Protein AF-0000000078758918 (afdb_homodimer)

Sequence (908 aa):
MKIVIIGASHAGITAALNLRKLQPKAEVLLIDEDHKDGLGYVSNGINLYLKGKIRSLAEVAHNMRTLQESGAKLITEWRVTELDPDKHQLILASKEGKNETITYDKLIVATGSSPVTLYKQIEAENVYTYKNLVQSKQVLAALKEAKEVVIFGAGYIGLELADALRNKGYIIHLVDYMPNVLSRYFDKDMINSFQNQLQTKQINFYPNEFLIDWKKSEEKVVSVQLLSQAIKADMVIFSAQTRPNTTLLKEKVALYEDETVIVNEYLQTSDPDIYAIGDIVPVSFDKNKRHLFLPLVTRAVHMARAVALTLSGQPTAYDLRQKITAAVIIDYFLGTVGLTEDEAPFLEQNTGSCSGEFDLFPQYDEENKTVNAKLIYHPDTLEIIGGQLISQEFLLSDLNLLADIVKHKTTIPQLAVEDFGFLSEHTSRFHYLNELAFKVLAKRANSNRVDKRLMKIVIIGASHAGITAALNLRKLQPKAEVLLIDEDHKDGLGYVSNGINLYLKGKIRSLAEVAHNMRTLQESGAKLITEWRVTELDPDKHQLILASKEGKNETITYDKLIVATGSSPVTLYKQIEAENVYTYKNLVQSKQVLAALKEAKEVVIFGAGYIGLELADALRNKGYIIHLVDYMPNVLSRYFDKDMINSFQNQLQTKQINFYPNEFLIDWKKSEEKVVSVQLLSQAIKADMVIFSAQTRPNTTLLKEKVALYEDETVIVNEYLQTSDPDIYAIGDIVPVSFDKNKRHLFLPLVTRAVHMARAVALTLSGQPTAYDLRQKITAAVIIDYFLGTVGLTEDEAPFLEQNTGSCSGEFDLFPQYDEENKTVNAKLIYHPDTLEIIGGQLISQEFLLSDLNLLADIVKHKTTIPQLAVEDFGFLSEHTSRFHYLNELAFKVLAKRANSNRVDKRL

pLDDT: mean 91.42, std 9.91, range [30.91, 98.88]

Solvent-accessible surface area (backbone atoms only — not comparable to full-atom values): 46836 Å² total; per-residue (Å²): 98,40,37,36,29,40,21,45,32,60,21,26,46,41,23,50,54,44,29,33,71,49,33,70,82,45,46,42,38,34,31,21,51,61,57,76,41,32,38,33,40,46,48,64,33,54,36,37,40,61,64,63,74,41,95,49,69,71,73,43,26,56,56,66,63,61,45,52,72,56,64,43,42,78,43,62,45,30,34,79,76,43,65,39,77,91,75,33,36,37,36,31,35,34,84,88,69,49,74,48,78,48,75,43,68,33,38,38,43,20,56,25,58,42,74,53,56,84,54,73,71,59,83,34,77,40,54,42,55,46,68,39,46,54,34,33,51,52,49,56,59,51,50,74,79,41,49,33,41,33,34,40,28,38,39,69,66,26,44,45,45,50,51,36,39,38,88,71,78,42,47,39,37,39,29,21,61,47,79,49,67,35,56,92,61,43,46,69,87,68,42,48,68,59,59,64,47,34,56,82,53,49,35,45,73,39,56,62,24,49,85,72,47,72,42,64,61,88,58,27,50,46,28,39,27,36,74,88,49,73,43,74,24,53,28,39,35,44,44,62,57,63,40,45,52,41,75,77,42,61,94,69,41,52,57,46,93,84,48,27,45,48,55,51,51,60,30,34,33,73,38,91,51,36,29,51,29,25,39,26,36,44,32,38,76,50,94,85,66,43,63,41,89,64,74,43,71,45,57,8,37,28,42,15,43,23,39,28,36,32,76,58,75,45,78,26,65,45,74,50,54,71,44,69,48,50,48,75,49,88,70,26,27,40,34,30,20,53,45,39,78,83,51,30,54,75,69,76,38,73,70,38,73,51,70,50,77,40,71,67,47,41,83,87,45,87,78,71,46,48,35,42,38,35,43,28,22,33,69,86,78,30,30,27,48,16,34,38,41,38,22,68,53,89,50,61,46,51,46,40,31,51,39,51,41,34,74,70,50,40,29,36,64,49,43,37,35,54,83,51,66,48,39,84,90,53,31,51,86,61,52,65,66,22,50,52,28,40,51,55,52,45,51,49,44,54,50,54,51,56,57,68,75,96,101,38,37,36,28,39,21,45,31,60,22,26,45,40,24,48,52,43,29,34,72,50,33,71,80,44,45,42,38,35,34,22,49,60,56,75,40,32,37,32,40,45,47,63,34,55,36,36,40,62,63,63,74,41,95,48,68,71,74,42,27,55,57,68,62,59,46,51,72,54,66,42,43,77,44,62,46,30,34,79,76,44,64,39,76,92,75,32,35,37,36,31,36,34,85,88,69,48,74,50,79,47,74,45,68,34,37,37,44,20,56,24,58,43,73,54,53,84,54,72,72,59,83,36,77,41,54,44,53,47,67,38,46,53,34,34,52,51,49,58,59,52,51,75,76,39,49,31,38,33,32,40,28,38,41,70,66,25,44,43,46,50,48,36,40,39,87,71,78,43,48,38,36,38,29,21,61,45,78,49,67,36,57,93,62,44,46,69,86,68,42,48,68,59,58,64,47,34,56,81,54,51,36,45,74,39,54,61,24,50,85,72,47,71,42,66,61,87,59,26,50,47,29,39,28,35,75,88,49,73,42,74,23,54,28,38,35,44,44,60,57,63,42,46,52,40,75,72,42,61,92,67,41,51,57,46,95,84,48,28,45,45,55,52,51,58,30,34,31,74,38,90,51,36,29,51,30,25,40,25,35,43,33,38,76,51,94,84,66,40,62,40,89,63,73,44,72,43,56,8,38,28,42,15,44,23,39,28,36,32,77,58,74,44,81,26,66,46,73,49,53,69,42,68,48,49,48,76,49,88,69,26,26,40,35,30,21,54,45,40,78,84,49,29,56,71,68,75,38,73,70,39,72,51,71,51,76,40,70,66,46,39,83,85,47,88,76,71,47,48,34,42,37,35,43,26,23,33,70,85,78,30,28,27,48,17,34,38,41,40,21,70,51,88,52,60,45,50,46,39,32,51,38,50,40,33,74,69,49,42,28,38,65,48,43,37,35,53,81,51,66,48,39,85,90,52,31,50,86,62,54,66,66,23,51,52,28,39,52,54,53,46,51,49,44,54,50,56,51,54,58,68,75,97

Secondary structure (DSSP, 8-state):
-EEEEE--SHHHHHHHHHHHHH-TTSEEEEEES-STTTTT--TTHHHHHHTTS-S-GGGGSPPHHHHHHHT-EEEESEEEEEEETTTTEEEEEETTS-EEEEE-SEEEE---EEE--GGGG---TTEE--SSHHHHHHHHHHHTT-SEEEEE--SHHHHHHHHHHTTTT-EEEEE-SSSSTTTTTS-HHHHHHHHTHHHHTTEEEETT----EEEEETTEEEEEE-SS-EEE-SEEEE-PPEEE--GGGTTTS-B-TTSPBP--TT-B-SSTTEEE-GGGS-EE-STT--EE----HHHHHHHHHHHHHHHTT------TT--EEEEEETTEEEEEEE--TTTGGGGT---EEEEEEEESS-TT-SS--EEEEEEEE-TTT-BEEEEEEEESS--HHHHHHHHHHHHTT-BHHHHHT------TTT--SS-HHHHHHHHHHHHHHHHHHHHHT-/-EEEEE--SHHHHHHHHHHHHH-TTSEEEEEES-STTTTT--TTHHHHHHTTS-S-GGGGS--HHHHHHHT-EEEESEEEEEEETTTTEEEEEETTS-EEEEE-SEEEE---EEE--GGGG---TTEE--SSHHHHHHHHHHHTT-SEEEEE--SHHHHHHHHHHTTTT-EEEEE-SSSSTTTTTS-HHHHHHHHTHHHHTTEEEETT----EEEEETTEEEEEE-SS-EEE-SEEEE-PPEEE--GGGTTTS-B-TTSPBP--TT-B-SSTTEEE-GGGS-EE-STT--EE----HHHHHHHHHHHHHHHTT------TT--EEEEEETTEEEEEEE--TTTGGGGT---EEEEEEEESS-TT-SS--EEEEEEEE-TTT-BEEEEEEEESS--HHHHHHHHHHHHTT-BHHHHHT------TTT--SS-HHHHHHHHHHHHHHHHHHHHH--

Nearest PDB structures (foldseek):
  5vn0-assembly2_C  TM=9.265E-01  e=3.285E-48  Levilactobacillus brevis ATCC 367
  2cdu-assembly1_B  TM=9.389E-01  e=5.838E-47  Fructilactobacillus sanfranciscensis
  5voh-assembly1_C  TM=9.162E-01  e=2.522E-47  Levilactobacillus brevis KB290
  6pfz-assembly1_C  TM=9.390E-01  e=1.558E-42  Archaeoglobus fulgidus DSM 4304
  8a56-assembly1_A  TM=9.200E-01  e=5.296E-43  Enterococcus faecalis

InterPro domains:
  IPR016156 FAD/NAD-linked reductase, dimerisation domain superfamily [G3DSA:3.30.390.30] (324-453)
  IPR016156 FAD/NAD-linked reductase, dimerisation domain superfamily [SSF55424] (322-442)
  IPR023753 FAD/NAD(P)-binding domain [PF07992] (1-287)
  IPR036188 FAD/NAD(P)-binding domain superfamily [G3DSA:3.50.50.60] (2-309)
  IPR036188 FAD/NAD(P)-binding domain superfamily [G3DSA:3.50.50.60] (34-242)
  IPR036188 FAD/NAD(P)-binding domain superfamily [SSF51905] (1-343)
  IPR050260 FAD-dependent oxidoreductase [PTHR43429] (2-419)

Radius of gyration: 31.29 Å; Cα contacts (8 Å, |Δi|>4): 2059; chains: 2; bounding box: 72×99×76 Å

Structure (mmCIF, N/CA/C/O backbone):
data_AF-0000000078758918-model_v1
#
loop_
_entity.id
_entity.type
_entity.pdbx_description
1 polymer 'Pyridine nucleotide-disulfide oxidoreductase'
#
loop_
_atom_site.group_PDB
_atom_site.id
_atom_site.type_symbol
_atom_site.label_atom_id
_atom_site.label_alt_id
_atom_site.label_comp_id
_atom_site.label_asym_id
_atom_site.label_entity_id
_atom_site.label_seq_id
_atom_site.pdbx_PDB_ins_code
_atom_site.Cartn_x
_atom_site.Cartn_y
_atom_site.Cartn_z
_atom_site.occupancy
_atom_site.B_iso_or_equiv
_atom_site.auth_seq_id
_atom_site.auth_comp_id
_atom_site.auth_asym_id
_atom_site.auth_atom_id
_atom_site.pdbx_PDB_model_num
ATOM 1 N N . MET A 1 1 ? -20.266 13.125 31.094 1 92.94 1 MET A N 1
ATOM 2 C CA . MET A 1 1 ? -18.875 13.562 31.016 1 92.94 1 MET A CA 1
ATOM 3 C C . MET A 1 1 ? -18.75 14.844 30.203 1 92.94 1 MET A C 1
ATOM 5 O O . MET A 1 1 ? -19.344 14.953 29.125 1 92.94 1 MET A O 1
ATOM 9 N N . LYS A 1 2 ? -18.188 15.891 30.766 1 97.69 2 LYS A N 1
ATOM 10 C CA . LYS A 1 2 ? -17.953 17.156 30.062 1 97.69 2 LYS A CA 1
ATOM 11 C C . LYS A 1 2 ? -16.547 17.203 29.484 1 97.69 2 LYS A C 1
ATOM 13 O O . LYS A 1 2 ? -15.562 17.219 30.234 1 97.69 2 LYS A O 1
ATOM 18 N N . ILE A 1 3 ? -16.484 17.25 28.172 1 98.44 3 ILE A N 1
ATOM 19 C CA . ILE A 1 3 ? -15.211 17.312 27.469 1 98.44 3 ILE A CA 1
ATOM 20 C C . ILE A 1 3 ? -15.055 18.688 26.812 1 98.44 3 ILE A C 1
ATOM 22 O O . ILE A 1 3 ? -15.883 19.078 25.969 1 98.44 3 ILE A O 1
ATOM 26 N N . VAL A 1 4 ? -14.031 19.406 27.203 1 98.62 4 VAL A N 1
ATOM 27 C CA . VAL A 1 4 ? -13.758 20.719 26.625 1 98.62 4 VAL A CA 1
ATOM 28 C C . VAL A 1 4 ? -12.562 20.625 25.688 1 98.62 4 VAL A C 1
ATOM 30 O O . VAL A 1 4 ? -11.562 19.969 26 1 98.62 4 VAL A O 1
ATOM 33 N N . ILE A 1 5 ? -12.68 21.219 24.484 1 98.38 5 ILE A N 1
ATOM 34 C CA . ILE A 1 5 ? -11.633 21.234 23.453 1 98.38 5 ILE A CA 1
ATOM 35 C C . ILE A 1 5 ? -11.219 22.688 23.188 1 98.38 5 ILE A C 1
ATOM 37 O O . ILE A 1 5 ? -12.055 23.516 22.859 1 98.38 5 ILE A O 1
ATOM 41 N N . ILE A 1 6 ? -9.93 22.953 23.359 1 97.94 6 ILE A N 1
ATOM 42 C CA . ILE A 1 6 ? -9.414 24.281 23.047 1 97.94 6 ILE A CA 1
ATOM 43 C C . ILE A 1 6 ? -8.805 24.281 21.641 1 97.94 6 ILE A C 1
ATOM 45 O O . ILE A 1 6 ? -7.801 23.594 21.406 1 97.94 6 ILE A O 1
ATOM 49 N N . GLY A 1 7 ? -9.305 25.094 20.75 1 95.38 7 GLY A N 1
ATOM 50 C CA . GLY A 1 7 ? -8.891 25.141 19.359 1 95.38 7 GLY A CA 1
ATOM 51 C C . GLY A 1 7 ? -9.883 24.469 18.422 1 95.38 7 GLY A C 1
ATOM 52 O O . GLY A 1 7 ? -10.164 23.281 18.562 1 95.38 7 GLY A O 1
ATOM 53 N N . ALA A 1 8 ? -10.422 25.203 17.516 1 93.19 8 ALA A N 1
ATOM 54 C CA . ALA A 1 8 ? -11.422 24.688 16.594 1 93.19 8 ALA A CA 1
ATOM 55 C C . ALA A 1 8 ? -10.922 24.719 15.156 1 93.19 8 ALA A C 1
ATOM 57 O O . ALA A 1 8 ? -11.609 25.234 14.266 1 93.19 8 ALA A O 1
ATOM 58 N N . SER A 1 9 ? -9.758 24.188 14.961 1 92.25 9 SER A N 1
ATOM 59 C CA . SER A 1 9 ? -9.258 23.906 13.625 1 92.25 9 SER A CA 1
ATOM 60 C C . SER A 1 9 ? -9.344 22.422 13.297 1 92.25 9 SER A C 1
ATOM 62 O O . SER A 1 9 ? -10.25 21.734 13.766 1 92.25 9 SER A O 1
ATOM 64 N N . HIS A 1 10 ? -8.414 21.844 12.547 1 92.69 10 HIS A N 1
ATOM 65 C CA . HIS A 1 10 ? -8.539 20.5 12.016 1 92.69 10 HIS A CA 1
ATOM 66 C C . HIS A 1 10 ? -8.633 19.469 13.141 1 92.69 10 HIS A C 1
ATOM 68 O O . HIS A 1 10 ? -9.547 18.641 13.156 1 92.69 10 HIS A O 1
ATOM 74 N N . ALA A 1 11 ? -7.703 19.516 14.07 1 96.56 11 ALA A N 1
ATOM 75 C CA . ALA A 1 11 ? -7.656 18.531 15.148 1 96.56 11 ALA A CA 1
ATOM 76 C C . ALA A 1 11 ? -8.867 18.672 16.078 1 96.56 11 ALA A C 1
ATOM 78 O O . ALA A 1 11 ? -9.555 17.688 16.344 1 96.56 11 ALA A O 1
ATOM 79 N N . GLY A 1 12 ? -9.148 19.891 16.5 1 96.75 12 GLY A N 1
ATOM 80 C CA . GLY A 1 12 ? -10.234 20.109 17.438 1 96.75 12 GLY A CA 1
ATOM 81 C C . GLY A 1 12 ? -11.594 19.766 16.875 1 96.75 12 GLY A C 1
ATOM 82 O O . GLY A 1 12 ? -12.391 19.094 17.547 1 96.75 12 GLY A O 1
ATOM 83 N N . ILE A 1 13 ? -11.867 20.203 15.688 1 95.44 13 ILE A N 1
ATOM 84 C CA . ILE A 1 13 ? -13.156 19.938 15.055 1 95.44 13 ILE A CA 1
ATOM 85 C C . ILE A 1 13 ? -13.336 18.438 14.852 1 95.44 13 ILE A C 1
ATOM 87 O O . ILE A 1 13 ? -14.398 17.891 15.148 1 95.44 13 ILE A O 1
ATOM 91 N N . THR A 1 14 ? -12.305 17.781 14.398 1 96.25 14 THR A N 1
ATOM 92 C CA . THR A 1 14 ? -12.367 16.328 14.188 1 96.25 14 THR A CA 1
ATOM 93 C C . THR A 1 14 ? -12.617 15.609 15.508 1 96.25 14 THR A C 1
ATOM 95 O O . THR A 1 14 ? -13.398 14.656 15.562 1 96.25 14 THR A O 1
ATOM 98 N N . ALA A 1 15 ? -11.953 16.031 16.547 1 97.88 15 ALA A N 1
ATOM 99 C CA . ALA A 1 15 ? -12.172 15.43 17.859 1 97.88 15 ALA A CA 1
ATOM 100 C C . ALA A 1 15 ? -13.625 15.578 18.297 1 97.88 15 ALA A C 1
ATOM 102 O O . ALA A 1 15 ? -14.25 14.617 18.75 1 97.88 15 ALA A O 1
ATOM 103 N N . ALA A 1 16 ? -14.148 16.766 18.141 1 96.88 16 ALA A N 1
ATOM 104 C CA . ALA A 1 16 ? -15.523 17.031 18.547 1 96.88 16 ALA A CA 1
ATOM 105 C C . ALA A 1 16 ? -16.5 16.141 17.797 1 96.88 16 ALA A C 1
ATOM 107 O O . ALA A 1 16 ? -17.391 15.523 18.391 1 96.88 16 ALA A O 1
ATOM 108 N N . LEU A 1 17 ? -16.359 16.094 16.5 1 95.81 17 LEU A N 1
ATOM 109 C CA . LEU A 1 17 ? -17.266 15.32 15.656 1 95.81 17 LEU A CA 1
ATOM 110 C C . LEU A 1 17 ? -17.188 13.836 15.992 1 95.81 17 LEU A C 1
ATOM 112 O O . LEU A 1 17 ? -18.219 13.156 16.062 1 95.81 17 LEU A O 1
ATOM 116 N N . ASN A 1 18 ? -16 13.312 16.172 1 97.12 18 ASN A N 1
ATOM 117 C CA . ASN A 1 18 ? -15.852 11.898 16.5 1 97.12 18 ASN A CA 1
ATOM 118 C C . ASN A 1 18 ? -16.406 11.594 17.891 1 97.12 18 ASN A C 1
ATOM 120 O O . ASN A 1 18 ? -17.031 10.547 18.109 1 97.12 18 ASN A O 1
ATOM 124 N N . LEU A 1 19 ? -16.156 12.453 18.859 1 97.19 19 LEU A N 1
ATOM 125 C CA . LEU A 1 19 ? -16.688 12.266 20.203 1 97.19 19 LEU A CA 1
ATOM 126 C C . LEU A 1 19 ? -18.219 12.227 20.188 1 97.19 19 LEU A C 1
ATOM 128 O O . LEU A 1 19 ? -18.828 11.383 20.859 1 97.19 19 LEU A O 1
ATOM 132 N N . ARG A 1 20 ? -18.781 13.133 19.422 1 95.62 20 ARG A N 1
ATOM 133 C CA . ARG A 1 20 ? -20.234 13.188 19.344 1 95.62 20 ARG A CA 1
ATOM 134 C C . ARG A 1 20 ? -20.797 11.906 18.719 1 95.62 20 ARG A C 1
ATOM 136 O O . ARG A 1 20 ? -21.859 11.438 19.109 1 95.62 20 ARG A O 1
ATOM 143 N N . LYS A 1 21 ? -20.109 11.398 17.812 1 94.25 21 LYS A N 1
ATOM 144 C CA . LYS A 1 21 ? -20.516 10.172 17.141 1 94.25 21 LYS A CA 1
ATOM 145 C C . LYS A 1 21 ? -20.375 8.969 18.062 1 94.25 21 LYS A C 1
ATOM 147 O O . LYS A 1 21 ? -21.25 8.086 18.078 1 94.25 21 LYS A O 1
ATOM 152 N N . LEU A 1 22 ? -19.344 8.922 18.859 1 95.75 22 LEU A N 1
ATOM 153 C CA . LEU A 1 22 ? -19 7.762 19.672 1 95.75 22 LEU A CA 1
ATOM 154 C C . LEU A 1 22 ? -19.703 7.812 21.031 1 95.75 22 LEU A C 1
ATOM 156 O O . LEU A 1 22 ? -19.984 6.773 21.625 1 95.75 22 LEU A O 1
ATOM 160 N N . GLN A 1 23 ? -19.922 9.078 21.5 1 92.5 23 GLN A N 1
ATOM 161 C CA . GLN A 1 23 ? -20.547 9.305 22.812 1 92.5 23 GLN A CA 1
ATOM 162 C C . GLN A 1 23 ? -21.578 10.422 22.734 1 92.5 23 GLN A C 1
ATOM 164 O O . GLN A 1 23 ? -21.359 11.516 23.234 1 92.5 23 GLN A O 1
ATOM 169 N N . PRO A 1 24 ? -22.734 10.102 22.328 1 89.69 24 PRO A N 1
ATOM 170 C CA . PRO A 1 24 ? -23.75 11.141 22.125 1 89.69 24 PRO A CA 1
ATOM 171 C C . PRO A 1 24 ? -24.203 11.789 23.422 1 89.69 24 PRO A C 1
ATOM 173 O O . PRO A 1 24 ? -24.719 12.906 23.422 1 89.69 24 PRO A O 1
ATOM 176 N N . LYS A 1 25 ? -23.938 11.141 24.5 1 91.69 25 LYS A N 1
ATOM 177 C CA . LYS A 1 25 ? -24.406 11.664 25.781 1 91.69 25 LYS A CA 1
ATOM 178 C C . LYS A 1 25 ? -23.391 12.617 26.391 1 91.69 25 LYS A C 1
ATOM 180 O O . LYS A 1 25 ? -23.719 13.359 27.328 1 91.69 25 LYS A O 1
ATOM 185 N N . ALA A 1 26 ? -22.203 12.602 25.859 1 93.31 26 ALA A N 1
ATOM 186 C CA . ALA A 1 26 ? -21.172 13.477 26.422 1 93.31 26 ALA A CA 1
ATOM 187 C C . ALA A 1 26 ? -21.422 14.93 26.031 1 93.31 26 ALA A C 1
ATOM 189 O O . ALA A 1 26 ? -21.922 15.219 24.938 1 93.31 26 ALA A O 1
ATOM 190 N N . GLU A 1 27 ? -21.156 15.805 26.984 1 96.56 27 GLU A N 1
ATOM 191 C CA . GLU A 1 27 ? -21.109 17.219 26.656 1 96.56 27 GLU A CA 1
ATOM 192 C C . GLU A 1 27 ? -19.781 17.625 26.031 1 96.56 27 GLU A C 1
ATOM 194 O O . GLU A 1 27 ? -18.734 17.5 26.672 1 96.56 27 GLU A O 1
ATOM 199 N N . VAL A 1 28 ? -19.828 18.047 24.766 1 97.69 28 VAL A N 1
ATOM 200 C CA . VAL A 1 28 ? -18.625 18.422 24.047 1 97.69 28 VAL A CA 1
ATOM 201 C C . VAL A 1 28 ? -18.656 19.922 23.734 1 97.69 28 VAL A C 1
ATOM 203 O O . VAL A 1 28 ? -19.531 20.391 23.016 1 97.69 28 VAL A O 1
ATOM 206 N N . LEU A 1 29 ? -17.703 20.641 24.297 1 96.88 29 LEU A N 1
ATOM 207 C CA . LEU A 1 29 ? -17.594 22.078 24.094 1 96.88 29 LEU A CA 1
ATOM 208 C C . LEU A 1 29 ? -16.297 22.438 23.406 1 96.88 29 LEU A C 1
ATOM 210 O O . LEU A 1 29 ? -15.211 22.094 23.891 1 96.88 29 LEU A O 1
ATOM 214 N N . LEU A 1 30 ? -16.375 23.109 22.281 1 95.88 30 LEU A N 1
ATOM 215 C CA . LEU A 1 30 ? -15.234 23.625 21.547 1 95.88 30 LEU A CA 1
ATOM 216 C C . LEU A 1 30 ? -15.102 25.141 21.719 1 95.88 30 LEU A C 1
ATOM 218 O O . LEU A 1 30 ? -16.094 25.859 21.656 1 95.88 30 LEU A O 1
ATOM 222 N N . ILE A 1 31 ? -13.867 25.547 21.969 1 95.19 31 ILE A N 1
ATOM 223 C CA . ILE A 1 31 ? -13.617 26.969 22.156 1 95.19 31 ILE A CA 1
ATOM 224 C C . ILE A 1 31 ? -12.547 27.438 21.172 1 95.19 31 ILE A C 1
ATOM 226 O O . ILE A 1 31 ? -11.516 26.781 21 1 95.19 31 ILE A O 1
ATOM 230 N N . ASP A 1 32 ? -12.781 28.531 20.516 1 92.69 32 ASP A N 1
ATOM 231 C CA . ASP A 1 32 ? -11.789 29.125 19.625 1 92.69 32 ASP A CA 1
ATOM 232 C C . ASP A 1 32 ? -11.836 30.656 19.703 1 92.69 32 ASP A C 1
ATOM 234 O O . ASP A 1 32 ? -12.914 31.25 19.781 1 92.69 32 ASP A O 1
ATOM 238 N N . GLU A 1 33 ? -10.711 31.266 19.609 1 87.69 33 GLU A N 1
ATOM 239 C CA . GLU A 1 33 ? -10.656 32.719 19.75 1 87.69 33 GLU A CA 1
ATOM 240 C C . GLU A 1 33 ? -11.086 33.438 18.469 1 87.69 33 GLU A C 1
ATOM 242 O O . GLU A 1 33 ? -11.508 34.594 18.5 1 87.69 33 GLU A O 1
ATOM 247 N N . ASP A 1 34 ? -10.836 32.781 17.312 1 77.88 34 ASP A N 1
ATOM 248 C CA . ASP A 1 34 ? -11.07 33.531 16.078 1 77.88 34 ASP A CA 1
ATOM 249 C C . ASP A 1 34 ? -11.945 32.719 15.117 1 77.88 34 ASP A C 1
ATOM 251 O O . ASP A 1 34 ? -11.594 31.609 14.719 1 77.88 34 ASP A O 1
ATOM 255 N N . HIS A 1 35 ? -13.023 33.281 14.703 1 71.38 35 HIS A N 1
ATOM 256 C CA . HIS A 1 35 ? -13.914 32.688 13.719 1 71.38 35 HIS A CA 1
ATOM 257 C C . HIS A 1 35 ? -13.594 33.188 12.312 1 71.38 35 HIS A C 1
ATOM 259 O O . HIS A 1 35 ? -13.836 32.469 11.328 1 71.38 35 HIS A O 1
ATOM 265 N N . LYS A 1 36 ? -13.078 34.312 12.297 1 70.69 36 LYS A N 1
ATOM 266 C CA . LYS A 1 36 ? -12.844 34.938 11 1 70.69 36 LYS A CA 1
ATOM 267 C C . LYS A 1 36 ? -11.719 34.25 10.242 1 70.69 36 LYS A C 1
ATOM 269 O O . LYS A 1 36 ? -11.617 34.375 9.023 1 70.69 36 LYS A O 1
ATOM 274 N N . ASP A 1 37 ? -10.922 33.562 10.922 1 73.88 37 ASP A N 1
ATOM 275 C CA . ASP A 1 37 ? -9.781 32.875 10.344 1 73.88 37 ASP A CA 1
ATOM 276 C C . ASP A 1 37 ? -10.219 31.594 9.633 1 73.88 37 ASP A C 1
ATOM 278 O O . ASP A 1 37 ? -9.414 30.953 8.945 1 73.88 37 ASP A O 1
ATOM 282 N N . GLY A 1 38 ? -11.625 31.375 9.609 1 75.94 38 GLY A N 1
ATOM 283 C CA . GLY A 1 38 ? -12.156 30.188 8.945 1 75.94 38 GLY A CA 1
ATOM 284 C C . GLY A 1 38 ? -11.969 28.922 9.75 1 75.94 38 GLY A C 1
ATOM 285 O O . GLY A 1 38 ? -10.922 28.266 9.664 1 75.94 38 GLY A O 1
ATOM 286 N N . LEU A 1 39 ? -12.945 28.625 10.523 1 81.69 39 LEU A N 1
ATOM 287 C CA . LEU A 1 39 ? -12.906 27.391 11.305 1 81.69 39 LEU A CA 1
ATOM 288 C C . LEU A 1 39 ? -12.492 26.219 10.438 1 81.69 39 LEU A C 1
ATOM 290 O O . LEU A 1 39 ? -13.141 25.922 9.438 1 81.69 39 LEU A O 1
ATOM 294 N N . GLY A 1 40 ? -11.266 25.672 10.75 1 83.44 40 GLY A N 1
ATOM 295 C CA . GLY A 1 40 ? -10.805 24.484 10.031 1 83.44 40 GLY A CA 1
ATOM 296 C C . GLY A 1 40 ? -10.344 24.797 8.617 1 83.44 40 GLY A C 1
ATOM 297 O O . GLY A 1 40 ? -10.359 23.922 7.754 1 83.44 40 GLY A O 1
ATOM 298 N N . TYR A 1 41 ? -10.016 25.984 8.328 1 86.19 41 TYR A N 1
ATOM 299 C CA . TYR A 1 41 ? -9.523 26.359 7.012 1 86.19 41 TYR A CA 1
ATOM 300 C C . TYR A 1 41 ? -8.227 25.641 6.688 1 86.19 41 TYR A C 1
ATOM 302 O O . TYR A 1 41 ? -7.328 25.547 7.531 1 86.19 41 TYR A O 1
ATOM 310 N N . VAL A 1 42 ? -8.203 25.031 5.496 1 83.25 42 VAL A N 1
ATOM 311 C CA . VAL A 1 42 ? -6.973 24.406 5.023 1 83.25 42 VAL A CA 1
ATOM 312 C C . VAL A 1 42 ? -6.086 25.438 4.344 1 83.25 42 VAL A C 1
ATOM 314 O O . VAL A 1 42 ? -6.453 26 3.309 1 83.25 42 VAL A O 1
ATOM 317 N N . SER A 1 43 ? -4.961 25.625 4.867 1 82.44 43 SER A N 1
ATOM 318 C CA . SER A 1 43 ? -4.09 26.703 4.418 1 82.44 43 SER A CA 1
ATOM 319 C C . SER A 1 43 ? -3.76 26.578 2.936 1 82.44 43 SER A C 1
ATOM 321 O O . SER A 1 43 ? -3.535 27.578 2.252 1 82.44 43 SER A O 1
ATOM 323 N N . ASN A 1 44 ? -3.754 25.359 2.461 1 86.69 44 ASN A N 1
ATOM 324 C CA . ASN A 1 44 ? -3.449 25.156 1.048 1 86.69 44 ASN A CA 1
ATOM 325 C C . ASN A 1 44 ? -4.66 25.453 0.169 1 86.69 44 ASN A C 1
ATOM 327 O O . ASN A 1 44 ? -4.609 25.281 -1.049 1 86.69 44 ASN A O 1
ATOM 331 N N . GLY A 1 45 ? -5.699 25.922 0.786 1 88.31 45 GLY A N 1
ATOM 332 C CA . GLY A 1 45 ? -6.871 26.328 0.03 1 88.31 45 GLY A CA 1
ATOM 333 C C . GLY A 1 45 ? -6.57 27.359 -1.031 1 88.31 45 GLY A C 1
ATOM 334 O O . GLY A 1 45 ? -7.176 27.359 -2.104 1 88.31 45 GLY A O 1
ATOM 335 N N . ILE A 1 46 ? -5.707 28.219 -0.768 1 92.56 46 ILE A N 1
ATOM 336 C CA . ILE A 1 46 ? -5.324 29.266 -1.712 1 92.56 46 ILE A CA 1
ATOM 337 C C . ILE A 1 46 ? -4.762 28.641 -2.982 1 92.56 46 ILE A C 1
ATOM 339 O O . ILE A 1 46 ? -5.008 29.125 -4.09 1 92.56 46 ILE A O 1
ATOM 343 N N . ASN A 1 47 ? -3.979 27.625 -2.822 1 93.88 47 ASN A N 1
ATOM 344 C CA . ASN A 1 47 ? -3.428 26.938 -3.984 1 93.88 47 ASN A CA 1
ATOM 345 C C . ASN A 1 47 ? -4.527 26.297 -4.828 1 93.88 47 ASN A C 1
ATOM 347 O O . ASN A 1 47 ? -4.469 26.328 -6.059 1 93.88 47 ASN A O 1
ATOM 351 N N . LEU A 1 48 ? -5.477 25.703 -4.133 1 91.25 48 LEU A N 1
ATOM 352 C CA . LEU A 1 48 ? -6.617 25.109 -4.82 1 91.25 48 LEU A CA 1
ATOM 353 C C . LEU A 1 48 ? -7.371 26.172 -5.621 1 91.25 48 LEU A C 1
ATOM 355 O O . LEU A 1 48 ? -7.793 25.922 -6.754 1 91.25 48 LEU A O 1
ATOM 359 N N . TYR A 1 49 ? -7.52 27.25 -5.031 1 93.12 49 TYR A N 1
ATOM 360 C CA . TYR A 1 49 ? -8.203 28.375 -5.684 1 93.12 49 TYR A CA 1
ATOM 361 C C . TYR A 1 49 ? -7.422 28.844 -6.906 1 93.12 49 TYR A C 1
ATOM 363 O O . TYR A 1 49 ? -7.992 29 -7.988 1 93.12 49 TYR A O 1
ATOM 371 N N . LEU A 1 50 ? -6.203 29.031 -6.75 1 94.56 50 LEU A N 1
ATOM 372 C CA . LEU A 1 50 ? -5.34 29.531 -7.816 1 94.56 50 LEU A CA 1
ATOM 373 C C . LEU A 1 50 ? -5.281 28.531 -8.969 1 94.56 50 LEU A C 1
ATOM 375 O O . LEU A 1 50 ? -5.152 28.922 -10.133 1 94.56 50 LEU A O 1
ATOM 379 N N . LYS A 1 51 ? -5.438 27.281 -8.68 1 92.12 51 LYS A N 1
ATOM 380 C CA . LYS A 1 51 ? -5.406 26.25 -9.695 1 92.12 51 LYS A CA 1
ATOM 381 C C . LYS A 1 51 ? -6.793 26.016 -10.297 1 92.12 51 LYS A C 1
ATOM 383 O O . LYS A 1 51 ? -6.957 25.203 -11.203 1 92.12 51 LYS A O 1
ATOM 388 N N . GLY A 1 52 ? -7.797 26.625 -9.766 1 90.19 52 GLY A N 1
ATOM 389 C CA . GLY A 1 52 ? -9.141 26.547 -10.305 1 90.19 52 GLY A CA 1
ATOM 390 C C . GLY A 1 52 ? -9.906 25.328 -9.844 1 90.19 52 GLY A C 1
ATOM 391 O O . GLY A 1 52 ? -10.883 24.922 -10.477 1 90.19 52 GLY A O 1
ATOM 392 N N . LYS A 1 53 ? -9.438 24.766 -8.797 1 87.56 53 LYS A N 1
ATOM 393 C CA . LYS A 1 53 ? -10.086 23.562 -8.281 1 87.56 53 LYS A CA 1
ATOM 394 C C . LYS A 1 53 ? -11.289 23.906 -7.418 1 87.56 53 LYS A C 1
ATOM 396 O O . LYS A 1 53 ? -12.203 23.094 -7.254 1 87.56 53 LYS A O 1
ATOM 401 N N . ILE A 1 54 ? -11.211 25.094 -6.754 1 88.56 54 ILE A N 1
ATOM 402 C CA . ILE A 1 54 ? -12.336 25.594 -5.977 1 88.56 54 ILE A CA 1
ATOM 403 C C . ILE A 1 54 ? -12.695 27 -6.449 1 88.56 54 ILE A C 1
ATOM 405 O O . ILE A 1 54 ? -11.883 27.672 -7.082 1 88.56 54 ILE A O 1
ATOM 409 N N . ARG A 1 55 ? -13.961 27.422 -6.203 1 89 55 ARG A N 1
ATOM 410 C CA . ARG A 1 55 ? -14.461 28.703 -6.691 1 89 55 ARG A CA 1
ATOM 411 C C . ARG A 1 55 ? -14.352 29.781 -5.617 1 89 55 ARG A C 1
ATOM 413 O O . ARG A 1 55 ? -14.336 30.969 -5.926 1 89 55 ARG A O 1
ATOM 420 N N . SER A 1 56 ? -14.258 29.234 -4.344 1 90.62 56 SER A N 1
ATOM 421 C CA . SER A 1 56 ? -14.148 30.125 -3.201 1 90.62 56 SER A CA 1
ATOM 422 C C . SER A 1 56 ? -13.312 29.5 -2.088 1 90.62 56 SER A C 1
ATOM 424 O O . SER A 1 56 ? -13.398 28.297 -1.842 1 90.62 56 SER A O 1
ATOM 426 N N . LEU A 1 57 ? -12.562 30.391 -1.381 1 90.38 57 LEU A N 1
ATOM 427 C CA . LEU A 1 57 ? -11.742 29.906 -0.276 1 90.38 57 LEU A CA 1
ATOM 428 C C . LEU A 1 57 ? -12.617 29.359 0.85 1 90.38 57 LEU A C 1
ATOM 430 O O . LEU A 1 57 ? -12.172 28.516 1.631 1 90.38 57 LEU A O 1
ATOM 434 N N . ALA A 1 58 ? -13.797 29.797 0.951 1 83.81 58 ALA A N 1
ATOM 435 C CA . ALA A 1 58 ? -14.719 29.359 1.997 1 83.81 58 ALA A CA 1
ATOM 436 C C . ALA A 1 58 ? -15.07 27.891 1.855 1 83.81 58 ALA A C 1
ATOM 438 O O . ALA A 1 58 ? -15.484 27.25 2.822 1 83.81 58 ALA A O 1
ATOM 439 N N . GLU A 1 59 ? -14.797 27.344 0.642 1 84.62 59 GLU A N 1
ATOM 440 C CA . GLU A 1 59 ? -15.141 25.953 0.359 1 84.62 59 GLU A CA 1
ATOM 441 C C . GLU A 1 59 ? -14.25 24.984 1.139 1 84.62 59 GLU A C 1
ATOM 443 O O . GLU A 1 59 ? -14.578 23.812 1.297 1 84.62 59 GLU A O 1
ATOM 448 N N . VAL A 1 60 ? -13.148 25.516 1.578 1 84.62 60 VAL A N 1
ATOM 449 C CA . VAL A 1 60 ? -12.211 24.609 2.244 1 84.62 60 VAL A CA 1
ATOM 450 C C . VAL A 1 60 ? -12.133 24.953 3.729 1 84.62 60 VAL A C 1
ATOM 452 O O . VAL A 1 60 ? -11.156 24.594 4.402 1 84.62 60 VAL A O 1
ATOM 455 N N . ALA A 1 61 ? -13.086 25.641 4.188 1 82.81 61 ALA A N 1
ATOM 456 C CA . ALA A 1 61 ? -13.297 25.859 5.617 1 82.81 61 ALA A CA 1
ATOM 457 C C . ALA A 1 61 ? -14.438 25 6.145 1 82.81 61 ALA A C 1
ATOM 459 O O . ALA A 1 61 ? -15.281 24.531 5.371 1 82.81 61 ALA A O 1
ATOM 460 N N . HIS A 1 62 ? -14.336 24.656 7.398 1 79.81 62 HIS A N 1
ATOM 461 C CA . HIS A 1 62 ? -15.406 23.859 7.984 1 79.81 62 HIS A CA 1
ATOM 462 C C . HIS A 1 62 ? -16.688 24.656 8.117 1 79.81 62 HIS A C 1
ATOM 464 O O . HIS A 1 62 ? -16.656 25.828 8.492 1 79.81 62 HIS A O 1
ATOM 470 N N . ASN A 1 63 ? -17.672 23.875 7.957 1 72.94 63 ASN A N 1
ATOM 471 C CA . ASN A 1 63 ? -19.016 24.453 8.047 1 72.94 63 ASN A CA 1
ATOM 472 C C . ASN A 1 63 ? -19.547 24.422 9.477 1 72.94 63 ASN A C 1
ATOM 474 O O . ASN A 1 63 ? -19.625 23.359 10.094 1 72.94 63 ASN A O 1
ATOM 478 N N . MET A 1 64 ? -19.906 25.516 9.914 1 77.88 64 MET A N 1
ATOM 479 C CA . MET A 1 64 ? -20.469 25.641 11.258 1 77.88 64 MET A CA 1
ATOM 480 C C . MET A 1 64 ? -21.703 24.766 11.406 1 77.88 64 MET A C 1
ATOM 482 O O . MET A 1 64 ? -21.953 24.219 12.484 1 77.88 64 MET A O 1
ATOM 486 N N . ARG A 1 65 ? -22.328 24.594 10.344 1 79.25 65 ARG A N 1
ATOM 487 C CA . ARG A 1 65 ? -23.562 23.812 10.359 1 79.25 65 ARG A CA 1
ATOM 488 C C . ARG A 1 65 ? -23.281 22.359 10.734 1 79.25 65 ARG A C 1
ATOM 490 O O . ARG A 1 65 ? -24.047 21.766 11.5 1 79.25 65 ARG A O 1
ATOM 497 N N . THR A 1 66 ? -22.234 21.844 10.242 1 83.44 66 THR A N 1
ATOM 498 C CA . THR A 1 66 ? -21.875 20.453 10.531 1 83.44 66 THR A CA 1
ATOM 499 C C . THR A 1 66 ? -21.625 20.266 12.023 1 83.44 66 THR A C 1
ATOM 501 O O . THR A 1 66 ? -22.031 19.266 12.602 1 83.44 66 THR A O 1
ATOM 504 N N . LEU A 1 67 ? -20.969 21.172 12.609 1 86.62 67 LEU A N 1
ATOM 505 C CA . LEU A 1 67 ? -20.672 21.109 14.039 1 86.62 67 LEU A CA 1
ATOM 506 C C . LEU A 1 67 ? -21.969 21.219 14.859 1 86.62 67 LEU A C 1
ATOM 508 O O . LEU A 1 67 ? -22.156 20.484 15.828 1 86.62 67 LEU A O 1
ATOM 512 N N . GLN A 1 68 ? -22.812 22.125 14.406 1 85.56 68 GLN A N 1
ATOM 513 C CA . GLN A 1 68 ? -24.078 22.312 15.109 1 85.56 68 GLN A CA 1
ATOM 514 C C . GLN A 1 68 ? -24.953 21.062 15.023 1 85.56 68 GLN A C 1
ATOM 516 O O . GLN A 1 68 ? -25.547 20.656 16.016 1 85.56 68 GLN A O 1
ATOM 521 N N . GLU A 1 69 ? -24.938 20.516 13.938 1 90.5 69 GLU A N 1
ATOM 522 C CA . GLU A 1 69 ? -25.75 19.328 13.703 1 90.5 69 GLU A CA 1
ATOM 523 C C . GLU A 1 69 ? -25.234 18.141 14.508 1 90.5 69 GLU A C 1
ATOM 525 O O . GLU A 1 69 ? -26 17.25 14.859 1 90.5 69 GLU A O 1
ATOM 530 N N . SER A 1 70 ? -24.016 18.109 14.82 1 90.75 70 SER A N 1
ATOM 531 C CA . SER A 1 70 ? -23.422 17.016 15.586 1 90.75 70 SER A CA 1
ATOM 532 C C . SER A 1 70 ? -23.828 17.078 17.062 1 90.75 70 SER A C 1
ATOM 534 O O . SER A 1 70 ? -23.672 16.109 17.797 1 90.75 70 SER A O 1
ATOM 536 N N . GLY A 1 71 ? -24.234 18.266 17.5 1 92.06 71 GLY A N 1
ATOM 537 C CA . GLY A 1 71 ? -24.562 18.469 18.906 1 92.06 71 GLY A CA 1
ATOM 538 C C . GLY A 1 71 ? -23.422 19.047 19.719 1 92.06 71 GLY A C 1
ATOM 539 O O . GLY A 1 71 ? -23.562 19.328 20.906 1 92.06 71 GLY A O 1
ATOM 540 N N . ALA A 1 72 ? -22.297 19.25 19.141 1 92.25 72 ALA A N 1
ATOM 541 C CA . ALA A 1 72 ? -21.188 19.922 19.828 1 92.25 72 ALA A CA 1
ATOM 542 C C . ALA A 1 72 ? -21.453 21.406 19.984 1 92.25 72 ALA A C 1
ATOM 544 O O . ALA A 1 72 ? -22.062 22.031 19.109 1 92.25 72 ALA A O 1
ATOM 545 N N . LYS A 1 73 ? -21.078 21.938 21.062 1 93.38 73 LYS A N 1
ATOM 546 C CA . LYS A 1 73 ? -21.188 23.375 21.281 1 93.38 73 LYS A CA 1
ATOM 547 C C . LYS A 1 73 ? -19.906 24.094 20.891 1 93.38 73 LYS A C 1
ATOM 549 O O . LYS A 1 73 ? -18.797 23.625 21.172 1 93.38 73 LYS A O 1
ATOM 554 N N . LEU A 1 74 ? -20.125 25.203 20.219 1 92.75 74 LEU A N 1
ATOM 555 C CA . LEU A 1 74 ? -18.969 26 19.766 1 92.75 74 LEU A CA 1
ATOM 556 C C . LEU A 1 74 ? -19.047 27.40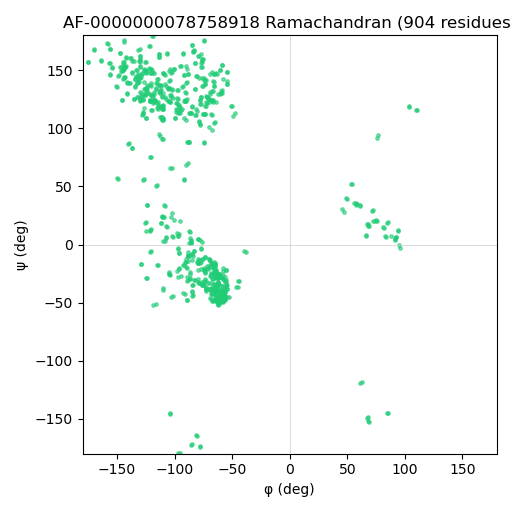6 20.344 1 92.75 74 LEU A C 1
ATOM 558 O O . LEU A 1 74 ? -20.047 28.094 20.188 1 92.75 74 LEU A O 1
ATOM 562 N N . ILE A 1 75 ? -18 27.766 21.031 1 91.06 75 ILE A N 1
ATOM 563 C CA . ILE A 1 75 ? -17.828 29.141 21.5 1 91.06 75 ILE A CA 1
ATOM 564 C C . ILE A 1 75 ? -16.672 29.797 20.734 1 91.06 75 ILE A C 1
ATOM 566 O O . ILE A 1 75 ? -15.531 29.344 20.812 1 91.06 75 ILE A O 1
ATOM 570 N N . THR A 1 76 ? -17 30.828 20.016 1 89.94 76 THR A N 1
ATOM 571 C CA . THR A 1 76 ? -15.977 31.547 19.281 1 89.94 76 THR A CA 1
ATOM 572 C C . THR A 1 76 ? -15.805 32.969 19.844 1 89.94 76 THR A C 1
ATOM 574 O O . THR A 1 76 ? -16.578 33.406 20.703 1 89.94 76 THR A O 1
ATOM 577 N N . GLU A 1 77 ? -14.734 33.594 19.5 1 89.38 77 GLU A N 1
ATOM 578 C CA . GLU A 1 77 ? -14.422 34.969 19.906 1 89.38 77 GLU A CA 1
ATOM 579 C C . GLU A 1 77 ? -14.133 35.031 21.406 1 89.38 77 GLU A C 1
ATOM 581 O O . GLU A 1 77 ? -14.359 36.062 22.031 1 89.38 77 GLU A O 1
ATOM 586 N N . TRP A 1 78 ? -13.898 33.938 21.969 1 92.12 78 TRP A N 1
ATOM 587 C CA . TRP A 1 78 ? -13.422 33.812 23.344 1 92.12 78 TRP A CA 1
ATOM 588 C C . TRP A 1 78 ? -12.055 33.156 23.391 1 92.12 78 TRP A C 1
ATOM 590 O O . TRP A 1 78 ? -11.828 32.156 22.719 1 92.12 78 TRP A O 1
ATOM 600 N N . ARG A 1 79 ? -11.195 33.75 24.094 1 93.94 79 ARG A N 1
ATOM 601 C CA . ARG A 1 79 ? -9.859 33.219 24.266 1 93.94 79 ARG A CA 1
ATOM 602 C C . ARG A 1 79 ? -9.688 32.594 25.641 1 93.94 79 ARG A C 1
ATOM 604 O O . ARG A 1 79 ? -10.086 33.188 26.656 1 93.94 79 ARG A O 1
ATOM 611 N N . VAL A 1 80 ? -9.195 31.344 25.672 1 96.69 80 VAL A N 1
ATOM 612 C CA . VAL A 1 80 ? -8.805 30.766 26.953 1 96.69 80 VAL A CA 1
ATOM 613 C C . VAL A 1 80 ? -7.504 31.406 27.438 1 96.69 80 VAL A C 1
ATOM 615 O O . VAL A 1 80 ? -6.453 31.219 26.812 1 96.69 80 VAL A O 1
ATOM 618 N N . THR A 1 81 ? -7.547 32.062 28.594 1 96.06 81 THR A N 1
ATOM 619 C CA . THR A 1 81 ? -6.395 32.844 29.047 1 96.06 81 THR A CA 1
ATOM 620 C C . THR A 1 81 ? -5.652 32.094 30.156 1 96.06 81 THR A C 1
ATOM 622 O O . THR A 1 81 ? -4.465 32.344 30.391 1 96.06 81 THR A O 1
ATOM 625 N N . GLU A 1 82 ? -6.359 31.281 30.844 1 96.75 82 GLU A N 1
ATOM 626 C CA . GLU A 1 82 ? -5.742 30.562 31.953 1 96.75 82 GLU A CA 1
ATOM 627 C C . GLU A 1 82 ? -6.309 29.141 32.062 1 96.75 82 GLU A C 1
ATOM 629 O O . GLU A 1 82 ? -7.492 28.922 31.812 1 96.75 82 GLU A O 1
ATOM 634 N N . LEU A 1 83 ? -5.449 28.219 32.406 1 98.12 83 LEU A N 1
ATOM 635 C CA . LEU A 1 83 ? -5.789 26.828 32.719 1 98.12 83 LEU A CA 1
ATOM 636 C C . LEU A 1 83 ? -5.34 26.484 34.156 1 98.12 83 LEU A C 1
ATOM 638 O O . LEU A 1 83 ? -4.184 26.703 34.5 1 98.12 83 LEU A O 1
ATOM 642 N N . ASP A 1 84 ? -6.215 26.031 35 1 97.81 84 ASP A N 1
ATOM 643 C CA . ASP A 1 84 ? -5.922 25.484 36.344 1 97.81 84 ASP A CA 1
ATOM 644 C C . ASP A 1 84 ? -6.219 24 36.406 1 97.81 84 ASP A C 1
ATOM 646 O O . ASP A 1 84 ? -7.332 23.594 36.75 1 97.81 84 ASP A O 1
ATOM 650 N N . PRO A 1 85 ? -5.223 23.203 36.156 1 98 85 PRO A N 1
ATOM 651 C CA . PRO A 1 85 ? -5.457 21.766 36.094 1 98 85 PRO A CA 1
ATOM 652 C C . PRO A 1 85 ? -5.961 21.188 37.438 1 98 85 PRO A C 1
ATOM 654 O O . PRO A 1 85 ? -6.762 20.25 37.438 1 98 85 PRO A O 1
ATOM 657 N N . ASP A 1 86 ? -5.516 21.719 38.562 1 97.25 86 ASP A N 1
ATOM 658 C CA . ASP A 1 86 ? -5.895 21.219 39.875 1 97.25 86 ASP A CA 1
ATOM 659 C C . ASP A 1 86 ? -7.398 21.359 40.094 1 97.25 86 ASP A C 1
ATOM 661 O O . ASP A 1 86 ? -8.031 20.484 40.688 1 97.25 86 ASP A O 1
ATOM 665 N N . LYS A 1 87 ? -7.957 22.422 39.625 1 97.75 87 LYS A N 1
ATOM 666 C CA . LYS A 1 87 ? -9.383 22.688 39.812 1 97.75 87 LYS A CA 1
ATOM 667 C C . LYS A 1 87 ? -10.195 22.25 38.594 1 97.75 87 LYS A C 1
ATOM 669 O O . LYS A 1 87 ? -11.422 22.375 38.594 1 97.75 87 LYS A O 1
ATOM 674 N N . HIS A 1 88 ? -9.531 21.797 37.562 1 98.44 88 HIS A N 1
ATOM 675 C CA . HIS A 1 88 ? -10.188 21.469 36.281 1 98.44 88 HIS A CA 1
ATOM 676 C C . HIS A 1 88 ? -10.992 22.656 35.781 1 98.44 88 HIS A C 1
ATOM 678 O O . HIS A 1 88 ? -12.164 22.516 35.438 1 98.44 88 HIS A O 1
ATOM 684 N N . GLN A 1 89 ? -10.281 23.828 35.719 1 98.12 89 GLN A N 1
ATOM 685 C CA . GLN A 1 89 ? -10.969 25.062 35.344 1 98.12 89 GLN A CA 1
ATOM 686 C C . GLN A 1 89 ? -10.195 25.812 34.25 1 98.12 89 GLN A C 1
ATOM 688 O O . GLN A 1 89 ? -8.961 25.781 34.219 1 98.12 89 GLN A O 1
ATOM 693 N N . LEU A 1 90 ? -10.969 26.469 33.375 1 98.06 90 LEU A N 1
ATOM 694 C CA . LEU A 1 90 ? -10.461 27.391 32.344 1 98.06 90 LEU A CA 1
ATOM 695 C C . LEU A 1 90 ? -11.047 28.781 32.531 1 98.06 90 LEU A C 1
ATOM 697 O O . LEU A 1 90 ? -12.227 28.938 32.875 1 98.06 90 LEU A O 1
ATOM 701 N N . ILE A 1 91 ? -10.242 29.766 32.406 1 97.38 91 ILE A N 1
ATOM 702 C CA . ILE A 1 91 ? -10.719 31.156 32.344 1 97.38 91 ILE A CA 1
ATOM 703 C C . ILE A 1 91 ? -10.727 31.641 30.906 1 97.38 91 ILE A C 1
ATOM 705 O O . ILE A 1 91 ? -9.719 31.531 30.203 1 97.38 91 ILE A O 1
ATOM 709 N N . LEU A 1 92 ? -11.852 32.125 30.469 1 96.88 92 LEU A N 1
ATOM 710 C CA . LEU A 1 92 ? -12.023 32.656 29.109 1 96.88 92 LEU A CA 1
ATOM 711 C C . LEU A 1 92 ? -12.164 34.188 29.156 1 96.88 92 LEU A C 1
ATOM 713 O O . LEU A 1 92 ? -12.742 34.75 30.094 1 96.88 92 LEU A O 1
ATOM 717 N N . ALA A 1 93 ? -11.641 34.812 28.141 1 95.44 93 ALA A N 1
ATOM 718 C CA . ALA A 1 93 ? -11.812 36.25 27.953 1 95.44 93 ALA A CA 1
ATOM 719 C C . ALA A 1 93 ? -12.406 36.562 26.578 1 95.44 93 ALA A C 1
ATOM 721 O O . ALA A 1 93 ? -11.977 36 25.578 1 95.44 93 ALA A O 1
ATOM 722 N N . SER A 1 94 ? -13.445 37.375 26.562 1 90.81 94 SER A N 1
ATOM 723 C CA . SER A 1 94 ? -14.023 37.812 25.297 1 90.81 94 SER A CA 1
ATOM 724 C C . SER A 1 94 ? -13.273 39 24.719 1 90.81 94 SER A C 1
ATOM 726 O O . SER A 1 94 ? -12.469 39.625 25.406 1 90.81 94 SER A O 1
ATOM 728 N N . LYS A 1 95 ? -13.586 39.25 23.516 1 84.12 95 LYS A N 1
ATOM 729 C CA . LYS A 1 95 ? -12.984 40.438 22.875 1 84.12 95 LYS A CA 1
ATOM 730 C C . LYS A 1 95 ? -13.406 41.719 23.578 1 84.12 95 LYS A C 1
ATOM 732 O O . LYS A 1 95 ? -12.664 42.688 23.578 1 84.12 95 LYS A O 1
ATOM 737 N N . GLU A 1 96 ? -14.625 41.688 24.203 1 87.62 96 GLU A N 1
ATOM 738 C CA . GLU A 1 96 ? -15.18 42.875 24.875 1 87.62 96 GLU A CA 1
ATOM 739 C C . GLU A 1 96 ? -14.672 42.969 26.312 1 87.62 96 GLU A C 1
ATOM 741 O O . GLU A 1 96 ? -15.039 43.906 27.031 1 87.62 96 GLU A O 1
ATOM 746 N N . GLY A 1 97 ? -13.836 42.094 26.703 1 86.56 97 GLY A N 1
ATOM 747 C CA . GLY A 1 97 ? -13.203 42.188 28 1 86.56 97 GLY A CA 1
ATOM 748 C C . GLY A 1 97 ? -13.961 41.438 29.094 1 86.56 97 GLY A C 1
ATOM 749 O O . GLY A 1 97 ? -13.633 41.562 30.266 1 86.56 97 GLY A O 1
ATOM 750 N N . LYS A 1 98 ? -14.977 40.719 28.766 1 92.75 98 LYS A N 1
ATOM 751 C CA . LYS A 1 98 ? -15.695 39.875 29.719 1 92.75 98 LYS A CA 1
ATOM 752 C C . LYS A 1 98 ? -14.93 38.594 30.031 1 92.75 98 LYS A C 1
ATOM 754 O O . LYS A 1 98 ? -14.289 38.031 29.141 1 92.75 98 LYS A O 1
ATOM 759 N N . ASN A 1 99 ? -15.031 38.188 31.281 1 95.12 99 ASN A N 1
ATOM 760 C CA . ASN A 1 99 ? -14.406 36.938 31.688 1 95.12 99 ASN A CA 1
ATOM 761 C C . ASN A 1 99 ? -15.445 35.875 32.125 1 95.12 99 ASN A C 1
ATOM 763 O O . ASN A 1 99 ? -16.484 36.219 32.656 1 95.12 99 ASN A O 1
ATOM 767 N N . GLU A 1 100 ? -15.203 34.656 31.797 1 95.38 100 GLU A N 1
ATOM 768 C CA . GLU A 1 100 ? -16.031 33.531 32.219 1 95.38 100 GLU A CA 1
ATOM 769 C C . GLU A 1 100 ? -15.156 32.344 32.656 1 95.38 100 GLU A C 1
ATOM 771 O O . GLU A 1 100 ? -14.023 32.219 32.219 1 95.38 100 GLU A O 1
ATOM 776 N N . THR A 1 101 ? -15.672 31.609 33.625 1 97.19 101 THR A N 1
ATOM 777 C CA . THR A 1 101 ? -15.008 30.391 34.094 1 97.19 101 THR A CA 1
ATOM 778 C C . THR A 1 101 ? -15.805 29.156 33.688 1 97.19 101 THR A C 1
ATOM 780 O O . THR A 1 101 ? -17.016 29.094 33.906 1 97.19 101 THR A O 1
ATOM 783 N N . ILE A 1 102 ? -15.086 28.188 33.094 1 96.81 102 ILE A N 1
ATOM 784 C CA . ILE A 1 102 ? -15.742 26.922 32.781 1 96.81 102 ILE A CA 1
ATOM 785 C C . ILE A 1 102 ? -14.953 25.766 33.375 1 96.81 102 ILE A C 1
ATOM 787 O O . ILE A 1 102 ? -13.734 25.875 33.594 1 96.81 102 ILE A O 1
ATOM 791 N N . THR A 1 103 ? -15.688 24.641 33.719 1 98.19 103 THR A N 1
ATOM 792 C CA . THR A 1 103 ? -15.055 23.438 34.25 1 98.19 103 THR A CA 1
ATOM 793 C C . THR A 1 103 ? -15.055 22.328 33.188 1 98.19 103 THR A C 1
ATOM 795 O O . THR A 1 103 ? -15.719 22.438 32.156 1 98.19 103 THR A O 1
ATOM 798 N N . TYR A 1 104 ? -14.258 21.312 33.406 1 98.31 104 TYR A N 1
ATOM 799 C CA . TYR A 1 104 ? -14.203 20.156 32.5 1 98.31 104 TYR A CA 1
ATOM 800 C C . TYR A 1 104 ? -13.953 18.875 33.281 1 98.31 104 TYR A C 1
ATOM 802 O O . TYR A 1 104 ? -13.391 18.906 34.375 1 98.31 104 TYR A O 1
ATOM 810 N N . ASP A 1 105 ? -14.438 17.734 32.781 1 98.44 105 ASP A N 1
ATOM 811 C CA . ASP A 1 105 ? -14 16.422 33.25 1 98.44 105 ASP A CA 1
ATOM 812 C C . ASP A 1 105 ? -12.727 15.977 32.531 1 98.44 105 ASP A C 1
ATOM 814 O O . ASP A 1 105 ? -11.805 15.453 33.188 1 98.44 105 ASP A O 1
ATOM 818 N N . LYS A 1 106 ? -12.656 16.156 31.203 1 98.62 106 LYS A N 1
ATOM 819 C CA . LYS A 1 106 ? -11.492 15.938 30.344 1 98.62 106 LYS A CA 1
ATOM 820 C C . LYS A 1 106 ? -11.234 17.156 29.469 1 98.62 106 LYS A C 1
ATOM 822 O O . LYS A 1 106 ? -12.18 17.828 29.031 1 98.62 106 LYS A O 1
ATOM 827 N N . LEU A 1 107 ? -9.984 17.453 29.234 1 98.88 107 LEU A N 1
ATOM 828 C CA . LEU A 1 107 ? -9.578 18.578 28.406 1 98.88 107 LEU A CA 1
ATOM 829 C C . LEU A 1 107 ? -8.734 18.109 27.234 1 98.88 107 LEU A C 1
ATOM 831 O O . LEU A 1 107 ? -7.824 17.297 27.391 1 98.88 107 LEU A O 1
ATOM 835 N N . ILE A 1 108 ? -9.07 18.516 26 1 98.88 108 ILE A N 1
ATOM 836 C CA . ILE A 1 108 ? -8.242 18.312 24.812 1 98.88 108 ILE A CA 1
ATOM 837 C C . ILE A 1 108 ? -7.684 19.656 24.344 1 98.88 108 ILE A C 1
ATOM 839 O O . ILE A 1 108 ? -8.438 20.594 24.047 1 98.88 108 ILE A O 1
ATOM 843 N N . VAL A 1 109 ? -6.395 19.734 24.328 1 98.88 109 VAL A N 1
ATOM 844 C CA . VAL A 1 109 ? -5.754 20.953 23.844 1 98.88 109 VAL A CA 1
ATOM 845 C C . VAL A 1 109 ? -5.324 20.75 22.391 1 98.88 109 VAL A C 1
ATOM 847 O O . VAL A 1 109 ? -4.441 19.938 22.094 1 98.88 109 VAL A O 1
ATOM 850 N N . ALA A 1 110 ? -5.922 21.469 21.469 1 98.06 110 ALA A N 1
ATOM 851 C CA . ALA A 1 110 ? -5.699 21.438 20.031 1 98.06 110 ALA A CA 1
ATOM 852 C C . ALA A 1 110 ? -5.418 22.844 19.484 1 98.06 110 ALA A C 1
ATOM 854 O O . ALA A 1 110 ? -6.043 23.266 18.516 1 98.06 110 ALA A O 1
ATOM 855 N N . THR A 1 111 ? -4.43 23.5 20.031 1 96.5 111 THR A N 1
ATOM 856 C CA . THR A 1 111 ? -4.219 24.922 19.812 1 96.5 111 THR A CA 1
ATOM 857 C C . THR A 1 111 ? -3.355 25.156 18.562 1 96.5 111 THR A C 1
ATOM 859 O O . THR A 1 111 ? -3.211 26.281 18.109 1 96.5 111 THR A O 1
ATOM 862 N N . GLY A 1 112 ? -2.809 24.125 18.031 1 94.69 112 GLY A N 1
ATOM 863 C CA . GLY A 1 112 ? -2.121 24.172 16.75 1 94.69 112 GLY A CA 1
ATOM 864 C C . GLY A 1 112 ? -0.833 24.969 16.797 1 94.69 112 GLY A C 1
ATOM 865 O O . GLY A 1 112 ? -0.089 24.906 17.781 1 94.69 112 GLY A O 1
ATOM 866 N N . SER A 1 113 ? -0.438 25.562 15.656 1 92.44 113 SER A N 1
ATOM 867 C CA . SER A 1 113 ? 0.81 26.297 15.523 1 92.44 113 SER A CA 1
ATOM 868 C C . SER A 1 113 ? 0.58 27.656 14.867 1 92.44 113 SER A C 1
ATOM 870 O O . SER A 1 113 ? -0.462 27.891 14.25 1 92.44 113 SER A O 1
ATOM 872 N N . SER A 1 114 ? 1.488 28.547 15.102 1 87.5 114 SER A N 1
ATOM 873 C CA . SER A 1 114 ? 1.437 29.891 14.508 1 87.5 114 SER A CA 1
ATOM 874 C C . SER A 1 114 ? 2.754 30.234 13.828 1 87.5 114 SER A C 1
ATOM 876 O O . SER A 1 114 ? 3.816 29.781 14.242 1 87.5 114 SER A O 1
ATOM 878 N N . PRO A 1 115 ? 2.66 31.031 12.719 1 82 115 PRO A N 1
ATOM 879 C CA . PRO A 1 115 ? 3.885 31.438 12.023 1 82 115 PRO A CA 1
ATOM 880 C C . PRO A 1 115 ? 4.84 32.219 12.93 1 82 115 PRO A C 1
ATOM 882 O O . PRO A 1 115 ? 4.395 33.031 13.758 1 82 115 PRO A O 1
ATOM 885 N N . VAL A 1 116 ? 6.191 31.75 12.828 1 74.88 116 VAL A N 1
ATOM 886 C CA . VAL A 1 116 ? 7.23 32.531 13.508 1 74.88 116 VAL A CA 1
ATOM 887 C C . VAL A 1 116 ? 7.812 33.562 12.562 1 74.88 116 VAL A C 1
ATOM 889 O O . VAL A 1 116 ? 8.312 33.219 11.492 1 74.88 116 VAL A O 1
ATOM 892 N N . THR A 1 117 ? 7.191 34.375 12 1 62.97 117 THR A N 1
ATOM 893 C CA . THR A 1 117 ? 7.77 35.156 10.914 1 62.97 117 THR A CA 1
ATOM 894 C C . THR A 1 117 ? 8.859 36.094 11.438 1 62.97 117 THR A C 1
ATOM 896 O O . THR A 1 117 ? 8.586 36.969 12.266 1 62.97 117 THR A O 1
ATOM 899 N N . LEU A 1 118 ? 10.148 35.531 11.227 1 57.75 118 LEU A N 1
ATOM 900 C CA . LEU A 1 118 ? 11.336 36.344 11.492 1 57.75 118 LEU A CA 1
ATOM 901 C C . LEU A 1 118 ? 11.172 37.75 10.93 1 57.75 118 LEU A C 1
ATOM 903 O O . LEU A 1 118 ? 11.75 38.719 11.453 1 57.75 118 LEU A O 1
ATOM 907 N N . TYR A 1 119 ? 10.375 37.75 9.789 1 61.47 119 TYR A N 1
ATOM 908 C CA . TYR A 1 119 ? 10.492 39.031 9.109 1 61.47 119 TYR A CA 1
ATOM 909 C C . TYR A 1 119 ? 9.477 40.031 9.656 1 61.47 119 TYR A C 1
ATOM 911 O O . TYR A 1 119 ? 9.273 41.094 9.078 1 61.47 119 TYR A O 1
ATOM 919 N N . LYS A 1 120 ? 8.766 39.438 10.664 1 62.5 120 LYS A N 1
ATOM 920 C CA . LYS A 1 120 ? 7.859 40.375 11.312 1 62.5 120 LYS A CA 1
ATOM 921 C C . LYS A 1 120 ? 8.492 41.781 11.438 1 62.5 120 LYS A C 1
ATOM 923 O O . LYS A 1 120 ? 7.793 42.75 11.633 1 62.5 120 LYS A O 1
ATOM 928 N N . GLN A 1 121 ? 9.742 41.656 11.023 1 63.28 121 GLN A N 1
ATOM 929 C CA . GLN A 1 121 ? 10.438 42.938 11.148 1 63.28 121 GLN A CA 1
ATOM 930 C C . GLN A 1 121 ? 10.266 43.781 9.883 1 63.28 121 GLN A C 1
ATOM 932 O O . GLN A 1 121 ? 10.516 45 9.898 1 63.28 121 GLN A O 1
ATOM 937 N N . ILE A 1 122 ? 9.703 43.062 8.859 1 76.06 122 ILE A N 1
ATOM 938 C CA . ILE A 1 122 ? 9.523 43.844 7.641 1 76.06 122 ILE A CA 1
ATOM 939 C C . ILE A 1 122 ? 8.164 44.531 7.66 1 76.06 122 ILE A C 1
ATOM 941 O O . ILE A 1 122 ? 7.137 43.875 7.406 1 76.06 122 ILE A O 1
ATOM 945 N N . GLU A 1 123 ? 8.125 45.625 8.18 1 80.75 123 GLU A N 1
ATOM 946 C CA . GLU A 1 123 ? 6.902 46.406 8.141 1 80.75 123 GLU A CA 1
ATOM 947 C C . GLU A 1 123 ? 6.68 47 6.75 1 80.75 123 GLU A C 1
ATOM 949 O O . GLU A 1 123 ? 7.234 48.062 6.43 1 80.75 123 GLU A O 1
ATOM 954 N N . ALA A 1 124 ? 6.07 46.344 5.898 1 89.62 124 ALA A N 1
ATOM 955 C CA . ALA A 1 124 ? 5.746 46.812 4.547 1 89.62 124 ALA A CA 1
ATOM 956 C C . ALA A 1 124 ? 4.379 46.281 4.105 1 89.62 124 ALA A C 1
ATOM 958 O O . ALA A 1 124 ? 3.924 45.25 4.574 1 89.62 124 ALA A O 1
ATOM 959 N N . GLU A 1 125 ? 3.744 47 3.252 1 90.56 125 GLU A N 1
ATOM 960 C CA . GLU A 1 125 ? 2.369 46.719 2.846 1 90.56 125 GLU A CA 1
ATOM 961 C C . GLU A 1 125 ? 2.297 45.5 1.935 1 90.56 125 GLU A C 1
ATOM 963 O O . GLU A 1 125 ? 1.239 44.875 1.798 1 90.56 125 GLU A O 1
ATOM 968 N N . ASN A 1 126 ? 3.389 45.188 1.283 1 94.69 126 ASN A N 1
ATOM 969 C CA . ASN A 1 126 ? 3.352 44.125 0.289 1 94.69 126 ASN A CA 1
ATOM 970 C C . ASN A 1 126 ? 4.141 42.906 0.748 1 94.69 126 ASN A C 1
ATOM 972 O O . ASN A 1 126 ? 4.746 42.219 -0.07 1 94.69 126 ASN A O 1
ATOM 976 N N . VAL A 1 127 ? 4.309 42.75 2.084 1 92.81 127 VAL A N 1
ATOM 977 C CA . VAL A 1 127 ? 4.914 41.562 2.691 1 92.81 127 VAL A CA 1
ATOM 978 C C . VAL A 1 127 ? 3.844 40.75 3.395 1 92.81 127 VAL A C 1
ATOM 980 O O . VAL A 1 127 ? 3.121 41.25 4.254 1 92.81 127 VAL A O 1
ATOM 983 N N . TYR A 1 128 ? 3.811 39.406 3.012 1 91.06 128 TYR A N 1
ATOM 984 C CA . TYR A 1 128 ? 2.664 38.625 3.455 1 91.06 128 TYR A CA 1
ATOM 985 C C . TYR A 1 128 ? 3.104 37.25 3.957 1 91.06 128 TYR A C 1
ATOM 987 O O . TYR A 1 128 ? 4.207 36.812 3.654 1 91.06 128 TYR A O 1
ATOM 995 N N . THR A 1 129 ? 2.209 36.688 4.789 1 89.56 129 THR A N 1
ATOM 996 C CA . THR A 1 129 ? 2.084 35.25 5.039 1 89.56 129 THR A CA 1
ATOM 997 C C . THR A 1 129 ? 0.677 34.75 4.703 1 89.56 129 THR A C 1
ATOM 999 O O . THR A 1 129 ? -0.185 35.562 4.316 1 89.56 129 THR A O 1
ATOM 1002 N N . TYR A 1 130 ? 0.395 33.469 4.688 1 87.94 130 TYR A N 1
ATOM 1003 C CA . TYR A 1 130 ? -0.933 33.031 4.266 1 87.94 130 TYR A CA 1
ATOM 1004 C C . TYR A 1 130 ? -1.332 31.75 4.957 1 87.94 130 TYR A C 1
ATOM 1006 O O . TYR A 1 130 ? -1.759 30.797 4.305 1 87.94 130 TYR A O 1
ATOM 1014 N N . LYS A 1 131 ? -1.363 31.672 6.164 1 85.19 131 LYS A N 1
ATOM 1015 C CA . LYS A 1 131 ? -1.674 30.469 6.941 1 85.19 131 LYS A CA 1
ATOM 1016 C C . LYS A 1 131 ? -3.182 30.297 7.105 1 85.19 131 LYS A C 1
ATOM 1018 O O . LYS A 1 131 ? -3.68 29.172 7.172 1 85.19 131 LYS A O 1
ATOM 1023 N N . ASN A 1 132 ? -3.939 31.391 7.227 1 87.12 132 ASN A N 1
ATOM 1024 C CA . ASN A 1 132 ? -5.375 31.312 7.473 1 87.12 132 ASN A CA 1
ATOM 1025 C C . ASN A 1 132 ? -6.176 31.969 6.355 1 87.12 132 ASN A C 1
ATOM 1027 O O . ASN A 1 132 ? -5.602 32.469 5.383 1 87.12 132 ASN A O 1
ATOM 1031 N N . LEU A 1 133 ? -7.496 31.938 6.496 1 90.75 133 LEU A N 1
ATOM 1032 C CA . LEU A 1 133 ? -8.414 32.406 5.465 1 90.75 133 LEU A CA 1
ATOM 1033 C C . LEU A 1 133 ? -8.195 33.906 5.199 1 90.75 133 LEU A C 1
ATOM 1035 O O . LEU A 1 133 ? -8.148 34.344 4.043 1 90.75 133 LEU A O 1
ATOM 1039 N N . VAL A 1 134 ? -8.031 34.625 6.211 1 90.75 134 VAL A N 1
ATOM 1040 C CA . VAL A 1 134 ? -7.875 36.094 6.094 1 90.75 134 VAL A CA 1
ATOM 1041 C C . VAL A 1 134 ? -6.578 36.406 5.352 1 90.75 134 VAL A C 1
ATOM 1043 O O . VAL A 1 134 ? -6.578 37.188 4.406 1 90.75 134 VAL A O 1
ATOM 1046 N N . GLN A 1 135 ? -5.566 35.781 5.75 1 89.38 135 GLN A N 1
ATOM 1047 C CA . GLN A 1 135 ? -4.266 36 5.121 1 89.38 135 GLN A CA 1
ATOM 1048 C C . GLN A 1 135 ? -4.289 35.562 3.658 1 89.38 135 GLN A C 1
ATOM 1050 O O . GLN A 1 135 ? -3.711 36.219 2.797 1 89.38 135 GLN A O 1
ATOM 1055 N N . SER A 1 136 ? -4.898 34.469 3.418 1 93.81 136 SER A N 1
ATOM 1056 C CA . SER A 1 136 ? -5 33.938 2.053 1 93.81 136 SER A CA 1
ATOM 1057 C C . SER A 1 136 ? -5.738 34.938 1.153 1 93.81 136 SER A C 1
ATOM 1059 O O . SER A 1 136 ? -5.348 35.156 0.003 1 93.81 136 SER A O 1
ATOM 1061 N N . LYS A 1 137 ? -6.793 35.531 1.672 1 94.25 137 LYS A N 1
ATOM 1062 C CA . LYS A 1 137 ? -7.539 36.562 0.921 1 94.25 137 LYS A CA 1
ATOM 1063 C C . LYS A 1 137 ? -6.668 37.781 0.624 1 94.25 137 LYS A C 1
ATOM 1065 O O . LYS A 1 137 ? -6.73 38.344 -0.474 1 94.25 137 LYS A O 1
ATOM 1070 N N . GLN A 1 138 ? -5.922 38.125 1.567 1 93.94 138 GLN A N 1
ATOM 1071 C CA . GLN A 1 138 ? -5.02 39.281 1.388 1 93.94 138 GLN A CA 1
ATOM 1072 C C . GLN A 1 138 ? -3.994 39 0.295 1 93.94 138 GLN A C 1
ATOM 1074 O O . GLN A 1 138 ? -3.717 39.844 -0.539 1 93.94 138 GLN A O 1
ATOM 1079 N N . VAL A 1 139 ? -3.484 37.844 0.341 1 95 139 VAL A N 1
ATOM 1080 C CA . VAL A 1 139 ? -2.482 37.438 -0.644 1 95 139 VAL A CA 1
ATOM 1081 C C . VAL A 1 139 ? -3.105 37.438 -2.037 1 95 139 VAL A C 1
ATOM 1083 O O . VAL A 1 139 ? -2.518 37.938 -2.992 1 95 139 VAL A O 1
ATOM 1086 N N . LEU A 1 140 ? -4.258 36.938 -2.164 1 95.81 140 LEU A N 1
ATOM 1087 C CA . LEU A 1 140 ? -4.938 36.875 -3.453 1 95.81 140 LEU A CA 1
ATOM 1088 C C . LEU A 1 140 ? -5.184 38.25 -4.008 1 95.81 140 LEU A C 1
ATOM 1090 O O . LEU A 1 140 ? -5.012 38.5 -5.203 1 95.81 140 LEU A O 1
ATOM 1094 N N . ALA A 1 141 ? -5.594 39.094 -3.156 1 95.88 141 ALA A N 1
ATOM 1095 C CA . ALA A 1 141 ? -5.844 40.469 -3.564 1 95.88 141 ALA A CA 1
ATOM 1096 C C . ALA A 1 141 ? -4.555 41.156 -4.023 1 95.88 141 ALA A C 1
ATOM 1098 O O . ALA A 1 141 ? -4.547 41.875 -5.027 1 95.88 141 ALA A O 1
ATOM 1099 N N . ALA A 1 142 ? -3.541 40.906 -3.365 1 96 142 ALA A N 1
ATOM 1100 C CA . ALA A 1 142 ? -2.256 41.562 -3.662 1 96 142 ALA A CA 1
ATOM 1101 C C . ALA A 1 142 ? -1.667 41 -4.961 1 96 142 ALA A C 1
ATOM 1103 O O . ALA A 1 142 ? -0.975 41.719 -5.684 1 96 142 ALA A O 1
ATOM 1104 N N . LEU A 1 143 ? -1.93 39.781 -5.238 1 96.75 143 LEU A N 1
ATOM 1105 C CA . LEU A 1 143 ? -1.395 39.125 -6.418 1 96.75 143 LEU A CA 1
ATOM 1106 C C . LEU A 1 143 ? -1.906 39.781 -7.695 1 96.75 143 LEU A C 1
ATOM 1108 O O . LEU A 1 143 ? -1.238 39.719 -8.734 1 96.75 143 LEU A O 1
ATOM 1112 N N . LYS A 1 144 ? -3.002 40.406 -7.605 1 95.25 144 LYS A N 1
ATOM 1113 C CA . LYS A 1 144 ? -3.607 41.031 -8.781 1 95.25 144 LYS A CA 1
ATOM 1114 C C . LYS A 1 144 ? -2.738 42.156 -9.305 1 95.25 144 LYS A C 1
ATOM 1116 O O . LYS A 1 144 ? -2.756 42.469 -10.5 1 95.25 144 LYS A O 1
ATOM 1121 N N . GLU A 1 145 ? -1.979 42.719 -8.461 1 94.25 145 GLU A N 1
ATOM 1122 C CA . GLU A 1 145 ? -1.194 43.875 -8.828 1 94.25 145 GLU A CA 1
ATOM 1123 C C . GLU A 1 145 ? 0.291 43.531 -8.93 1 94.25 145 GLU A C 1
ATOM 1125 O O . GLU A 1 145 ? 1.116 44.438 -9.188 1 94.25 145 GLU A O 1
ATOM 1130 N N . ALA A 1 146 ? 0.587 42.344 -8.742 1 96.31 146 ALA A N 1
ATOM 1131 C CA . ALA A 1 146 ? 1.992 41.938 -8.695 1 96.31 146 ALA A CA 1
ATOM 1132 C C . ALA A 1 146 ? 2.416 41.281 -10 1 96.31 146 ALA A C 1
ATOM 1134 O O . ALA A 1 146 ? 1.59 40.688 -10.695 1 96.31 146 ALA A O 1
ATOM 1135 N N . LYS A 1 147 ? 3.65 41.438 -10.352 1 96.56 147 LYS A N 1
ATOM 1136 C CA . LYS A 1 147 ? 4.273 40.75 -11.469 1 96.56 147 LYS A CA 1
ATOM 1137 C C . LYS A 1 147 ? 5.434 39.875 -10.984 1 96.56 147 LYS A C 1
ATOM 1139 O O . LYS A 1 147 ? 5.512 38.688 -11.32 1 96.56 147 LYS A O 1
ATOM 1144 N N . GLU A 1 148 ? 6.352 40.469 -10.227 1 97.44 148 GLU A N 1
ATOM 1145 C CA . GLU A 1 148 ? 7.477 39.781 -9.617 1 97.44 148 GLU A CA 1
ATOM 1146 C C . GLU A 1 148 ? 7.164 39.375 -8.18 1 97.44 148 GLU A C 1
ATOM 1148 O O . GLU A 1 148 ? 7.039 40.219 -7.301 1 97.44 148 GLU A O 1
ATOM 1153 N N . VAL A 1 149 ? 7.082 38.094 -7.922 1 97.88 149 VAL A N 1
ATOM 1154 C CA . VAL A 1 149 ? 6.727 37.562 -6.605 1 97.88 149 VAL A CA 1
ATOM 1155 C C . VAL A 1 149 ? 7.918 36.812 -6.004 1 97.88 149 VAL A C 1
ATOM 1157 O O . VAL A 1 149 ? 8.406 35.844 -6.586 1 97.88 149 VAL A O 1
ATOM 1160 N N . VAL A 1 150 ? 8.414 37.281 -4.832 1 96.75 150 VAL A N 1
ATOM 1161 C CA . VAL A 1 150 ? 9.477 36.594 -4.105 1 96.75 150 VAL A CA 1
ATOM 1162 C C . VAL A 1 150 ? 8.875 35.75 -2.984 1 96.75 150 VAL A C 1
ATOM 1164 O O . VAL A 1 150 ? 8.148 36.25 -2.133 1 96.75 150 VAL A O 1
ATOM 1167 N N . ILE A 1 151 ? 9.117 34.5 -2.99 1 96.06 151 ILE A N 1
ATOM 1168 C CA . ILE A 1 151 ? 8.672 33.562 -1.967 1 96.06 151 ILE A CA 1
ATOM 1169 C C . ILE A 1 151 ? 9.867 33.062 -1.163 1 96.06 151 ILE A C 1
ATOM 1171 O O . ILE A 1 151 ? 10.789 32.469 -1.72 1 96.06 151 ILE A O 1
ATOM 1175 N N . PHE A 1 152 ? 9.859 33.375 0.129 1 94 152 PHE A N 1
ATOM 1176 C CA . PHE A 1 152 ? 10.906 32.844 1.005 1 94 152 PHE A CA 1
ATOM 1177 C C . PHE A 1 152 ? 10.484 31.516 1.62 1 94 152 PHE A C 1
ATOM 1179 O O . PHE A 1 152 ? 9.469 31.438 2.314 1 94 152 PHE A O 1
ATOM 1186 N N . GLY A 1 153 ? 11.305 30.453 1.415 1 93.81 153 GLY A N 1
ATOM 1187 C CA . GLY A 1 153 ? 11.023 29.109 1.869 1 93.81 153 GLY A CA 1
ATOM 1188 C C . GLY A 1 153 ? 10.695 28.156 0.735 1 93.81 153 GLY A C 1
ATOM 1189 O O . GLY A 1 153 ? 9.672 28.297 0.067 1 93.81 153 GLY A O 1
ATOM 1190 N N . ALA A 1 154 ? 11.578 27.172 0.587 1 95.62 154 ALA A N 1
ATOM 1191 C CA . ALA A 1 154 ? 11.391 26.219 -0.495 1 95.62 154 ALA A CA 1
ATOM 1192 C C . ALA A 1 154 ? 10.977 24.844 0.05 1 95.62 154 ALA A C 1
ATOM 1194 O O . ALA A 1 154 ? 11.398 23.812 -0.469 1 95.62 154 ALA A O 1
ATOM 1195 N N . GLY A 1 155 ? 10.195 24.859 1.168 1 94.06 155 GLY A N 1
ATOM 1196 C CA . GLY A 1 155 ? 9.477 23.688 1.623 1 94.06 155 GLY A CA 1
ATOM 1197 C C . GLY A 1 155 ? 8.18 23.453 0.876 1 94.06 155 GLY A C 1
ATOM 1198 O O . GLY A 1 155 ? 7.969 24 -0.207 1 94.06 155 GLY A O 1
ATOM 1199 N N . TYR A 1 156 ? 7.352 22.625 1.419 1 92.75 156 TYR A N 1
ATOM 1200 C CA . TYR A 1 156 ? 6.098 22.266 0.758 1 92.75 156 TYR A CA 1
ATOM 1201 C C . TYR A 1 156 ? 5.234 23.516 0.535 1 92.75 156 TYR A C 1
ATOM 1203 O O . TYR A 1 156 ? 4.688 23.703 -0.553 1 92.75 156 TYR A O 1
ATOM 1211 N N . ILE A 1 157 ? 5.133 24.344 1.55 1 92 157 ILE A N 1
ATOM 1212 C CA . ILE A 1 157 ? 4.238 25.5 1.493 1 92 157 ILE A CA 1
ATOM 1213 C C . ILE A 1 157 ? 4.668 26.438 0.358 1 92 157 ILE A C 1
ATOM 1215 O O . ILE A 1 157 ? 3.857 26.797 -0.499 1 92 157 ILE A O 1
ATOM 1219 N N . GLY A 1 158 ? 5.918 26.781 0.348 1 94.88 158 GLY A N 1
ATOM 1220 C CA . GLY A 1 158 ? 6.418 27.688 -0.675 1 94.88 158 GLY A CA 1
ATOM 1221 C C . GLY A 1 158 ? 6.367 27.094 -2.07 1 94.88 158 GLY A C 1
ATOM 1222 O O . GLY A 1 158 ? 5.988 27.781 -3.025 1 94.88 158 GLY A O 1
ATOM 1223 N N . LEU A 1 159 ? 6.734 25.859 -2.191 1 96.06 159 LEU A N 1
ATOM 1224 C CA . LEU A 1 159 ? 6.77 25.203 -3.49 1 96.06 159 LEU A CA 1
ATOM 1225 C C . LEU A 1 159 ? 5.363 25.031 -4.055 1 96.06 159 LEU A C 1
ATOM 1227 O O . LEU A 1 159 ? 5.152 25.156 -5.262 1 96.06 159 LEU A O 1
ATOM 1231 N N . GLU A 1 160 ? 4.438 24.672 -3.248 1 95.19 160 GLU A N 1
ATOM 1232 C CA . GLU A 1 160 ? 3.061 24.516 -3.705 1 95.19 160 GLU A CA 1
ATOM 1233 C C . GLU A 1 160 ? 2.486 25.844 -4.191 1 95.19 160 GLU A C 1
ATOM 1235 O O . GLU A 1 160 ? 1.744 25.891 -5.176 1 95.19 160 GLU A O 1
ATOM 1240 N N . LEU A 1 161 ? 2.805 26.875 -3.475 1 95.88 161 LEU A N 1
ATOM 1241 C CA . LEU A 1 161 ? 2.363 28.188 -3.922 1 95.88 161 LEU A CA 1
ATOM 1242 C C . LEU A 1 161 ? 2.998 28.562 -5.262 1 95.88 161 LEU A C 1
ATOM 1244 O O . LEU A 1 161 ? 2.316 29.047 -6.164 1 95.88 161 LEU A O 1
ATOM 1248 N N . ALA A 1 162 ? 4.312 28.344 -5.32 1 97.31 162 ALA A N 1
ATOM 1249 C CA . ALA A 1 162 ? 5.008 28.594 -6.582 1 97.31 162 ALA A CA 1
ATOM 1250 C C . ALA A 1 162 ? 4.355 27.828 -7.73 1 97.31 162 ALA A C 1
ATOM 1252 O O . ALA A 1 162 ? 4.156 28.391 -8.82 1 97.31 162 ALA A O 1
ATOM 1253 N N . ASP A 1 163 ? 4.051 26.609 -7.496 1 96.69 163 ASP A N 1
ATOM 1254 C CA . ASP A 1 163 ? 3.395 25.766 -8.492 1 96.69 163 ASP A CA 1
ATOM 1255 C C . ASP A 1 163 ? 2.035 26.344 -8.883 1 96.69 163 ASP A C 1
ATOM 1257 O O . ASP A 1 163 ? 1.669 26.344 -10.062 1 96.69 163 ASP A O 1
ATOM 1261 N N . ALA A 1 164 ? 1.298 26.797 -7.945 1 96.12 164 ALA A N 1
ATOM 1262 C CA . ALA A 1 164 ? -0.034 27.344 -8.203 1 96.12 164 ALA A CA 1
ATOM 1263 C C . ALA A 1 164 ? 0.044 28.609 -9.039 1 96.12 164 ALA A C 1
ATOM 1265 O O . ALA A 1 164 ? -0.874 28.922 -9.797 1 96.12 164 ALA A O 1
ATOM 1266 N N . LEU A 1 165 ? 1.127 29.266 -9.016 1 96.88 165 LEU A N 1
ATOM 1267 C CA . LEU A 1 165 ? 1.267 30.578 -9.656 1 96.88 165 LEU A CA 1
ATOM 1268 C C . LEU A 1 165 ? 1.896 30.438 -11.039 1 96.88 165 LEU A C 1
ATOM 1270 O O . LEU A 1 165 ? 1.791 31.344 -11.867 1 96.88 165 LEU A O 1
ATOM 1274 N N . ARG A 1 166 ? 2.719 29.453 -11.375 1 94.75 166 ARG A N 1
ATOM 1275 C CA . ARG A 1 166 ? 3.664 29.344 -12.484 1 94.75 166 ARG A CA 1
ATOM 1276 C C . ARG A 1 166 ? 2.965 29.531 -13.82 1 94.75 166 ARG A C 1
ATOM 1278 O O . ARG A 1 166 ? 3.582 29.984 -14.797 1 94.75 166 ARG A O 1
ATOM 1285 N N . ASN A 1 167 ? 1.764 29.203 -14.023 1 89.44 167 ASN A N 1
ATOM 1286 C CA . ASN A 1 167 ? 1.072 29.312 -15.305 1 89.44 167 ASN A CA 1
ATOM 1287 C C . ASN A 1 167 ? 0.148 30.531 -15.344 1 89.44 167 ASN A C 1
ATOM 1289 O O . ASN A 1 167 ? -0.749 30.594 -16.188 1 89.44 167 ASN A O 1
ATOM 1293 N N . LYS A 1 168 ? 0.469 31.594 -14.555 1 94.19 168 LYS A N 1
ATOM 1294 C CA . LYS A 1 168 ? -0.448 32.719 -14.461 1 94.19 168 LYS A CA 1
ATOM 1295 C C . LYS A 1 168 ? 0.254 34.031 -14.82 1 94.19 168 LYS A C 1
ATOM 1297 O O . LYS A 1 168 ? -0.288 35.125 -14.594 1 94.19 168 LYS A O 1
ATOM 1302 N N . GLY A 1 169 ? 1.454 33.906 -15.367 1 93.12 169 GLY A N 1
ATOM 1303 C CA . GLY A 1 169 ? 2.145 35.062 -15.898 1 93.12 169 GLY A CA 1
ATOM 1304 C C . GLY A 1 169 ? 3.051 35.75 -14.891 1 93.12 169 GLY A C 1
ATOM 1305 O O . GLY A 1 169 ? 3.633 36.781 -15.172 1 93.12 169 GLY A O 1
ATOM 1306 N N . TYR A 1 170 ? 3.186 35.188 -13.727 1 97.06 170 TYR A N 1
ATOM 1307 C CA . TYR A 1 170 ? 4.062 35.75 -12.703 1 97.06 170 TYR A CA 1
ATOM 1308 C C . TYR A 1 170 ? 5.512 35.344 -12.945 1 97.06 170 TYR A C 1
ATOM 1310 O O . TYR A 1 170 ? 5.781 34.281 -13.484 1 97.06 170 TYR A O 1
ATOM 1318 N N . ILE A 1 171 ? 6.43 36.25 -12.633 1 97.5 171 ILE A N 1
ATOM 1319 C CA . ILE A 1 171 ? 7.832 35.906 -12.469 1 97.5 171 ILE A CA 1
ATOM 1320 C C . ILE A 1 171 ? 8.086 35.438 -11.031 1 97.5 171 ILE A C 1
ATOM 1322 O O . ILE A 1 171 ? 8 36.25 -10.102 1 97.5 171 ILE A O 1
ATOM 1326 N N . ILE A 1 172 ? 8.406 34.219 -10.82 1 98.19 172 ILE A N 1
ATOM 1327 C CA . ILE A 1 172 ? 8.461 33.625 -9.484 1 98.19 172 ILE A CA 1
ATOM 1328 C C . ILE A 1 172 ? 9.914 33.469 -9.062 1 98.19 172 ILE A C 1
ATOM 1330 O O . ILE A 1 172 ? 10.695 32.812 -9.758 1 98.19 172 ILE A O 1
ATOM 1334 N N . HIS A 1 173 ? 10.258 34.062 -7.926 1 97.94 173 HIS A N 1
ATOM 1335 C CA . HIS A 1 173 ? 11.555 33.906 -7.277 1 97.94 173 HIS A CA 1
ATOM 1336 C C . HIS A 1 173 ? 11.414 33.125 -5.977 1 97.94 173 HIS A C 1
ATOM 1338 O O . HIS A 1 173 ? 10.883 33.625 -4.992 1 97.94 173 HIS A O 1
ATOM 1344 N N . LEU A 1 174 ? 11.852 31.875 -5.945 1 97.56 174 LEU A N 1
ATOM 1345 C CA . LEU A 1 174 ? 11.82 31 -4.773 1 97.56 174 LEU A CA 1
ATOM 1346 C C . LEU A 1 174 ? 13.172 30.984 -4.074 1 97.56 174 LEU A C 1
ATOM 1348 O O . LEU A 1 174 ? 14.164 30.547 -4.652 1 97.56 174 LEU A O 1
ATOM 1352 N N . VAL A 1 175 ? 13.18 31.484 -2.83 1 96.06 175 VAL A N 1
ATOM 1353 C CA . VAL A 1 175 ? 14.445 31.688 -2.125 1 96.06 175 VAL A CA 1
ATOM 1354 C C . VAL A 1 175 ? 14.492 30.781 -0.896 1 96.06 175 VAL A C 1
ATOM 1356 O O . VAL A 1 175 ? 13.508 30.672 -0.16 1 96.06 175 VAL A O 1
ATOM 1359 N N . ASP A 1 176 ? 15.578 30.109 -0.692 1 95.69 176 ASP A N 1
ATOM 1360 C CA . ASP A 1 176 ? 15.781 29.312 0.521 1 95.69 176 ASP A CA 1
ATOM 1361 C C . ASP A 1 176 ? 17.25 29.328 0.937 1 95.69 176 ASP A C 1
ATOM 1363 O O . ASP A 1 176 ? 18.141 29.406 0.088 1 95.69 176 ASP A O 1
ATOM 1367 N N . TYR A 1 177 ? 17.484 29.234 2.264 1 94 177 TYR A N 1
ATOM 1368 C CA . TYR A 1 177 ? 18.859 29.172 2.758 1 94 177 TYR A CA 1
ATOM 1369 C C . TYR A 1 177 ? 19.453 27.781 2.586 1 94 177 TYR A C 1
ATOM 1371 O O . TYR A 1 177 ? 20.672 27.594 2.672 1 94 177 TYR A O 1
ATOM 1379 N N . MET A 1 178 ? 18.641 26.797 2.348 1 94.31 178 MET A N 1
ATOM 1380 C CA . MET A 1 178 ? 19.094 25.422 2.121 1 94.31 178 MET A CA 1
ATOM 1381 C C . MET A 1 178 ? 19.531 25.234 0.673 1 94.31 178 MET A C 1
ATOM 1383 O O . MET A 1 178 ? 19.047 25.922 -0.224 1 94.31 178 MET A O 1
ATOM 1387 N N . PRO A 1 179 ? 20.391 24.25 0.46 1 95.38 179 PRO A N 1
ATOM 1388 C CA . PRO A 1 179 ? 20.938 24.062 -0.885 1 95.38 179 PRO A CA 1
ATOM 1389 C C . PRO A 1 179 ? 19.922 23.438 -1.846 1 95.38 179 PRO A C 1
ATOM 1391 O O . PRO A 1 179 ? 20.078 23.547 -3.064 1 95.38 179 PRO A O 1
ATOM 1394 N N . ASN A 1 180 ? 18.922 22.75 -1.321 1 96.62 180 ASN A N 1
ATOM 1395 C CA . ASN A 1 180 ? 17.922 22.094 -2.15 1 96.62 180 ASN A CA 1
ATOM 1396 C C . ASN A 1 180 ? 16.5 22.438 -1.707 1 96.62 180 ASN A C 1
ATOM 1398 O O . ASN A 1 180 ? 16.297 22.828 -0.558 1 96.62 180 ASN A O 1
ATOM 1402 N N . VAL A 1 181 ? 15.539 22.375 -2.67 1 96.94 181 VAL A N 1
ATOM 1403 C CA . VAL A 1 181 ? 14.141 22.422 -2.27 1 96.94 181 VAL A CA 1
ATOM 1404 C C . VAL A 1 181 ? 13.805 21.188 -1.428 1 96.94 181 VAL A C 1
ATOM 1406 O O . VAL A 1 181 ? 14.414 20.141 -1.588 1 96.94 181 VAL A O 1
ATOM 1409 N N . LEU A 1 182 ? 12.914 21.328 -0.504 1 96.5 182 LEU A N 1
ATOM 1410 C CA . LEU A 1 182 ? 12.398 20.234 0.322 1 96.5 182 LEU A CA 1
ATOM 1411 C C . LEU A 1 182 ? 13.531 19.5 1.031 1 96.5 182 LEU A C 1
ATOM 1413 O O . LEU A 1 182 ? 13.477 18.281 1.206 1 96.5 182 LEU A O 1
ATOM 1417 N N . SER A 1 183 ? 14.555 20.25 1.438 1 93.5 183 SER A N 1
ATOM 1418 C CA . SER A 1 183 ? 15.75 19.688 2.053 1 93.5 183 SER A CA 1
ATOM 1419 C C . SER A 1 183 ? 15.414 18.953 3.344 1 93.5 183 SER A C 1
ATOM 1421 O O . SER A 1 183 ? 16.109 18 3.715 1 93.5 183 SER A O 1
ATOM 1423 N N . ARG A 1 184 ? 14.328 19.312 3.988 1 89.5 184 ARG A N 1
ATOM 1424 C CA . ARG A 1 184 ? 13.969 18.703 5.262 1 89.5 184 ARG A CA 1
ATOM 1425 C C . ARG A 1 184 ? 13.234 17.375 5.051 1 89.5 184 ARG A C 1
ATOM 1427 O O . ARG A 1 184 ? 13.062 16.594 5.988 1 89.5 184 ARG A O 1
ATOM 1434 N N . TYR A 1 185 ? 12.977 17.109 3.818 1 94.5 185 TYR A N 1
ATOM 1435 C CA . TYR A 1 185 ? 12.094 15.977 3.561 1 94.5 18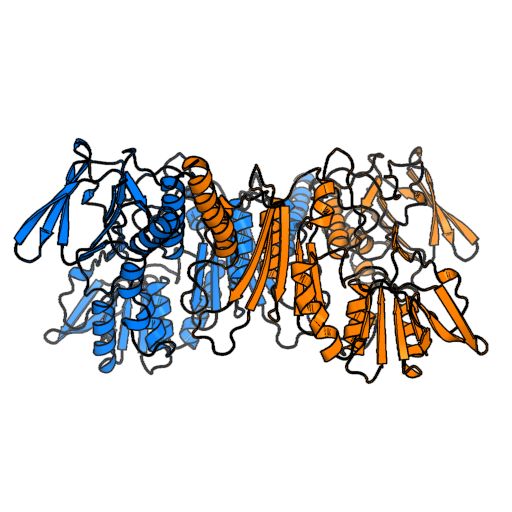5 TYR A CA 1
ATOM 1436 C C . TYR A 1 185 ? 12.758 14.969 2.637 1 94.5 185 TYR A C 1
ATOM 1438 O O . TYR A 1 185 ? 12.43 13.773 2.676 1 94.5 185 TYR A O 1
ATOM 1446 N N . PHE A 1 186 ? 13.625 15.422 1.788 1 97.25 186 PHE A N 1
ATOM 1447 C CA . PHE A 1 186 ? 14.227 14.547 0.787 1 97.25 186 PHE A CA 1
ATOM 1448 C C . PHE A 1 186 ? 15.75 14.586 0.883 1 97.25 186 PHE A C 1
ATOM 1450 O O . PHE A 1 186 ? 16.328 15.617 1.217 1 97.25 186 PHE A O 1
ATOM 1457 N N . ASP A 1 187 ? 16.312 13.445 0.521 1 97.06 187 ASP A N 1
ATOM 1458 C CA . ASP A 1 187 ? 17.766 13.398 0.344 1 97.06 187 ASP A CA 1
ATOM 1459 C C . ASP A 1 187 ? 18.188 14.047 -0.975 1 97.06 187 ASP A C 1
ATOM 1461 O O . ASP A 1 187 ? 17.422 14.031 -1.946 1 97.06 187 ASP A O 1
ATOM 1465 N N . LYS A 1 188 ? 19.391 14.547 -0.991 1 95.88 188 LYS A N 1
ATOM 1466 C CA . LYS A 1 188 ? 19.891 15.336 -2.111 1 95.88 188 LYS A CA 1
ATOM 1467 C C . LYS A 1 188 ? 19.844 14.539 -3.41 1 95.88 188 LYS A C 1
ATOM 1469 O O . LYS A 1 188 ? 19.469 15.07 -4.457 1 95.88 188 LYS A O 1
ATOM 1474 N N . ASP A 1 189 ? 20.188 13.297 -3.391 1 96.12 189 ASP A N 1
ATOM 1475 C CA . ASP A 1 189 ? 20.266 12.484 -4.598 1 96.12 189 ASP A CA 1
ATOM 1476 C C . ASP A 1 189 ? 18.875 12.242 -5.188 1 96.12 189 ASP A C 1
ATOM 1478 O O . ASP A 1 189 ? 18.734 12.023 -6.395 1 96.12 189 ASP A O 1
ATOM 1482 N N . MET A 1 190 ? 17.875 12.305 -4.402 1 97.69 190 MET A N 1
ATOM 1483 C CA . MET A 1 190 ? 16.5 12.062 -4.859 1 97.69 190 MET A CA 1
ATOM 1484 C C . MET A 1 190 ? 15.891 13.336 -5.434 1 97.69 190 MET A C 1
ATOM 1486 O O . MET A 1 190 ? 15.234 13.297 -6.477 1 97.69 190 MET A O 1
ATOM 1490 N N . ILE A 1 191 ? 16.141 14.492 -4.809 1 97.38 191 ILE A N 1
ATOM 1491 C CA . ILE A 1 191 ? 15.344 15.68 -5.094 1 97.38 191 ILE A CA 1
ATOM 1492 C C . ILE A 1 191 ? 16 16.484 -6.219 1 97.38 191 ILE A C 1
ATOM 1494 O O . ILE A 1 191 ? 15.359 17.328 -6.84 1 97.38 191 ILE A O 1
ATOM 1498 N N . ASN A 1 192 ? 17.266 16.203 -6.539 1 95.12 192 ASN A N 1
ATOM 1499 C CA . ASN A 1 192 ? 18.031 16.984 -7.5 1 95.12 192 ASN A CA 1
ATOM 1500 C C . ASN A 1 192 ? 17.375 16.984 -8.875 1 95.12 192 ASN A C 1
ATOM 1502 O O . ASN A 1 192 ? 17.25 18.031 -9.516 1 95.12 192 ASN A O 1
ATOM 1506 N N . SER A 1 193 ? 17.016 15.836 -9.266 1 92.81 193 SER A N 1
ATOM 1507 C CA . SER A 1 193 ? 16.438 15.734 -10.594 1 92.81 193 SER A CA 1
ATOM 1508 C C . SER A 1 193 ? 15.133 16.531 -10.688 1 92.81 193 SER A C 1
ATOM 1510 O O . SER A 1 193 ? 14.852 17.172 -11.70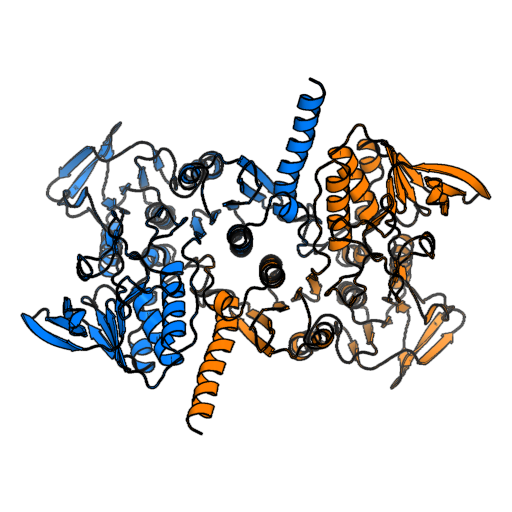3 1 92.81 193 SER A O 1
ATOM 1512 N N . PHE A 1 194 ? 14.359 16.438 -9.719 1 96.38 194 PHE A N 1
ATOM 1513 C CA . PHE A 1 194 ? 13.125 17.203 -9.664 1 96.38 194 PHE A CA 1
ATOM 1514 C C . PHE A 1 194 ? 13.414 18.703 -9.672 1 96.38 194 PHE A C 1
ATOM 1516 O O . PHE A 1 194 ? 12.789 19.469 -10.422 1 96.38 194 PHE A O 1
ATOM 1523 N N . GLN A 1 195 ? 14.352 19.156 -8.805 1 97.06 195 GLN A N 1
ATOM 1524 C CA . GLN A 1 195 ? 14.734 20.547 -8.664 1 97.06 195 GLN A CA 1
ATOM 1525 C C . GLN A 1 195 ? 15.141 21.141 -10.008 1 97.06 195 GLN A C 1
ATOM 1527 O O . GLN A 1 195 ? 14.859 22.312 -10.289 1 97.06 195 GLN A O 1
ATOM 1532 N N . ASN A 1 196 ? 15.742 20.359 -10.812 1 95.12 196 ASN A N 1
ATOM 1533 C CA . ASN A 1 196 ? 16.188 20.812 -12.125 1 95.12 196 ASN A CA 1
ATOM 1534 C C . ASN A 1 196 ? 15.016 21.125 -13.039 1 95.12 196 ASN A C 1
ATOM 1536 O O . ASN A 1 196 ? 15.172 21.875 -14.016 1 95.12 196 ASN A O 1
ATOM 1540 N N . GLN A 1 197 ? 13.844 20.609 -12.719 1 95.12 197 GLN A N 1
ATOM 1541 C CA . GLN A 1 197 ? 12.664 20.844 -13.547 1 95.12 197 GLN A CA 1
ATOM 1542 C C . GLN A 1 197 ? 12.055 22.219 -13.25 1 95.12 197 GLN A C 1
ATOM 1544 O O . GLN A 1 197 ? 11.258 22.719 -14.031 1 95.12 197 GLN A O 1
ATOM 1549 N N . LEU A 1 198 ? 12.391 22.875 -12.195 1 96.69 198 LEU A N 1
ATOM 1550 C CA . LEU A 1 198 ? 11.75 24.094 -11.742 1 96.69 198 LEU A CA 1
ATOM 1551 C C . LEU A 1 198 ? 11.938 25.219 -12.766 1 96.69 198 LEU A C 1
ATOM 1553 O O . LEU A 1 198 ? 10.984 25.938 -13.086 1 96.69 198 LEU A O 1
ATOM 1557 N N . GLN A 1 199 ? 13.133 25.281 -13.25 1 92.44 199 GLN A N 1
ATOM 1558 C CA . GLN A 1 199 ? 13.422 26.359 -14.188 1 92.44 199 GLN A CA 1
ATOM 1559 C C . GLN A 1 199 ? 12.617 26.203 -15.477 1 92.44 199 GLN A C 1
ATOM 1561 O O . GLN A 1 199 ? 12.117 27.188 -16.031 1 92.44 199 GLN A O 1
ATOM 1566 N N . THR A 1 200 ? 12.484 24.984 -15.914 1 93.44 200 THR A N 1
ATOM 1567 C CA . THR A 1 200 ? 11.711 24.703 -17.125 1 93.44 200 THR A CA 1
ATOM 1568 C C . THR A 1 200 ? 10.234 25.016 -16.906 1 93.44 200 THR A C 1
ATOM 1570 O O . THR A 1 200 ? 9.484 25.219 -17.859 1 93.44 200 THR A O 1
ATOM 1573 N N . LYS A 1 201 ? 9.906 25.109 -15.648 1 93.88 201 LYS A N 1
ATOM 1574 C CA . LYS A 1 201 ? 8.516 25.391 -15.297 1 93.88 201 LYS A CA 1
ATOM 1575 C C . LYS A 1 201 ? 8.352 26.812 -14.789 1 93.88 201 LYS A C 1
ATOM 1577 O O . LYS A 1 201 ? 7.406 27.125 -14.07 1 93.88 201 LYS A O 1
ATOM 1582 N N . GLN A 1 202 ? 9.352 27.625 -15.047 1 93.94 202 GLN A N 1
ATOM 1583 C CA . GLN A 1 202 ? 9.305 29.062 -14.836 1 93.94 202 GLN A CA 1
ATOM 1584 C C . GLN A 1 202 ? 9.328 29.391 -13.344 1 93.94 202 GLN A C 1
ATOM 1586 O O . GLN A 1 202 ? 8.641 30.312 -12.898 1 93.94 202 GLN A O 1
ATOM 1591 N N . ILE A 1 203 ? 9.891 28.641 -12.539 1 97.88 203 ILE A N 1
ATOM 1592 C CA . ILE A 1 203 ? 10.172 28.922 -11.133 1 97.88 203 ILE A CA 1
ATOM 1593 C C . ILE A 1 203 ? 11.672 29.094 -10.93 1 97.88 203 ILE A C 1
ATOM 1595 O O . ILE A 1 203 ? 12.445 28.141 -11.078 1 97.88 203 ILE A O 1
ATOM 1599 N N . ASN A 1 204 ? 12.062 30.344 -10.672 1 97.5 204 ASN A N 1
ATOM 1600 C CA . ASN A 1 204 ? 13.469 30.625 -10.422 1 97.5 204 ASN A CA 1
ATOM 1601 C C . ASN A 1 204 ? 13.859 30.328 -8.977 1 97.5 204 ASN A C 1
ATOM 1603 O O . ASN A 1 204 ? 13.508 31.078 -8.07 1 97.5 204 ASN A O 1
ATOM 1607 N N . PHE A 1 205 ? 14.68 29.281 -8.789 1 97.31 205 PHE A N 1
ATOM 1608 C CA . PHE A 1 205 ? 15.078 28.859 -7.449 1 97.31 205 PHE A CA 1
ATOM 1609 C C . PHE A 1 205 ? 16.453 29.422 -7.086 1 97.31 205 PHE A C 1
ATOM 1611 O O . PHE A 1 205 ? 17.391 29.328 -7.867 1 97.31 205 PHE A O 1
ATOM 1618 N N . TYR A 1 206 ? 16.531 30.094 -5.957 1 97.31 206 TYR A N 1
ATOM 1619 C CA . TYR A 1 206 ? 17.75 30.656 -5.406 1 97.31 206 TYR A CA 1
ATOM 1620 C C . TYR A 1 206 ? 18.172 29.906 -4.148 1 97.31 206 TYR A C 1
ATOM 1622 O O . TYR A 1 206 ? 17.812 30.297 -3.035 1 97.31 206 TYR A O 1
ATOM 1630 N N . PRO A 1 207 ? 19.016 28.828 -4.277 1 96.38 207 PRO A N 1
ATOM 1631 C CA . PRO A 1 207 ? 19.5 28.078 -3.123 1 96.38 207 PRO A CA 1
ATOM 1632 C C . PRO A 1 207 ? 20.609 28.797 -2.359 1 96.38 207 PRO A C 1
ATOM 1634 O O . PRO A 1 207 ? 21.266 29.672 -2.914 1 96.38 207 PRO A O 1
ATOM 1637 N N . ASN A 1 208 ? 20.797 28.469 -1.061 1 96.5 208 ASN A N 1
ATOM 1638 C CA . ASN A 1 208 ? 21.844 29.016 -0.203 1 96.5 208 ASN A CA 1
ATOM 1639 C C . ASN A 1 208 ? 21.75 30.547 -0.118 1 96.5 208 ASN A C 1
ATOM 1641 O O . ASN A 1 208 ? 22.766 31.234 -0.169 1 96.5 208 ASN A O 1
ATOM 1645 N N . GLU A 1 209 ? 20.547 31.016 -0.152 1 95.12 209 GLU A N 1
ATOM 1646 C CA . GLU A 1 209 ? 20.266 32.469 -0.07 1 95.12 209 GLU A CA 1
ATOM 1647 C C . GLU A 1 209 ? 19.297 32.75 1.066 1 95.12 209 GLU A C 1
ATOM 1649 O O . GLU A 1 209 ? 18.516 31.906 1.475 1 95.12 209 GLU A O 1
ATOM 1654 N N . PHE A 1 210 ? 19.453 33.875 1.642 1 90 210 PHE A N 1
ATOM 1655 C CA . PHE A 1 210 ? 18.516 34.375 2.656 1 90 210 PHE A CA 1
ATOM 1656 C C . PHE A 1 210 ? 18.406 35.875 2.611 1 90 210 PHE A C 1
ATOM 1658 O O . PHE A 1 210 ? 19.203 36.562 1.944 1 90 210 PHE A O 1
ATOM 1665 N N . LEU A 1 211 ? 17.422 36.375 3.232 1 91 211 LEU A N 1
ATOM 1666 C CA . LEU A 1 211 ? 17.172 37.812 3.23 1 91 211 LEU A CA 1
ATOM 1667 C C . LEU A 1 211 ? 18.203 38.531 4.086 1 91 211 LEU A C 1
ATOM 1669 O O . LEU A 1 211 ? 18.375 38.219 5.266 1 91 211 LEU A O 1
ATOM 1673 N N . ILE A 1 212 ? 18.906 39.438 3.484 1 91.5 212 ILE A N 1
ATOM 1674 C CA . ILE A 1 212 ? 19.891 40.25 4.203 1 91.5 212 ILE A CA 1
ATOM 1675 C C . ILE A 1 212 ? 19.312 41.625 4.5 1 91.5 212 ILE A C 1
ATOM 1677 O O . ILE A 1 212 ? 19.547 42.188 5.57 1 91.5 212 ILE A O 1
ATOM 1681 N N . ASP A 1 213 ? 18.672 42.156 3.447 1 91.69 213 ASP A N 1
ATOM 1682 C CA . ASP A 1 213 ? 18.109 43.5 3.52 1 91.69 213 ASP A CA 1
ATOM 1683 C C . ASP A 1 213 ? 17.016 43.688 2.475 1 91.69 213 ASP A C 1
ATOM 1685 O O . ASP A 1 213 ? 16.703 42.781 1.717 1 91.69 213 ASP A O 1
ATOM 1689 N N . TRP A 1 214 ? 16.375 44.844 2.596 1 92.62 214 TRP A N 1
ATOM 1690 C CA . TRP A 1 214 ? 15.352 45.188 1.608 1 92.62 214 TRP A CA 1
ATOM 1691 C C . TRP A 1 214 ? 15.312 46.688 1.376 1 92.62 214 TRP A C 1
ATOM 1693 O O . TRP A 1 214 ? 15.742 47.469 2.23 1 92.62 214 TRP A O 1
ATOM 1703 N N . LYS A 1 215 ? 14.883 47 0.188 1 94.25 215 LYS A N 1
ATOM 1704 C CA . LYS A 1 215 ? 14.648 48.406 -0.163 1 94.25 215 LYS A CA 1
ATOM 1705 C C . LYS A 1 215 ? 13.156 48.719 -0.281 1 94.25 215 LYS A C 1
ATOM 1707 O O . LYS A 1 215 ? 12.398 47.906 -0.827 1 94.25 215 LYS A O 1
ATOM 1712 N N . LYS A 1 216 ? 12.812 49.875 0.266 1 94.44 216 LYS A N 1
ATOM 1713 C CA . LYS A 1 216 ? 11.406 50.281 0.216 1 94.44 216 LYS A CA 1
ATOM 1714 C C . LYS A 1 216 ? 11.234 51.531 -0.612 1 94.44 216 LYS A C 1
ATOM 1716 O O . LYS A 1 216 ? 12.156 52.375 -0.698 1 94.44 216 LYS A O 1
ATOM 1721 N N . SER A 1 217 ? 10.266 51.594 -1.362 1 93.94 217 SER A N 1
ATOM 1722 C CA . SER A 1 217 ? 9.703 52.812 -1.909 1 93.94 217 SER A CA 1
ATOM 1723 C C . SER A 1 217 ? 8.32 53.094 -1.328 1 93.94 217 SER A C 1
ATOM 1725 O O . SER A 1 217 ? 7.371 52.375 -1.581 1 93.94 217 SER A O 1
ATOM 1727 N N . GLU A 1 218 ? 8.25 54.219 -0.422 1 91.12 218 GLU A N 1
ATOM 1728 C CA . GLU A 1 218 ? 7.062 54.469 0.385 1 91.12 218 GLU A CA 1
ATOM 1729 C C . GLU A 1 218 ? 6.77 53.312 1.334 1 91.12 218 GLU A C 1
ATOM 1731 O O . GLU A 1 218 ? 7.648 52.875 2.088 1 91.12 218 GLU A O 1
ATOM 1736 N N . GLU A 1 219 ? 5.711 52.688 1.256 1 91.62 219 GLU A N 1
ATOM 1737 C CA . GLU A 1 219 ? 5.352 51.656 2.227 1 91.62 219 GLU A CA 1
ATOM 1738 C C . GLU A 1 219 ? 5.414 50.25 1.602 1 91.62 219 GLU A C 1
ATOM 1740 O O . GLU A 1 219 ? 4.922 49.281 2.182 1 91.62 219 GLU A O 1
ATOM 1745 N N . LYS A 1 220 ? 6.258 50.25 0.509 1 94.88 220 LYS A N 1
ATOM 1746 C CA . LYS A 1 220 ? 6.316 48.938 -0.168 1 94.88 220 LYS A CA 1
ATOM 1747 C C . LYS A 1 220 ? 7.762 48.531 -0.417 1 94.88 220 LYS A C 1
ATOM 1749 O O . LYS A 1 220 ? 8.609 49.344 -0.744 1 94.88 220 LYS A O 1
ATOM 1754 N N . VAL A 1 221 ? 7.988 47.281 -0.224 1 94.5 221 VAL A N 1
ATOM 1755 C CA . VAL A 1 221 ? 9.266 46.688 -0.618 1 94.5 221 VAL A CA 1
ATOM 1756 C C . VAL A 1 221 ? 9.367 46.656 -2.141 1 94.5 221 VAL A C 1
ATOM 1758 O O . VAL A 1 221 ? 8.445 46.219 -2.82 1 94.5 221 VAL A O 1
ATOM 1761 N N . VAL A 1 222 ? 10.484 47.156 -2.672 1 96.44 222 VAL A N 1
ATOM 1762 C CA . VAL A 1 222 ? 10.641 47.156 -4.125 1 96.44 222 VAL A CA 1
ATOM 1763 C C . VAL A 1 222 ? 11.781 46.25 -4.539 1 96.44 222 VAL A C 1
ATOM 1765 O O . VAL A 1 222 ? 11.875 45.844 -5.703 1 96.44 222 VAL A O 1
ATOM 1768 N N . SER A 1 223 ? 12.609 45.938 -3.613 1 96.25 223 SER A N 1
ATOM 1769 C CA . SER A 1 223 ? 13.695 44.969 -3.865 1 96.25 223 SER A CA 1
ATOM 1770 C C . SER A 1 223 ? 14.156 44.312 -2.578 1 96.25 223 SER A C 1
ATOM 1772 O O . SER A 1 223 ? 14.078 44.906 -1.499 1 96.25 223 SER A O 1
ATOM 1774 N N . VAL A 1 224 ? 14.57 43 -2.705 1 95.19 224 VAL A N 1
ATOM 1775 C CA . VAL A 1 224 ? 15.164 42.281 -1.583 1 95.19 224 VAL A CA 1
ATOM 1776 C C . VAL A 1 224 ? 16.641 42 -1.859 1 95.19 224 VAL A C 1
ATOM 1778 O O . VAL A 1 224 ? 17.016 41.719 -2.996 1 95.19 224 VAL A O 1
ATOM 1781 N N . GLN A 1 225 ? 17.391 42.219 -0.833 1 95.44 225 GLN A N 1
ATOM 1782 C CA . GLN A 1 225 ? 18.812 41.906 -0.913 1 95.44 225 GLN A CA 1
ATOM 1783 C C . GLN A 1 225 ? 19.094 40.531 -0.324 1 95.44 225 GLN A C 1
ATOM 1785 O O . GLN A 1 225 ? 18.875 40.312 0.868 1 95.44 225 GLN A O 1
ATOM 1790 N N . LEU A 1 226 ? 19.594 39.656 -1.204 1 96.31 226 LEU A N 1
ATOM 1791 C CA . LEU A 1 226 ? 20.047 38.344 -0.767 1 96.31 226 LEU A CA 1
ATOM 1792 C C . LEU A 1 226 ? 21.547 38.344 -0.509 1 96.31 226 LEU A C 1
ATOM 1794 O O . LEU A 1 226 ? 22.172 39.375 -0.48 1 96.31 226 LEU A O 1
ATOM 1798 N N . LEU A 1 227 ? 22.047 37.281 -0.136 1 95.38 227 LEU A N 1
ATOM 1799 C CA . LEU A 1 227 ? 23.469 37.188 0.136 1 95.38 227 LEU A CA 1
ATOM 1800 C C . LEU A 1 227 ? 24.297 37.562 -1.096 1 95.38 227 LEU A C 1
ATOM 1802 O O . LEU A 1 227 ? 25.25 38.312 -0.998 1 95.38 227 LEU A O 1
ATOM 1806 N N . SER A 1 228 ? 23.844 37.062 -2.246 1 96.06 228 SER A N 1
ATOM 1807 C CA . SER A 1 228 ? 24.688 37.156 -3.428 1 96.06 228 SER A CA 1
ATOM 1808 C C . SER A 1 228 ? 24.188 38.25 -4.379 1 96.06 228 SER A C 1
ATOM 1810 O O . SER A 1 228 ? 24.938 38.719 -5.23 1 96.06 228 SER A O 1
ATOM 1812 N N . GLN A 1 229 ? 22.922 38.531 -4.293 1 97 229 GLN A N 1
ATOM 1813 C CA . GLN A 1 229 ? 22.359 39.438 -5.297 1 97 229 GLN A CA 1
ATOM 1814 C C . GLN A 1 229 ? 21.109 40.125 -4.762 1 97 229 GLN A C 1
ATOM 1816 O O . GLN A 1 229 ? 20.578 39.75 -3.715 1 97 229 GLN A O 1
ATOM 1821 N N . ALA A 1 230 ? 20.719 41.125 -5.527 1 97.31 230 ALA A N 1
ATOM 1822 C CA . ALA A 1 230 ? 19.438 41.812 -5.277 1 97.31 230 ALA A CA 1
ATOM 1823 C C . ALA A 1 230 ? 18.391 41.375 -6.301 1 97.31 230 ALA A C 1
ATOM 1825 O O . ALA A 1 230 ? 18.688 41.219 -7.484 1 97.31 230 ALA A O 1
ATOM 1826 N N . ILE A 1 231 ? 17.156 41.219 -5.809 1 97.31 231 ILE A N 1
ATOM 1827 C CA . ILE A 1 231 ? 16.062 40.812 -6.684 1 97.31 231 ILE A CA 1
ATOM 1828 C C . ILE A 1 231 ? 14.914 41.812 -6.551 1 97.31 231 ILE A C 1
ATOM 1830 O O . ILE A 1 231 ? 14.531 42.156 -5.438 1 97.31 231 ILE A O 1
ATOM 1834 N N . LYS A 1 232 ? 14.43 42.188 -7.711 1 97.12 232 LYS A N 1
ATOM 1835 C CA . LYS A 1 232 ? 13.227 43.031 -7.695 1 97.12 232 LYS A CA 1
ATOM 1836 C C . LYS A 1 232 ? 12.031 42.25 -7.145 1 97.12 232 LYS A C 1
ATOM 1838 O O . LYS A 1 232 ? 11.906 41.031 -7.375 1 97.12 232 LYS A O 1
ATOM 1843 N N . ALA A 1 233 ? 11.125 43.031 -6.414 1 96.25 233 ALA A N 1
ATOM 1844 C CA . ALA A 1 233 ? 9.961 42.375 -5.824 1 96.25 233 ALA A CA 1
ATOM 1845 C C . ALA A 1 233 ? 8.75 43.281 -5.828 1 96.25 233 ALA A C 1
ATOM 1847 O O . ALA A 1 233 ? 8.812 44.406 -5.316 1 96.25 233 ALA A O 1
ATOM 1848 N N . ASP A 1 234 ? 7.656 42.844 -6.414 1 97.19 234 ASP A N 1
ATOM 1849 C CA . ASP A 1 234 ? 6.371 43.5 -6.254 1 97.19 234 ASP A CA 1
ATOM 1850 C C . ASP A 1 234 ? 5.633 43 -5.02 1 97.19 234 ASP A C 1
ATOM 1852 O O . ASP A 1 234 ? 4.785 43.688 -4.461 1 97.19 234 ASP A O 1
ATOM 1856 N N . MET A 1 235 ? 5.945 41.844 -4.66 1 96.19 235 MET A N 1
ATOM 1857 C CA . MET A 1 235 ? 5.328 41.156 -3.525 1 96.19 235 MET A CA 1
ATOM 1858 C C . MET A 1 235 ? 6.305 40.188 -2.875 1 96.19 235 MET A C 1
ATOM 1860 O O . MET A 1 235 ? 7.062 39.531 -3.568 1 96.19 235 MET A O 1
ATOM 1864 N N . VAL A 1 236 ? 6.32 40.219 -1.559 1 94.81 236 VAL A N 1
ATOM 1865 C CA . VAL A 1 236 ? 7.148 39.281 -0.792 1 94.81 236 VAL A CA 1
ATOM 1866 C C . VAL A 1 236 ? 6.266 38.406 0.078 1 94.81 236 VAL A C 1
ATOM 1868 O O . VAL A 1 236 ? 5.422 38.906 0.828 1 94.81 236 VAL A O 1
ATOM 1871 N N . ILE A 1 237 ? 6.395 37.094 -0.078 1 93.62 237 ILE A N 1
ATOM 1872 C CA . ILE A 1 237 ? 5.625 36.156 0.708 1 93.62 237 ILE A CA 1
ATOM 1873 C C . ILE A 1 237 ? 6.57 35.25 1.52 1 93.62 237 ILE A C 1
ATOM 1875 O O . ILE A 1 237 ? 7.52 34.688 0.975 1 93.62 237 ILE A O 1
ATOM 1879 N N . PHE A 1 238 ? 6.316 35.188 2.758 1 91.69 238 PHE A N 1
ATOM 1880 C CA . PHE A 1 238 ? 7.051 34.281 3.619 1 91.69 238 PHE A CA 1
ATOM 1881 C C . PHE A 1 238 ? 6.238 33 3.883 1 91.69 238 PHE A C 1
ATOM 1883 O O . PHE A 1 238 ? 5.129 33.062 4.414 1 91.69 238 PHE A O 1
ATOM 1890 N N . SER A 1 239 ? 6.695 31.875 3.289 1 87 239 SER A N 1
ATOM 1891 C CA . SER A 1 239 ? 6.047 30.594 3.529 1 87 239 SER A CA 1
ATOM 1892 C C . SER A 1 239 ? 6.668 29.875 4.723 1 87 239 SER A C 1
ATOM 1894 O O . SER A 1 239 ? 7.73 29.25 4.598 1 87 239 SER A O 1
ATOM 1896 N N . ALA A 1 240 ? 6.469 30.438 5.969 1 66.88 240 ALA A N 1
ATOM 1897 C CA . ALA A 1 240 ? 7.25 30.453 7.203 1 66.88 240 ALA A CA 1
ATOM 1898 C C . ALA A 1 240 ? 7.125 29.125 7.945 1 66.88 240 ALA A C 1
ATOM 1900 O O . ALA A 1 240 ? 6.223 28.328 7.668 1 66.88 240 ALA A O 1
ATOM 1901 N N . GLN A 1 241 ? 8.094 29.047 8.844 1 70.81 241 GLN A N 1
ATOM 1902 C CA . GLN A 1 241 ? 8.25 28.125 9.969 1 70.81 241 GLN A CA 1
ATOM 1903 C C . GLN A 1 241 ? 7.219 28.422 11.062 1 70.81 241 GLN A C 1
ATOM 1905 O O . GLN A 1 241 ? 6.836 29.578 11.266 1 70.81 241 GLN A O 1
ATOM 1910 N N . THR A 1 242 ? 6.457 27.531 11.422 1 84.31 242 THR A N 1
ATOM 1911 C CA . THR A 1 242 ? 5.48 27.672 12.5 1 84.31 242 THR A CA 1
ATOM 1912 C C . THR A 1 242 ? 6.051 27.172 13.82 1 84.31 242 THR A C 1
ATOM 1914 O O . THR A 1 242 ? 7.102 26.516 13.844 1 84.31 242 THR A O 1
ATOM 1917 N N . ARG A 1 243 ? 5.527 27.719 14.859 1 91.19 243 ARG A N 1
ATOM 1918 C CA . ARG A 1 243 ? 5.824 27.234 16.203 1 91.19 243 ARG A CA 1
ATOM 1919 C C . ARG A 1 243 ? 4.559 26.75 16.891 1 91.19 243 ARG A C 1
ATOM 1921 O O . ARG A 1 243 ? 3.475 27.281 16.672 1 91.19 243 ARG A O 1
ATOM 1928 N N . PRO A 1 244 ? 4.688 25.719 17.766 1 95.75 244 PRO A N 1
ATOM 1929 C CA . PRO A 1 244 ? 3.5 25.219 18.469 1 95.75 244 PRO A CA 1
ATOM 1930 C C . PRO A 1 244 ? 2.918 26.234 19.438 1 95.75 244 PRO A C 1
ATOM 1932 O O . PRO A 1 244 ? 3.666 26.953 20.109 1 95.75 244 PRO A O 1
ATOM 1935 N N . ASN A 1 245 ? 1.585 26.328 19.531 1 95.69 245 ASN A N 1
ATOM 1936 C CA . ASN A 1 245 ? 0.888 27.172 20.484 1 95.69 245 ASN A CA 1
ATOM 1937 C C . ASN A 1 245 ? 0.658 26.453 21.812 1 95.69 245 ASN A C 1
ATOM 1939 O O . ASN A 1 245 ? -0.417 25.906 22.047 1 95.69 245 ASN A O 1
ATOM 1943 N N . THR A 1 246 ? 1.67 26.562 22.719 1 97.75 246 THR A N 1
ATOM 1944 C CA . THR A 1 246 ? 1.565 25.75 23.922 1 97.75 246 THR A CA 1
ATOM 1945 C C . THR A 1 246 ? 1.674 26.609 25.172 1 97.75 246 THR A C 1
ATOM 1947 O O . THR A 1 246 ? 1.918 26.094 26.266 1 97.75 246 THR A O 1
ATOM 1950 N N . THR A 1 247 ? 1.464 27.906 25.062 1 96.19 247 THR A N 1
ATOM 1951 C CA . THR A 1 247 ? 1.618 28.828 26.172 1 96.19 247 THR A CA 1
ATOM 1952 C C . THR A 1 247 ? 0.714 28.438 27.344 1 96.19 247 THR A C 1
ATOM 1954 O O . THR A 1 247 ? 1.125 28.5 28.5 1 96.19 247 THR A O 1
ATOM 1957 N N . LEU A 1 248 ? -0.478 28.031 27.047 1 97.06 248 LEU A N 1
ATOM 1958 C CA . LEU A 1 248 ? -1.466 27.672 28.062 1 97.06 248 LEU A CA 1
ATOM 1959 C C . LEU A 1 248 ? -0.981 26.5 28.906 1 97.06 248 LEU A C 1
ATOM 1961 O O . LEU A 1 248 ? -1.418 26.312 30.047 1 97.06 248 LEU A O 1
ATOM 1965 N N . LEU A 1 249 ? -0.135 25.656 28.344 1 98.25 249 LEU A N 1
ATOM 1966 C CA . LEU A 1 249 ? 0.258 24.391 28.953 1 98.25 249 LEU A CA 1
ATOM 1967 C C . LEU A 1 249 ? 1.579 24.531 29.703 1 98.25 249 LEU A C 1
ATOM 1969 O O . LEU A 1 249 ? 1.974 23.641 30.453 1 98.25 249 LEU A O 1
ATOM 1973 N N . LYS A 1 250 ? 2.246 25.672 29.578 1 97.38 250 LYS A N 1
ATOM 1974 C CA . LYS A 1 250 ? 3.551 25.891 30.188 1 97.38 250 LYS A CA 1
ATOM 1975 C C . LYS A 1 250 ? 3.475 25.719 31.703 1 97.38 250 LYS A C 1
ATOM 1977 O O . LYS A 1 250 ? 2.578 26.266 32.344 1 97.38 250 LYS A O 1
ATOM 1982 N N . GLU A 1 251 ? 4.402 24.922 32.219 1 96.44 251 GLU A N 1
ATOM 1983 C CA . GLU A 1 251 ? 4.543 24.641 33.656 1 96.44 251 GLU A CA 1
ATOM 1984 C C . GLU A 1 251 ? 3.348 23.859 34.188 1 96.44 251 GLU A C 1
ATOM 1986 O O . GLU A 1 251 ? 3.188 23.719 35.406 1 96.44 251 GLU A O 1
ATOM 1991 N N . LYS A 1 252 ? 2.516 23.438 33.375 1 97.81 252 LYS A N 1
ATOM 1992 C CA . LYS A 1 252 ? 1.345 22.672 33.781 1 97.81 252 LYS A CA 1
ATOM 1993 C C . LYS A 1 252 ? 1.459 21.219 33.344 1 97.81 252 LYS A C 1
ATOM 1995 O O . LYS A 1 252 ? 0.995 20.312 34.031 1 97.81 252 LYS A O 1
ATOM 2000 N N . VAL A 1 253 ? 1.994 21 32.156 1 98.12 253 VAL A N 1
ATOM 2001 C CA . VAL A 1 253 ? 2.285 19.656 31.672 1 98.12 253 VAL A CA 1
ATOM 2002 C C . VAL A 1 253 ? 3.717 19.594 31.156 1 98.12 253 VAL A C 1
ATOM 2004 O O . VAL A 1 253 ? 4.367 20.641 30.984 1 98.12 253 VAL A O 1
ATOM 2007 N N . ALA A 1 254 ? 4.227 18.375 30.891 1 97.06 254 ALA A N 1
ATOM 2008 C CA . ALA A 1 254 ? 5.59 18.188 30.406 1 97.06 254 ALA A CA 1
ATOM 2009 C C . ALA A 1 254 ? 5.711 18.625 28.953 1 97.06 254 ALA A C 1
ATOM 2011 O O . ALA A 1 254 ? 4.91 18.203 28.109 1 97.06 254 ALA A O 1
ATOM 2012 N N . LEU A 1 255 ? 6.648 19.453 28.688 1 96.62 255 LEU A N 1
ATOM 2013 C CA . LEU A 1 255 ? 6.969 19.922 27.344 1 96.62 255 LEU A CA 1
ATOM 2014 C C . LEU A 1 255 ? 8.406 19.562 26.969 1 96.62 255 LEU A C 1
ATOM 2016 O O . LEU A 1 255 ? 9.258 19.406 27.859 1 96.62 255 LEU A O 1
ATOM 2020 N N . TYR A 1 256 ? 8.648 19.359 25.688 1 94.38 256 TYR A N 1
ATOM 2021 C CA . TYR A 1 256 ? 10.016 19.297 25.172 1 94.38 256 TYR A CA 1
ATOM 2022 C C . TYR A 1 256 ? 10.633 20.688 25.125 1 94.38 256 TYR A C 1
ATOM 2024 O O . TYR A 1 256 ? 9.953 21.688 25.359 1 94.38 256 TYR A O 1
ATOM 2032 N N . GLU A 1 257 ? 11.906 20.797 24.75 1 91.69 257 GLU A N 1
ATOM 2033 C CA . GLU A 1 257 ? 12.625 22.062 24.688 1 91.69 257 GLU A CA 1
ATOM 2034 C C . GLU A 1 257 ? 12.078 22.969 23.594 1 91.69 257 GLU A C 1
ATOM 2036 O O . GLU A 1 257 ? 12.086 24.188 23.719 1 91.69 257 GLU A O 1
ATOM 2041 N N . ASP A 1 258 ? 11.562 22.312 22.562 1 91.44 258 ASP A N 1
ATOM 2042 C CA . ASP A 1 258 ? 11.031 23.109 21.453 1 91.44 258 ASP A CA 1
ATOM 2043 C C . ASP A 1 258 ? 9.578 23.5 21.703 1 91.44 258 ASP A C 1
ATOM 2045 O O . ASP A 1 258 ? 8.875 23.938 20.797 1 91.44 258 ASP A O 1
ATOM 2049 N N . GLU A 1 259 ? 9.078 23.188 22.859 1 95.12 259 GLU A N 1
ATOM 2050 C CA . GLU A 1 259 ? 7.789 23.609 23.375 1 95.12 259 GLU A CA 1
ATOM 2051 C C . GLU A 1 259 ? 6.66 22.719 22.859 1 95.12 259 GLU A C 1
ATOM 2053 O O . GLU A 1 259 ? 5.484 23.016 23.078 1 95.12 259 GLU A O 1
ATOM 2058 N N . THR A 1 260 ? 6.992 21.656 22.188 1 96.62 260 THR A N 1
ATOM 2059 C CA . THR A 1 260 ? 5.949 20.688 21.875 1 96.62 260 THR A CA 1
ATOM 2060 C C . THR A 1 260 ? 5.602 19.859 23.094 1 96.62 260 THR A C 1
ATOM 2062 O O . THR A 1 260 ? 6.395 19.766 24.031 1 96.62 260 THR A O 1
ATOM 2065 N N . VAL A 1 261 ? 4.5 19.297 23.062 1 97.38 261 VAL A N 1
ATOM 2066 C CA . VAL A 1 261 ? 3.961 18.656 24.25 1 97.38 261 VAL A CA 1
ATOM 2067 C C . VAL A 1 261 ? 4.395 17.188 24.297 1 97.38 261 VAL A C 1
ATOM 2069 O O . VAL A 1 261 ? 4.312 16.484 23.281 1 97.38 261 VAL A O 1
ATOM 2072 N N . ILE A 1 262 ? 4.926 16.734 25.438 1 96.5 262 ILE A N 1
ATOM 2073 C CA . ILE A 1 262 ? 5.227 15.32 25.656 1 96.5 262 ILE A CA 1
ATOM 2074 C C . ILE A 1 262 ? 3.941 14.555 25.984 1 96.5 262 ILE A C 1
ATOM 2076 O O . ILE A 1 262 ? 3.227 14.906 26.922 1 96.5 262 ILE A O 1
ATOM 2080 N N . VAL A 1 263 ? 3.607 13.555 25.188 1 96.81 263 VAL A N 1
ATOM 2081 C CA . VAL A 1 263 ? 2.412 12.742 25.406 1 96.81 263 VAL A CA 1
ATOM 2082 C C . VAL A 1 263 ? 2.773 11.266 25.359 1 96.81 263 VAL A C 1
ATOM 2084 O O . VAL A 1 263 ? 3.832 10.891 24.844 1 96.81 263 VAL A O 1
ATOM 2087 N N . ASN A 1 264 ? 1.916 10.398 25.953 1 96.12 264 ASN A N 1
ATOM 2088 C CA . ASN A 1 264 ? 2.051 8.961 25.781 1 96.12 264 ASN A CA 1
ATOM 2089 C C . ASN A 1 264 ? 1.328 8.484 24.516 1 96.12 264 ASN A C 1
ATOM 2091 O O . ASN A 1 264 ? 0.852 9.305 23.719 1 96.12 264 ASN A O 1
ATOM 2095 N N . GLU A 1 265 ? 1.222 7.203 24.281 1 95.81 265 GLU A N 1
ATOM 2096 C CA . GLU A 1 265 ? 0.677 6.645 23.047 1 95.81 265 GLU A CA 1
ATOM 2097 C C . GLU A 1 265 ? -0.827 6.879 22.953 1 95.81 265 GLU A C 1
ATOM 2099 O O . GLU A 1 265 ? -1.426 6.684 21.891 1 95.81 265 GLU A O 1
ATOM 2104 N N . TYR A 1 266 ? -1.446 7.281 24 1 98.12 266 TYR A N 1
ATOM 2105 C CA . TYR A 1 266 ? -2.871 7.594 23.984 1 98.12 266 TYR A CA 1
ATOM 2106 C C . TYR A 1 266 ? -3.098 9.102 23.922 1 98.12 266 TYR A C 1
ATOM 2108 O O . TYR A 1 266 ? -4.219 9.57 24.125 1 98.12 266 TYR A O 1
ATOM 2116 N N . LEU A 1 267 ? -2.023 9.867 23.766 1 98.31 267 LEU A N 1
ATOM 2117 C CA . LEU A 1 267 ? -2.006 11.312 23.562 1 98.31 267 LEU A CA 1
ATOM 2118 C C . LEU A 1 267 ? -2.34 12.039 24.875 1 98.31 267 LEU A C 1
ATOM 2120 O O . LEU A 1 267 ? -2.83 13.172 24.844 1 98.31 267 LEU A O 1
ATOM 2124 N N . GLN A 1 268 ? -2.154 11.312 25.938 1 98.62 268 GLN A N 1
ATOM 2125 C CA . GLN A 1 268 ? -2.309 11.867 27.281 1 98.62 268 GLN A CA 1
ATOM 2126 C C . GLN A 1 268 ? -1.044 12.602 27.719 1 98.62 268 GLN A C 1
ATOM 2128 O O . GLN A 1 268 ? 0.067 12.109 27.516 1 98.62 268 GLN A O 1
ATOM 2133 N N . THR A 1 269 ? -1.248 13.828 28.281 1 98.31 269 THR A N 1
ATOM 2134 C CA . THR A 1 269 ? -0.113 14.578 28.812 1 98.31 269 THR A CA 1
ATOM 2135 C C . THR A 1 269 ? 0.304 14.047 30.172 1 98.31 269 THR A C 1
ATOM 2137 O O . THR A 1 269 ? -0.155 12.984 30.594 1 98.31 269 THR A O 1
ATOM 2140 N N . SER A 1 270 ? 1.27 14.797 30.781 1 98.25 270 SER A N 1
ATOM 2141 C CA . SER A 1 270 ? 1.688 14.406 32.125 1 98.25 270 SER A CA 1
ATOM 2142 C C . SER A 1 270 ? 0.552 14.57 33.125 1 98.25 270 SER A C 1
ATOM 2144 O O . SER A 1 270 ? 0.628 14.062 34.25 1 98.25 270 SER A O 1
ATOM 2146 N N . ASP A 1 271 ? -0.497 15.336 32.812 1 98.25 271 ASP A N 1
ATOM 2147 C CA . ASP A 1 271 ? -1.744 15.375 33.562 1 98.25 271 ASP A CA 1
ATOM 2148 C C . ASP A 1 271 ? -2.754 14.375 33.031 1 98.25 271 ASP A C 1
ATOM 2150 O O . ASP A 1 271 ? -3.109 14.43 31.844 1 98.25 271 ASP A O 1
ATOM 2154 N N . PRO A 1 272 ? -3.244 13.508 33.812 1 98 272 PRO A N 1
ATOM 2155 C CA . PRO A 1 272 ? -4.078 12.406 33.312 1 98 272 PRO A CA 1
ATOM 2156 C C . PRO A 1 272 ? -5.402 12.883 32.719 1 98 272 PRO A C 1
ATOM 2158 O O . PRO A 1 272 ? -6.078 12.125 32.031 1 98 272 PRO A O 1
ATOM 2161 N N . ASP A 1 273 ? -5.82 14.125 32.969 1 98.5 273 ASP A N 1
ATOM 2162 C CA . ASP A 1 273 ? -7.113 14.602 32.5 1 98.5 273 ASP A CA 1
ATOM 2163 C C . ASP A 1 273 ? -6.941 15.586 31.344 1 98.5 273 ASP A C 1
ATOM 2165 O O . ASP A 1 273 ? -7.918 16.172 30.875 1 98.5 273 ASP A O 1
ATOM 2169 N N . ILE A 1 274 ? -5.691 15.766 30.859 1 98.88 274 ILE A N 1
ATOM 2170 C CA . ILE A 1 274 ? -5.395 16.688 29.766 1 98.88 274 ILE A CA 1
ATOM 2171 C C . ILE A 1 274 ? -4.75 15.93 28.609 1 98.88 274 ILE A C 1
ATOM 2173 O O . ILE A 1 274 ? -3.727 15.266 28.781 1 98.88 274 ILE A O 1
ATOM 2177 N N . TYR A 1 275 ? -5.348 16.016 27.453 1 98.88 275 TYR A N 1
ATOM 2178 C CA . TYR A 1 275 ? -4.84 15.438 26.219 1 98.88 275 TYR A CA 1
ATOM 2179 C C . TYR A 1 275 ? -4.383 16.531 25.25 1 98.88 275 TYR A C 1
ATOM 2181 O O . TYR A 1 275 ? -4.895 17.641 25.281 1 98.88 275 TYR A O 1
ATOM 2189 N N . ALA A 1 276 ? -3.359 16.234 24.453 1 98.81 276 ALA A N 1
ATOM 2190 C CA . ALA A 1 276 ? -2.854 17.141 23.438 1 98.81 276 ALA A CA 1
ATOM 2191 C C . ALA A 1 276 ? -2.848 16.484 22.047 1 98.81 276 ALA A C 1
ATOM 2193 O O . ALA A 1 276 ? -2.434 15.336 21.906 1 98.81 276 ALA A O 1
ATOM 2194 N N . ILE A 1 277 ? -3.314 17.219 21.016 1 98.75 277 ILE A N 1
ATOM 2195 C CA . ILE A 1 277 ? -3.375 16.688 19.672 1 98.75 277 ILE A CA 1
ATOM 2196 C C . ILE A 1 277 ? -3.014 17.766 18.656 1 98.75 277 ILE A C 1
ATOM 2198 O O . ILE A 1 277 ? -3.062 18.969 18.969 1 98.75 277 ILE A O 1
ATOM 2202 N N . GLY A 1 278 ? -2.627 17.312 17.422 1 97.75 278 GLY A N 1
ATOM 2203 C CA . GLY A 1 278 ? -2.316 18.234 16.344 1 97.75 278 GLY A CA 1
ATOM 2204 C C . GLY A 1 278 ? -0.884 18.734 16.375 1 97.75 278 GLY A C 1
ATOM 2205 O O . GLY A 1 278 ? 0.029 18 16.75 1 97.75 278 GLY A O 1
ATOM 2206 N N . ASP A 1 279 ? -0.727 19.969 15.984 1 96.38 279 ASP A N 1
ATOM 2207 C CA . ASP A 1 279 ? 0.6 20.516 15.711 1 96.38 279 ASP A CA 1
ATOM 2208 C C . ASP A 1 279 ? 1.404 20.672 17 1 96.38 279 ASP A C 1
ATOM 2210 O O . ASP A 1 279 ? 2.625 20.844 16.953 1 96.38 279 ASP A O 1
ATOM 2214 N N . ILE A 1 280 ? 0.8 20.594 18.109 1 98.25 280 ILE A N 1
ATOM 2215 C CA . ILE A 1 280 ? 1.535 20.812 19.359 1 98.25 280 ILE A CA 1
ATOM 2216 C C . ILE A 1 280 ? 2.205 19.516 19.797 1 98.25 280 ILE A C 1
ATOM 2218 O O . ILE A 1 280 ? 2.998 19.5 20.734 1 98.25 280 ILE A O 1
ATOM 2222 N N . VAL A 1 281 ? 1.887 18.406 19.109 1 97.25 281 VAL A N 1
ATOM 2223 C CA . VAL A 1 281 ? 2.484 17.094 19.391 1 97.25 281 VAL A CA 1
ATOM 2224 C C . VAL A 1 281 ? 3.523 16.766 18.328 1 97.25 281 VAL A C 1
ATOM 2226 O O . VAL A 1 281 ? 3.205 16.719 17.141 1 97.25 281 VAL A O 1
ATOM 2229 N N . PRO A 1 282 ? 4.789 16.5 18.688 1 95.44 282 PRO A N 1
ATOM 2230 C CA . PRO A 1 282 ? 5.836 16.219 17.703 1 95.44 282 PRO A CA 1
ATOM 2231 C C . PRO A 1 282 ? 5.863 14.75 17.266 1 95.44 282 PRO A C 1
ATOM 2233 O O . PRO A 1 282 ? 5.168 13.914 17.844 1 95.44 282 PRO A O 1
ATOM 2236 N N . VAL A 1 283 ? 6.59 14.469 16.172 1 93.31 283 VAL A N 1
ATOM 2237 C CA . VAL A 1 283 ? 6.992 13.102 15.867 1 93.31 283 VAL A CA 1
ATOM 2238 C C . VAL A 1 283 ? 8.07 12.648 16.844 1 93.31 283 VAL A C 1
ATOM 2240 O O . VAL A 1 283 ? 9.094 13.312 17 1 93.31 283 VAL A O 1
ATOM 2243 N N . SER A 1 284 ? 7.816 11.539 17.453 1 90.88 284 SER A N 1
ATOM 2244 C CA . SER A 1 284 ? 8.766 11.062 18.453 1 90.88 284 SER A CA 1
ATOM 2245 C C . SER A 1 284 ? 9.414 9.75 18.016 1 90.88 284 SER A C 1
ATOM 2247 O O . SER A 1 284 ? 8.719 8.781 17.703 1 90.88 284 SER A O 1
ATOM 2249 N N . PHE A 1 285 ? 10.781 9.617 17.875 1 80.19 285 PHE A N 1
ATOM 2250 C CA . PHE A 1 285 ? 11.484 8.438 17.391 1 80.19 285 PHE A CA 1
ATOM 2251 C C . PHE A 1 285 ? 11.859 7.512 18.531 1 80.19 285 PHE A C 1
ATOM 2253 O O . PHE A 1 285 ? 12.094 6.316 18.328 1 80.19 285 PHE A O 1
ATOM 2260 N N . ASP A 1 286 ? 12.352 7.953 19.688 1 68.06 286 ASP A N 1
ATOM 2261 C CA . ASP A 1 286 ? 12.805 7.023 20.719 1 68.06 286 ASP A CA 1
ATOM 2262 C C . ASP A 1 286 ? 12.484 7.559 22.109 1 68.06 286 ASP A C 1
ATOM 2264 O O . ASP A 1 286 ? 11.906 8.641 22.25 1 68.06 286 ASP A O 1
ATOM 2268 N N . LYS A 1 287 ? 12.836 6.633 22.984 1 57.09 287 LYS A N 1
ATOM 2269 C CA . LYS A 1 287 ? 12.664 6.914 24.406 1 57.09 287 LYS A CA 1
ATOM 2270 C C . LYS A 1 287 ? 13.562 8.062 24.859 1 57.09 287 LYS A C 1
ATOM 2272 O O . LYS A 1 287 ? 13.281 8.711 25.875 1 57.09 287 LYS A O 1
ATOM 2277 N N . ASN A 1 288 ? 14.617 8.281 24.016 1 59.09 288 ASN A N 1
ATOM 2278 C CA . ASN A 1 288 ? 15.609 9.25 24.469 1 59.09 288 ASN A CA 1
ATOM 2279 C C . ASN A 1 288 ? 15.227 10.672 24.062 1 59.09 288 ASN A C 1
ATOM 2281 O O . ASN A 1 288 ? 16.094 11.555 24 1 59.09 288 ASN A O 1
ATOM 2285 N N . LYS A 1 289 ? 14.055 10.852 23.625 1 65 289 LYS A N 1
ATOM 2286 C CA . LYS A 1 289 ? 13.43 12.164 23.484 1 65 289 LYS A CA 1
ATOM 2287 C C . LYS A 1 289 ? 13.734 12.781 22.125 1 65 289 LYS A C 1
ATOM 2289 O O . LYS A 1 289 ? 13.797 14 21.984 1 65 289 LYS A O 1
ATOM 2294 N N . ARG A 1 290 ? 14.352 12.016 21.25 1 83.62 290 ARG A N 1
ATOM 2295 C CA . ARG A 1 290 ? 14.5 12.602 19.922 1 83.62 290 ARG A CA 1
ATOM 2296 C C . ARG A 1 290 ? 13.141 12.773 19.25 1 83.62 290 ARG A C 1
ATOM 2298 O O . ARG A 1 290 ? 12.328 11.844 19.234 1 83.62 290 ARG A O 1
ATOM 2305 N N . HIS A 1 291 ? 12.828 14.016 18.859 1 90.12 291 HIS A N 1
ATOM 2306 C CA . HIS A 1 291 ? 11.531 14.391 18.312 1 90.12 291 HIS A CA 1
ATOM 2307 C C . HIS A 1 291 ? 11.688 15.453 17.219 1 90.12 291 HIS A C 1
ATOM 2309 O O . HIS A 1 291 ? 12.75 16.062 17.094 1 90.12 291 HIS A O 1
ATOM 2315 N N . LEU A 1 292 ? 10.789 15.461 16.391 1 90.12 292 LEU A N 1
ATOM 2316 C CA . LEU A 1 292 ? 10.766 16.422 15.297 1 90.12 292 LEU A CA 1
ATOM 2317 C C . LEU A 1 292 ? 9.43 17.156 15.25 1 90.12 292 LEU A C 1
ATOM 2319 O O . LEU A 1 292 ? 8.367 16.531 15.305 1 90.12 292 LEU A O 1
ATOM 2323 N N . PHE A 1 293 ? 9.508 18.484 15.289 1 91.62 293 PHE A N 1
ATOM 2324 C CA . PHE A 1 293 ? 8.312 19.281 15.055 1 91.62 293 PHE A CA 1
ATOM 2325 C C . PHE A 1 293 ? 7.855 19.156 13.602 1 91.62 293 PHE A C 1
ATOM 2327 O O . PHE A 1 293 ? 8.57 19.562 12.688 1 91.62 293 PHE A O 1
ATOM 2334 N N . LEU A 1 294 ? 6.699 18.531 13.375 1 91.38 294 LEU A N 1
ATOM 2335 C CA . LEU A 1 294 ? 6.176 18.266 12.039 1 91.38 294 LEU A CA 1
ATOM 2336 C C . LEU A 1 294 ? 4.664 18.469 12 1 91.38 294 LEU A C 1
ATOM 2338 O O . LEU A 1 294 ? 3.902 17.516 12.117 1 91.38 294 LEU A O 1
ATOM 2342 N N . PRO A 1 295 ? 4.258 19.703 11.758 1 91.31 295 PRO A N 1
ATOM 2343 C CA . PRO A 1 295 ? 2.822 19.984 11.695 1 91.31 295 PRO A CA 1
ATOM 2344 C C . PRO A 1 295 ? 2.184 19.484 10.398 1 91.31 295 PRO A C 1
ATOM 2346 O O . PRO A 1 295 ? 2.51 19.969 9.312 1 91.31 295 PRO A O 1
ATOM 2349 N N . LEU A 1 296 ? 1.342 18.5 10.461 1 91 296 LEU A N 1
ATOM 2350 C CA . LEU A 1 296 ? 0.639 17.922 9.32 1 91 296 LEU A CA 1
ATOM 2351 C C . LEU A 1 296 ? -0.838 17.719 9.641 1 91 296 LEU A C 1
ATOM 2353 O O . LEU A 1 296 ? -1.181 17.219 10.719 1 91 296 LEU A O 1
ATOM 2357 N N . VAL A 1 297 ? -1.685 18.078 8.695 1 90.81 297 VAL A N 1
ATOM 2358 C CA . VAL A 1 297 ? -3.125 17.922 8.859 1 90.81 297 VAL A CA 1
ATOM 2359 C C . VAL A 1 297 ? -3.457 16.453 9.102 1 90.81 297 VAL A C 1
ATOM 2361 O O . VAL A 1 297 ? -4.309 16.141 9.938 1 90.81 297 VAL A O 1
ATOM 2364 N N . THR A 1 298 ? -2.781 15.562 8.438 1 91.56 298 THR A N 1
ATOM 2365 C CA . THR A 1 298 ? -3.051 14.133 8.547 1 91.56 298 THR A CA 1
ATOM 2366 C C . THR A 1 298 ? -2.812 13.648 9.977 1 91.56 298 THR A C 1
ATOM 2368 O O . THR A 1 298 ? -3.635 12.922 10.539 1 91.56 298 THR A O 1
ATOM 2371 N N . ARG A 1 299 ? -1.76 14.039 10.578 1 95.44 299 ARG A N 1
ATOM 2372 C CA . ARG A 1 299 ? -1.487 13.648 11.961 1 95.44 299 ARG A CA 1
ATOM 2373 C C . ARG A 1 299 ? -2.539 14.219 12.906 1 95.44 299 ARG A C 1
ATOM 2375 O O . ARG A 1 299 ? -3.002 13.523 13.812 1 95.44 299 ARG A O 1
ATOM 2382 N N . ALA A 1 300 ? -2.877 15.477 12.625 1 96.5 300 ALA A N 1
ATOM 2383 C CA . ALA A 1 300 ? -3.83 16.172 13.492 1 96.5 300 ALA A CA 1
ATOM 2384 C C . ALA A 1 300 ? -5.152 15.414 13.57 1 96.5 300 ALA A C 1
ATOM 2386 O O . ALA A 1 300 ? -5.66 15.148 14.656 1 96.5 300 ALA A O 1
ATOM 2387 N N . VAL A 1 301 ? -5.695 15.031 12.461 1 96.5 301 VAL A N 1
ATOM 2388 C CA . VAL A 1 301 ? -7.031 14.445 12.438 1 96.5 301 VAL A CA 1
ATOM 2389 C C . VAL A 1 301 ? -6.977 13.016 12.961 1 96.5 301 VAL A C 1
ATOM 2391 O O . VAL A 1 301 ? -7.914 12.555 13.617 1 96.5 301 VAL A O 1
ATOM 2394 N N . HIS A 1 302 ? -5.914 12.281 12.711 1 98.12 302 HIS A N 1
ATOM 2395 C CA . HIS A 1 302 ? -5.805 10.906 13.195 1 98.12 302 HIS A CA 1
ATOM 2396 C C . HIS A 1 302 ? -5.582 10.875 14.703 1 98.12 302 HIS A C 1
ATOM 2398 O O . HIS A 1 302 ? -6.109 10 15.398 1 98.12 302 HIS A O 1
ATOM 2404 N N . MET A 1 303 ? -4.785 11.82 15.211 1 98.56 303 MET A N 1
ATOM 2405 C CA . MET A 1 303 ? -4.66 11.953 16.656 1 98.56 303 MET A CA 1
ATOM 2406 C C . MET A 1 303 ? -6.012 12.242 17.297 1 98.56 303 MET A C 1
ATOM 2408 O O . MET A 1 303 ? -6.34 11.695 18.344 1 98.56 303 MET A O 1
ATOM 2412 N N . ALA A 1 304 ? -6.746 13.117 16.625 1 98.62 304 ALA A N 1
ATOM 2413 C CA . ALA A 1 304 ? -8.062 13.492 17.125 1 98.62 304 ALA A CA 1
ATOM 2414 C C . ALA A 1 304 ? -8.977 12.273 17.25 1 98.62 304 ALA A C 1
ATOM 2416 O O . ALA A 1 304 ? -9.664 12.102 18.25 1 98.62 304 ALA A O 1
ATOM 2417 N N . ARG A 1 305 ? -8.984 11.469 16.266 1 98.56 305 ARG A N 1
ATOM 2418 C CA . ARG A 1 305 ? -9.805 10.266 16.312 1 98.56 305 ARG A CA 1
ATOM 2419 C C . ARG A 1 305 ? -9.328 9.312 17.406 1 98.56 305 ARG A C 1
ATOM 2421 O O . ARG A 1 305 ? -10.148 8.703 18.094 1 98.56 305 ARG A O 1
ATOM 2428 N N . ALA A 1 306 ? -8.031 9.133 17.547 1 98.62 306 ALA A N 1
ATOM 2429 C CA . ALA A 1 306 ? -7.477 8.266 18.578 1 98.62 306 ALA A CA 1
ATOM 2430 C C . ALA A 1 306 ? -7.93 8.695 19.969 1 98.62 306 ALA A C 1
ATOM 2432 O O . ALA A 1 306 ? -8.367 7.867 20.766 1 98.62 306 ALA A O 1
ATOM 2433 N N . VAL A 1 307 ? -7.891 9.969 20.219 1 98.62 307 VAL A N 1
ATOM 2434 C CA . VAL A 1 307 ? -8.281 10.477 21.531 1 98.62 307 VAL A CA 1
ATOM 2435 C C . VAL A 1 307 ? -9.781 10.273 21.734 1 98.62 307 VAL A C 1
ATOM 2437 O O . VAL A 1 307 ? -10.219 9.93 22.828 1 98.62 307 VAL A O 1
ATOM 2440 N N . ALA A 1 308 ? -10.555 10.555 20.703 1 98.19 308 ALA A N 1
ATOM 2441 C CA . ALA A 1 308 ? -12 10.359 20.797 1 98.19 308 ALA A CA 1
ATOM 2442 C C . ALA A 1 308 ? -12.344 8.914 21.141 1 98.19 308 ALA A C 1
ATOM 2444 O O . ALA A 1 308 ? -13.188 8.664 22 1 98.19 308 ALA A O 1
ATOM 2445 N N . LEU A 1 309 ? -11.703 7.977 20.5 1 98 309 LEU A N 1
ATOM 2446 C CA . LEU A 1 309 ? -11.914 6.562 20.781 1 98 309 LEU A CA 1
ATOM 2447 C C . LEU A 1 309 ? -11.523 6.234 22.219 1 98 309 LEU A C 1
ATOM 2449 O O . LEU A 1 309 ? -12.273 5.574 22.938 1 98 309 LEU A O 1
ATOM 2453 N N . THR A 1 310 ? -10.359 6.727 22.609 1 97.81 310 THR A N 1
ATOM 2454 C CA . THR A 1 310 ? -9.859 6.469 23.953 1 97.81 310 THR A CA 1
ATOM 2455 C C . THR A 1 310 ? -10.828 7 25 1 97.81 310 THR A C 1
ATOM 2457 O O . THR A 1 310 ? -11.188 6.285 25.938 1 97.81 310 THR A O 1
ATOM 2460 N N . LEU A 1 311 ? -11.352 8.188 24.828 1 96.94 311 LEU A N 1
ATOM 2461 C CA . LEU A 1 311 ? -12.242 8.82 25.797 1 96.94 311 LEU A CA 1
ATOM 2462 C C . LEU A 1 311 ? -13.641 8.203 25.734 1 96.94 311 LEU A C 1
ATOM 2464 O O . LEU A 1 311 ? -14.461 8.43 26.625 1 96.94 311 LEU A O 1
ATOM 2468 N N . SER A 1 312 ? -13.898 7.434 24.719 1 94.88 312 SER A N 1
ATOM 2469 C CA . SER A 1 312 ? -15.188 6.754 24.594 1 94.88 312 SER A CA 1
ATOM 2470 C C . SER A 1 312 ? -15.102 5.316 25.094 1 94.88 312 SER A C 1
ATOM 2472 O O . SER A 1 312 ? -15.984 4.504 24.828 1 94.88 312 SER A O 1
ATOM 2474 N N . GLY A 1 313 ? -14.031 4.973 25.719 1 94.06 313 GLY A N 1
ATOM 2475 C CA . GLY A 1 313 ? -13.914 3.668 26.359 1 94.06 313 GLY A CA 1
ATOM 2476 C C . GLY A 1 313 ? -13.266 2.629 25.469 1 94.06 313 GLY A C 1
ATOM 2477 O O . GLY A 1 313 ? -13.336 1.43 25.75 1 94.06 313 GLY A O 1
ATOM 2478 N N . GLN A 1 314 ? -12.703 3.041 24.391 1 95.19 314 GLN A N 1
ATOM 2479 C CA . GLN A 1 314 ? -11.945 2.176 23.484 1 95.19 314 GLN A CA 1
ATOM 2480 C C . GLN A 1 314 ? -10.5 2.654 23.344 1 95.19 314 GLN A C 1
ATOM 2482 O O . GLN A 1 314 ? -10.125 3.195 22.297 1 95.19 314 GLN A O 1
ATOM 2487 N N . PRO A 1 315 ? -9.734 2.393 24.359 1 97.12 315 PRO A N 1
ATOM 2488 C CA . PRO A 1 315 ? -8.359 2.889 24.312 1 97.12 315 PRO A CA 1
ATOM 2489 C C . PRO A 1 315 ? -7.641 2.514 23.016 1 97.12 315 PRO A C 1
ATOM 2491 O O . PRO A 1 315 ? -7.531 1.33 22.688 1 97.12 315 PRO A O 1
ATOM 2494 N N . THR A 1 316 ? -7.223 3.486 22.281 1 97.81 316 THR A N 1
ATOM 2495 C CA . THR A 1 316 ? -6.59 3.326 20.984 1 97.81 316 THR A CA 1
ATOM 2496 C C . THR A 1 316 ? -5.258 4.07 20.922 1 97.81 316 THR A C 1
ATOM 2498 O O . THR A 1 316 ? -5.227 5.301 21.016 1 97.81 316 THR A O 1
ATOM 2501 N N . ALA A 1 317 ? -4.176 3.316 20.812 1 97.38 317 ALA A N 1
ATOM 2502 C CA . ALA A 1 317 ? -2.84 3.904 20.734 1 97.38 317 ALA A CA 1
ATOM 2503 C C . ALA A 1 317 ? -2.598 4.551 19.375 1 97.38 317 ALA A C 1
ATOM 2505 O O . ALA A 1 317 ? -3.006 4.012 18.344 1 97.38 317 ALA A O 1
ATOM 2506 N N . TYR A 1 318 ? -1.985 5.707 19.344 1 96.69 318 TYR A N 1
ATOM 2507 C CA . TYR A 1 318 ? -1.504 6.398 18.156 1 96.69 318 TYR A CA 1
ATOM 2508 C C . TYR A 1 318 ? 0.003 6.23 18 1 96.69 318 TYR A C 1
ATOM 2510 O O . TYR A 1 318 ? 0.747 6.309 18.984 1 96.69 318 TYR A O 1
ATOM 2518 N N . ASP A 1 319 ? 0.449 5.914 16.781 1 95.06 319 ASP A N 1
ATOM 2519 C CA . ASP A 1 319 ? 1.88 5.758 16.531 1 95.06 319 ASP A CA 1
ATOM 2520 C C . ASP A 1 319 ? 2.566 7.117 16.406 1 95.06 319 ASP A C 1
ATOM 2522 O O . ASP A 1 319 ? 2.607 7.695 15.312 1 95.06 319 ASP A O 1
ATOM 2526 N N . LEU A 1 320 ? 3.271 7.574 17.422 1 94.75 320 LEU A N 1
ATOM 2527 C CA . LEU A 1 320 ? 3.887 8.898 17.484 1 94.75 320 LEU A CA 1
ATOM 2528 C C . LEU A 1 320 ? 5.109 8.969 16.578 1 94.75 320 LEU A C 1
ATOM 2530 O O . LEU A 1 320 ? 5.605 10.062 16.281 1 94.75 320 LEU A O 1
ATOM 2534 N N . ARG A 1 321 ? 5.559 7.824 16.062 1 92.19 321 ARG A N 1
ATOM 2535 C CA . ARG A 1 321 ? 6.805 7.789 15.305 1 92.19 321 ARG A CA 1
ATOM 2536 C C . ARG A 1 321 ? 6.543 7.965 13.812 1 92.19 321 ARG A C 1
ATOM 2538 O O . ARG A 1 321 ? 7.469 8.219 13.039 1 92.19 321 ARG A O 1
ATOM 2545 N N . GLN A 1 322 ? 5.344 7.762 13.414 1 92.19 322 GLN A N 1
ATOM 2546 C CA . GLN A 1 322 ? 5.031 7.723 11.992 1 92.19 322 GLN A CA 1
ATOM 2547 C C . GLN A 1 322 ? 5.223 9.094 11.344 1 92.19 322 GLN A C 1
ATOM 2549 O O . GLN A 1 322 ? 4.691 10.094 11.836 1 92.19 322 GLN A O 1
ATOM 2554 N N . LYS A 1 323 ? 6.016 9.156 10.344 1 94.25 323 LYS A N 1
ATOM 2555 C CA . LYS A 1 323 ? 6.297 10.328 9.523 1 94.25 323 LYS A CA 1
ATOM 2556 C C . LYS A 1 323 ? 6.035 10.047 8.047 1 94.25 323 LYS A C 1
ATOM 2558 O O . LYS A 1 323 ? 6.707 9.211 7.441 1 94.25 323 LYS A O 1
ATOM 2563 N N . ILE A 1 324 ? 5.012 10.586 7.457 1 96.44 324 ILE A N 1
ATOM 2564 C CA . ILE A 1 324 ? 4.664 10.422 6.051 1 96.44 324 ILE A CA 1
ATOM 2565 C C . ILE A 1 324 ? 4.289 11.773 5.453 1 96.44 324 ILE A C 1
ATOM 2567 O O . ILE A 1 324 ? 3.471 12.508 6.02 1 96.44 324 ILE A O 1
ATOM 2571 N N . THR A 1 325 ? 4.906 12.195 4.406 1 95.94 325 THR A N 1
ATOM 2572 C CA . THR A 1 325 ? 4.57 13.43 3.703 1 95.94 325 THR A CA 1
ATOM 2573 C C . THR A 1 325 ? 4.434 13.172 2.203 1 95.94 325 THR A C 1
ATOM 2575 O O . THR A 1 325 ? 5.133 12.328 1.644 1 95.94 325 THR A O 1
ATOM 2578 N N . ALA A 1 326 ? 3.508 13.836 1.603 1 95.56 326 ALA A N 1
ATOM 2579 C CA . ALA A 1 326 ? 3.275 13.727 0.165 1 95.56 326 ALA A CA 1
ATOM 2580 C C . ALA A 1 326 ? 2.848 15.07 -0.425 1 95.56 326 ALA A C 1
ATOM 2582 O O . ALA A 1 326 ? 2.217 15.883 0.255 1 95.56 326 ALA A O 1
ATOM 2583 N N . ALA A 1 327 ? 3.184 15.289 -1.664 1 95.44 327 ALA A N 1
ATOM 2584 C CA . ALA A 1 327 ? 2.752 16.453 -2.424 1 95.44 327 ALA A CA 1
ATOM 2585 C C . ALA A 1 327 ? 2.738 16.156 -3.922 1 95.44 327 ALA A C 1
ATOM 2587 O O . ALA A 1 327 ? 3.396 15.227 -4.383 1 95.44 327 ALA A O 1
ATOM 2588 N N . VAL A 1 328 ? 1.924 16.812 -4.641 1 95.19 328 VAL A N 1
ATOM 2589 C CA . VAL A 1 328 ? 1.99 16.859 -6.098 1 95.19 328 VAL A CA 1
ATOM 2590 C C . VAL A 1 328 ? 2.375 18.281 -6.539 1 95.19 328 VAL A C 1
ATOM 2592 O O . VAL A 1 328 ? 1.61 19.219 -6.348 1 95.19 328 VAL A O 1
ATOM 2595 N N . ILE A 1 329 ? 3.561 18.406 -7.031 1 96 329 ILE A N 1
ATOM 2596 C CA . ILE A 1 329 ? 4.098 19.719 -7.418 1 96 329 ILE A CA 1
ATOM 2597 C C . ILE A 1 329 ? 4.652 19.641 -8.836 1 96 329 ILE A C 1
ATOM 2599 O O . ILE A 1 329 ? 5.438 18.75 -9.156 1 96 329 ILE A O 1
ATOM 2603 N N . ILE A 1 330 ? 4.219 20.547 -9.727 1 94.94 330 ILE A N 1
ATOM 2604 C CA . ILE A 1 330 ? 4.613 20.656 -11.125 1 94.94 330 ILE A CA 1
ATOM 2605 C C . ILE A 1 330 ? 4.496 19.297 -11.805 1 94.94 330 ILE A C 1
ATOM 2607 O O . ILE A 1 330 ? 5.422 18.859 -12.492 1 94.94 330 ILE A O 1
ATOM 2611 N N . ASP A 1 331 ? 3.512 18.562 -11.5 1 91.81 331 ASP A N 1
ATOM 2612 C CA . ASP A 1 331 ? 3.084 17.328 -12.156 1 91.81 331 ASP A CA 1
ATOM 2613 C C . ASP A 1 331 ? 3.912 16.125 -11.68 1 91.81 331 ASP A C 1
ATOM 2615 O O . ASP A 1 331 ? 3.961 15.094 -12.344 1 91.81 331 ASP A O 1
ATOM 2619 N N . TYR A 1 332 ? 4.617 16.344 -10.578 1 96.06 332 TYR A N 1
ATOM 2620 C CA . TYR A 1 332 ? 5.34 15.234 -9.961 1 96.06 332 TYR A CA 1
ATOM 2621 C C . TYR A 1 332 ? 4.734 14.867 -8.609 1 96.06 332 TYR A C 1
ATOM 2623 O O . TYR A 1 332 ? 4.375 15.75 -7.828 1 96.06 332 TYR A O 1
ATOM 2631 N N . PHE A 1 333 ? 4.535 13.578 -8.445 1 96.62 333 PHE A N 1
ATOM 2632 C CA . PHE A 1 333 ? 4.258 13.062 -7.109 1 96.62 333 PHE A CA 1
ATOM 2633 C C . PHE A 1 333 ? 5.543 12.953 -6.297 1 96.62 333 PHE A C 1
ATOM 2635 O O . PHE A 1 333 ? 6.516 12.344 -6.742 1 96.62 333 PHE A O 1
ATOM 2642 N N . LEU A 1 334 ? 5.617 13.586 -5.105 1 98 334 LEU A N 1
ATOM 2643 C CA . LEU A 1 334 ? 6.734 13.555 -4.172 1 98 334 LEU A CA 1
ATOM 2644 C C . LEU A 1 334 ? 6.301 12.984 -2.824 1 98 334 LEU A C 1
ATOM 2646 O O . LEU A 1 334 ? 5.422 13.547 -2.164 1 98 334 LEU A O 1
ATOM 2650 N N . GLY A 1 335 ? 6.863 11.828 -2.439 1 98.12 335 GLY A N 1
ATOM 2651 C CA . GLY A 1 335 ? 6.496 11.203 -1.179 1 98.12 335 GLY A CA 1
ATOM 2652 C C . GLY A 1 335 ? 7.699 10.766 -0.36 1 98.12 335 GLY A C 1
ATOM 2653 O O . GLY A 1 335 ? 8.695 10.297 -0.912 1 98.12 335 GLY A O 1
ATOM 2654 N N . THR A 1 336 ? 7.66 10.969 0.956 1 97.62 336 THR A N 1
ATOM 2655 C CA . THR A 1 336 ? 8.703 10.516 1.874 1 97.62 336 THR A CA 1
ATOM 2656 C C . THR A 1 336 ? 8.086 9.859 3.107 1 97.62 336 THR A C 1
ATOM 2658 O O . THR A 1 336 ? 7.008 10.258 3.557 1 97.62 336 THR A O 1
ATOM 2661 N N . VAL A 1 337 ? 8.727 8.82 3.582 1 97.31 337 VAL A N 1
ATOM 2662 C CA . VAL A 1 337 ? 8.312 8.148 4.812 1 97.31 337 VAL A CA 1
ATOM 2663 C C . VAL A 1 337 ? 9.539 7.906 5.695 1 97.31 337 VAL A C 1
ATOM 2665 O O . VAL A 1 337 ? 10.641 7.676 5.191 1 97.31 337 VAL A O 1
ATOM 2668 N N . GLY A 1 338 ? 9.32 8.016 7.012 1 94.62 338 GLY A N 1
ATOM 2669 C CA . GLY A 1 338 ? 10.391 7.719 7.949 1 94.62 338 GLY A CA 1
ATOM 2670 C C . GLY A 1 338 ? 11.531 8.719 7.883 1 94.62 338 GLY A C 1
ATOM 2671 O O . GLY A 1 338 ? 11.312 9.906 7.664 1 94.62 338 GLY A O 1
ATOM 2672 N N . LEU A 1 339 ? 12.727 8.289 8.148 1 93.25 339 LEU A N 1
ATOM 2673 C CA . LEU A 1 339 ? 13.883 9.172 8.297 1 93.25 339 LEU A CA 1
ATOM 2674 C C . LEU A 1 339 ? 14.602 9.344 6.961 1 93.25 339 LEU A C 1
ATOM 2676 O O . LEU A 1 339 ? 14.641 8.422 6.145 1 93.25 339 LEU A O 1
ATOM 2680 N N . THR A 1 340 ? 15.133 10.492 6.746 1 93.94 340 THR A N 1
ATOM 2681 C CA . THR A 1 340 ? 16.078 10.734 5.668 1 93.94 340 THR A CA 1
ATOM 2682 C C . THR A 1 340 ? 17.5 10.367 6.098 1 93.94 340 THR A C 1
ATOM 2684 O O . THR A 1 340 ? 17.734 10.07 7.27 1 93.94 340 THR A O 1
ATOM 2687 N N . GLU A 1 341 ? 18.406 10.383 5.125 1 92.69 341 GLU A N 1
ATOM 2688 C CA . GLU A 1 341 ? 19.797 10.125 5.473 1 92.69 341 GLU A CA 1
ATOM 2689 C C . GLU A 1 341 ? 20.328 11.172 6.441 1 92.69 341 GLU A C 1
ATOM 2691 O O . GLU A 1 341 ? 21.094 10.852 7.348 1 92.69 341 GLU A O 1
ATOM 2696 N N . ASP A 1 342 ? 19.859 12.391 6.309 1 88.81 342 ASP A N 1
ATOM 2697 C CA . ASP A 1 342 ? 20.312 13.484 7.152 1 88.81 342 ASP A CA 1
ATOM 2698 C C . ASP A 1 342 ? 19.719 13.383 8.555 1 88.81 342 ASP A C 1
ATOM 2700 O O . ASP A 1 342 ? 20.344 13.812 9.531 1 88.81 342 ASP A O 1
ATOM 2704 N N . GLU A 1 343 ? 18.562 12.859 8.625 1 88.06 343 GLU A N 1
ATOM 2705 C CA . GLU A 1 343 ? 17.875 12.734 9.906 1 88.06 343 GLU A CA 1
ATOM 2706 C C . GLU A 1 343 ? 18.297 11.469 10.641 1 88.06 343 GLU A C 1
ATOM 2708 O O . GLU A 1 343 ? 18.078 11.336 11.844 1 88.06 343 GLU A O 1
ATOM 2713 N N . ALA A 1 344 ? 18.969 10.578 9.945 1 81.94 344 ALA A N 1
ATOM 2714 C CA . ALA A 1 344 ? 19.266 9.25 10.477 1 81.94 344 ALA A CA 1
ATOM 2715 C C . ALA A 1 344 ? 20.062 9.336 11.773 1 81.94 344 ALA A C 1
ATOM 2717 O O . ALA A 1 344 ? 19.859 8.531 12.688 1 81.94 344 ALA A O 1
ATOM 2718 N N . PRO A 1 345 ? 20.969 10.359 11.852 1 73.81 345 PRO A N 1
ATOM 2719 C CA . PRO A 1 345 ? 21.719 10.461 13.102 1 73.81 345 PRO A CA 1
ATOM 2720 C C . PRO A 1 345 ? 20.812 10.617 14.32 1 73.81 345 PRO A C 1
ATOM 2722 O O . PRO A 1 345 ? 21.219 10.336 15.445 1 73.81 345 PRO A O 1
ATOM 2725 N N . PHE A 1 346 ? 19.609 11.047 14.062 1 70.5 346 PHE A N 1
ATOM 2726 C CA . PHE A 1 346 ? 18.656 11.086 15.164 1 70.5 346 PHE A CA 1
ATOM 2727 C C . PHE A 1 346 ? 18.531 9.719 15.812 1 70.5 346 PHE A C 1
ATOM 2729 O O . PHE A 1 346 ? 18.234 9.617 17 1 70.5 346 PHE A O 1
ATOM 2736 N N . LEU A 1 347 ? 18.703 8.727 15.055 1 66.31 347 LEU A N 1
ATOM 2737 C CA . LEU A 1 347 ? 18.625 7.371 15.594 1 66.31 347 LEU A CA 1
ATOM 2738 C C . LEU A 1 347 ? 20 6.848 15.953 1 66.31 347 LEU A C 1
ATOM 2740 O O . LEU A 1 347 ? 20.156 5.676 16.297 1 66.31 347 LEU A O 1
ATOM 2744 N N . GLU A 1 348 ? 20.953 7.762 16.125 1 64.38 348 GLU A N 1
ATOM 2745 C CA . GLU A 1 348 ? 22.344 7.449 16.484 1 64.38 348 GLU A CA 1
ATOM 2746 C C . GLU A 1 348 ? 22.891 6.312 15.617 1 64.38 348 GLU A C 1
ATOM 2748 O O . GLU A 1 348 ? 23.578 5.418 16.125 1 64.38 348 GLU A O 1
ATOM 2753 N N . GLN A 1 349 ? 22.375 6.223 14.508 1 63.88 349 GLN A N 1
ATOM 2754 C CA . GLN A 1 349 ? 22.781 5.039 13.758 1 63.88 349 GLN A CA 1
ATOM 2755 C C . GLN A 1 349 ? 23.312 5.414 12.375 1 63.88 349 GLN A C 1
ATOM 2757 O O . GLN A 1 349 ? 22.969 6.473 11.844 1 63.88 349 GLN A O 1
ATOM 2762 N N . ASN A 1 350 ? 24.391 4.734 11.953 1 79.62 350 ASN A N 1
ATOM 2763 C CA . ASN A 1 350 ? 24.75 4.727 10.531 1 79.62 350 ASN A CA 1
ATOM 2764 C C . ASN A 1 350 ? 23.609 4.176 9.68 1 79.62 350 ASN A C 1
ATOM 2766 O O . ASN A 1 350 ? 22.734 3.467 10.18 1 79.62 350 ASN A O 1
ATOM 2770 N N . THR A 1 351 ? 23.469 4.812 8.5 1 88.69 351 THR A N 1
ATOM 2771 C CA . THR A 1 351 ? 22.406 4.324 7.625 1 88.69 351 THR A CA 1
ATOM 2772 C C . THR A 1 351 ? 22.969 3.871 6.281 1 88.69 351 THR A C 1
ATOM 2774 O O . THR A 1 351 ? 24 4.387 5.828 1 88.69 351 THR A O 1
ATOM 2777 N N . GLY A 1 352 ? 22.5 2.762 5.801 1 92.88 352 GLY A N 1
ATOM 2778 C CA . GLY A 1 352 ? 22.625 2.434 4.391 1 92.88 352 GLY A CA 1
ATOM 2779 C C . GLY A 1 352 ? 21.453 2.922 3.559 1 92.88 352 GLY A C 1
ATOM 2780 O O . GLY A 1 352 ? 20.391 3.246 4.102 1 92.88 352 GLY A O 1
ATOM 2781 N N . SER A 1 353 ? 21.734 3.15 2.324 1 95.94 353 SER A N 1
ATOM 2782 C CA . SER A 1 353 ? 20.656 3.539 1.428 1 95.94 353 SER A CA 1
ATOM 2783 C C . SER A 1 353 ? 20.844 2.932 0.041 1 95.94 353 SER A C 1
ATOM 2785 O O . SER A 1 353 ? 21.938 2.523 -0.322 1 95.94 353 SER A O 1
ATOM 2787 N N . CYS A 1 354 ? 19.766 2.727 -0.675 1 97.25 354 CYS A 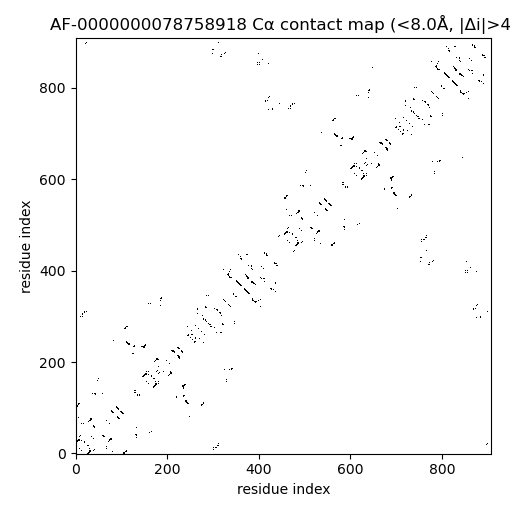N 1
ATOM 2788 C CA . CYS A 1 354 ? 19.734 2.266 -2.059 1 97.25 354 CYS A CA 1
ATOM 2789 C C . CYS A 1 354 ? 18.641 2.971 -2.846 1 97.25 354 CYS A C 1
ATOM 2791 O O . CYS A 1 354 ? 17.516 3.125 -2.354 1 97.25 354 CYS A O 1
ATOM 2793 N N . SER A 1 355 ? 18.984 3.49 -3.982 1 97.75 355 SER A N 1
ATOM 2794 C CA . SER A 1 355 ? 18.016 4.156 -4.84 1 97.75 355 SER A CA 1
ATOM 2795 C C . SER A 1 355 ? 18.094 3.627 -6.27 1 97.75 355 SER A C 1
ATOM 2797 O O . SER A 1 355 ? 19.016 2.906 -6.625 1 97.75 355 SER A O 1
ATOM 2799 N N . GLY A 1 356 ? 17.016 3.881 -7.059 1 96.5 356 GLY A N 1
ATOM 2800 C CA . GLY A 1 356 ? 16.953 3.477 -8.453 1 96.5 356 GLY A CA 1
ATOM 2801 C C . GLY A 1 356 ? 15.711 3.971 -9.164 1 96.5 356 GLY A C 1
ATOM 2802 O O . GLY A 1 356 ? 14.75 4.406 -8.523 1 96.5 356 GLY A O 1
ATOM 2803 N N . GLU A 1 357 ? 15.828 4.039 -10.453 1 95.69 357 GLU A N 1
ATOM 2804 C CA . GLU A 1 357 ? 14.688 4.336 -11.312 1 95.69 357 GLU A CA 1
ATOM 2805 C C . GLU A 1 357 ? 14.086 3.059 -11.891 1 95.69 357 GLU A C 1
ATOM 2807 O O . GLU A 1 357 ? 14.805 2.195 -12.391 1 95.69 357 GLU A O 1
ATOM 2812 N N . PHE A 1 358 ? 12.781 2.92 -11.828 1 94.62 358 PHE A N 1
ATOM 2813 C CA . PHE A 1 358 ? 12.102 1.704 -12.266 1 94.62 358 PHE A CA 1
ATOM 2814 C C . PHE A 1 358 ? 10.906 2.035 -13.148 1 94.62 358 PHE A C 1
ATOM 2816 O O . PHE A 1 358 ? 10.258 3.066 -12.961 1 94.62 358 PHE A O 1
ATOM 2823 N N . ASP A 1 359 ? 10.617 1.145 -14.039 1 90 359 ASP A N 1
ATOM 2824 C CA . ASP A 1 359 ? 9.375 1.217 -14.789 1 90 359 ASP A CA 1
ATOM 2825 C C . ASP A 1 359 ? 8.18 0.786 -13.938 1 90 359 ASP A C 1
ATOM 2827 O O . ASP A 1 359 ? 8.281 -0.174 -13.172 1 90 359 ASP A O 1
ATOM 2831 N N . LEU A 1 360 ? 7.105 1.521 -14.023 1 87.44 360 LEU A N 1
ATOM 2832 C CA . LEU A 1 360 ? 5.926 1.193 -13.234 1 87.44 360 LEU A CA 1
ATOM 2833 C C . LEU A 1 360 ? 5.047 0.183 -13.969 1 87.44 360 LEU A C 1
ATOM 2835 O O . LEU A 1 360 ? 4.305 -0.572 -13.336 1 87.44 360 LEU A O 1
ATOM 2839 N N . PHE A 1 361 ? 5.059 0.187 -15.289 1 78.81 361 PHE A N 1
ATOM 2840 C CA . PHE A 1 361 ? 4.23 -0.691 -16.109 1 78.81 361 PHE A CA 1
ATOM 2841 C C . PHE A 1 361 ? 5.09 -1.557 -17.016 1 78.81 361 PHE A C 1
ATOM 2843 O O . PHE A 1 361 ? 6.234 -1.209 -17.312 1 78.81 361 PHE A O 1
ATOM 2850 N N . PRO A 1 362 ? 4.473 -2.773 -17.297 1 70.19 362 PRO A N 1
ATOM 2851 C CA . PRO A 1 362 ? 5.258 -3.625 -18.188 1 70.19 362 PRO A CA 1
ATOM 2852 C C . PRO A 1 362 ? 5.547 -2.961 -19.531 1 70.19 362 PRO A C 1
ATOM 2854 O O . PRO A 1 362 ? 4.859 -2.012 -19.922 1 70.19 362 PRO A O 1
ATOM 2857 N N . GLN A 1 363 ? 6.555 -3.324 -20.156 1 58.16 363 GLN A N 1
ATOM 2858 C CA . GLN A 1 363 ? 7.191 -2.758 -21.344 1 58.16 363 GLN A CA 1
ATOM 2859 C C . GLN A 1 363 ? 6.199 -2.641 -22.5 1 58.16 363 GLN A C 1
ATOM 2861 O O . GLN A 1 363 ? 6.371 -1.804 -23.391 1 58.16 363 GLN A O 1
ATOM 2866 N N . TYR A 1 364 ? 5.199 -3.373 -22.469 1 56.28 364 TYR A N 1
ATOM 2867 C CA . TYR A 1 364 ? 4.324 -3.289 -23.641 1 56.28 364 TYR A CA 1
ATOM 2868 C C . TYR A 1 364 ? 3.477 -2.023 -23.594 1 56.28 364 TYR A C 1
ATOM 2870 O O . TYR A 1 364 ? 2.811 -1.679 -24.562 1 56.28 364 TYR A O 1
ATOM 2878 N N . ASP A 1 365 ? 3.67 -1.286 -22.453 1 58 365 ASP A N 1
ATOM 2879 C CA . ASP A 1 365 ? 2.83 -0.102 -22.297 1 58 365 ASP A CA 1
ATOM 2880 C C . ASP A 1 365 ? 3.512 1.134 -22.875 1 58 365 ASP A C 1
ATOM 2882 O O . ASP A 1 365 ? 4.664 1.425 -22.547 1 58 365 ASP A O 1
ATOM 2886 N N . GLU A 1 366 ? 3.168 1.743 -23.938 1 56.59 366 GLU A N 1
ATOM 2887 C CA . GLU A 1 366 ? 3.689 2.861 -24.719 1 56.59 366 GLU A CA 1
ATOM 2888 C C . GLU A 1 366 ? 4.051 4.039 -23.812 1 56.59 366 GLU A C 1
ATOM 2890 O O . GLU A 1 366 ? 4.934 4.832 -24.156 1 56.59 366 GLU A O 1
ATOM 2895 N N . GLU A 1 367 ? 3.334 4.277 -22.812 1 61.19 367 GLU A N 1
ATOM 2896 C CA . GLU A 1 367 ? 3.631 5.465 -22.016 1 61.19 367 GLU A CA 1
ATOM 2897 C C . GLU A 1 367 ? 4.371 5.094 -20.734 1 61.19 367 GLU A C 1
ATOM 2899 O O . GLU A 1 367 ? 3.781 5.082 -19.641 1 61.19 367 GLU A O 1
ATOM 2904 N N . ASN A 1 368 ? 5.535 4.621 -20.938 1 63.12 368 ASN A N 1
ATOM 2905 C CA . ASN A 1 368 ? 6.258 4.086 -19.781 1 63.12 368 ASN A CA 1
ATOM 2906 C C . ASN A 1 368 ? 6.594 5.184 -18.781 1 63.12 368 ASN A C 1
ATOM 2908 O O . ASN A 1 368 ? 7.281 6.152 -19.109 1 63.12 368 ASN A O 1
ATOM 2912 N N . LYS A 1 369 ? 5.859 5.199 -17.703 1 84.81 369 LYS A N 1
ATOM 2913 C CA . LYS A 1 369 ? 6.105 6.074 -16.562 1 84.81 369 LYS A CA 1
ATOM 2914 C C . LYS A 1 369 ? 7.039 5.406 -15.547 1 84.81 369 LYS A C 1
ATOM 2916 O O . LYS A 1 369 ? 7.07 4.18 -15.438 1 84.81 369 LYS A O 1
ATOM 2921 N N . THR A 1 370 ? 7.93 6.203 -15.031 1 93.19 370 THR A N 1
ATOM 2922 C CA . THR A 1 370 ? 8.945 5.68 -14.125 1 93.19 370 THR A CA 1
ATOM 2923 C C . THR A 1 370 ? 8.758 6.234 -12.719 1 93.19 370 THR A C 1
ATOM 2925 O O . THR A 1 370 ? 7.969 7.16 -12.508 1 93.19 370 THR A O 1
ATOM 2928 N N . VAL A 1 371 ? 9.344 5.566 -11.797 1 96.62 371 VAL A N 1
ATOM 2929 C CA . VAL A 1 371 ? 9.453 6.043 -10.422 1 96.62 371 VAL A CA 1
ATOM 2930 C C . VAL A 1 371 ? 10.922 6.043 -9.984 1 96.62 371 VAL A C 1
ATOM 2932 O O . VAL A 1 371 ? 11.656 5.094 -10.266 1 96.62 371 VAL A O 1
ATOM 2935 N N . ASN A 1 372 ? 11.359 7.145 -9.469 1 97.81 372 ASN A N 1
ATOM 2936 C CA . ASN A 1 372 ? 12.594 7.184 -8.695 1 97.81 372 ASN A CA 1
ATOM 2937 C C . ASN A 1 372 ? 12.344 6.852 -7.227 1 97.81 372 ASN A C 1
ATOM 2939 O O . ASN A 1 372 ? 11.633 7.582 -6.531 1 97.81 372 ASN A O 1
ATOM 2943 N N . ALA A 1 373 ? 12.875 5.703 -6.781 1 98.5 373 ALA A N 1
ATOM 2944 C CA . ALA A 1 373 ? 12.594 5.207 -5.438 1 98.5 373 ALA A CA 1
ATOM 2945 C C . ALA A 1 373 ? 13.883 5.051 -4.629 1 98.5 373 ALA A C 1
ATOM 2947 O O . ALA A 1 373 ? 14.945 4.762 -5.191 1 98.5 373 ALA A O 1
ATOM 2948 N N . LYS A 1 374 ? 13.797 5.266 -3.326 1 98.5 374 LYS A N 1
ATOM 2949 C CA . LYS A 1 374 ? 14.922 5.117 -2.406 1 98.5 374 LYS A CA 1
ATOM 2950 C C . LYS A 1 374 ? 14.484 4.445 -1.106 1 98.5 374 LYS A C 1
ATOM 2952 O O . LYS A 1 374 ? 13.406 4.738 -0.58 1 98.5 374 LYS A O 1
ATOM 2957 N N . LEU A 1 375 ? 15.305 3.533 -0.587 1 98.19 375 LEU A N 1
ATOM 2958 C CA . LEU A 1 375 ? 15.18 2.961 0.748 1 98.19 375 LEU A CA 1
ATOM 2959 C C . LEU A 1 375 ? 16.344 3.385 1.639 1 98.19 375 LEU A C 1
ATOM 2961 O O . LEU A 1 375 ? 17.484 3.461 1.18 1 98.19 375 LEU A O 1
ATOM 2965 N N . ILE A 1 376 ? 16.047 3.725 2.83 1 96.62 376 ILE A N 1
ATOM 2966 C CA . ILE A 1 376 ? 17.031 3.957 3.883 1 96.62 376 ILE A CA 1
ATOM 2967 C C . ILE A 1 376 ? 16.891 2.885 4.961 1 96.62 376 ILE A C 1
ATOM 2969 O O . ILE A 1 376 ? 15.789 2.562 5.391 1 96.62 376 ILE A O 1
ATOM 2973 N N . TYR A 1 377 ? 18.031 2.258 5.348 1 95.38 377 TYR A N 1
ATOM 2974 C CA . TYR A 1 377 ? 17.938 1.128 6.266 1 95.38 377 TYR A CA 1
ATOM 2975 C C . TYR A 1 377 ? 19.109 1.111 7.23 1 95.38 377 TYR A C 1
ATOM 2977 O O . TYR A 1 377 ? 20.141 1.756 6.98 1 95.38 377 TYR A O 1
ATOM 2985 N N . HIS A 1 378 ? 18.906 0.451 8.398 1 92.62 378 HIS A N 1
ATOM 2986 C CA . HIS A 1 378 ? 20 0.208 9.344 1 92.62 378 HIS A CA 1
ATOM 2987 C C . HIS A 1 378 ? 20.984 -0.809 8.797 1 92.62 378 HIS A C 1
ATOM 2989 O O . HIS A 1 378 ? 20.609 -1.922 8.43 1 92.62 378 HIS A O 1
ATOM 2995 N N . PRO A 1 379 ? 22.25 -0.486 8.719 1 89.25 379 PRO A N 1
ATOM 2996 C CA . PRO A 1 379 ? 23.219 -1.332 8.031 1 89.25 379 PRO A CA 1
ATOM 2997 C C . PRO A 1 379 ? 23.406 -2.691 8.703 1 89.25 379 PRO A C 1
ATOM 2999 O O . PRO A 1 379 ? 23.703 -3.68 8.023 1 89.25 379 PRO A O 1
ATOM 3002 N N . ASP A 1 380 ? 23.203 -2.795 10.008 1 90.19 380 ASP A N 1
ATOM 3003 C CA . ASP A 1 380 ? 23.469 -4.039 10.734 1 90.19 380 ASP A CA 1
ATOM 3004 C C . ASP A 1 380 ? 22.219 -4.93 10.742 1 90.19 380 ASP A C 1
ATOM 3006 O O . ASP A 1 380 ? 22.297 -6.121 10.445 1 90.19 380 ASP A O 1
ATOM 3010 N N . THR A 1 381 ? 21.109 -4.316 11.078 1 92.62 381 THR A N 1
ATOM 3011 C CA . THR A 1 381 ? 19.891 -5.105 11.227 1 92.62 381 THR A CA 1
ATOM 3012 C C . THR A 1 381 ? 19.156 -5.207 9.898 1 92.62 381 THR A C 1
ATOM 3014 O O . THR A 1 381 ? 18.25 -6.039 9.742 1 92.62 381 THR A O 1
ATOM 3017 N N . LEU A 1 382 ? 19.438 -4.309 8.969 1 95.62 382 LEU A N 1
ATOM 3018 C CA . LEU A 1 382 ? 18.828 -4.191 7.648 1 95.62 382 LEU A CA 1
ATOM 3019 C C . LEU A 1 382 ? 17.359 -3.791 7.758 1 95.62 382 LEU A C 1
ATOM 3021 O O . LEU A 1 382 ? 16.594 -3.969 6.809 1 95.62 382 LEU A O 1
ATOM 3025 N N . GLU A 1 383 ? 17.016 -3.275 8.945 1 95.56 383 GLU A N 1
ATOM 3026 C CA . GLU A 1 383 ? 15.68 -2.727 9.125 1 95.56 383 GLU A CA 1
ATOM 3027 C C . GLU A 1 383 ? 15.477 -1.473 8.281 1 95.56 383 GLU A C 1
ATOM 3029 O O . GLU A 1 383 ? 16.328 -0.576 8.281 1 95.56 383 GLU A O 1
ATOM 3034 N N . ILE A 1 384 ? 14.344 -1.455 7.57 1 96.88 384 ILE A N 1
ATOM 3035 C CA . ILE A 1 384 ? 14.023 -0.277 6.773 1 96.88 384 ILE A CA 1
ATOM 3036 C C . ILE A 1 384 ? 13.5 0.835 7.68 1 96.88 384 ILE A C 1
ATOM 3038 O O . ILE A 1 384 ? 12.547 0.633 8.43 1 96.88 384 ILE A O 1
ATOM 3042 N N . ILE A 1 385 ? 14.109 2.059 7.605 1 95 385 ILE A N 1
ATOM 3043 C CA . ILE A 1 385 ? 13.773 3.113 8.555 1 95 385 ILE A CA 1
ATOM 3044 C C . ILE A 1 385 ? 13.242 4.332 7.805 1 95 385 ILE A C 1
ATOM 3046 O O . ILE A 1 385 ? 12.797 5.305 8.414 1 95 385 ILE A O 1
ATOM 3050 N N . GLY A 1 386 ? 13.273 4.32 6.461 1 96.38 386 GLY A N 1
ATOM 3051 C CA . GLY A 1 386 ? 12.75 5.406 5.648 1 96.38 386 GLY A CA 1
ATOM 3052 C C . GLY A 1 386 ? 12.68 5.07 4.172 1 96.38 386 GLY A C 1
ATOM 3053 O O . GLY A 1 386 ? 13.188 4.031 3.744 1 96.38 386 GLY A O 1
ATOM 3054 N N . GLY A 1 387 ? 12 5.871 3.418 1 98.06 387 GLY A N 1
ATOM 3055 C CA . GLY A 1 387 ? 11.875 5.738 1.975 1 98.06 387 GLY A CA 1
ATOM 3056 C C . GLY A 1 387 ? 11.367 6.996 1.296 1 98.06 387 GLY A C 1
ATOM 3057 O O . GLY A 1 387 ? 10.789 7.863 1.946 1 98.06 387 GLY A O 1
ATOM 3058 N N . GLN A 1 388 ? 11.664 7.09 0.008 1 98.75 388 GLN A N 1
ATOM 3059 C CA . GLN A 1 388 ? 11.281 8.25 -0.794 1 98.75 388 GLN A CA 1
ATOM 3060 C C . GLN A 1 388 ? 10.836 7.824 -2.193 1 98.75 388 GLN A C 1
ATOM 3062 O O . GLN A 1 388 ? 11.414 6.91 -2.783 1 98.75 388 GLN A O 1
ATOM 3067 N N . LEU A 1 389 ? 9.805 8.422 -2.734 1 98.56 389 LEU A N 1
ATOM 3068 C CA . LEU A 1 389 ? 9.289 8.172 -4.074 1 98.56 389 LEU A CA 1
ATOM 3069 C C . LEU A 1 389 ? 9.094 9.477 -4.836 1 98.56 389 LEU A C 1
ATOM 3071 O O . LEU A 1 389 ? 8.516 10.43 -4.309 1 98.56 389 LEU A O 1
ATOM 3075 N N . ILE A 1 390 ? 9.555 9.617 -6.035 1 98.31 390 ILE A N 1
ATOM 3076 C CA . ILE A 1 390 ? 9.297 10.711 -6.965 1 98.31 390 ILE A CA 1
ATOM 3077 C C . ILE A 1 390 ? 8.883 10.156 -8.32 1 98.31 390 ILE A C 1
ATOM 3079 O O . ILE A 1 390 ? 9.578 9.305 -8.891 1 98.31 390 ILE A O 1
ATOM 3083 N N . SER A 1 391 ? 7.746 10.531 -8.836 1 96.94 391 SER A N 1
ATOM 3084 C CA . SER A 1 391 ? 7.227 10.016 -10.094 1 96.94 391 SER A CA 1
ATOM 3085 C C . SER A 1 391 ? 6.242 10.992 -10.727 1 96.94 391 SER A C 1
ATOM 3087 O O . SER A 1 391 ? 5.645 11.82 -10.039 1 96.94 391 SER A O 1
ATOM 3089 N N . GLN A 1 392 ? 6.066 10.914 -12.031 1 94.69 392 GLN A N 1
ATOM 3090 C CA . GLN A 1 392 ? 4.992 11.656 -12.695 1 94.69 392 GLN A CA 1
ATOM 3091 C C . GLN A 1 392 ? 3.654 10.938 -12.539 1 94.69 392 GLN A C 1
ATOM 3093 O O . GLN A 1 392 ? 2.6 11.516 -12.797 1 94.69 392 GLN A O 1
ATOM 3098 N N . GLU A 1 393 ? 3.756 9.703 -12.094 1 93.31 393 GLU A N 1
ATOM 3099 C CA . GLU A 1 393 ? 2.543 8.961 -11.766 1 93.31 393 GLU A CA 1
ATOM 3100 C C . GLU A 1 393 ? 2.131 9.195 -10.312 1 93.31 393 GLU A C 1
ATOM 3102 O O . GLU A 1 393 ? 2.982 9.406 -9.445 1 93.31 393 GLU A O 1
ATOM 3107 N N . PHE A 1 394 ? 0.808 9.188 -10.094 1 93.25 394 PHE A N 1
ATOM 3108 C CA . PHE A 1 394 ? 0.266 9.344 -8.75 1 93.25 394 PHE A CA 1
ATOM 3109 C C . PHE A 1 394 ? 0.467 8.07 -7.938 1 93.25 394 PHE A C 1
ATOM 3111 O O . PHE A 1 394 ? -0.159 7.043 -8.211 1 93.25 394 PHE A O 1
ATOM 3118 N N . LEU A 1 395 ? 1.324 8.094 -6.883 1 96.25 395 LEU A N 1
ATOM 3119 C CA . LEU A 1 395 ? 1.765 6.875 -6.215 1 96.25 395 LEU A CA 1
ATOM 3120 C C . LEU A 1 395 ? 1.456 6.934 -4.723 1 96.25 395 LEU A C 1
ATOM 3122 O O . LEU A 1 395 ? 2.232 6.438 -3.902 1 96.25 395 LEU A O 1
ATOM 3126 N N . LEU A 1 396 ? 0.347 7.578 -4.316 1 96.06 396 LEU A N 1
ATOM 3127 C CA . LEU A 1 396 ? 0.032 7.738 -2.902 1 96.06 396 LEU A CA 1
ATOM 3128 C C . LEU A 1 396 ? -0.152 6.379 -2.229 1 96.06 396 LEU A C 1
ATOM 3130 O O . LEU A 1 396 ? 0.293 6.18 -1.097 1 96.06 396 LEU A O 1
ATOM 3134 N N . SER A 1 397 ? -0.83 5.422 -2.869 1 96.25 397 SER A N 1
ATOM 3135 C CA . SER A 1 397 ? -1.038 4.102 -2.289 1 96.25 397 SER A CA 1
ATOM 3136 C C . SER A 1 397 ? 0.284 3.361 -2.107 1 96.25 397 SER A C 1
ATOM 3138 O O . SER A 1 397 ? 0.464 2.631 -1.132 1 96.25 397 SER A O 1
ATOM 3140 N N . ASP A 1 398 ? 1.213 3.498 -3.041 1 97.44 398 ASP A N 1
ATOM 3141 C CA . ASP A 1 398 ? 2.551 2.934 -2.893 1 97.44 398 ASP A CA 1
ATOM 3142 C C . ASP A 1 398 ? 3.273 3.541 -1.692 1 97.44 398 ASP A C 1
ATOM 3144 O O . ASP A 1 398 ? 3.992 2.844 -0.975 1 97.44 398 ASP A O 1
ATOM 3148 N N . LEU A 1 399 ? 3.098 4.836 -1.54 1 98.25 399 LEU A N 1
ATOM 3149 C CA . LEU A 1 399 ? 3.711 5.516 -0.403 1 98.25 399 LEU A CA 1
ATOM 3150 C C . LEU A 1 399 ? 3.148 4.984 0.913 1 98.25 399 LEU A C 1
ATOM 3152 O O . LEU A 1 399 ? 3.893 4.793 1.878 1 98.25 399 LEU A O 1
ATOM 3156 N N . ASN A 1 400 ? 1.837 4.82 0.977 1 98.06 400 ASN A N 1
ATOM 3157 C CA . ASN A 1 400 ? 1.206 4.258 2.168 1 98.06 400 ASN A CA 1
ATOM 3158 C C . ASN A 1 400 ? 1.736 2.863 2.479 1 98.06 400 ASN A C 1
ATOM 3160 O O . ASN A 1 400 ? 1.934 2.514 3.645 1 98.06 400 ASN A O 1
ATOM 3164 N N . LEU A 1 401 ? 1.904 2.07 1.417 1 98.25 401 LEU A N 1
ATOM 3165 C CA . LEU A 1 401 ? 2.516 0.756 1.58 1 98.25 401 LEU A CA 1
ATOM 3166 C C . LEU A 1 401 ? 3.914 0.877 2.176 1 98.25 401 LEU A C 1
ATOM 3168 O O . LEU A 1 401 ? 4.254 0.163 3.123 1 98.25 401 LEU A O 1
ATOM 3172 N N . LEU A 1 402 ? 4.707 1.746 1.616 1 98.31 402 LEU A N 1
ATOM 3173 C CA . LEU A 1 402 ? 6.062 1.976 2.105 1 98.31 402 LEU A CA 1
ATOM 3174 C C . LEU A 1 402 ? 6.043 2.426 3.561 1 98.31 402 LEU A C 1
ATOM 3176 O O . LEU A 1 402 ? 6.906 2.025 4.348 1 98.31 402 LEU A O 1
ATOM 3180 N N . ALA A 1 403 ? 5.094 3.268 3.922 1 97.88 403 ALA A N 1
ATOM 3181 C CA . ALA A 1 403 ? 4.949 3.732 5.297 1 97.88 403 ALA A CA 1
ATOM 3182 C C . ALA A 1 403 ? 4.68 2.566 6.246 1 97.88 403 ALA A C 1
ATOM 3184 O O . ALA A 1 403 ? 5.223 2.521 7.355 1 97.88 403 ALA A O 1
ATOM 3185 N N . ASP A 1 404 ? 3.846 1.666 5.832 1 97.56 404 ASP A N 1
ATOM 3186 C CA . ASP A 1 404 ? 3.547 0.492 6.645 1 97.56 404 ASP A CA 1
ATOM 3187 C C . ASP A 1 404 ? 4.785 -0.387 6.816 1 97.56 404 ASP A C 1
ATOM 3189 O O . ASP A 1 404 ? 5.023 -0.928 7.898 1 97.56 404 ASP A O 1
ATOM 3193 N N . ILE A 1 405 ? 5.516 -0.566 5.738 1 97.94 405 ILE A N 1
ATOM 3194 C CA . ILE A 1 405 ? 6.758 -1.329 5.754 1 97.94 405 ILE A CA 1
ATOM 3195 C C . ILE A 1 405 ? 7.711 -0.745 6.793 1 97.94 405 ILE A C 1
ATOM 3197 O O . ILE A 1 405 ? 8.297 -1.48 7.594 1 97.94 405 ILE A O 1
ATOM 3201 N N . VAL A 1 406 ? 7.836 0.566 6.844 1 96.38 406 VAL A N 1
ATOM 3202 C CA . VAL A 1 406 ? 8.711 1.251 7.789 1 96.38 406 VAL A CA 1
ATOM 3203 C C . VAL A 1 406 ? 8.164 1.1 9.203 1 96.38 406 VAL A C 1
ATOM 3205 O O . VAL A 1 406 ? 8.898 0.775 10.133 1 96.38 406 VAL A O 1
ATOM 3208 N N . LYS A 1 407 ? 6.883 1.323 9.344 1 95.69 407 LYS A N 1
ATOM 3209 C CA . LYS A 1 407 ? 6.207 1.252 10.633 1 95.69 407 LYS A CA 1
ATOM 3210 C C . LYS A 1 407 ? 6.445 -0.097 11.305 1 95.69 407 LYS A C 1
ATOM 3212 O O . LYS A 1 407 ? 6.676 -0.162 12.516 1 95.69 407 LYS A O 1
ATOM 3217 N N . HIS A 1 408 ? 6.453 -1.16 10.531 1 96.62 408 HIS A N 1
ATOM 3218 C CA . HIS A 1 408 ? 6.516 -2.508 11.086 1 96.62 408 HIS A CA 1
ATOM 3219 C C . HIS A 1 408 ? 7.945 -3.039 11.086 1 96.62 408 HIS A C 1
ATOM 3221 O O . HIS A 1 408 ? 8.164 -4.234 11.289 1 96.62 408 HIS A O 1
ATOM 3227 N N . LYS A 1 409 ? 8.93 -2.201 10.75 1 94.88 409 LYS A N 1
ATOM 3228 C CA . LYS A 1 409 ? 10.359 -2.504 10.812 1 94.88 409 LYS A CA 1
ATOM 3229 C C . LYS A 1 409 ? 10.711 -3.68 9.906 1 94.88 409 LYS A C 1
ATOM 3231 O O . LYS A 1 409 ? 11.516 -4.535 10.273 1 94.88 409 LYS A O 1
ATOM 3236 N N . THR A 1 410 ? 10 -3.754 8.797 1 97.75 410 THR A N 1
ATOM 3237 C CA . THR A 1 410 ? 10.336 -4.758 7.789 1 97.75 410 THR A CA 1
ATOM 3238 C C . THR A 1 410 ? 11.805 -4.637 7.379 1 97.75 410 THR A C 1
ATOM 3240 O O . THR A 1 410 ? 12.312 -3.531 7.199 1 97.75 410 THR A O 1
ATOM 3243 N N . THR A 1 411 ? 12.5 -5.762 7.223 1 97.94 411 THR A N 1
ATOM 3244 C CA . THR A 1 411 ? 13.906 -5.742 6.844 1 97.94 411 THR A CA 1
ATOM 3245 C C . THR A 1 411 ? 14.062 -5.844 5.328 1 97.94 411 THR A C 1
ATOM 3247 O O . THR A 1 411 ? 13.125 -6.227 4.629 1 97.94 411 THR A O 1
ATOM 3250 N N . ILE A 1 412 ? 15.266 -5.52 4.855 1 98.31 412 ILE A N 1
ATOM 3251 C CA . ILE A 1 412 ? 15.602 -5.562 3.436 1 98.31 412 ILE A CA 1
ATOM 3252 C C . ILE A 1 412 ? 15.359 -6.969 2.891 1 98.31 412 ILE A C 1
ATOM 3254 O O . ILE A 1 412 ? 14.695 -7.141 1.87 1 98.31 412 ILE A O 1
ATOM 3258 N N . PRO A 1 413 ? 15.812 -8.094 3.555 1 98.25 413 PRO A N 1
ATOM 3259 C CA . PRO A 1 413 ? 15.539 -9.438 3.023 1 98.25 413 PRO A CA 1
ATOM 3260 C C . PRO A 1 413 ? 14.055 -9.766 2.973 1 98.25 413 PRO A C 1
ATOM 3262 O O . PRO A 1 413 ? 13.586 -10.375 2.01 1 98.25 413 PRO A O 1
ATOM 3265 N N . GLN A 1 414 ? 13.32 -9.352 3.963 1 98.06 414 GLN A N 1
ATOM 3266 C CA . GLN A 1 414 ? 11.883 -9.594 3.99 1 98.06 414 GLN A CA 1
ATOM 3267 C C . GLN A 1 414 ? 11.188 -8.906 2.822 1 98.06 414 GLN A C 1
ATOM 3269 O O . GLN A 1 414 ? 10.328 -9.5 2.166 1 98.06 414 GLN A O 1
ATOM 3274 N N . LEU A 1 415 ? 11.562 -7.66 2.58 1 98.5 415 LEU A N 1
ATOM 3275 C CA . LEU A 1 415 ? 10.945 -6.91 1.492 1 98.5 415 LEU A CA 1
ATOM 3276 C C . LEU A 1 415 ? 11.305 -7.52 0.141 1 98.5 415 LEU A C 1
ATOM 3278 O O . LEU A 1 415 ? 10.484 -7.512 -0.784 1 98.5 415 LEU A O 1
ATOM 3282 N N . ALA A 1 416 ? 12.5 -8.062 0.006 1 98.5 416 ALA A N 1
ATOM 3283 C CA . ALA A 1 416 ? 12.992 -8.609 -1.26 1 98.5 416 ALA A CA 1
ATOM 3284 C C . ALA A 1 416 ? 12.133 -9.781 -1.723 1 98.5 416 ALA A C 1
ATOM 3286 O O . ALA A 1 416 ? 12.047 -10.055 -2.922 1 98.5 416 ALA A O 1
ATOM 3287 N N . VAL A 1 417 ? 11.469 -10.477 -0.771 1 98.19 417 VAL A N 1
ATOM 3288 C CA . VAL A 1 417 ? 10.742 -11.688 -1.133 1 98.19 417 VAL A CA 1
ATOM 3289 C C . VAL A 1 417 ? 9.266 -11.539 -0.759 1 98.19 417 VAL A C 1
ATOM 3291 O O . VAL A 1 417 ? 8.531 -12.523 -0.719 1 98.19 417 VAL A O 1
ATOM 3294 N N . GLU A 1 418 ? 8.852 -10.305 -0.444 1 97.06 418 GLU A N 1
ATOM 3295 C CA . GLU A 1 418 ? 7.469 -10.062 -0.064 1 97.06 418 GLU A CA 1
ATOM 3296 C C . GLU A 1 418 ? 6.52 -10.32 -1.231 1 97.06 418 GLU A C 1
ATOM 3298 O O . GLU A 1 418 ? 6.789 -9.898 -2.359 1 97.06 418 GLU A O 1
ATOM 3303 N N . ASP A 1 419 ? 5.391 -10.992 -0.977 1 95.44 419 ASP A N 1
ATOM 3304 C CA . ASP A 1 419 ? 4.398 -11.266 -2.012 1 95.44 419 ASP A CA 1
ATOM 3305 C C . ASP A 1 419 ? 3.533 -10.039 -2.285 1 95.44 419 ASP A C 1
ATOM 3307 O O . ASP A 1 419 ? 2.762 -9.609 -1.425 1 95.44 419 ASP A O 1
ATOM 3311 N N . PHE A 1 420 ? 3.732 -9.398 -3.361 1 94.62 420 PHE A N 1
ATOM 3312 C CA . PHE A 1 420 ? 2.838 -8.367 -3.865 1 94.62 420 PHE A CA 1
ATOM 3313 C C . PHE A 1 420 ? 1.944 -8.914 -4.973 1 94.62 420 PHE A C 1
ATOM 3315 O O . PHE A 1 420 ? 2.301 -9.883 -5.641 1 94.62 420 PHE A O 1
ATOM 3322 N N . GLY A 1 421 ? 0.782 -8.266 -5.016 1 92.12 421 GLY A N 1
ATOM 3323 C CA . GLY A 1 421 ? -0.119 -8.695 -6.074 1 92.12 421 GLY A CA 1
ATOM 3324 C C . GLY A 1 421 ? 0.516 -8.656 -7.453 1 92.12 421 GLY A C 1
ATOM 3325 O O . GLY A 1 421 ? 1.351 -7.789 -7.734 1 92.12 421 GLY A O 1
ATOM 3326 N N . PHE A 1 422 ? 0.067 -9.578 -8.312 1 87.44 422 PHE A N 1
ATOM 3327 C CA . PHE A 1 422 ? 0.622 -9.711 -9.656 1 87.44 422 PHE A CA 1
ATOM 3328 C C . PHE A 1 422 ? -0.489 -9.805 -10.695 1 87.44 422 PHE A C 1
ATOM 3330 O O . PHE A 1 422 ? -1.45 -10.555 -10.516 1 87.44 422 PHE A O 1
ATOM 3337 N N . LEU A 1 423 ? -0.396 -8.992 -11.633 1 88.44 423 LEU A N 1
ATOM 3338 C CA . LEU A 1 423 ? -1.247 -9.008 -12.82 1 88.44 423 LEU A CA 1
ATOM 3339 C C . LEU A 1 423 ? -0.408 -8.984 -14.094 1 88.44 423 LEU A C 1
ATOM 3341 O O . LEU A 1 423 ? 0.134 -7.941 -14.461 1 88.44 423 LEU A O 1
ATOM 3345 N N . SER A 1 424 ? -0.408 -10.055 -14.812 1 79.94 424 SER A N 1
ATOM 3346 C CA . SER A 1 424 ? 0.501 -10.25 -15.938 1 79.94 424 SER A CA 1
ATOM 3347 C C . SER A 1 424 ? 0.374 -9.117 -16.953 1 79.94 424 SER A C 1
ATOM 3349 O O . SER A 1 424 ? 1.357 -8.734 -17.594 1 79.94 424 SER A O 1
ATOM 3351 N N . GLU A 1 425 ? -0.813 -8.57 -17.094 1 81.19 425 GLU A N 1
ATOM 3352 C CA . GLU A 1 425 ? -1.046 -7.523 -18.078 1 81.19 425 GLU A CA 1
ATOM 3353 C C . GLU A 1 425 ? -0.563 -6.168 -17.578 1 81.19 425 GLU A C 1
ATOM 3355 O O . GLU A 1 425 ? -0.343 -5.246 -18.359 1 81.19 425 GLU A O 1
ATOM 3360 N N . HIS A 1 426 ? -0.323 -6.105 -16.219 1 83.38 426 HIS A N 1
ATOM 3361 C CA . HIS A 1 426 ? -0.206 -4.754 -15.688 1 83.38 426 HIS A CA 1
ATOM 3362 C C . HIS A 1 426 ? 1.061 -4.602 -14.852 1 83.38 426 HIS A C 1
ATOM 3364 O O . HIS A 1 426 ? 1.504 -3.48 -14.594 1 83.38 426 HIS A O 1
ATOM 3370 N N . THR A 1 427 ? 1.605 -5.695 -14.469 1 85.88 427 THR A N 1
ATOM 3371 C CA . THR A 1 427 ? 2.715 -5.582 -13.531 1 85.88 427 THR A CA 1
ATOM 3372 C C . THR A 1 427 ? 3.842 -6.539 -13.906 1 85.88 427 THR A C 1
ATOM 3374 O O . THR A 1 427 ? 3.623 -7.508 -14.641 1 85.88 427 THR A O 1
ATOM 3377 N N . SER A 1 428 ? 5.008 -6.227 -13.391 1 85.69 428 SER A N 1
ATOM 3378 C CA . SER A 1 428 ? 6.098 -7.195 -13.406 1 85.69 428 SER A CA 1
ATOM 3379 C C . SER A 1 428 ? 5.938 -8.227 -12.297 1 85.69 428 SER A C 1
ATOM 3381 O O . SER A 1 428 ? 5.117 -8.047 -11.391 1 85.69 428 SER A O 1
ATOM 3383 N N . ARG A 1 429 ? 6.625 -9.297 -12.438 1 87.19 429 ARG A N 1
ATOM 3384 C CA . ARG A 1 429 ? 6.547 -10.367 -11.445 1 87.19 429 ARG A CA 1
ATOM 3385 C C . ARG A 1 429 ? 7.043 -9.898 -10.086 1 87.19 429 ARG A C 1
ATOM 3387 O O . ARG A 1 429 ? 6.57 -10.367 -9.047 1 87.19 429 ARG A O 1
ATOM 3394 N N . PHE A 1 430 ? 8.055 -9.031 -10.164 1 94.06 430 PHE A N 1
ATOM 3395 C CA . PHE A 1 430 ? 8.555 -8.414 -8.945 1 94.06 430 PHE A CA 1
ATOM 3396 C C . PHE A 1 430 ? 8.219 -6.926 -8.906 1 94.06 430 PHE A C 1
ATOM 3398 O O . PHE A 1 430 ? 8.477 -6.203 -9.875 1 94.06 430 PHE A O 1
ATOM 3405 N N . HIS A 1 431 ? 7.609 -6.477 -7.848 1 95.5 431 HIS A N 1
ATOM 3406 C CA . HIS A 1 431 ? 7.379 -5.059 -7.586 1 95.5 431 HIS A CA 1
ATOM 3407 C C . HIS A 1 431 ? 8.695 -4.297 -7.5 1 95.5 431 HIS A C 1
ATOM 3409 O O . HIS A 1 431 ? 9.719 -4.859 -7.105 1 95.5 431 HIS A O 1
ATOM 3415 N N . TYR A 1 432 ? 8.742 -3.033 -7.855 1 96.19 432 TYR A N 1
ATOM 3416 C CA . TYR A 1 432 ? 9.992 -2.281 -7.867 1 96.19 432 TYR A CA 1
ATOM 3417 C C . TYR A 1 432 ? 10.594 -2.199 -6.469 1 96.19 432 TYR A C 1
ATOM 3419 O O . TYR A 1 432 ? 11.812 -2.123 -6.312 1 96.19 432 TYR A O 1
ATOM 3427 N N . LEU A 1 433 ? 9.773 -2.232 -5.41 1 97.94 433 LEU A N 1
ATOM 3428 C CA . LEU A 1 433 ? 10.305 -2.242 -4.051 1 97.94 433 LEU A CA 1
ATOM 3429 C C . LEU A 1 433 ? 11.023 -3.555 -3.756 1 97.94 433 LEU A C 1
ATOM 3431 O O . LEU A 1 433 ? 12.016 -3.57 -3.027 1 97.94 433 LEU A O 1
ATOM 3435 N N . ASN A 1 434 ? 10.484 -4.73 -4.293 1 97.81 434 ASN A N 1
ATOM 3436 C CA . ASN A 1 434 ? 11.234 -5.98 -4.219 1 97.81 434 ASN A CA 1
ATOM 3437 C C . ASN A 1 434 ? 12.617 -5.848 -4.848 1 97.81 434 ASN A C 1
ATOM 3439 O O . ASN A 1 434 ? 13.609 -6.285 -4.27 1 97.81 434 ASN A O 1
ATOM 3443 N N . GLU A 1 435 ? 12.562 -5.258 -6.035 1 97.06 435 GLU A N 1
ATOM 3444 C CA . GLU A 1 435 ? 13.789 -5.137 -6.812 1 97.06 435 GLU A CA 1
ATOM 3445 C C . GLU A 1 435 ? 14.812 -4.258 -6.102 1 97.06 435 GLU A C 1
ATOM 3447 O O . GLU A 1 435 ? 16.016 -4.562 -6.094 1 97.06 435 GLU A O 1
ATOM 3452 N N . LEU A 1 436 ? 14.352 -3.182 -5.539 1 97.44 436 LEU A N 1
ATOM 3453 C CA . LEU A 1 436 ? 15.227 -2.273 -4.805 1 97.44 436 LEU A CA 1
ATOM 3454 C C . LEU A 1 436 ? 15.867 -2.98 -3.613 1 97.44 436 LEU A C 1
ATOM 3456 O O . LEU A 1 436 ? 17.062 -2.826 -3.367 1 97.44 436 LEU A O 1
ATOM 3460 N N . ALA A 1 437 ? 15.109 -3.695 -2.869 1 98.25 437 ALA A N 1
ATOM 3461 C CA . ALA A 1 437 ? 15.625 -4.453 -1.734 1 98.25 437 ALA A CA 1
ATOM 3462 C C . ALA A 1 437 ? 16.625 -5.52 -2.195 1 98.25 437 ALA A C 1
ATOM 3464 O O . ALA A 1 437 ? 17.688 -5.688 -1.592 1 98.25 437 ALA A O 1
ATOM 3465 N N . PHE A 1 438 ? 16.297 -6.215 -3.281 1 97.94 438 PHE A N 1
ATOM 3466 C CA . PHE A 1 438 ? 17.156 -7.27 -3.807 1 97.94 438 PHE A CA 1
ATOM 3467 C C . PHE A 1 438 ? 18.5 -6.699 -4.262 1 97.94 438 PHE A C 1
ATOM 3469 O O . PHE A 1 438 ? 19.531 -7.348 -4.125 1 97.94 438 PHE A O 1
ATOM 3476 N N . LYS A 1 439 ? 18.438 -5.523 -4.805 1 96.56 439 LYS A N 1
ATOM 3477 C CA . LYS A 1 439 ? 19.672 -4.836 -5.215 1 96.56 439 LYS A CA 1
ATOM 3478 C C . LYS A 1 439 ? 20.641 -4.695 -4.047 1 96.56 439 LYS A C 1
ATOM 3480 O O . LYS A 1 439 ? 21.844 -4.875 -4.207 1 96.56 439 LYS A O 1
ATOM 3485 N N . VAL A 1 440 ? 20.125 -4.383 -2.893 1 96.44 440 VAL A N 1
ATOM 3486 C CA . VAL A 1 440 ? 20.938 -4.25 -1.688 1 96.44 440 VAL A CA 1
ATOM 3487 C C . VAL A 1 440 ? 21.578 -5.59 -1.351 1 96.44 440 VAL A C 1
ATOM 3489 O O . VAL A 1 440 ? 22.781 -5.652 -1.072 1 96.44 440 VAL A O 1
ATOM 3492 N N . LEU A 1 441 ? 20.844 -6.648 -1.426 1 96.62 441 LEU A N 1
ATOM 3493 C CA . LEU A 1 441 ? 21.312 -7.969 -1.03 1 96.62 441 LEU A CA 1
ATOM 3494 C C . LEU A 1 441 ? 22.312 -8.516 -2.049 1 96.62 441 LEU A C 1
ATOM 3496 O O . LEU A 1 441 ? 23.266 -9.211 -1.681 1 96.62 441 LEU A O 1
ATOM 3500 N N . ALA A 1 442 ? 22.047 -8.242 -3.334 1 95.19 442 ALA A N 1
ATOM 3501 C CA . ALA A 1 442 ? 22.984 -8.656 -4.383 1 95.19 442 ALA A CA 1
ATOM 3502 C C . ALA A 1 442 ? 24.344 -7.984 -4.199 1 95.19 442 ALA A C 1
ATOM 3504 O O . ALA A 1 442 ? 25.375 -8.617 -4.391 1 95.19 442 ALA A O 1
ATOM 3505 N N . LYS A 1 443 ? 24.359 -6.723 -3.816 1 91.88 443 LYS A N 1
ATOM 3506 C CA . LYS A 1 443 ? 25.609 -6.004 -3.562 1 91.88 443 LYS A CA 1
ATOM 3507 C C . LYS A 1 443 ? 26.328 -6.578 -2.352 1 91.88 443 LYS A C 1
ATOM 3509 O O . LYS A 1 443 ? 27.562 -6.672 -2.35 1 91.88 443 LYS A O 1
ATOM 3514 N N . ARG A 1 444 ? 25.594 -6.887 -1.375 1 90.25 444 ARG A N 1
ATOM 3515 C CA . ARG A 1 444 ? 26.172 -7.469 -0.167 1 90.25 444 ARG A CA 1
ATOM 3516 C C . ARG A 1 444 ? 26.812 -8.82 -0.462 1 90.25 444 ARG A C 1
ATOM 3518 O O . ARG A 1 444 ? 27.859 -9.141 0.084 1 90.25 444 ARG A O 1
ATOM 3525 N N . ALA A 1 445 ? 26.141 -9.609 -1.294 1 88.5 445 ALA A N 1
ATOM 3526 C CA . ALA A 1 445 ? 26.672 -10.914 -1.675 1 88.5 445 ALA A CA 1
ATOM 3527 C C . ALA A 1 445 ? 28 -10.773 -2.422 1 88.5 445 ALA A C 1
ATOM 3529 O O . ALA A 1 445 ? 28.906 -11.586 -2.244 1 88.5 445 ALA A O 1
ATOM 3530 N N . ASN A 1 446 ? 28.125 -9.719 -3.139 1 81.5 446 ASN A N 1
ATOM 3531 C CA . ASN A 1 446 ? 29.344 -9.469 -3.9 1 81.5 446 ASN A CA 1
ATOM 3532 C C . ASN A 1 446 ? 30.469 -8.938 -3.01 1 81.5 446 ASN A C 1
ATOM 3534 O O . ASN A 1 446 ? 31.641 -9.234 -3.238 1 81.5 446 ASN A O 1
ATOM 3538 N N . SER A 1 447 ? 30.078 -8.172 -1.998 1 74.5 447 SER A N 1
ATOM 3539 C CA . SER A 1 447 ? 31.078 -7.621 -1.081 1 74.5 447 SER A CA 1
ATOM 3540 C C . SER A 1 447 ? 31.641 -8.703 -0.173 1 74.5 447 SER A C 1
ATOM 3542 O O . SER A 1 447 ? 32.844 -8.688 0.15 1 74.5 447 SER A O 1
ATOM 3544 N N . ASN A 1 448 ? 30.844 -9.594 0.256 1 68.31 448 ASN A N 1
ATOM 3545 C CA . ASN A 1 448 ? 31.297 -10.688 1.108 1 68.31 448 ASN A CA 1
ATOM 3546 C C . ASN A 1 448 ? 32.25 -11.617 0.372 1 68.31 448 ASN A C 1
ATOM 3548 O O . ASN A 1 448 ? 33.094 -12.273 0.998 1 68.31 448 ASN A O 1
ATOM 3552 N N . ARG A 1 449 ? 32.156 -11.586 -0.885 1 66 449 ARG A N 1
ATOM 3553 C CA . ARG A 1 449 ? 33.031 -12.406 -1.708 1 66 449 ARG A CA 1
ATOM 3554 C C . ARG A 1 449 ? 34.438 -11.797 -1.788 1 66 449 ARG A C 1
ATOM 3556 O O . ARG A 1 449 ? 35.438 -12.516 -1.793 1 66 449 ARG A O 1
ATOM 3563 N N . VAL A 1 450 ? 34.5 -10.555 -1.793 1 56.69 450 VAL A N 1
ATOM 3564 C CA . VAL A 1 450 ? 35.781 -9.867 -1.866 1 56.69 450 VAL A CA 1
ATOM 3565 C C . VAL A 1 450 ? 36.531 -9.992 -0.53 1 56.69 450 VAL A C 1
ATOM 3567 O O . VAL A 1 450 ? 37.719 -10.211 -0.494 1 56.69 450 VAL A O 1
ATOM 3570 N N . ASP A 1 451 ? 35.688 -9.914 0.616 1 51.22 451 ASP A N 1
ATOM 3571 C CA . ASP A 1 451 ? 36.312 -9.969 1.932 1 51.22 451 ASP A CA 1
ATOM 3572 C C . ASP A 1 451 ? 36.844 -11.367 2.23 1 51.22 451 ASP A C 1
ATOM 3574 O O . ASP A 1 451 ? 37.844 -11.523 2.947 1 51.22 451 ASP A O 1
ATOM 3578 N N . LYS A 1 452 ? 36.156 -12.336 1.731 1 48.94 452 LYS A N 1
ATOM 3579 C CA . LYS A 1 452 ? 36.625 -13.703 1.96 1 48.94 452 LYS A CA 1
ATOM 3580 C C . LYS A 1 452 ? 37.812 -14.047 1.057 1 48.94 452 LYS A C 1
ATOM 3582 O O . LYS A 1 452 ? 38.438 -15.086 1.233 1 48.94 452 LYS A O 1
ATOM 3587 N N . ARG A 1 453 ? 38.125 -13.422 -0.065 1 44.44 453 ARG A N 1
ATOM 3588 C CA . ARG A 1 453 ? 39.281 -13.609 -0.938 1 44.44 453 ARG A CA 1
ATOM 3589 C C . ARG A 1 453 ? 40.5 -12.922 -0.373 1 44.44 453 ARG A C 1
ATOM 3591 O O . ARG A 1 453 ? 41.594 -13.039 -0.932 1 44.44 453 ARG A O 1
ATOM 3598 N N . LEU A 1 454 ? 40.219 -12.07 0.604 1 30.91 454 LEU A N 1
ATOM 3599 C CA . LEU A 1 454 ? 41.375 -11.547 1.284 1 30.91 454 LEU A CA 1
ATOM 3600 C C . LEU A 1 454 ? 41.75 -12.398 2.5 1 30.91 454 LEU A C 1
ATOM 3602 O O . LEU A 1 454 ? 40.875 -12.734 3.301 1 30.91 454 LEU A O 1
ATOM 3606 N N . MET B 1 1 ? 29.719 -25.422 -5.098 1 92.88 1 MET B N 1
ATOM 3607 C CA . MET B 1 1 ? 28.438 -26.016 -4.711 1 92.88 1 MET B CA 1
ATOM 3608 C C . MET B 1 1 ? 27.578 -26.312 -5.938 1 92.88 1 MET B C 1
ATOM 3610 O O . MET B 1 1 ? 27.469 -25.484 -6.84 1 92.88 1 MET B O 1
ATOM 3614 N N . LYS B 1 2 ? 27.172 -27.547 -6.113 1 97.62 2 LYS B N 1
ATOM 3615 C CA . LYS B 1 2 ? 26.297 -27.953 -7.215 1 97.62 2 LYS B CA 1
ATOM 3616 C C . LYS B 1 2 ? 24.828 -27.922 -6.785 1 97.62 2 LYS B C 1
ATOM 3618 O O . LYS B 1 2 ? 24.422 -28.703 -5.93 1 97.62 2 LYS B O 1
ATOM 3623 N N . ILE B 1 3 ? 24.078 -27.062 -7.426 1 98.44 3 ILE B N 1
ATOM 3624 C CA . ILE B 1 3 ? 22.656 -26.938 -7.145 1 98.44 3 ILE B CA 1
ATOM 3625 C C . ILE B 1 3 ? 21.844 -27.422 -8.344 1 98.44 3 ILE B C 1
ATOM 3627 O O . ILE B 1 3 ? 21.984 -26.891 -9.445 1 98.44 3 ILE B O 1
ATOM 3631 N N . VAL B 1 4 ? 21.047 -28.438 -8.125 1 98.62 4 VAL B N 1
ATOM 3632 C CA . VAL B 1 4 ? 20.188 -28.969 -9.172 1 98.62 4 VAL B CA 1
ATOM 3633 C C . VAL B 1 4 ? 18.75 -28.531 -8.93 1 98.62 4 VAL B C 1
ATOM 3635 O O . VAL B 1 4 ? 18.266 -28.562 -7.801 1 98.62 4 VAL B O 1
ATOM 3638 N N . ILE B 1 5 ? 18.062 -28.062 -10 1 98.25 5 ILE B N 1
ATOM 3639 C CA . ILE B 1 5 ? 16.672 -27.609 -9.953 1 98.25 5 ILE B CA 1
ATOM 3640 C C . ILE B 1 5 ? 15.828 -28.484 -10.883 1 98.25 5 ILE B C 1
ATOM 3642 O O . ILE B 1 5 ? 16.125 -28.609 -12.07 1 98.25 5 ILE B O 1
ATOM 3646 N N . ILE B 1 6 ? 14.812 -29.125 -10.312 1 97.75 6 ILE B N 1
ATOM 3647 C CA . ILE B 1 6 ? 13.891 -29.906 -11.125 1 97.75 6 ILE B CA 1
ATOM 3648 C C . ILE B 1 6 ? 12.656 -29.078 -11.469 1 97.75 6 ILE B C 1
ATOM 3650 O O . ILE B 1 6 ? 11.891 -28.703 -10.578 1 97.75 6 ILE B O 1
ATOM 3654 N N . GLY B 1 7 ? 12.398 -28.859 -12.734 1 95.06 7 GLY B N 1
ATOM 3655 C CA . GLY B 1 7 ? 11.32 -28.016 -13.211 1 95.06 7 GLY B CA 1
ATOM 3656 C C . GLY B 1 7 ? 11.797 -26.656 -13.711 1 95.06 7 GLY B C 1
ATOM 3657 O O . GLY B 1 7 ? 12.391 -25.891 -12.953 1 95.06 7 GLY B O 1
ATOM 3658 N N . ALA B 1 8 ? 11.578 -26.391 -14.953 1 92.62 8 ALA B N 1
ATOM 3659 C CA . ALA B 1 8 ? 12.047 -25.141 -15.562 1 92.62 8 ALA B CA 1
ATOM 3660 C C . ALA B 1 8 ? 10.867 -24.281 -16 1 92.62 8 ALA B C 1
ATOM 3662 O O . ALA B 1 8 ? 10.828 -23.812 -17.156 1 92.62 8 ALA B O 1
ATOM 3663 N N . SER B 1 9 ? 9.953 -24.078 -15.102 1 91.94 9 SER B N 1
ATOM 3664 C CA . SER B 1 9 ? 8.914 -23.078 -15.281 1 91.94 9 SER B CA 1
ATOM 3665 C C . SER B 1 9 ? 9.188 -21.844 -14.43 1 91.94 9 SER B C 1
ATOM 3667 O O . SER B 1 9 ? 10.344 -21.484 -14.195 1 91.94 9 SER B O 1
ATOM 3669 N N . HIS B 1 10 ? 8.195 -21.156 -13.898 1 92.19 10 HIS B N 1
ATOM 3670 C CA . HIS B 1 10 ? 8.359 -19.844 -13.266 1 92.19 10 HIS B CA 1
ATOM 3671 C C . HIS B 1 10 ? 9.281 -19.938 -12.055 1 92.19 10 HIS B C 1
ATOM 3673 O O . HIS B 1 10 ? 10.234 -19.172 -11.938 1 92.19 10 HIS B O 1
ATOM 3679 N N . ALA B 1 11 ? 9 -20.875 -11.164 1 96.25 11 ALA B N 1
ATOM 3680 C CA . ALA B 1 11 ? 9.773 -20.984 -9.93 1 96.25 11 ALA B CA 1
ATOM 3681 C C . ALA B 1 11 ? 11.203 -21.422 -10.227 1 96.25 11 ALA B C 1
ATOM 3683 O O . ALA B 1 11 ? 12.156 -20.797 -9.758 1 96.25 11 ALA B O 1
ATOM 3684 N N . GLY B 1 12 ? 11.352 -22.453 -11.031 1 96.5 12 GLY B N 1
ATOM 3685 C CA . GLY B 1 12 ? 12.672 -22.984 -11.312 1 96.5 12 GLY B CA 1
ATOM 3686 C C . GLY B 1 12 ? 13.57 -22.016 -12.047 1 96.5 12 GLY B C 1
ATOM 3687 O O . GLY B 1 12 ? 14.734 -21.844 -11.68 1 96.5 12 GLY B O 1
ATOM 3688 N N . ILE B 1 13 ? 13.062 -21.406 -13.062 1 94.94 13 ILE B N 1
ATOM 3689 C CA . ILE B 1 13 ? 13.836 -20.453 -13.852 1 94.94 13 ILE B CA 1
ATOM 3690 C C . ILE B 1 13 ? 14.258 -19.266 -12.984 1 94.94 13 ILE B C 1
ATOM 3692 O O . ILE B 1 13 ? 15.414 -18.844 -13.016 1 94.94 13 ILE B O 1
ATOM 3696 N N . THR B 1 14 ? 13.336 -18.781 -12.195 1 95.94 14 THR B N 1
ATOM 3697 C CA . THR B 1 14 ? 13.633 -17.656 -11.312 1 95.94 14 THR B CA 1
ATOM 3698 C C . THR B 1 14 ? 14.711 -18.047 -10.305 1 95.94 14 THR B C 1
ATOM 3700 O O . THR B 1 14 ? 15.609 -17.25 -10.016 1 95.94 14 THR B O 1
ATOM 3703 N N . ALA B 1 15 ? 14.617 -19.219 -9.758 1 97.75 15 ALA B N 1
ATOM 3704 C CA . ALA B 1 15 ? 15.633 -19.688 -8.82 1 97.75 15 ALA B CA 1
ATOM 3705 C C . ALA B 1 15 ? 17.016 -19.734 -9.477 1 97.75 15 ALA B C 1
ATOM 3707 O O . ALA B 1 15 ? 18 -19.25 -8.914 1 97.75 15 ALA B O 1
ATOM 3708 N N . ALA B 1 16 ? 17.062 -20.281 -10.664 1 96.69 16 ALA B N 1
ATOM 3709 C CA . ALA B 1 16 ? 18.328 -20.391 -11.391 1 96.69 16 ALA B CA 1
ATOM 3710 C C 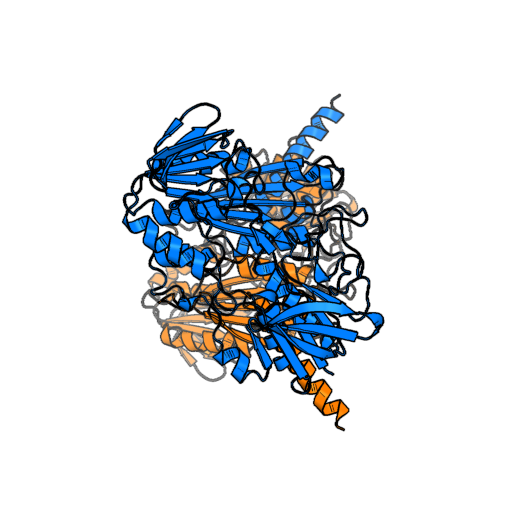. ALA B 1 16 ? 18.953 -19.016 -11.633 1 96.69 16 ALA B C 1
ATOM 3712 O O . ALA B 1 16 ? 20.141 -18.812 -11.375 1 96.69 16 ALA B O 1
ATOM 3713 N N . LEU B 1 17 ? 18.156 -18.109 -12.125 1 95.5 17 LEU B N 1
ATOM 3714 C CA . LEU B 1 17 ? 18.641 -16.781 -12.461 1 95.5 17 LEU B CA 1
ATOM 3715 C C . LEU B 1 17 ? 19.141 -16.047 -11.219 1 95.5 17 LEU B C 1
ATOM 3717 O O . LEU B 1 17 ? 20.188 -15.398 -11.242 1 95.5 17 LEU B O 1
ATOM 3721 N N . ASN B 1 18 ? 18.391 -16.141 -10.141 1 96.94 18 ASN B N 1
ATOM 3722 C CA . ASN B 1 18 ? 18.797 -15.469 -8.914 1 96.94 18 ASN B CA 1
ATOM 3723 C C . ASN B 1 18 ? 20.047 -16.109 -8.312 1 96.94 18 ASN B C 1
ATOM 3725 O O . ASN B 1 18 ? 20.938 -15.406 -7.809 1 96.94 18 ASN B O 1
ATOM 3729 N N . LEU B 1 19 ? 20.141 -17.406 -8.336 1 97 19 LEU B N 1
ATOM 3730 C CA . LEU B 1 19 ? 21.328 -18.094 -7.84 1 97 19 LEU B CA 1
ATOM 3731 C C . LEU B 1 19 ? 22.578 -17.688 -8.617 1 97 19 LEU B C 1
ATOM 3733 O O . LEU B 1 19 ? 23.625 -17.438 -8.031 1 97 19 LEU B O 1
ATOM 3737 N N . ARG B 1 20 ? 22.406 -17.594 -9.93 1 95.44 20 ARG B N 1
ATOM 3738 C CA . ARG B 1 20 ? 23.531 -17.203 -10.773 1 95.44 20 ARG B CA 1
ATOM 3739 C C . ARG B 1 20 ? 23.969 -15.773 -10.453 1 95.44 20 ARG B C 1
ATOM 3741 O O . ARG B 1 20 ? 25.156 -15.469 -10.5 1 95.44 20 ARG B O 1
ATOM 3748 N N . LYS B 1 21 ? 23.062 -14.969 -10.18 1 94.06 21 LYS B N 1
ATOM 3749 C CA . LYS B 1 21 ? 23.344 -13.578 -9.844 1 94.06 21 LYS B CA 1
ATOM 3750 C C . LYS B 1 21 ? 24.031 -13.461 -8.484 1 94.06 21 LYS B C 1
ATOM 3752 O O . LYS B 1 21 ? 24.953 -12.672 -8.305 1 94.06 21 LYS B O 1
ATOM 3757 N N . LEU B 1 22 ? 23.625 -14.273 -7.523 1 95.62 22 LEU B N 1
ATOM 3758 C CA . LEU B 1 22 ? 24.062 -14.164 -6.137 1 95.62 22 LEU B CA 1
ATOM 3759 C C . LEU B 1 22 ? 25.328 -14.969 -5.898 1 95.62 22 LEU B C 1
ATOM 3761 O O . LEU B 1 22 ? 26.125 -14.633 -5.023 1 95.62 22 LEU B O 1
ATOM 3765 N N . GLN B 1 23 ? 25.438 -16.078 -6.676 1 92.44 23 GLN B N 1
ATOM 3766 C CA . GLN B 1 23 ? 26.562 -16.984 -6.535 1 92.44 23 GLN B CA 1
ATOM 3767 C C . GLN B 1 23 ? 27.094 -17.422 -7.902 1 92.44 23 GLN B C 1
ATOM 3769 O O . GLN B 1 23 ? 26.906 -18.562 -8.312 1 92.44 23 GLN B O 1
ATOM 3774 N N . PRO B 1 24 ? 27.891 -16.641 -8.484 1 89.62 24 PRO B N 1
ATOM 3775 C CA . PRO B 1 24 ? 28.344 -16.938 -9.844 1 89.62 24 PRO B CA 1
ATOM 3776 C C . PRO B 1 24 ? 29.25 -18.172 -9.914 1 89.62 24 PRO B C 1
ATOM 3778 O O . PRO B 1 24 ? 29.391 -18.781 -10.977 1 89.62 24 PRO B O 1
ATOM 3781 N N . LYS B 1 25 ? 29.75 -18.562 -8.797 1 91.56 25 LYS B N 1
ATOM 3782 C CA . LYS B 1 25 ? 30.672 -19.688 -8.805 1 91.56 25 LYS B CA 1
ATOM 3783 C C . LYS B 1 25 ? 29.938 -21 -8.641 1 91.56 25 LYS B C 1
ATOM 3785 O O . LYS B 1 25 ? 30.5 -22.078 -8.891 1 91.56 25 LYS B O 1
ATOM 3790 N N . ALA B 1 26 ? 28.688 -20.922 -8.266 1 93.06 26 ALA B N 1
ATOM 3791 C CA . ALA B 1 26 ? 27.922 -22.156 -8.07 1 93.06 26 ALA B CA 1
ATOM 3792 C C . ALA B 1 26 ? 27.547 -22.781 -9.414 1 93.06 26 ALA B C 1
ATOM 3794 O O . ALA B 1 26 ? 27.312 -22.078 -10.398 1 93.06 26 ALA B O 1
ATOM 3795 N N . GLU B 1 27 ? 27.609 -24.094 -9.43 1 96.44 27 GLU B N 1
ATOM 3796 C CA . GLU B 1 27 ? 27.062 -24.812 -10.57 1 96.44 27 GLU B CA 1
ATOM 3797 C C . GLU B 1 27 ? 25.547 -24.969 -10.438 1 96.44 27 GLU B C 1
ATOM 3799 O O . GLU B 1 27 ? 25.062 -25.609 -9.5 1 96.44 27 GLU B O 1
ATOM 3804 N N . VAL B 1 28 ? 24.828 -24.359 -11.383 1 97.56 28 VAL B N 1
ATOM 3805 C CA . VAL B 1 28 ? 23.359 -24.406 -11.352 1 97.56 28 VAL B CA 1
ATOM 3806 C C . VAL B 1 28 ? 22.859 -25.172 -12.57 1 97.56 28 VAL B C 1
ATOM 3808 O O . VAL B 1 28 ? 23.078 -24.75 -13.711 1 97.56 28 VAL B O 1
ATOM 3811 N N . LEU B 1 29 ? 22.203 -26.281 -12.312 1 96.69 29 LEU B N 1
ATOM 3812 C CA . LEU B 1 29 ? 21.656 -27.125 -13.367 1 96.69 29 LEU B CA 1
ATOM 3813 C C . LEU B 1 29 ? 20.141 -27.203 -13.273 1 96.69 29 LEU B C 1
ATOM 3815 O O . LEU B 1 29 ? 19.594 -27.578 -12.234 1 96.69 29 LEU B O 1
ATOM 3819 N N . LEU B 1 30 ? 19.453 -26.859 -14.32 1 95.62 30 LEU B N 1
ATOM 3820 C CA . LEU B 1 30 ? 18.016 -26.953 -14.438 1 95.62 30 LEU B CA 1
ATOM 3821 C C . LEU B 1 30 ? 17.609 -28.109 -15.344 1 95.62 30 LEU B C 1
ATOM 3823 O O . LEU B 1 30 ? 18.203 -28.297 -16.422 1 95.62 30 LEU B O 1
ATOM 3827 N N . ILE B 1 31 ? 16.625 -28.859 -14.867 1 94.88 31 ILE B N 1
ATOM 3828 C CA . ILE B 1 31 ? 16.156 -30 -15.648 1 94.88 31 ILE B CA 1
ATOM 3829 C C . ILE B 1 31 ? 14.656 -29.891 -15.891 1 94.88 31 ILE B C 1
ATOM 3831 O O . ILE B 1 31 ? 13.898 -29.578 -14.969 1 94.88 31 ILE B O 1
ATOM 3835 N N . ASP B 1 32 ? 14.234 -30.109 -17.094 1 92.38 32 ASP B N 1
ATOM 3836 C CA . ASP B 1 32 ? 12.812 -30.125 -17.422 1 92.38 32 ASP B CA 1
ATOM 3837 C C . ASP B 1 32 ? 12.508 -31.172 -18.484 1 92.38 32 ASP B C 1
ATOM 3839 O O . ASP B 1 32 ? 13.281 -31.344 -19.438 1 92.38 32 ASP B O 1
ATOM 3843 N N . GLU B 1 33 ? 11.391 -31.797 -18.375 1 87.19 33 GLU B N 1
ATOM 3844 C CA . GLU B 1 33 ? 11.055 -32.875 -19.297 1 87.19 33 GLU B CA 1
ATOM 3845 C C . GLU B 1 33 ? 10.539 -32.312 -20.625 1 87.19 33 GLU B C 1
ATOM 3847 O O . GLU B 1 33 ? 10.617 -33 -21.656 1 87.19 33 GLU B O 1
ATOM 3852 N N . ASP B 1 34 ? 9.859 -31.172 -20.578 1 77.06 34 ASP B N 1
ATOM 3853 C CA . ASP B 1 34 ? 9.188 -30.75 -21.797 1 77.06 34 ASP B CA 1
ATOM 3854 C C . ASP B 1 34 ? 9.586 -29.328 -22.172 1 77.06 34 ASP B C 1
ATOM 3856 O O . ASP B 1 34 ? 9.273 -28.375 -21.438 1 77.06 34 ASP B O 1
ATOM 3860 N N . HIS B 1 35 ? 10.188 -29.156 -23.266 1 69.56 35 HIS B N 1
ATOM 3861 C CA . HIS B 1 35 ? 10.555 -27.844 -23.797 1 69.56 35 HIS B CA 1
ATOM 3862 C C . HIS B 1 35 ? 9.438 -27.266 -24.656 1 69.56 35 HIS B C 1
ATOM 3864 O O . HIS B 1 35 ? 9.281 -26.047 -24.734 1 69.56 35 HIS B O 1
ATOM 3870 N N . LYS B 1 36 ? 8.734 -28.141 -25.188 1 69.44 36 LYS B N 1
ATOM 3871 C CA . LYS B 1 36 ? 7.715 -27.719 -26.141 1 69.44 36 LYS B CA 1
ATOM 3872 C C . LYS B 1 36 ? 6.566 -27 -25.438 1 69.44 36 LYS B C 1
ATOM 3874 O O . LYS B 1 36 ? 5.816 -26.25 -26.062 1 69.44 36 LYS B O 1
ATOM 3879 N N . ASP B 1 37 ? 6.445 -27.219 -24.219 1 70.75 37 ASP B N 1
ATOM 3880 C CA . ASP B 1 37 ? 5.375 -26.641 -23.406 1 70.75 37 ASP B CA 1
ATOM 3881 C C . ASP B 1 37 ? 5.664 -25.172 -23.094 1 70.75 37 ASP B C 1
ATOM 3883 O O . ASP B 1 37 ? 4.797 -24.469 -22.578 1 70.75 37 ASP B O 1
ATOM 3887 N N . GLY B 1 38 ? 6.844 -24.672 -23.672 1 73.31 38 GLY B N 1
ATOM 3888 C CA . GLY B 1 38 ? 7.23 -23.297 -23.438 1 73.31 38 GLY B CA 1
ATOM 3889 C C . GLY B 1 38 ? 7.832 -23.062 -22.062 1 73.31 38 GLY B C 1
ATOM 3890 O O . GLY B 1 38 ? 7.102 -22.875 -21.094 1 73.31 38 GLY B O 1
ATOM 3891 N N . LEU B 1 39 ? 9.109 -23.125 -22.047 1 80.19 39 LEU B N 1
ATOM 3892 C CA . LEU B 1 39 ? 9.812 -22.859 -20.797 1 80.19 39 LEU B CA 1
ATOM 3893 C C . LEU B 1 39 ? 9.312 -21.578 -20.156 1 80.19 39 LEU B C 1
ATOM 3895 O O . LEU B 1 39 ? 9.398 -20.5 -20.75 1 80.19 39 LEU B O 1
ATOM 3899 N N . GLY B 1 40 ? 8.602 -21.766 -19 1 81.38 40 GLY B N 1
ATOM 3900 C CA . GLY B 1 40 ? 8.141 -20.594 -18.25 1 81.38 40 GLY B CA 1
ATOM 3901 C C . GLY B 1 40 ? 6.941 -19.922 -18.891 1 81.38 40 GLY B C 1
ATOM 3902 O O . GLY B 1 40 ? 6.719 -18.719 -18.703 1 81.38 40 GLY B O 1
ATOM 3903 N N . TYR B 1 41 ? 6.238 -20.578 -19.703 1 85 41 TYR B N 1
ATOM 3904 C CA . TYR B 1 41 ? 5.043 -20.031 -20.328 1 85 41 TYR B CA 1
ATOM 3905 C C . TYR B 1 41 ? 4.004 -19.656 -19.281 1 85 41 TYR B C 1
ATOM 3907 O O . TYR B 1 41 ? 3.76 -20.406 -18.328 1 85 41 TYR B O 1
ATOM 3915 N N . VAL B 1 42 ? 3.518 -18.422 -19.406 1 81.94 42 VAL B N 1
ATOM 3916 C CA . VAL B 1 42 ? 2.434 -17.984 -18.531 1 81.94 42 VAL B CA 1
ATOM 3917 C C . VAL B 1 42 ? 1.091 -18.422 -19.109 1 81.94 42 VAL B C 1
ATOM 3919 O O . VAL B 1 42 ? 0.702 -17.984 -20.203 1 81.94 42 VAL B O 1
ATOM 3922 N N . SER B 1 43 ? 0.421 -19.188 -18.391 1 81.19 43 SER B N 1
ATOM 3923 C CA . SER B 1 43 ? -0.8 -19.812 -18.891 1 81.19 43 SER B CA 1
ATOM 3924 C C . SER B 1 43 ? -1.813 -18.766 -19.328 1 81.19 43 SER B C 1
ATOM 3926 O O . SER B 1 43 ? -2.619 -19 -20.234 1 81.19 43 SER B O 1
ATOM 3928 N N . ASN B 1 44 ? -1.743 -17.609 -18.719 1 86 44 ASN B N 1
ATOM 3929 C CA . ASN B 1 44 ? -2.68 -16.562 -19.094 1 86 44 ASN B CA 1
ATOM 3930 C C . ASN B 1 44 ? -2.24 -15.852 -20.375 1 86 44 ASN B C 1
ATOM 3932 O O . ASN B 1 44 ? -2.889 -14.898 -20.812 1 86 44 ASN B O 1
ATOM 3936 N N . GLY B 1 45 ? -1.203 -16.328 -20.953 1 87.81 45 GLY B N 1
ATOM 3937 C CA . GLY B 1 45 ? -0.753 -15.789 -22.219 1 87.81 45 GLY B CA 1
ATOM 3938 C C . GLY B 1 45 ? -1.825 -15.805 -23.297 1 87.81 45 GLY B C 1
ATOM 3939 O O . GLY B 1 45 ? -1.9 -14.898 -24.125 1 87.81 45 GLY B O 1
ATOM 3940 N N . ILE B 1 46 ? -2.605 -16.781 -23.281 1 92.25 46 ILE B N 1
ATOM 3941 C CA . ILE B 1 46 ? -3.678 -16.906 -24.266 1 92.25 46 ILE B CA 1
ATOM 3942 C C . ILE B 1 46 ? -4.645 -15.727 -24.125 1 92.25 46 ILE B C 1
ATOM 3944 O O . ILE B 1 46 ? -5.148 -15.211 -25.125 1 92.25 46 ILE B O 1
ATOM 3948 N N . ASN B 1 47 ? -4.93 -15.367 -22.938 1 93.56 47 ASN B N 1
ATOM 3949 C CA . ASN B 1 47 ? -5.812 -14.227 -22.703 1 93.56 47 ASN B CA 1
ATOM 3950 C C . ASN B 1 47 ? -5.203 -12.938 -23.234 1 93.56 47 ASN B C 1
ATOM 3952 O O . ASN B 1 47 ? -5.906 -12.102 -23.812 1 93.56 47 ASN B O 1
ATOM 3956 N N . LEU B 1 48 ? -3.924 -12.797 -23 1 90.88 48 LEU B N 1
ATOM 3957 C CA . LEU B 1 48 ? -3.211 -11.633 -23.516 1 90.88 48 LEU B CA 1
ATOM 3958 C C . LEU B 1 48 ? -3.287 -11.586 -25.031 1 90.88 48 LEU B C 1
ATOM 3960 O O . LEU B 1 48 ? -3.48 -10.508 -25.609 1 90.88 48 LEU B O 1
ATOM 3964 N N . TYR B 1 49 ? -3.131 -12.68 -25.594 1 92.81 49 TYR B N 1
ATOM 3965 C CA . TYR B 1 49 ? -3.205 -12.789 -27.047 1 92.81 49 TYR B CA 1
ATOM 3966 C C . TYR B 1 49 ? -4.602 -12.43 -27.547 1 92.81 49 TYR B C 1
ATOM 3968 O O . TYR B 1 49 ? -4.75 -11.633 -28.484 1 92.81 49 TYR B O 1
ATOM 3976 N N . LEU B 1 50 ? -5.555 -12.977 -26.953 1 94.38 50 LEU B N 1
ATOM 3977 C CA . LEU B 1 50 ? -6.941 -12.766 -27.359 1 94.38 50 LEU B CA 1
ATOM 3978 C C . LEU B 1 50 ? -7.352 -11.312 -27.172 1 94.38 50 LEU B 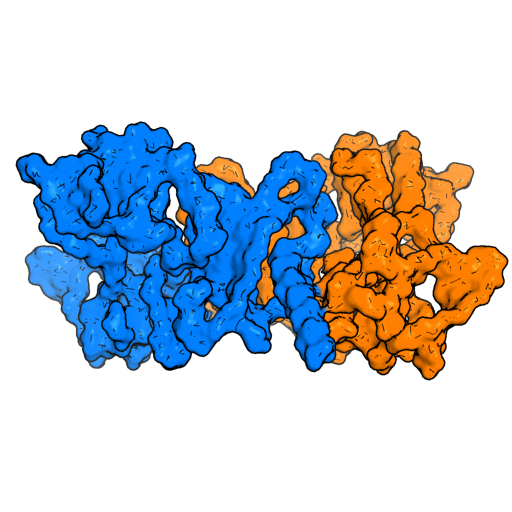C 1
ATOM 3980 O O . LEU B 1 50 ? -8.172 -10.789 -27.938 1 94.38 50 LEU B O 1
ATOM 3984 N N . LYS B 1 51 ? -6.75 -10.648 -26.25 1 91.94 51 LYS B N 1
ATOM 3985 C CA . LYS B 1 51 ? -7.051 -9.25 -25.969 1 91.94 51 LYS B CA 1
ATOM 3986 C C . LYS B 1 51 ? -6.188 -8.328 -26.844 1 91.94 51 LYS B C 1
ATOM 3988 O O . LYS B 1 51 ? -6.316 -7.105 -26.766 1 91.94 51 LYS B O 1
ATOM 3993 N N . GLY B 1 52 ? -5.23 -8.844 -27.531 1 89.94 52 GLY B N 1
ATOM 3994 C CA . GLY B 1 52 ? -4.406 -8.07 -28.453 1 89.94 52 GLY B CA 1
ATOM 3995 C C . GLY B 1 52 ? -3.236 -7.391 -27.766 1 89.94 52 GLY B C 1
ATOM 3996 O O . GLY B 1 52 ? -2.68 -6.426 -28.297 1 89.94 52 GLY B O 1
ATOM 3997 N N . LYS B 1 53 ? -2.93 -7.895 -26.625 1 87.25 53 LYS B N 1
ATOM 3998 C CA . LYS B 1 53 ? -1.829 -7.293 -25.875 1 87.25 53 LYS B CA 1
ATOM 3999 C C . LYS B 1 53 ? -0.483 -7.828 -26.359 1 87.25 53 LYS B C 1
ATOM 4001 O O . LYS B 1 53 ? 0.548 -7.176 -26.188 1 87.25 53 LYS B O 1
ATOM 4006 N N . ILE B 1 54 ? -0.5 -9.094 -26.828 1 88 54 ILE B N 1
ATOM 4007 C CA . ILE B 1 54 ? 0.693 -9.695 -27.422 1 88 54 ILE B CA 1
ATOM 4008 C C . ILE B 1 54 ? 0.379 -10.203 -28.828 1 88 54 ILE B C 1
ATOM 4010 O O . ILE B 1 54 ? -0.786 -10.406 -29.172 1 88 54 ILE B O 1
ATOM 4014 N N . ARG B 1 55 ? 1.438 -10.336 -29.688 1 88.69 55 ARG B N 1
ATOM 4015 C CA . ARG B 1 55 ? 1.262 -10.711 -31.078 1 88.69 55 ARG B CA 1
ATOM 4016 C C . ARG B 1 55 ? 1.472 -12.211 -31.281 1 88.69 55 ARG B C 1
ATOM 4018 O O . ARG B 1 55 ? 0.993 -12.789 -32.25 1 88.69 55 ARG B O 1
ATOM 4025 N N . SER B 1 56 ? 2.199 -12.758 -30.219 1 90.06 56 SER B N 1
ATOM 4026 C CA . SER B 1 56 ? 2.488 -14.188 -30.25 1 90.06 56 SER B CA 1
ATOM 4027 C C . SER B 1 56 ? 2.561 -14.766 -28.844 1 90.06 56 SER B C 1
ATOM 4029 O O . SER B 1 56 ? 3.07 -14.117 -27.922 1 90.06 56 SER B O 1
ATOM 4031 N N . LEU B 1 57 ? 2.092 -16.047 -28.734 1 89.62 57 LEU B N 1
ATOM 4032 C CA . LEU B 1 57 ? 2.135 -16.719 -27.438 1 89.62 57 LEU B CA 1
ATOM 4033 C C . LEU B 1 57 ? 3.576 -16.922 -26.984 1 89.62 57 LEU B C 1
ATOM 4035 O O . LEU B 1 57 ? 3.844 -17.031 -25.781 1 89.62 57 LEU B O 1
ATOM 4039 N N . ALA B 1 58 ? 4.488 -16.969 -27.859 1 83.06 58 ALA B N 1
ATOM 4040 C CA . ALA B 1 58 ? 5.902 -17.188 -27.562 1 83.06 58 ALA B CA 1
ATOM 4041 C C . ALA B 1 58 ? 6.477 -16.016 -26.766 1 83.06 58 ALA B C 1
ATOM 4043 O O . ALA B 1 58 ? 7.492 -16.156 -26.078 1 83.06 58 ALA B O 1
ATOM 4044 N N . GLU B 1 59 ? 5.738 -14.867 -26.797 1 83.56 59 GLU B N 1
ATOM 4045 C CA . GLU B 1 59 ? 6.215 -13.656 -26.141 1 83.56 59 GLU B CA 1
ATOM 4046 C C . GLU B 1 59 ? 6.137 -13.797 -24.625 1 83.56 59 GLU B C 1
ATOM 4048 O O . GLU B 1 59 ? 6.781 -13.039 -23.891 1 83.56 59 GLU B O 1
ATOM 4053 N N . VAL B 1 60 ? 5.344 -14.734 -24.219 1 83.56 60 VAL B N 1
ATOM 4054 C CA . VAL B 1 60 ? 5.16 -14.836 -22.766 1 83.56 60 VAL B CA 1
ATOM 4055 C C . VAL B 1 60 ? 5.797 -16.125 -22.25 1 83.56 60 VAL B C 1
ATOM 4057 O O . VAL B 1 60 ? 5.457 -16.609 -21.172 1 83.56 60 VAL B O 1
ATOM 4060 N N . ALA B 1 61 ? 6.645 -16.641 -23.031 1 81.69 61 ALA B N 1
ATOM 4061 C CA . ALA B 1 61 ? 7.512 -17.734 -22.609 1 81.69 61 ALA B CA 1
ATOM 4062 C C . ALA B 1 61 ? 8.93 -17.25 -22.359 1 81.69 61 ALA B C 1
ATOM 4064 O O . ALA B 1 61 ? 9.328 -16.188 -22.844 1 81.69 61 ALA B O 1
ATOM 4065 N N . HIS B 1 62 ? 9.57 -17.891 -21.453 1 78.5 62 HIS B N 1
ATOM 4066 C CA . HIS B 1 62 ? 10.945 -17.5 -21.172 1 78.5 62 HIS B CA 1
ATOM 4067 C C . HIS B 1 62 ? 11.859 -17.828 -22.359 1 78.5 62 HIS B C 1
ATOM 4069 O O . HIS B 1 62 ? 11.719 -18.875 -22.984 1 78.5 62 HIS B O 1
ATOM 4075 N N . ASN B 1 63 ? 12.781 -16.938 -22.375 1 70.75 63 ASN B N 1
ATOM 4076 C CA . ASN B 1 63 ? 13.773 -17.062 -23.438 1 70.75 63 ASN B CA 1
ATOM 4077 C C . ASN B 1 63 ? 14.961 -17.906 -23 1 70.75 63 ASN B C 1
ATOM 4079 O O . ASN B 1 63 ? 15.625 -17.594 -22.016 1 70.75 63 ASN B O 1
ATOM 4083 N N . MET B 1 64 ? 15.195 -18.859 -23.734 1 76.38 64 MET B N 1
ATOM 4084 C CA . MET B 1 64 ? 16.328 -19.75 -23.469 1 76.38 64 MET B CA 1
ATOM 4085 C C . MET B 1 64 ? 17.641 -18.969 -23.453 1 76.38 64 MET B C 1
ATOM 4087 O O . MET B 1 64 ? 18.547 -19.297 -22.688 1 76.38 64 MET B O 1
ATOM 4091 N N . ARG B 1 65 ? 17.594 -17.938 -24.141 1 78.25 65 ARG B N 1
ATOM 4092 C CA . ARG B 1 65 ? 18.812 -17.125 -24.25 1 78.25 65 ARG B CA 1
ATOM 4093 C C . ARG B 1 65 ? 19.172 -16.484 -22.922 1 78.25 65 ARG B C 1
ATOM 4095 O O . ARG B 1 65 ? 20.344 -16.453 -22.531 1 78.25 65 ARG B O 1
ATOM 4102 N N . THR B 1 66 ? 18.188 -16.062 -22.219 1 82.06 66 THR B N 1
ATOM 4103 C CA . THR B 1 66 ? 18.422 -15.422 -20.922 1 82.06 66 THR B CA 1
ATOM 4104 C C . THR B 1 66 ? 19.047 -16.406 -19.938 1 82.06 66 THR B C 1
ATOM 4106 O O . THR B 1 66 ? 19.938 -16.047 -19.188 1 82.06 66 THR B O 1
ATOM 4109 N N . LEU B 1 67 ? 18.578 -17.594 -19.953 1 85.94 67 LEU B N 1
ATOM 4110 C CA . LEU B 1 67 ? 19.109 -18.625 -19.078 1 85.94 67 LEU B CA 1
ATOM 4111 C C . LEU B 1 67 ? 20.547 -18.969 -19.438 1 85.94 67 LEU B C 1
ATOM 4113 O O . LEU B 1 67 ? 21.406 -19.109 -18.562 1 85.94 67 LEU B O 1
ATOM 4117 N N . GLN B 1 68 ? 20.766 -19.031 -20.734 1 84.69 68 GLN B N 1
ATOM 4118 C CA . GLN B 1 68 ? 22.109 -19.359 -21.203 1 84.69 68 GLN B CA 1
ATOM 4119 C C . GLN B 1 68 ? 23.109 -18.25 -20.844 1 84.69 68 GLN B C 1
ATOM 4121 O O . GLN B 1 68 ? 24.219 -18.531 -20.406 1 84.69 68 GLN B O 1
ATOM 4126 N N . GLU B 1 69 ? 22.672 -17.125 -20.953 1 89.88 69 GLU B N 1
ATOM 4127 C CA . GLU B 1 69 ? 23.516 -15.961 -20.672 1 89.88 69 GLU B CA 1
ATOM 4128 C C . GLU B 1 69 ? 23.828 -15.859 -19.188 1 89.88 69 GLU B C 1
ATOM 4130 O O . GLU B 1 69 ? 24.859 -15.312 -18.797 1 89.88 69 GLU B O 1
ATOM 4135 N N . SER B 1 70 ? 23 -16.359 -18.359 1 90.31 70 SER B N 1
ATOM 4136 C CA . SER B 1 70 ? 23.203 -16.312 -16.922 1 90.31 70 SER B CA 1
ATOM 4137 C C . SER B 1 70 ? 24.281 -17.297 -16.469 1 90.31 70 SER B C 1
ATOM 4139 O O . SER B 1 70 ? 24.797 -17.203 -15.359 1 90.31 70 SER B O 1
ATOM 4141 N N . GLY B 1 71 ? 24.562 -18.297 -17.312 1 91.56 71 GLY B N 1
ATOM 4142 C CA . GLY B 1 71 ? 25.5 -19.328 -16.953 1 91.56 71 GLY B CA 1
ATOM 4143 C C . GLY B 1 71 ? 24.844 -20.562 -16.359 1 91.56 71 GLY B C 1
ATOM 4144 O O . GLY B 1 71 ? 25.531 -21.562 -16.078 1 91.56 71 GLY B O 1
ATOM 4145 N N . ALA B 1 72 ? 23.578 -20.594 -16.219 1 91.81 72 ALA B N 1
ATOM 4146 C CA . ALA B 1 72 ? 22.875 -21.797 -15.773 1 91.81 72 ALA B CA 1
ATOM 4147 C C . ALA B 1 72 ? 22.812 -22.828 -16.891 1 91.81 72 ALA B C 1
ATOM 4149 O O . ALA B 1 72 ? 22.688 -22.484 -18.062 1 91.81 72 ALA B O 1
ATOM 4150 N N . LYS B 1 73 ? 22.922 -24.031 -16.547 1 92.94 73 LYS B N 1
ATOM 4151 C CA . LYS B 1 73 ? 22.781 -25.125 -17.516 1 92.94 73 LYS B CA 1
ATOM 4152 C C . LYS B 1 73 ? 21.344 -25.641 -17.531 1 92.94 73 LYS B C 1
ATOM 4154 O O . LYS B 1 73 ? 20.734 -25.828 -16.484 1 92.94 73 LYS B O 1
ATOM 4159 N N . LEU B 1 74 ? 20.875 -25.828 -18.75 1 92.19 74 LEU B N 1
ATOM 4160 C CA . LEU B 1 74 ? 19.516 -26.328 -18.922 1 92.19 74 LEU B CA 1
ATOM 4161 C C . LEU B 1 74 ? 19.516 -27.656 -19.672 1 92.19 74 LEU B C 1
ATOM 4163 O O . LEU B 1 74 ? 20.094 -27.75 -20.766 1 92.19 74 LEU B O 1
ATOM 4167 N N . ILE B 1 75 ? 18.938 -28.625 -19.062 1 90.44 75 ILE B N 1
ATOM 4168 C CA . ILE B 1 75 ? 18.703 -29.922 -19.688 1 90.44 75 ILE B CA 1
ATOM 4169 C C . ILE B 1 75 ? 17.203 -30.109 -19.938 1 90.44 75 ILE B C 1
ATOM 4171 O O . ILE B 1 75 ? 16.422 -30.141 -18.984 1 90.44 75 ILE B O 1
ATOM 4175 N N . THR B 1 76 ? 16.844 -30.219 -21.156 1 89.38 76 THR B N 1
ATOM 4176 C CA . THR B 1 76 ? 15.438 -30.438 -21.5 1 89.38 76 THR B CA 1
ATOM 4177 C C . THR B 1 76 ? 15.234 -31.812 -22.125 1 89.38 76 THR B C 1
ATOM 4179 O O . THR B 1 76 ? 16.203 -32.5 -22.438 1 89.38 76 THR B O 1
ATOM 4182 N N . GLU B 1 77 ? 14.031 -32.25 -22.172 1 88.94 77 GLU B N 1
ATOM 4183 C CA . GLU B 1 77 ? 13.641 -33.531 -22.766 1 88.94 77 GLU B CA 1
ATOM 4184 C C . GLU B 1 77 ? 14.172 -34.719 -21.953 1 88.94 77 GLU B C 1
ATOM 4186 O O . GLU B 1 77 ? 14.43 -35.781 -22.5 1 88.94 77 GLU B O 1
ATOM 4191 N N . TRP B 1 78 ? 14.562 -34.438 -20.781 1 91.75 78 TRP B N 1
ATOM 4192 C CA . TRP B 1 78 ? 14.922 -35.438 -19.797 1 91.75 78 TRP B CA 1
ATOM 4193 C C . TRP B 1 78 ? 14.008 -35.375 -18.578 1 91.75 78 TRP B C 1
ATOM 4195 O O . TRP B 1 78 ? 13.727 -34.281 -18.062 1 91.75 78 TRP B O 1
ATOM 4205 N N . ARG B 1 79 ? 13.508 -36.5 -18.234 1 93.69 79 ARG B N 1
ATOM 4206 C CA . ARG B 1 79 ? 12.648 -36.594 -17.062 1 93.69 79 ARG B CA 1
ATOM 4207 C C . ARG B 1 79 ? 13.391 -37.188 -15.875 1 93.69 79 ARG B C 1
ATOM 4209 O O . ARG B 1 79 ? 14.086 -38.188 -16.016 1 93.69 79 ARG B O 1
ATOM 4216 N N . VAL B 1 80 ? 13.32 -36.5 -14.734 1 96.5 80 VAL B N 1
ATOM 4217 C CA . VAL B 1 80 ? 13.82 -37.094 -13.508 1 96.5 80 VAL B CA 1
ATOM 4218 C C . VAL B 1 80 ? 12.852 -38.188 -13.047 1 96.5 80 VAL B C 1
ATOM 4220 O O . VAL B 1 80 ? 11.711 -37.906 -12.68 1 96.5 80 VAL B O 1
ATOM 4223 N N . THR B 1 81 ? 13.336 -39.438 -12.969 1 95.94 81 THR B N 1
ATOM 4224 C CA . THR B 1 81 ? 12.438 -40.562 -12.695 1 95.94 81 THR B CA 1
ATOM 4225 C C . THR B 1 81 ? 12.609 -41.031 -11.258 1 95.94 81 THR B C 1
ATOM 4227 O O . THR B 1 81 ? 11.703 -41.656 -10.688 1 95.94 81 THR B O 1
ATOM 4230 N N . GLU B 1 82 ? 13.742 -40.781 -10.719 1 96.75 82 GLU B N 1
ATOM 4231 C CA . GLU B 1 82 ? 14 -41.25 -9.359 1 96.75 82 GLU B CA 1
ATOM 4232 C C . GLU B 1 82 ? 14.875 -40.25 -8.602 1 96.75 82 GLU B C 1
ATOM 4234 O O . GLU B 1 82 ? 15.758 -39.625 -9.188 1 96.75 82 GLU B O 1
ATOM 4239 N N . LEU B 1 83 ? 14.586 -40.094 -7.336 1 98.12 83 LEU B N 1
ATOM 4240 C CA . LEU B 1 83 ? 15.375 -39.312 -6.387 1 98.12 83 LEU B CA 1
ATOM 4241 C C . LEU B 1 83 ? 15.844 -40.188 -5.227 1 98.12 83 LEU B C 1
ATOM 4243 O O . LEU B 1 83 ? 15.039 -40.875 -4.605 1 98.12 83 LEU B O 1
ATOM 4247 N N . ASP B 1 84 ? 17.125 -40.25 -4.965 1 97.81 84 ASP B N 1
ATOM 4248 C CA . ASP B 1 84 ? 17.719 -40.906 -3.801 1 97.81 84 ASP B CA 1
ATOM 4249 C C . ASP B 1 84 ? 18.375 -39.875 -2.871 1 97.81 84 ASP B C 1
ATOM 4251 O O . ASP B 1 84 ? 19.562 -39.594 -3.006 1 97.81 84 ASP B O 1
ATOM 4255 N N . PRO B 1 85 ? 17.625 -39.469 -1.896 1 98 85 PRO B N 1
ATOM 4256 C CA . PRO B 1 85 ? 18.141 -38.406 -1.026 1 98 85 PRO B CA 1
ATOM 4257 C C . PRO B 1 85 ? 19.391 -38.844 -0.255 1 98 85 PRO B C 1
ATOM 4259 O O . PRO B 1 85 ? 20.281 -38 -0.006 1 98 85 PRO B O 1
ATOM 4262 N N . ASP B 1 86 ? 19.484 -40.094 0.13 1 97.25 86 ASP B N 1
ATOM 4263 C CA . ASP B 1 86 ? 20.609 -40.562 0.918 1 97.25 86 ASP B CA 1
ATOM 4264 C C . ASP B 1 86 ? 21.922 -40.438 0.141 1 97.25 86 ASP B C 1
ATOM 4266 O O . ASP B 1 86 ? 22.969 -40.125 0.716 1 97.25 86 ASP B O 1
ATOM 4270 N N . LYS B 1 87 ? 21.844 -40.688 -1.129 1 97.69 87 LYS B N 1
ATOM 4271 C CA . LYS B 1 87 ? 23.047 -40.625 -1.967 1 97.69 87 LYS B CA 1
ATOM 4272 C C . LYS B 1 87 ? 23.172 -39.281 -2.676 1 97.69 87 LYS B C 1
ATOM 4274 O O . LYS B 1 87 ? 24.141 -39.062 -3.406 1 97.69 87 LYS B O 1
ATOM 4279 N N . HIS B 1 88 ? 22.203 -38.406 -2.504 1 98.44 88 HIS B N 1
ATOM 4280 C CA . HIS B 1 88 ? 22.141 -37.156 -3.225 1 98.44 88 HIS B CA 1
ATOM 4281 C C . HIS B 1 88 ? 22.234 -37.375 -4.73 1 98.44 88 HIS B C 1
ATOM 4283 O O . HIS B 1 88 ? 23.047 -36.719 -5.406 1 98.44 88 HIS B O 1
ATOM 4289 N N . GLN B 1 89 ? 21.344 -38.281 -5.203 1 98.06 89 GLN B N 1
ATOM 4290 C CA . GLN B 1 89 ? 21.406 -38.656 -6.609 1 98.06 89 GLN B CA 1
ATOM 4291 C C . GLN B 1 89 ? 20.016 -38.594 -7.254 1 98.06 89 GLN B C 1
ATOM 4293 O O . GLN B 1 89 ? 19 -38.875 -6.602 1 98.06 89 GLN B O 1
ATOM 4298 N N . LEU B 1 90 ? 20.016 -38.219 -8.547 1 98 90 LEU B N 1
ATOM 4299 C CA . LEU B 1 90 ? 18.828 -38.25 -9.406 1 98 90 LEU B CA 1
ATOM 4300 C C . LEU B 1 90 ? 19.047 -39.156 -10.609 1 98 90 LEU B C 1
ATOM 4302 O O . LEU B 1 90 ? 20.141 -39.188 -11.188 1 98 90 LEU B O 1
ATOM 4306 N N . ILE B 1 91 ? 18.078 -39.906 -10.961 1 97.31 91 ILE B N 1
ATOM 4307 C CA . ILE B 1 91 ? 18.094 -40.656 -12.203 1 97.31 91 ILE B CA 1
ATOM 4308 C C . ILE B 1 91 ? 17.219 -39.969 -13.242 1 97.31 91 ILE B C 1
ATOM 4310 O O . ILE B 1 91 ? 16.062 -39.656 -12.977 1 97.31 91 ILE B O 1
ATOM 4314 N N . LEU B 1 92 ? 17.766 -39.719 -14.391 1 96.75 92 LEU B N 1
ATOM 4315 C CA . LEU B 1 92 ? 17.078 -39.094 -15.5 1 96.75 92 LEU B CA 1
ATOM 4316 C C . LEU B 1 92 ? 16.828 -40.094 -16.625 1 96.75 92 LEU B C 1
ATOM 4318 O O . LEU B 1 92 ? 17.656 -40.969 -16.859 1 96.75 92 LEU B O 1
ATOM 4322 N N . ALA B 1 93 ? 15.711 -39.906 -17.297 1 95.31 93 ALA B N 1
ATOM 4323 C CA . ALA B 1 93 ? 15.398 -40.719 -18.484 1 95.31 93 ALA B CA 1
ATOM 4324 C C . ALA B 1 93 ? 15.078 -39.812 -19.672 1 95.31 93 ALA B C 1
ATOM 4326 O O . ALA B 1 93 ? 14.344 -38.812 -19.531 1 95.31 93 ALA B O 1
ATOM 4327 N N . SER B 1 94 ? 15.711 -40.062 -20.797 1 90.56 94 SER B N 1
ATOM 4328 C CA . SER B 1 94 ? 15.414 -39.312 -22.016 1 90.56 94 SER B CA 1
ATOM 4329 C C . SER B 1 94 ? 14.195 -39.906 -22.734 1 90.56 94 SER B C 1
ATOM 4331 O O . SER B 1 94 ? 13.75 -41 -22.422 1 90.56 94 SER B O 1
ATOM 4333 N N . LYS B 1 95 ? 13.742 -39.125 -23.641 1 83.88 95 LYS B N 1
ATOM 4334 C CA . LYS B 1 95 ? 12.625 -39.625 -24.453 1 83.88 95 LYS B CA 1
ATOM 4335 C C . LYS B 1 95 ? 13.023 -40.875 -25.234 1 83.88 95 LYS B C 1
ATOM 4337 O O . LYS B 1 95 ? 12.172 -41.719 -25.531 1 83.88 95 LYS B O 1
ATOM 4342 N N . GLU B 1 96 ? 14.359 -41 -25.562 1 87.44 96 GLU B N 1
ATOM 4343 C CA . GLU B 1 96 ? 14.875 -42.125 -26.359 1 87.44 96 GLU B CA 1
ATOM 4344 C C . GLU B 1 96 ? 15.18 -43.312 -25.484 1 87.44 96 GLU B C 1
ATOM 4346 O O . GLU B 1 96 ? 15.633 -44.344 -25.969 1 87.44 96 GLU B O 1
ATOM 4351 N N . GLY B 1 97 ? 14.922 -43.188 -24.219 1 86.38 97 GLY B N 1
ATOM 4352 C CA . GLY B 1 97 ? 15.07 -44.344 -23.328 1 86.38 97 GLY B CA 1
ATOM 4353 C C . GLY B 1 97 ? 16.453 -44.406 -22.688 1 86.38 97 GLY B C 1
ATOM 4354 O O . GLY B 1 97 ? 16.781 -45.406 -22.031 1 86.38 97 GLY B O 1
ATOM 4355 N N . LYS B 1 98 ? 17.281 -43.438 -22.859 1 92.69 98 LYS B N 1
ATOM 4356 C CA . LYS B 1 98 ? 18.578 -43.375 -22.203 1 92.69 98 LYS B CA 1
ATOM 4357 C C . LYS B 1 98 ? 18.438 -42.906 -20.75 1 92.69 98 LYS B C 1
ATOM 4359 O O . LYS B 1 98 ? 17.594 -42.062 -20.438 1 92.69 98 LYS B O 1
ATOM 4364 N N . ASN B 1 99 ? 19.281 -43.5 -19.906 1 95.06 99 ASN B N 1
ATOM 4365 C CA . ASN B 1 99 ? 19.297 -43.125 -18.5 1 95.06 99 ASN B CA 1
ATOM 4366 C C . ASN B 1 99 ? 20.609 -42.469 -18.125 1 95.06 99 ASN B C 1
ATOM 4368 O O . ASN B 1 99 ? 21.672 -42.812 -18.641 1 95.06 99 ASN B O 1
ATOM 4372 N N . GLU B 1 100 ? 20.562 -41.469 -17.281 1 95.31 100 GLU B N 1
ATOM 4373 C CA . GLU B 1 100 ? 21.734 -40.812 -16.719 1 95.31 100 GLU B CA 1
ATOM 4374 C C . GLU B 1 100 ? 21.547 -40.562 -15.227 1 95.31 100 GLU B C 1
ATOM 4376 O O . GLU B 1 100 ? 20.422 -40.438 -14.734 1 95.31 100 GLU B O 1
ATOM 4381 N N . THR B 1 101 ? 22.672 -40.594 -14.5 1 97.12 101 THR B N 1
ATOM 4382 C CA . THR B 1 101 ? 22.672 -40.281 -13.078 1 97.12 101 THR B CA 1
ATOM 4383 C C . THR B 1 101 ? 23.422 -39 -12.812 1 97.12 101 THR B C 1
ATOM 4385 O O . THR B 1 101 ? 24.531 -38.781 -13.312 1 97.12 101 THR B O 1
ATOM 4388 N N . ILE B 1 102 ? 22.781 -38.125 -12.039 1 96.75 102 ILE B N 1
ATOM 4389 C CA . ILE B 1 102 ? 23.453 -36.906 -11.648 1 96.75 102 ILE B CA 1
ATOM 4390 C C . ILE B 1 102 ? 23.422 -36.75 -10.133 1 96.75 102 ILE B C 1
ATOM 4392 O O . ILE B 1 102 ? 22.516 -37.25 -9.469 1 96.75 102 ILE B O 1
ATOM 4396 N N . THR B 1 103 ? 24.484 -36.062 -9.555 1 98.12 103 THR B N 1
ATOM 4397 C CA . THR B 1 103 ? 24.547 -35.781 -8.125 1 98.12 103 THR B CA 1
ATOM 4398 C C . THR B 1 103 ? 24.281 -34.312 -7.848 1 98.12 103 THR B C 1
ATOM 4400 O O . THR B 1 103 ? 24.25 -33.5 -8.773 1 98.12 103 THR B O 1
ATOM 4403 N N . TYR B 1 104 ? 23.984 -33.969 -6.621 1 98.31 104 TYR B N 1
ATOM 4404 C CA . TYR B 1 104 ? 23.766 -32.594 -6.203 1 98.31 104 TYR B CA 1
ATOM 4405 C C . TYR B 1 104 ? 24.297 -32.375 -4.793 1 98.31 104 TYR B C 1
ATOM 4407 O O . TYR B 1 104 ? 24.391 -33.312 -3.998 1 98.31 104 TYR B O 1
ATOM 4415 N N . ASP B 1 105 ? 24.719 -31.141 -4.477 1 98.44 105 ASP B N 1
ATOM 4416 C CA . ASP B 1 105 ? 24.938 -30.703 -3.1 1 98.44 105 ASP B CA 1
ATOM 4417 C C . ASP B 1 105 ? 23.625 -30.219 -2.463 1 98.44 105 ASP B C 1
ATOM 4419 O O . ASP B 1 105 ? 23.344 -30.547 -1.307 1 98.44 105 ASP B O 1
ATOM 4423 N N . LYS B 1 106 ? 22.828 -29.438 -3.191 1 98.62 106 LYS B N 1
ATOM 4424 C CA . LYS B 1 106 ? 21.484 -28.984 -2.844 1 98.62 106 LYS B CA 1
ATOM 4425 C C . LYS B 1 106 ? 20.516 -29.234 -3.988 1 98.62 106 LYS B C 1
ATOM 4427 O O . LYS B 1 106 ? 20.875 -29.125 -5.16 1 98.62 106 LYS B O 1
ATOM 4432 N N . LEU B 1 107 ? 19.297 -29.594 -3.646 1 98.88 107 LEU B N 1
ATOM 4433 C CA . LEU B 1 107 ? 18.25 -29.859 -4.625 1 98.88 107 LEU B CA 1
ATOM 4434 C C . LEU B 1 107 ? 17.062 -28.922 -4.414 1 98.88 107 LEU B C 1
ATOM 4436 O O . LEU B 1 107 ? 16.609 -28.734 -3.283 1 98.88 107 LEU B O 1
ATOM 4440 N N . ILE B 1 108 ? 16.609 -28.25 -5.477 1 98.88 108 ILE B N 1
ATOM 4441 C CA . ILE B 1 108 ? 15.367 -27.484 -5.469 1 98.88 108 ILE B CA 1
ATOM 4442 C C . ILE B 1 108 ? 14.328 -28.172 -6.34 1 98.88 108 ILE B C 1
ATOM 4444 O O . ILE B 1 108 ? 14.555 -28.406 -7.531 1 98.88 108 ILE B O 1
ATOM 4448 N N . VAL B 1 109 ? 13.258 -28.547 -5.727 1 98.81 109 VAL B N 1
ATOM 4449 C CA . VAL B 1 109 ? 12.172 -29.172 -6.477 1 98.81 109 VAL B CA 1
ATOM 4450 C C . VAL B 1 109 ? 11.109 -28.125 -6.812 1 98.81 109 VAL B C 1
ATOM 4452 O O . VAL B 1 109 ? 10.445 -27.594 -5.918 1 98.81 109 VAL B O 1
ATOM 4455 N N . ALA B 1 110 ? 10.945 -27.812 -8.062 1 97.94 110 ALA B N 1
ATOM 4456 C CA . ALA B 1 110 ? 10.008 -26.828 -8.617 1 97.94 110 ALA B CA 1
ATOM 4457 C C . ALA B 1 110 ? 9.148 -27.453 -9.711 1 97.94 110 ALA B C 1
ATOM 4459 O O . ALA B 1 110 ? 9.039 -26.906 -10.812 1 97.94 110 ALA B O 1
ATOM 4460 N N . THR B 1 111 ? 8.461 -28.516 -9.391 1 96.31 111 THR B N 1
ATOM 4461 C CA . THR B 1 111 ? 7.816 -29.359 -10.398 1 96.31 111 THR B CA 1
ATOM 4462 C C . THR B 1 111 ? 6.41 -28.859 -10.695 1 96.31 111 THR B C 1
ATOM 4464 O O . THR B 1 111 ? 5.766 -29.312 -11.633 1 96.31 111 THR B O 1
ATOM 4467 N N . GLY B 1 112 ? 5.949 -27.938 -9.938 1 94.44 112 GLY B N 1
ATOM 4468 C CA . GLY B 1 112 ? 4.703 -27.234 -10.227 1 94.44 112 GLY B CA 1
ATOM 4469 C C . GLY B 1 112 ? 3.48 -28.125 -10.086 1 94.44 112 GLY B C 1
ATOM 4470 O O . GLY B 1 112 ? 3.406 -28.953 -9.172 1 94.44 112 GLY B O 1
ATOM 4471 N N . SER B 1 113 ? 2.412 -27.812 -10.828 1 92.19 113 SER B N 1
ATOM 4472 C CA . SER B 1 113 ? 1.145 -28.531 -10.758 1 92.19 113 SER B CA 1
ATOM 4473 C C . SER B 1 113 ? 0.645 -28.922 -12.148 1 92.19 113 SER B C 1
ATOM 4475 O O . SER B 1 113 ? 1.104 -28.359 -13.148 1 92.19 113 SER B O 1
ATOM 4477 N N . SER B 1 114 ? -0.174 -29.906 -12.188 1 87.06 114 SER B N 1
ATOM 4478 C CA . SER B 1 114 ? -0.774 -30.359 -13.438 1 87.06 114 SER B CA 1
ATOM 4479 C C . SER B 1 114 ? -2.293 -30.453 -13.32 1 87.06 114 SER B C 1
ATOM 4481 O O . SER B 1 114 ? -2.822 -30.703 -12.234 1 87.06 114 SER B O 1
ATOM 4483 N N . PRO B 1 115 ? -3 -30.188 -14.453 1 81.62 115 PRO B N 1
ATOM 4484 C CA . PRO B 1 115 ? -4.461 -30.266 -14.43 1 81.62 115 PRO B CA 1
ATOM 4485 C C . PRO B 1 115 ? -4.961 -31.656 -14.039 1 81.62 115 PRO B C 1
ATOM 4487 O O . PRO B 1 115 ? -4.363 -32.656 -14.43 1 81.62 115 PRO B O 1
ATOM 4490 N N . VAL B 1 116 ? -5.996 -31.594 -13.023 1 75.12 116 VAL B N 1
ATOM 4491 C CA . VAL B 1 116 ? -6.672 -32.844 -12.688 1 75.12 116 VAL B CA 1
ATOM 4492 C C . VAL B 1 116 ? -7.918 -33 -13.555 1 75.12 116 VAL B C 1
ATOM 4494 O O . VAL B 1 116 ? -8.82 -32.156 -13.531 1 75.12 116 VAL B O 1
ATOM 4497 N N . THR B 1 117 ? -7.926 -32.969 -14.734 1 63.34 117 THR B N 1
ATOM 4498 C CA . THR B 1 117 ? -9.188 -32.875 -15.461 1 63.34 117 THR B CA 1
ATOM 4499 C C . THR B 1 117 ? -9.984 -34.156 -15.352 1 63.34 117 THR B C 1
ATOM 4501 O O . THR B 1 117 ? -9.523 -35.219 -15.766 1 63.34 117 THR B O 1
ATOM 4504 N N . LEU B 1 118 ? -11.031 -34 -14.375 1 57.81 118 LEU B N 1
ATOM 4505 C CA . LEU B 1 118 ? -12.023 -35.062 -14.211 1 57.81 118 LEU B CA 1
ATOM 4506 C C . LEU B 1 118 ? -12.523 -35.562 -15.562 1 57.81 118 LEU B C 1
ATOM 4508 O O . LEU B 1 118 ? -12.898 -36.719 -15.703 1 57.81 118 LEU B O 1
ATOM 4512 N N . TYR B 1 119 ? -12.508 -34.531 -16.484 1 61.5 119 TYR B N 1
ATOM 4513 C CA . TYR B 1 119 ? -13.258 -34.938 -17.672 1 61.5 119 TYR B CA 1
ATOM 4514 C C . TYR B 1 119 ? -12.375 -35.719 -18.641 1 61.5 119 TYR B C 1
ATOM 4516 O O . TYR B 1 119 ? -12.781 -36 -19.766 1 61.5 119 TYR B O 1
ATOM 4524 N N . LYS B 1 120 ? -11.117 -35.844 -18.109 1 62.5 120 LYS B N 1
ATOM 4525 C CA . LYS B 1 120 ? -10.25 -36.656 -18.938 1 62.5 120 LYS B CA 1
ATOM 4526 C C . LYS B 1 120 ? -11.008 -37.844 -19.516 1 62.5 120 LYS B C 1
ATOM 4528 O O . LYS B 1 120 ? -10.57 -38.469 -20.484 1 62.5 120 LYS B O 1
ATOM 4533 N N . GLN B 1 121 ? -12.227 -37.844 -18.984 1 63.31 121 GLN B N 1
ATOM 4534 C CA . GLN B 1 121 ? -13.023 -38.969 -19.469 1 63.31 121 GLN B CA 1
ATOM 4535 C C . GLN B 1 121 ? -13.766 -38.594 -20.75 1 63.31 121 GLN B C 1
ATOM 4537 O O . GLN B 1 121 ? -14.258 -39.5 -21.469 1 63.31 121 GLN B O 1
ATOM 4542 N N . ILE B 1 122 ? -13.68 -37.25 -21.016 1 75.75 122 ILE B N 1
ATOM 4543 C CA . ILE B 1 122 ? -14.375 -36.875 -22.234 1 75.75 122 ILE B CA 1
ATOM 4544 C C . ILE B 1 122 ? -13.43 -37 -23.438 1 75.75 122 ILE B C 1
ATOM 4546 O O . ILE B 1 122 ? -12.57 -36.156 -23.641 1 75.75 122 ILE B O 1
ATOM 4550 N N . GLU B 1 123 ? -13.406 -38.094 -23.969 1 80.75 123 GLU B N 1
ATOM 4551 C CA . GLU B 1 123 ? -12.633 -38.281 -25.188 1 80.75 123 GLU B CA 1
ATOM 4552 C C . GLU B 1 123 ? -13.336 -37.656 -26.391 1 80.75 123 GLU B C 1
ATOM 4554 O O . GLU B 1 123 ? -14.219 -38.25 -27 1 80.75 123 GLU B O 1
ATOM 4559 N N . ALA B 1 124 ? -13.125 -36.438 -26.656 1 89.5 124 ALA B N 1
ATOM 4560 C CA . ALA B 1 124 ? -13.695 -35.719 -27.797 1 89.5 124 ALA B CA 1
ATOM 4561 C C . ALA B 1 124 ? -12.688 -34.719 -28.359 1 89.5 124 ALA B C 1
ATOM 4563 O O . ALA B 1 124 ? -11.805 -34.25 -27.641 1 89.5 124 ALA B O 1
ATOM 4564 N N . GLU B 1 125 ? -12.805 -34.438 -29.594 1 90.44 125 GLU B N 1
ATOM 4565 C CA . GLU B 1 125 ? -11.836 -33.625 -30.328 1 90.44 125 GLU B CA 1
ATOM 4566 C C . GLU B 1 125 ? -11.953 -32.156 -29.938 1 90.44 125 GLU B C 1
ATOM 4568 O O . GLU B 1 125 ? -11.008 -31.375 -30.125 1 90.44 125 GLU B O 1
ATOM 4573 N N . ASN B 1 126 ? -13.125 -31.766 -29.453 1 94.62 126 ASN B N 1
ATOM 4574 C CA . ASN B 1 126 ? -13.352 -30.359 -29.203 1 94.62 126 ASN B CA 1
ATOM 4575 C C . ASN B 1 126 ? -13.438 -30.062 -27.703 1 94.62 126 ASN B C 1
ATOM 4577 O O . ASN B 1 126 ? -14.188 -29.172 -27.281 1 94.62 126 ASN B O 1
ATOM 4581 N N . VAL B 1 127 ? -12.82 -30.938 -26.875 1 92.75 127 VAL B N 1
ATOM 4582 C CA . VAL B 1 127 ? -12.695 -30.734 -25.438 1 92.75 127 VAL B CA 1
ATOM 4583 C C . VAL B 1 127 ? -11.25 -30.391 -25.078 1 92.75 127 VAL B C 1
ATOM 4585 O O . VAL B 1 127 ? -10.336 -31.156 -25.406 1 92.75 127 VAL B O 1
ATOM 4588 N N . TYR B 1 128 ? -11.102 -29.234 -24.375 1 91 128 TYR B N 1
ATOM 4589 C CA . TYR B 1 128 ? -9.734 -28.734 -24.219 1 91 128 TYR B CA 1
ATOM 4590 C C . TYR B 1 128 ? -9.484 -28.297 -22.781 1 91 128 TYR B C 1
ATOM 4592 O O . TYR B 1 128 ? -10.422 -28.062 -22.016 1 91 128 TYR B O 1
ATOM 4600 N N . THR B 1 129 ? -8.188 -28.266 -22.438 1 89.38 129 THR B N 1
ATOM 4601 C CA . THR B 1 129 ? -7.59 -27.453 -21.375 1 89.38 129 THR B CA 1
ATOM 4602 C C . THR B 1 129 ? -6.508 -26.531 -21.938 1 89.38 129 THR B C 1
ATOM 4604 O O . THR B 1 129 ? -6.211 -26.578 -23.141 1 89.38 129 THR B O 1
ATOM 4607 N N . TYR B 1 130 ? -5.98 -25.594 -21.188 1 87.62 130 TYR B N 1
ATOM 4608 C CA . TYR B 1 130 ? -5.023 -24.672 -21.797 1 87.62 130 TYR B CA 1
ATOM 4609 C C . TYR B 1 130 ? -4 -24.203 -20.766 1 87.62 130 TYR B C 1
ATOM 4611 O O . TYR B 1 130 ? -3.766 -23 -20.609 1 87.62 130 TYR B O 1
ATOM 4619 N N . LYS B 1 131 ? -3.326 -25.016 -20.156 1 84.31 131 LYS B N 1
ATOM 4620 C CA . LYS B 1 131 ? -2.365 -24.688 -19.109 1 84.31 131 LYS B CA 1
ATOM 4621 C C . LYS B 1 131 ? -1.011 -24.312 -19.703 1 84.31 131 LYS B C 1
ATOM 4623 O O . LYS B 1 131 ? -0.289 -23.484 -19.141 1 84.31 131 LYS B O 1
ATOM 4628 N N . ASN B 1 132 ? -0.61 -24.953 -20.812 1 86.38 132 ASN B N 1
ATOM 4629 C CA . ASN B 1 132 ? 0.707 -24.703 -21.406 1 86.38 132 ASN B CA 1
ATOM 4630 C C . ASN B 1 132 ? 0.601 -24.156 -22.812 1 86.38 132 ASN B C 1
ATOM 4632 O O . ASN B 1 132 ? -0.501 -23.953 -23.328 1 86.38 132 ASN B O 1
ATOM 4636 N N . LEU B 1 133 ? 1.756 -23.891 -23.422 1 89.94 133 LEU B N 1
ATOM 4637 C CA . LEU B 1 133 ? 1.834 -23.25 -24.734 1 89.94 133 LEU B CA 1
ATOM 4638 C C . LEU B 1 133 ? 1.144 -24.109 -25.797 1 89.94 133 LEU B C 1
ATOM 4640 O O . LEU B 1 133 ? 0.391 -23.594 -26.609 1 89.94 133 LEU B O 1
ATOM 4644 N N . VAL B 1 134 ? 1.361 -25.359 -25.734 1 90.06 134 VAL B N 1
ATOM 4645 C CA . VAL B 1 134 ? 0.809 -26.266 -26.719 1 90.06 134 VAL B CA 1
ATOM 4646 C C . VAL B 1 134 ? -0.714 -26.281 -26.625 1 90.06 134 VAL B C 1
ATOM 4648 O O . VAL B 1 134 ? -1.415 -26.156 -27.625 1 90.06 134 VAL B O 1
ATOM 4651 N N . GLN B 1 135 ? -1.171 -26.406 -25.469 1 88.94 135 GLN B N 1
ATOM 4652 C CA . GLN B 1 135 ? -2.609 -26.438 -25.219 1 88.94 135 GLN B CA 1
ATOM 4653 C C . GLN B 1 135 ? -3.254 -25.109 -25.625 1 88.94 135 GLN B C 1
ATOM 4655 O O . GLN B 1 135 ? -4.348 -25.094 -26.188 1 88.94 135 GLN B O 1
ATOM 4660 N N . SER B 1 136 ? -2.609 -24.062 -25.281 1 93.31 136 SER B N 1
ATOM 4661 C CA . SER B 1 136 ? -3.121 -22.734 -25.625 1 93.31 136 SER B CA 1
ATOM 4662 C C . SER B 1 136 ? -3.246 -22.578 -27.125 1 93.31 136 SER B C 1
ATOM 4664 O O . SER B 1 136 ? -4.223 -22 -27.625 1 93.31 136 SER B O 1
ATOM 4666 N N . LYS B 1 137 ? -2.262 -23.078 -27.875 1 93.88 137 LYS B N 1
ATOM 4667 C CA . LYS B 1 137 ? -2.305 -23.031 -29.328 1 93.88 137 LYS B CA 1
ATOM 4668 C C . LYS B 1 137 ? -3.473 -23.844 -29.875 1 93.88 137 LYS B C 1
ATOM 4670 O O . LYS B 1 137 ? -4.145 -23.422 -30.828 1 93.88 137 LYS B O 1
ATOM 4675 N N . GLN B 1 138 ? -3.67 -24.938 -29.281 1 93.62 138 GLN B N 1
ATOM 4676 C CA . GLN B 1 138 ? -4.777 -25.781 -29.688 1 93.62 138 GLN B CA 1
ATOM 4677 C C . GLN B 1 138 ? -6.117 -25.094 -29.469 1 93.62 138 GLN B C 1
ATOM 4679 O O . GLN B 1 138 ? -7.004 -25.141 -30.328 1 93.62 138 GLN B O 1
ATOM 4684 N N . VAL B 1 139 ? -6.219 -24.484 -28.375 1 94.88 139 VAL B N 1
ATOM 4685 C CA . VAL B 1 139 ? -7.449 -23.781 -28.031 1 94.88 139 VAL B CA 1
ATOM 4686 C C . VAL B 1 139 ? -7.68 -22.641 -29.016 1 94.88 139 VAL B C 1
ATOM 4688 O O . VAL B 1 139 ? -8.789 -22.453 -29.531 1 94.88 139 VAL B O 1
ATOM 4691 N N . LEU B 1 140 ? -6.676 -21.922 -29.328 1 95.62 140 LEU B N 1
ATOM 4692 C CA . LEU B 1 140 ? -6.789 -20.797 -30.25 1 95.62 140 LEU B CA 1
ATOM 4693 C C . LEU B 1 140 ? -7.234 -21.281 -31.625 1 95.62 140 LEU B C 1
ATOM 4695 O O . LEU B 1 140 ? -8.062 -20.641 -32.281 1 95.62 140 LEU B O 1
ATOM 4699 N N . ALA B 1 141 ? -6.672 -22.328 -32.031 1 95.75 141 ALA B N 1
ATOM 4700 C CA . ALA B 1 141 ? -7.031 -22.906 -33.312 1 95.75 141 ALA B CA 1
ATOM 4701 C C . ALA B 1 141 ? -8.492 -23.344 -33.344 1 95.75 141 ALA B C 1
ATOM 4703 O O . ALA B 1 141 ? -9.203 -23.125 -34.312 1 95.75 141 ALA B O 1
ATOM 4704 N N . ALA B 1 142 ? -8.898 -23.922 -32.312 1 95.88 142 ALA B N 1
ATOM 4705 C CA . ALA B 1 142 ? -10.258 -24.453 -32.219 1 95.88 142 ALA B CA 1
ATOM 4706 C C . ALA B 1 142 ? -11.281 -23.312 -32.156 1 95.88 142 ALA B C 1
ATOM 4708 O O . ALA B 1 142 ? -12.406 -23.453 -32.625 1 95.88 142 ALA B O 1
ATOM 4709 N N . LEU B 1 143 ? -10.906 -22.25 -31.562 1 96.69 143 LEU B N 1
ATOM 4710 C CA . LEU B 1 143 ? -11.797 -21.109 -31.359 1 96.69 143 LEU B CA 1
ATOM 4711 C C . LEU B 1 143 ? -12.219 -20.516 -32.688 1 96.69 143 LEU B C 1
ATOM 4713 O O . LEU B 1 143 ? -13.297 -19.922 -32.812 1 96.69 143 LEU B O 1
ATOM 4717 N N . LYS B 1 144 ? -11.438 -20.719 -33.688 1 95.12 144 LYS B N 1
ATOM 4718 C CA . LYS B 1 144 ? -11.727 -20.156 -35 1 95.12 144 LYS B CA 1
ATOM 4719 C C . LYS B 1 144 ? -12.992 -20.766 -35.594 1 95.12 144 LYS B C 1
ATOM 4721 O O . LYS B 1 144 ? -13.688 -20.125 -36.375 1 95.12 144 LYS B O 1
ATOM 4726 N N . GLU B 1 145 ? -13.289 -21.906 -35.156 1 94.12 145 GLU B N 1
ATOM 4727 C CA . GLU B 1 145 ? -14.414 -22.625 -35.75 1 94.12 145 GLU B CA 1
ATOM 4728 C C . GLU B 1 145 ? -15.586 -22.703 -34.781 1 94.12 145 GLU B C 1
ATOM 4730 O O . GLU B 1 145 ? -16.609 -23.312 -35.094 1 94.12 145 GLU B O 1
ATOM 4735 N N . ALA B 1 146 ? -15.422 -22.109 -33.688 1 96.25 146 ALA B N 1
ATOM 4736 C CA . ALA B 1 146 ? -16.438 -22.234 -32.656 1 96.25 146 ALA B CA 1
ATOM 4737 C C . ALA B 1 146 ? -17.297 -20.984 -32.562 1 96.25 146 ALA B C 1
ATOM 4739 O O . ALA B 1 146 ? -16.844 -19.891 -32.906 1 96.25 146 ALA B O 1
ATOM 4740 N N . LYS B 1 147 ? -18.531 -21.156 -32.219 1 96.44 147 LYS B N 1
ATOM 4741 C CA . LYS B 1 147 ? -19.453 -20.062 -31.906 1 96.44 147 LYS B CA 1
ATOM 4742 C C . LYS B 1 147 ? -19.906 -20.109 -30.453 1 96.44 147 LYS B C 1
ATOM 4744 O O . LYS B 1 147 ? -19.859 -19.109 -29.75 1 96.44 147 LYS B O 1
ATOM 4749 N N . GLU B 1 148 ? -20.391 -21.281 -30.031 1 97.38 148 GLU B N 1
ATOM 4750 C CA . GLU B 1 148 ? -20.812 -21.531 -28.656 1 97.38 148 GLU B CA 1
ATOM 4751 C C . GLU B 1 148 ? -19.688 -22.203 -27.859 1 97.38 148 GLU B C 1
ATOM 4753 O O . GLU B 1 148 ? -19.344 -23.344 -28.109 1 97.38 148 GLU B O 1
ATOM 4758 N N . VAL B 1 149 ? -19.172 -21.5 -26.875 1 97.81 149 VAL B N 1
ATOM 4759 C CA . VAL B 1 149 ? -18.062 -21.984 -26.062 1 97.81 149 VAL B CA 1
ATOM 4760 C C . VAL B 1 149 ? -18.531 -22.219 -24.625 1 97.81 149 VAL B C 1
ATOM 4762 O O . VAL B 1 149 ? -19 -21.281 -23.969 1 97.81 149 VAL B O 1
ATOM 4765 N N . VAL B 1 150 ? -18.438 -23.469 -24.141 1 96.69 150 VAL B N 1
ATOM 4766 C CA . VAL B 1 150 ? -18.734 -23.781 -22.75 1 96.69 150 VAL B CA 1
ATOM 4767 C C . VAL B 1 150 ? -17.453 -23.859 -21.938 1 96.69 150 VAL B C 1
ATOM 4769 O O . VAL B 1 150 ? -16.531 -24.609 -22.281 1 96.69 150 VAL B O 1
ATOM 4772 N N . ILE B 1 151 ? -17.328 -23.094 -20.953 1 96 151 ILE B N 1
ATOM 4773 C CA . ILE B 1 151 ? -16.188 -23.062 -20.031 1 96 151 ILE B CA 1
ATOM 4774 C C . ILE B 1 151 ? -16.625 -23.609 -18.672 1 96 151 ILE B C 1
ATOM 4776 O O . ILE B 1 151 ? -17.516 -23.047 -18.031 1 96 151 ILE B O 1
ATOM 4780 N N . PHE B 1 152 ? -16.016 -24.719 -18.281 1 94 152 PHE B N 1
ATOM 4781 C CA . PHE B 1 152 ? -16.266 -25.25 -16.938 1 94 152 PHE B CA 1
ATOM 4782 C C . PHE B 1 152 ? -15.273 -24.688 -15.938 1 94 152 PHE B C 1
ATOM 4784 O O . PHE B 1 152 ? -14.062 -24.875 -16.094 1 94 152 PHE B O 1
ATOM 4791 N N . GLY B 1 153 ? -15.773 -24.047 -14.867 1 93.81 153 GLY B N 1
ATOM 4792 C CA . GLY B 1 153 ? -14.969 -23.406 -13.844 1 93.81 153 GLY B CA 1
ATOM 4793 C C . GLY B 1 153 ? -15.07 -21.891 -13.875 1 93.81 153 GLY B C 1
ATOM 4794 O O . GLY B 1 153 ? -14.633 -21.25 -14.844 1 93.81 153 GLY B O 1
ATOM 4795 N N . ALA B 1 154 ? -15.625 -21.359 -12.789 1 95.56 154 ALA B N 1
ATOM 4796 C CA . ALA B 1 154 ? -15.805 -19.906 -12.719 1 95.56 154 ALA B CA 1
ATOM 4797 C C . ALA B 1 154 ? -14.836 -19.281 -11.719 1 95.56 154 ALA B C 1
ATOM 4799 O O . ALA B 1 154 ? -15.195 -18.328 -11.016 1 95.56 154 ALA B O 1
ATOM 4800 N N . GLY B 1 155 ? -13.617 -19.891 -11.625 1 93.88 155 GLY B N 1
ATOM 4801 C CA . GLY B 1 155 ? -12.5 -19.234 -10.953 1 93.88 155 GLY B CA 1
ATOM 4802 C C . GLY B 1 155 ? -11.781 -18.234 -11.828 1 93.88 155 GLY B C 1
ATOM 4803 O O . GLY B 1 155 ? -12.328 -17.781 -12.836 1 93.88 155 GLY B O 1
ATOM 4804 N N . TYR B 1 156 ? -10.625 -17.859 -11.43 1 92.5 156 TYR B N 1
ATOM 4805 C CA . TYR B 1 156 ? -9.875 -16.844 -12.156 1 92.5 156 TYR B CA 1
ATOM 4806 C C . TYR B 1 156 ? -9.602 -17.297 -13.586 1 92.5 156 TYR B C 1
ATOM 4808 O O . TYR B 1 156 ? -9.781 -16.531 -14.531 1 92.5 156 TYR B O 1
ATOM 4816 N N . ILE B 1 157 ? -9.195 -18.547 -13.75 1 91.75 157 ILE B N 1
ATOM 4817 C CA . ILE B 1 157 ? -8.789 -19.047 -15.055 1 91.75 157 ILE B CA 1
ATOM 4818 C C . ILE B 1 157 ? -9.969 -18.984 -16.016 1 91.75 157 ILE B C 1
ATOM 4820 O O . ILE B 1 157 ? -9.852 -18.406 -17.109 1 91.75 157 ILE B O 1
ATOM 4824 N N . GLY B 1 158 ? -11.078 -19.516 -15.617 1 94.75 158 GLY B N 1
ATOM 4825 C CA . GLY B 1 158 ? -12.25 -19.516 -16.469 1 94.75 158 GLY B CA 1
ATOM 4826 C C . GLY B 1 158 ? -12.797 -18.141 -16.75 1 94.75 158 GLY B C 1
ATOM 4827 O O . GLY B 1 158 ? -13.164 -17.812 -17.875 1 94.75 158 GLY B O 1
ATOM 4828 N N . LEU B 1 159 ? -12.844 -17.328 -15.742 1 96 159 LEU B N 1
ATOM 4829 C CA . LEU B 1 159 ? -13.391 -15.984 -15.875 1 96 159 LEU B CA 1
ATOM 4830 C C . LEU B 1 159 ? -12.5 -15.117 -16.766 1 96 159 LEU B C 1
ATOM 4832 O O . LEU B 1 159 ? -13 -14.297 -17.547 1 96 159 LEU B O 1
ATOM 4836 N N . GLU B 1 160 ? -11.234 -15.227 -16.625 1 94.94 160 GLU B N 1
ATOM 4837 C CA . GLU B 1 160 ? -10.32 -14.461 -17.469 1 94.94 160 GLU B CA 1
ATOM 4838 C C . GLU B 1 160 ? -10.445 -14.859 -18.938 1 94.94 160 GLU B C 1
ATOM 4840 O O . GLU B 1 160 ? -10.367 -14.008 -19.828 1 94.94 160 GLU B O 1
ATOM 4845 N N . LEU B 1 161 ? -10.578 -16.109 -19.141 1 95.81 161 LEU B N 1
ATOM 4846 C CA . LEU B 1 161 ? -10.789 -16.562 -20.516 1 95.81 161 LEU B CA 1
ATOM 4847 C C . LEU B 1 161 ? -12.102 -16.016 -21.062 1 95.81 161 LEU B C 1
ATOM 4849 O O . LEU B 1 161 ? -12.148 -15.539 -22.203 1 95.81 161 LEU B O 1
ATOM 4853 N N . ALA B 1 162 ? -13.141 -16.172 -20.25 1 97.25 162 ALA B N 1
ATOM 4854 C CA . ALA B 1 162 ? -14.438 -15.617 -20.656 1 97.25 162 ALA B CA 1
ATOM 4855 C C . ALA B 1 162 ? -14.32 -14.141 -21.016 1 97.25 162 ALA B C 1
ATOM 4857 O O . ALA B 1 162 ? -14.867 -13.695 -22.031 1 97.25 162 ALA B O 1
ATOM 4858 N N . ASP B 1 163 ? -13.641 -13.422 -20.203 1 96.56 163 ASP B N 1
ATOM 4859 C CA . ASP B 1 163 ? -13.43 -12 -20.438 1 96.56 163 ASP B CA 1
ATOM 4860 C C . ASP B 1 163 ? -12.68 -11.766 -21.75 1 96.56 163 ASP B C 1
ATOM 4862 O O . ASP B 1 163 ? -13 -10.844 -22.5 1 96.56 163 ASP B O 1
ATOM 4866 N N . ALA B 1 164 ? -11.695 -12.547 -22 1 96.06 164 ALA B N 1
ATOM 4867 C CA . ALA B 1 164 ? -10.883 -12.391 -23.203 1 96.06 164 ALA B CA 1
ATOM 4868 C C . ALA B 1 164 ? -11.711 -12.664 -24.453 1 96.06 164 ALA B C 1
ATOM 4870 O O . ALA B 1 164 ? -11.445 -12.102 -25.516 1 96.06 164 ALA B O 1
ATOM 4871 N N . LEU B 1 165 ? -12.734 -13.391 -24.328 1 96.81 165 LEU B N 1
ATOM 4872 C CA . LEU B 1 165 ? -13.508 -13.836 -25.484 1 96.81 165 LEU B CA 1
ATOM 4873 C C . LEU B 1 165 ? -14.727 -12.938 -25.703 1 96.81 165 LEU B C 1
ATOM 4875 O O . LEU B 1 165 ? -15.305 -12.938 -26.781 1 96.81 165 LEU B O 1
ATOM 4879 N N . ARG B 1 166 ? -15.211 -12.234 -24.719 1 94.88 166 ARG B N 1
ATOM 4880 C CA . ARG B 1 166 ? -16.531 -11.625 -24.672 1 94.88 166 ARG B CA 1
ATOM 4881 C C . ARG B 1 166 ? -16.719 -10.617 -25.797 1 94.88 166 ARG B C 1
ATOM 4883 O O . ARG B 1 166 ? -17.844 -10.383 -26.25 1 94.88 166 ARG B O 1
ATOM 4890 N N . ASN B 1 167 ? -15.812 -9.984 -26.328 1 89.81 167 ASN B N 1
ATOM 4891 C CA . ASN B 1 167 ? -15.969 -8.977 -27.375 1 89.81 167 ASN B CA 1
ATOM 4892 C C . ASN B 1 167 ? -15.586 -9.531 -28.734 1 89.81 167 ASN B C 1
ATOM 4894 O O . ASN B 1 167 ? -15.344 -8.773 -29.672 1 89.81 167 ASN B O 1
ATOM 4898 N N . LYS B 1 168 ? -15.648 -10.875 -28.922 1 94.06 168 LYS B N 1
ATOM 4899 C CA . LYS B 1 168 ? -15.156 -11.461 -30.172 1 94.06 168 LYS B CA 1
ATOM 4900 C C . LYS B 1 168 ? -16.266 -12.242 -30.875 1 94.06 168 LYS B C 1
ATOM 4902 O O . LYS B 1 168 ? -15.992 -12.984 -31.828 1 94.06 168 LYS B O 1
ATOM 4907 N N . GLY B 1 169 ? -17.484 -12.07 -30.406 1 92.94 169 GLY B N 1
ATOM 4908 C CA . GLY B 1 169 ? -18.625 -12.625 -31.109 1 92.94 169 GLY B CA 1
ATOM 4909 C C . GLY B 1 169 ? -19 -14.016 -30.625 1 92.94 169 GLY B C 1
ATOM 4910 O O . GLY B 1 169 ? -19.891 -14.656 -31.188 1 92.94 169 GLY B O 1
ATOM 4911 N N . TYR B 1 170 ? -18.359 -14.516 -29.625 1 96.94 170 TYR B N 1
ATOM 4912 C CA . TYR B 1 170 ? -18.672 -15.836 -29.078 1 96.94 170 TYR B CA 1
ATOM 4913 C C . TYR B 1 170 ? -19.875 -15.758 -28.156 1 96.94 170 TYR B C 1
ATOM 4915 O O . TYR B 1 170 ? -20.109 -14.734 -27.5 1 96.94 170 TYR B O 1
ATOM 4923 N N . ILE B 1 171 ? -20.672 -16.797 -28.156 1 97.38 171 ILE B N 1
ATOM 4924 C CA . ILE B 1 171 ? -21.641 -17.031 -27.094 1 97.38 171 ILE B CA 1
ATOM 4925 C C . ILE B 1 171 ? -20.969 -17.812 -25.953 1 97.38 171 ILE B C 1
ATOM 4927 O O . ILE B 1 171 ? -20.625 -18.984 -26.125 1 97.38 171 ILE B O 1
ATOM 4931 N N . 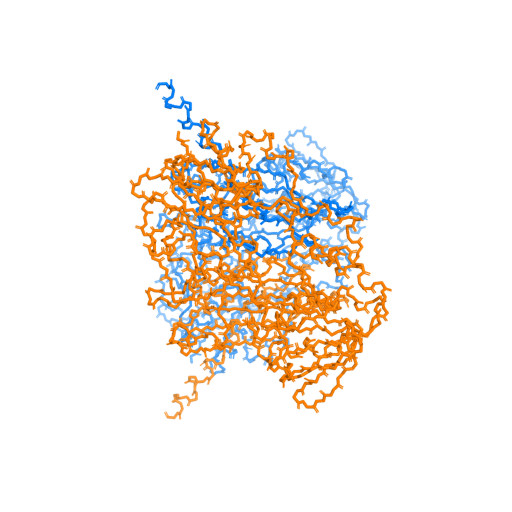ILE B 1 172 ? -20.812 -17.219 -24.828 1 98.19 172 ILE B N 1
ATOM 4932 C CA . ILE B 1 172 ? -20 -17.797 -23.75 1 98.19 172 ILE B CA 1
ATOM 4933 C C . ILE B 1 172 ? -20.922 -18.344 -22.656 1 98.19 172 ILE B C 1
ATOM 4935 O O . ILE B 1 172 ? -21.766 -17.625 -22.125 1 98.19 172 ILE B O 1
ATOM 4939 N N . HIS B 1 173 ? -20.75 -19.625 -22.375 1 97.88 173 HIS B N 1
ATOM 4940 C CA . HIS B 1 173 ? -21.422 -20.297 -21.266 1 97.88 173 HIS B CA 1
ATOM 4941 C C . HIS B 1 173 ? -20.422 -20.656 -20.172 1 97.88 173 HIS B C 1
ATOM 4943 O O . HIS B 1 173 ? -19.594 -21.547 -20.344 1 97.88 173 HIS B O 1
ATOM 4949 N N . LEU B 1 174 ? -20.453 -19.953 -19.047 1 97.56 174 LEU B N 1
ATOM 4950 C CA . LEU B 1 174 ? -19.594 -20.203 -17.906 1 97.56 174 LEU B CA 1
ATOM 4951 C C . LEU B 1 174 ? -20.312 -21.016 -16.844 1 97.56 174 LEU B C 1
ATOM 4953 O O . LEU B 1 174 ? -21.312 -20.578 -16.281 1 97.56 174 LEU B O 1
ATOM 4957 N N . VAL B 1 175 ? -19.781 -22.234 -16.609 1 95.94 175 VAL B N 1
ATOM 4958 C CA . VAL B 1 175 ? -20.484 -23.172 -15.734 1 95.94 175 VAL B CA 1
ATOM 4959 C C . VAL B 1 175 ? -19.641 -23.453 -14.492 1 95.94 175 VAL B C 1
ATOM 4961 O O . VAL B 1 175 ? -18.438 -23.641 -14.578 1 95.94 175 VAL B O 1
ATOM 4964 N N . ASP B 1 176 ? -20.266 -23.422 -13.352 1 95.56 176 ASP B N 1
ATOM 4965 C CA . ASP B 1 176 ? -19.594 -23.797 -12.109 1 95.56 176 ASP B CA 1
ATOM 4966 C C . ASP B 1 176 ? -20.562 -24.453 -11.141 1 95.56 176 ASP B C 1
ATOM 4968 O O . ASP B 1 176 ? -21.75 -24.125 -11.117 1 95.56 176 ASP B O 1
ATOM 4972 N N . TYR B 1 177 ? -20.047 -25.375 -10.32 1 93.81 177 TYR B N 1
ATOM 4973 C CA . TYR B 1 177 ? -20.891 -26.031 -9.328 1 93.81 177 TYR B CA 1
ATOM 4974 C C . TYR B 1 177 ? -21.094 -25.125 -8.117 1 93.81 177 TYR B C 1
ATOM 4976 O O . TYR B 1 177 ? -22 -25.375 -7.305 1 93.81 177 TYR B O 1
ATOM 4984 N N . MET B 1 178 ? -20.312 -24.109 -7.965 1 94.12 178 MET B N 1
ATOM 4985 C CA . MET B 1 178 ? -20.453 -23.156 -6.867 1 94.12 178 MET B CA 1
ATOM 4986 C C . MET B 1 178 ? -21.531 -22.125 -7.191 1 94.12 178 MET B C 1
ATOM 4988 O O . MET B 1 178 ? -21.781 -21.828 -8.359 1 94.12 178 MET B O 1
ATOM 4992 N N . PRO B 1 179 ? -22.094 -21.531 -6.152 1 95.19 179 PRO B N 1
ATOM 4993 C CA . PRO B 1 179 ? -23.188 -20.594 -6.363 1 95.19 179 PRO B CA 1
ATOM 4994 C C . PRO B 1 179 ? -22.734 -19.25 -6.918 1 95.19 179 PRO B C 1
ATOM 4996 O O . PRO B 1 179 ? -23.531 -18.516 -7.496 1 95.19 179 PRO B O 1
ATOM 4999 N N . ASN B 1 180 ? -21.469 -18.922 -6.715 1 96.5 180 ASN B N 1
ATOM 5000 C CA . ASN B 1 180 ? -20.938 -17.641 -7.172 1 96.5 180 ASN B CA 1
ATOM 5001 C C . ASN B 1 180 ? -19.641 -17.828 -7.953 1 96.5 180 ASN B C 1
ATOM 5003 O O . ASN B 1 180 ? -18.938 -18.828 -7.789 1 96.5 180 ASN B O 1
ATOM 5007 N N . VAL B 1 181 ? -19.344 -16.875 -8.883 1 96.94 181 VAL B N 1
ATOM 5008 C CA . VAL B 1 181 ? -18.016 -16.828 -9.461 1 96.94 181 VAL B CA 1
ATOM 5009 C C . VAL B 1 181 ? -16.984 -16.516 -8.375 1 96.94 181 VAL B C 1
ATOM 5011 O O . VAL B 1 181 ? -17.297 -15.852 -7.387 1 96.94 181 VAL B O 1
ATOM 5014 N N . LEU B 1 182 ? -15.82 -17.047 -8.484 1 96.44 182 LEU B N 1
ATOM 5015 C CA . LEU B 1 182 ? -14.695 -16.766 -7.602 1 96.44 182 LEU B CA 1
ATOM 5016 C C . LEU B 1 182 ? -15.055 -17.062 -6.152 1 96.44 182 LEU B C 1
ATOM 5018 O O . LEU B 1 182 ? -14.609 -16.375 -5.238 1 96.44 182 LEU B O 1
ATOM 5022 N N . SER B 1 183 ? -15.859 -18.109 -5.945 1 93.25 183 SER B N 1
ATOM 5023 C CA . SER B 1 183 ? -16.375 -18.484 -4.629 1 93.25 183 SER B CA 1
ATOM 5024 C C . SER B 1 183 ? -15.227 -18.812 -3.67 1 93.25 183 SER B C 1
ATOM 5026 O O . SER B 1 183 ? -15.352 -18.609 -2.459 1 93.25 183 SER B O 1
ATOM 5028 N N . ARG B 1 184 ? -14.094 -19.219 -4.195 1 89.19 184 ARG B N 1
ATOM 5029 C CA . ARG B 1 184 ? -12.969 -19.625 -3.352 1 89.19 184 ARG B CA 1
ATOM 5030 C C . ARG B 1 184 ? -12.164 -18.406 -2.904 1 89.19 184 ARG B C 1
ATOM 5032 O O . ARG B 1 184 ? -11.328 -18.5 -2.002 1 89.19 184 ARG B O 1
ATOM 5039 N N . TYR B 1 185 ? -12.547 -17.281 -3.438 1 94.31 185 TYR B N 1
ATOM 5040 C CA . TYR B 1 185 ? -11.68 -16.125 -3.229 1 94.31 185 TYR B CA 1
ATOM 5041 C C . TYR B 1 185 ? -12.453 -14.977 -2.604 1 94.31 185 TYR B C 1
ATOM 5043 O O . TYR B 1 185 ? -11.875 -14.133 -1.913 1 94.31 185 TYR B O 1
ATOM 5051 N N . PHE B 1 186 ? -13.719 -14.906 -2.869 1 97.19 186 PHE B N 1
ATOM 5052 C CA . PHE B 1 186 ? -14.516 -13.773 -2.414 1 97.19 186 PHE B CA 1
ATOM 5053 C C . PHE B 1 186 ? -15.711 -14.25 -1.588 1 97.19 186 PHE B C 1
ATOM 5055 O O . PHE B 1 186 ? -16.266 -15.32 -1.847 1 97.19 186 PHE B O 1
ATOM 5062 N N . ASP B 1 187 ? -16.094 -13.375 -0.658 1 96.94 187 ASP B N 1
ATOM 5063 C CA . ASP B 1 187 ? -17.344 -13.586 0.058 1 96.94 187 ASP B CA 1
ATOM 5064 C C . ASP B 1 187 ? -18.547 -13.195 -0.808 1 96.94 187 ASP B C 1
ATOM 5066 O O . ASP B 1 187 ? -18.438 -12.312 -1.662 1 96.94 187 ASP B O 1
ATOM 5070 N N . LYS B 1 188 ? -19.641 -13.828 -0.529 1 95.69 188 LYS B N 1
ATOM 5071 C CA . LYS B 1 188 ? -20.844 -13.695 -1.353 1 95.69 188 LYS B CA 1
ATOM 5072 C C . LYS B 1 188 ? -21.297 -12.242 -1.438 1 95.69 188 LYS B C 1
ATOM 5074 O O . LYS B 1 188 ? -21.672 -11.766 -2.508 1 95.69 188 LYS B O 1
ATOM 5079 N N . ASP B 1 189 ? -21.25 -11.523 -0.372 1 96.06 189 ASP B N 1
ATOM 5080 C CA . ASP B 1 189 ? -21.75 -10.148 -0.331 1 96.06 189 ASP B CA 1
ATOM 5081 C C . ASP B 1 189 ? -20.875 -9.227 -1.178 1 96.06 189 ASP B C 1
ATOM 5083 O O . ASP B 1 189 ? -21.359 -8.203 -1.674 1 96.06 189 ASP B O 1
ATOM 5087 N N . MET B 1 190 ? -19.656 -9.555 -1.375 1 97.69 190 MET B N 1
ATOM 5088 C CA . MET B 1 190 ? -18.734 -8.727 -2.143 1 97.69 190 MET B CA 1
ATOM 5089 C C . MET B 1 190 ? -18.859 -9.016 -3.637 1 97.69 190 MET B C 1
ATOM 5091 O O . MET B 1 190 ? -18.875 -8.086 -4.449 1 97.69 190 MET B O 1
ATOM 5095 N N . ILE B 1 191 ? -19 -10.273 -4.023 1 97.31 191 ILE B N 1
ATOM 5096 C CA . ILE B 1 191 ? -18.812 -10.672 -5.414 1 97.31 191 ILE B CA 1
ATOM 5097 C C . ILE B 1 191 ? -20.141 -10.578 -6.168 1 97.31 191 ILE B C 1
ATOM 5099 O O . ILE B 1 191 ? -20.156 -10.539 -7.402 1 97.31 191 ILE B O 1
ATOM 5103 N N . ASN B 1 192 ? -21.25 -10.477 -5.449 1 95 192 ASN B N 1
ATOM 5104 C CA . ASN B 1 192 ? -22.578 -10.523 -6.062 1 95 192 ASN B CA 1
ATOM 5105 C C . ASN B 1 192 ? -22.766 -9.383 -7.062 1 95 192 ASN B C 1
ATOM 5107 O O . ASN B 1 192 ? -23.266 -9.609 -8.172 1 95 192 ASN B O 1
ATOM 5111 N N . SER B 1 193 ? -22.391 -8.258 -6.621 1 92.56 193 SER B N 1
ATOM 5112 C CA . SER B 1 193 ? -22.594 -7.113 -7.5 1 92.56 193 SER B CA 1
ATOM 5113 C C . SER B 1 193 ? -21.781 -7.254 -8.781 1 92.56 193 SER B C 1
ATOM 5115 O O . SER B 1 193 ? -22.25 -6.887 -9.859 1 92.56 193 SER B O 1
ATOM 5117 N N . PHE B 1 194 ? -20.625 -7.684 -8.672 1 96.25 194 PHE B N 1
ATOM 5118 C CA . PHE B 1 194 ? -19.781 -7.922 -9.836 1 96.25 194 PHE B CA 1
ATOM 5119 C C . PHE B 1 194 ? -20.406 -8.984 -10.742 1 96.25 194 PHE B C 1
ATOM 5121 O O . PHE B 1 194 ? -20.469 -8.805 -11.953 1 96.25 194 PHE B O 1
ATOM 5128 N N . GLN B 1 195 ? -20.828 -10.109 -10.141 1 96.94 195 GLN B N 1
ATOM 5129 C CA . GLN B 1 195 ? -21.406 -11.234 -10.859 1 96.94 195 GLN B CA 1
ATOM 5130 C C . GLN B 1 195 ? -22.594 -10.789 -11.703 1 96.94 195 GLN B C 1
ATOM 5132 O O . GLN B 1 195 ? -22.812 -11.305 -12.805 1 96.94 195 GLN B O 1
ATOM 5137 N N . ASN B 1 196 ? -23.297 -9.859 -11.203 1 94.94 196 ASN B N 1
ATOM 5138 C CA . ASN B 1 196 ? -24.469 -9.344 -11.906 1 94.94 196 ASN B CA 1
ATOM 5139 C C . ASN B 1 196 ? -24.078 -8.625 -13.195 1 94.94 196 ASN B C 1
ATOM 5141 O O . ASN B 1 196 ? -24.906 -8.477 -14.102 1 94.94 196 ASN B O 1
ATOM 5145 N N . GLN B 1 197 ? -22.844 -8.211 -13.297 1 94.94 197 GLN B N 1
ATOM 5146 C CA . GLN B 1 197 ? -22.375 -7.492 -14.484 1 94.94 197 GLN B CA 1
ATOM 5147 C C . GLN B 1 197 ? -22.062 -8.461 -15.625 1 94.94 197 GLN B C 1
ATOM 5149 O O . GLN B 1 197 ? -21.953 -8.047 -16.781 1 94.94 197 GLN B O 1
ATOM 5154 N N . LEU B 1 198 ? -21.922 -9.719 -15.398 1 96.5 198 LEU B N 1
ATOM 5155 C CA . LEU B 1 198 ? -21.484 -10.695 -16.391 1 96.5 198 LEU B CA 1
ATOM 5156 C C . LEU B 1 198 ? -22.453 -10.766 -17.562 1 96.5 198 LEU B C 1
ATOM 5158 O O . LEU B 1 198 ? -22.031 -10.781 -18.719 1 96.5 198 LEU B O 1
ATOM 5162 N N . GLN B 1 199 ? -23.688 -10.773 -17.219 1 92.31 199 GLN B N 1
ATOM 5163 C CA . GLN B 1 199 ? -24.703 -10.898 -18.266 1 92.31 199 GLN B CA 1
ATOM 5164 C C . GLN B 1 199 ? -24.688 -9.688 -19.188 1 92.31 199 GLN B C 1
ATOM 5166 O O . GLN B 1 199 ? -24.828 -9.828 -20.406 1 92.31 199 GLN B O 1
ATOM 5171 N N . THR B 1 200 ? -24.5 -8.531 -18.594 1 93.12 200 THR B N 1
ATOM 5172 C CA . THR B 1 200 ? -24.453 -7.309 -19.391 1 93.12 200 THR B CA 1
ATOM 5173 C C . THR B 1 200 ? -23.219 -7.297 -20.281 1 93.12 200 THR B C 1
ATOM 5175 O O . THR B 1 200 ? -23.172 -6.566 -21.281 1 93.12 200 THR B O 1
ATOM 5178 N N . LYS B 1 201 ? -22.297 -8.164 -19.938 1 93.62 201 LYS B N 1
ATOM 5179 C CA . LYS B 1 201 ? -21.062 -8.25 -20.703 1 93.62 201 LYS B CA 1
ATOM 5180 C C . LYS B 1 201 ? -21.031 -9.516 -21.562 1 93.62 201 LYS B C 1
ATOM 5182 O O . LYS B 1 201 ? -19.953 -9.992 -21.938 1 93.62 201 LYS B O 1
ATOM 5187 N N . GLN B 1 202 ? -22.172 -10.117 -21.703 1 93.62 202 GLN B N 1
ATOM 5188 C CA . GLN B 1 202 ? -22.391 -11.219 -22.641 1 93.62 202 GLN B CA 1
ATOM 5189 C C . GLN B 1 202 ? -21.703 -12.492 -22.156 1 93.62 202 GLN B C 1
ATOM 5191 O O . GLN B 1 202 ? -21.156 -13.25 -22.953 1 93.62 202 GLN B O 1
ATOM 5196 N N . ILE B 1 203 ? -21.547 -12.703 -20.953 1 97.81 203 ILE B N 1
ATOM 5197 C CA . ILE B 1 203 ? -21.094 -13.938 -20.328 1 97.81 203 ILE B CA 1
ATOM 5198 C C . ILE B 1 203 ? -22.25 -14.586 -19.562 1 97.81 203 ILE B C 1
ATOM 5200 O O . ILE B 1 203 ? -22.719 -14.039 -18.562 1 97.81 203 ILE B O 1
ATOM 5204 N N . ASN B 1 204 ? -22.75 -15.672 -20.109 1 97.44 204 ASN B N 1
ATOM 5205 C CA . ASN B 1 204 ? -23.828 -16.391 -19.438 1 97.44 204 ASN B CA 1
ATOM 5206 C C . ASN B 1 204 ? -23.297 -17.297 -18.344 1 97.44 204 ASN B C 1
ATOM 5208 O O . ASN B 1 204 ? -22.719 -18.344 -18.609 1 97.44 204 ASN B O 1
ATOM 5212 N N . PHE B 1 205 ? -23.594 -16.953 -17.078 1 97.25 205 PHE B N 1
ATOM 5213 C CA . PHE B 1 205 ? -23.109 -17.703 -15.93 1 97.25 205 PHE B CA 1
ATOM 5214 C C . PHE B 1 205 ? -24.156 -18.688 -15.438 1 97.25 205 PHE B C 1
ATOM 5216 O O . PHE B 1 205 ? -25.328 -18.312 -15.242 1 97.25 205 PHE B O 1
ATOM 5223 N N . TYR B 1 206 ? -23.797 -19.953 -15.344 1 97.25 206 TYR B N 1
ATOM 5224 C CA . TYR B 1 206 ? -24.641 -21.016 -14.828 1 97.25 206 TYR B CA 1
ATOM 5225 C C . TYR B 1 206 ? -24.125 -21.516 -13.484 1 97.25 206 TYR B C 1
ATOM 5227 O O . TYR B 1 206 ? -23.344 -22.453 -13.422 1 97.25 206 TYR B O 1
ATOM 5235 N N . PRO B 1 207 ? -24.609 -20.922 -12.336 1 96.31 207 PRO B N 1
ATOM 5236 C CA . PRO B 1 207 ? -24.203 -21.344 -11 1 96.31 207 PRO B CA 1
ATOM 5237 C C . PRO B 1 207 ? -24.891 -22.641 -10.562 1 96.31 207 PRO B C 1
ATOM 5239 O O . PRO B 1 207 ? -25.938 -23 -11.102 1 96.31 207 PRO B O 1
ATOM 5242 N N . ASN B 1 208 ? -24.266 -23.375 -9.617 1 96.44 208 ASN B N 1
ATOM 5243 C CA . ASN B 1 208 ? -24.797 -24.609 -9.047 1 96.44 208 ASN B CA 1
ATOM 5244 C C . ASN B 1 208 ? -25.062 -25.656 -10.125 1 96.44 208 ASN B C 1
ATOM 5246 O O . ASN B 1 208 ? -26.094 -26.344 -10.086 1 96.44 208 ASN B O 1
ATOM 5250 N N . GLU B 1 209 ? -24.234 -25.656 -11.125 1 95 209 GLU B N 1
ATOM 5251 C CA . GLU B 1 209 ? -24.328 -26.594 -12.242 1 95 209 GLU B CA 1
ATOM 5252 C C . GLU B 1 209 ? -23.016 -27.359 -12.43 1 95 209 GLU B C 1
ATOM 5254 O O . GLU B 1 209 ? -21.953 -26.891 -12.039 1 95 209 GLU B O 1
ATOM 5259 N N . PHE B 1 210 ? -23.125 -28.562 -12.859 1 89.94 210 PHE B N 1
ATOM 5260 C CA . PHE B 1 210 ? -21.953 -29.359 -13.203 1 89.94 210 PHE B CA 1
ATOM 5261 C C . PHE B 1 210 ? -22.266 -30.312 -14.352 1 89.94 210 PHE B C 1
ATOM 5263 O O . PHE B 1 210 ? -23.438 -30.484 -14.711 1 89.94 210 PHE B O 1
ATOM 5270 N N . LEU B 1 211 ? -21.25 -30.828 -14.914 1 90.88 211 LEU B N 1
ATOM 5271 C CA . LEU B 1 211 ? -21.406 -31.719 -16.062 1 90.88 211 LEU B CA 1
ATOM 5272 C C . LEU B 1 211 ? -21.969 -33.062 -15.625 1 90.88 211 LEU B C 1
ATOM 5274 O O . LEU B 1 211 ? -21.406 -33.719 -14.75 1 90.88 211 LEU B O 1
ATOM 5278 N N . ILE B 1 212 ? -23.062 -33.438 -16.188 1 91.44 212 ILE B N 1
ATOM 5279 C CA . ILE B 1 212 ? -23.688 -34.719 -15.906 1 91.44 212 ILE B CA 1
ATOM 5280 C C . ILE B 1 212 ? -23.406 -35.688 -17.047 1 91.44 212 ILE B C 1
ATOM 5282 O O . ILE B 1 212 ? -23.172 -36.875 -16.797 1 91.44 212 ILE B O 1
ATOM 5286 N N . ASP B 1 213 ? -23.578 -35.156 -18.25 1 91.62 213 ASP B N 1
ATOM 5287 C CA . ASP B 1 213 ? -23.422 -35.938 -19.453 1 91.62 213 ASP B CA 1
ATOM 5288 C C . ASP B 1 213 ? -23.125 -35.062 -20.656 1 91.62 213 ASP B C 1
ATOM 5290 O O . ASP B 1 213 ? -23.047 -33.844 -20.531 1 91.62 213 ASP B O 1
ATOM 5294 N N . TRP B 1 214 ? -22.812 -35.719 -21.75 1 92.5 214 TRP B N 1
ATOM 5295 C CA . TRP B 1 214 ? -22.594 -35 -23 1 92.5 214 TRP B CA 1
ATOM 5296 C C . TRP B 1 214 ? -23.062 -35.844 -24.188 1 92.5 214 TRP B C 1
ATOM 5298 O O . TRP B 1 214 ? -23.156 -37.062 -24.109 1 92.5 214 TRP B O 1
ATOM 5308 N N . LYS B 1 215 ? -23.422 -35.125 -25.219 1 94.19 215 LYS B N 1
ATOM 5309 C CA . LYS B 1 215 ? -23.766 -35.719 -26.5 1 94.19 215 LYS B CA 1
ATOM 5310 C C . LYS B 1 215 ? -22.688 -35.469 -27.547 1 94.19 215 LYS B C 1
ATOM 5312 O O . LYS B 1 215 ? -22.172 -34.344 -27.641 1 94.19 215 LYS B O 1
ATOM 5317 N N . LYS B 1 216 ? -22.406 -36.531 -28.281 1 94.38 216 LYS B N 1
ATOM 5318 C CA . LYS B 1 216 ? -21.406 -36.406 -29.328 1 94.38 216 LYS B CA 1
ATOM 5319 C C . LYS B 1 216 ? -22.016 -36.625 -30.703 1 94.38 216 LYS B C 1
ATOM 5321 O O . LYS B 1 216 ? -23.016 -37.344 -30.844 1 94.38 216 LYS B O 1
ATOM 5326 N N . SER B 1 217 ? -21.641 -35.875 -31.609 1 93.88 217 SER B N 1
ATOM 5327 C CA . SER B 1 217 ? -21.781 -36.156 -33.031 1 93.88 217 SER B CA 1
ATOM 5328 C C . SER B 1 217 ? -20.422 -36.406 -33.688 1 93.88 217 SER B C 1
ATOM 5330 O O . SER B 1 217 ? -19.594 -35.5 -33.781 1 93.88 217 SER B O 1
ATOM 5332 N N . GLU B 1 218 ? -20.141 -37.75 -34.062 1 91.12 218 GLU B N 1
ATOM 5333 C CA . GLU B 1 218 ? -18.812 -38.188 -34.469 1 91.12 218 GLU B CA 1
ATOM 5334 C C . GLU B 1 218 ? -17.797 -38.031 -33.344 1 91.12 218 GLU B C 1
ATOM 5336 O O . GLU B 1 218 ? -18 -38.5 -32.25 1 91.12 218 GLU B O 1
ATOM 5341 N N . GLU B 1 219 ? -16.828 -37.281 -33.5 1 91.5 219 GLU B N 1
ATOM 5342 C CA . GLU B 1 219 ? -15.773 -37.188 -32.5 1 91.5 219 GLU B CA 1
ATOM 5343 C C . GLU B 1 219 ? -15.797 -35.844 -31.781 1 91.5 219 GLU B C 1
ATOM 5345 O O . GLU B 1 219 ? -14.852 -35.5 -31.078 1 91.5 219 GLU B O 1
ATOM 5350 N N . LYS B 1 220 ? -17.062 -35.281 -31.859 1 94.81 220 LYS B N 1
ATOM 5351 C CA . LYS B 1 220 ? -17.141 -33.969 -31.25 1 94.81 220 LYS B CA 1
ATOM 5352 C C . LYS B 1 220 ? -18.344 -33.875 -30.297 1 94.81 220 LYS B C 1
ATOM 5354 O O . LYS B 1 220 ? -19.422 -34.406 -30.594 1 94.81 220 LYS B O 1
ATOM 5359 N N . VAL B 1 221 ? -18.125 -33.25 -29.219 1 94.44 221 VAL B N 1
ATOM 5360 C CA . VAL B 1 221 ? -19.234 -32.906 -28.328 1 94.44 221 VAL B CA 1
ATOM 5361 C C . VAL B 1 221 ? -20.109 -31.828 -28.969 1 94.44 221 VAL B C 1
ATOM 5363 O O . VAL B 1 221 ? -19.609 -30.828 -29.469 1 94.44 221 VAL B O 1
ATOM 5366 N N . VAL B 1 222 ? -21.422 -32.062 -28.969 1 96.44 222 VAL B N 1
ATOM 5367 C CA . VAL B 1 222 ? -22.312 -31.094 -29.578 1 96.44 222 VAL B CA 1
ATOM 5368 C C . VAL B 1 222 ? -23.234 -30.484 -28.531 1 96.44 222 VAL B C 1
ATOM 5370 O O . VAL B 1 222 ? -23.828 -29.422 -28.75 1 96.44 222 VAL B O 1
ATOM 5373 N N . SER B 1 223 ? -23.328 -31.141 -27.438 1 96.19 223 SER B N 1
ATOM 5374 C CA . SER B 1 223 ? -24.125 -30.609 -26.312 1 96.19 223 SER B CA 1
ATOM 5375 C C . SER B 1 223 ? -23.641 -31.188 -24.984 1 96.19 223 SER B C 1
ATOM 5377 O O . SER B 1 223 ? -23.156 -32.312 -24.922 1 96.19 223 SER B O 1
ATOM 5379 N N . VAL B 1 224 ? -23.719 -30.328 -23.906 1 95.12 224 VAL B N 1
ATOM 5380 C CA . VAL B 1 224 ? -23.422 -30.781 -22.562 1 95.12 224 VAL B CA 1
ATOM 5381 C C . VAL B 1 224 ? -24.703 -30.781 -21.719 1 95.12 224 VAL B C 1
ATOM 5383 O O . VAL B 1 224 ? -25.531 -29.891 -21.859 1 95.12 224 VAL B O 1
ATOM 5386 N N . GLN B 1 225 ? -24.828 -31.844 -21 1 95.31 225 GLN B N 1
ATOM 5387 C CA . GLN B 1 225 ? -25.938 -31.938 -20.062 1 95.31 225 GLN B CA 1
ATOM 5388 C C . GLN B 1 225 ? -25.5 -31.5 -18.656 1 95.31 225 GLN B C 1
ATOM 5390 O O . GLN B 1 225 ? -24.641 -32.156 -18.047 1 95.31 225 GLN B O 1
ATOM 5395 N N . LEU B 1 226 ? -26.156 -30.438 -18.188 1 96.12 226 LEU B N 1
ATOM 5396 C CA . LEU B 1 226 ? -25.938 -29.984 -16.812 1 96.12 226 LEU B CA 1
ATOM 5397 C C . LEU B 1 226 ? -27.016 -30.531 -15.891 1 96.12 226 LEU B C 1
ATOM 5399 O O . LEU B 1 226 ? -27.797 -31.406 -16.281 1 96.12 226 LEU B O 1
ATOM 5403 N N . LEU B 1 227 ? -26.953 -30.219 -14.727 1 95.19 227 LEU B N 1
ATOM 5404 C CA . LEU B 1 227 ? -27.938 -30.703 -13.758 1 95.19 227 LEU B CA 1
ATOM 5405 C C . LEU B 1 227 ? -29.344 -30.312 -14.172 1 95.19 227 LEU B C 1
ATOM 5407 O O . LEU B 1 227 ? -30.266 -31.125 -14.148 1 95.19 227 LEU B O 1
ATOM 5411 N N . SER B 1 228 ? -29.484 -29.062 -14.594 1 96 228 SER B N 1
ATOM 5412 C CA . SER B 1 228 ? -30.828 -28.516 -14.773 1 96 228 SER B CA 1
ATOM 5413 C C . SER B 1 228 ? -31.188 -28.438 -16.25 1 96 228 SER B C 1
ATOM 5415 O O . SER B 1 228 ? -32.375 -28.344 -16.594 1 96 228 SER B O 1
ATOM 5417 N N . GLN B 1 229 ? -30.203 -28.375 -17.109 1 96.94 229 GLN B N 1
ATOM 5418 C CA . GLN B 1 229 ? -30.5 -28.109 -18.516 1 96.94 229 GLN B CA 1
ATOM 5419 C C . GLN B 1 229 ? -29.391 -28.625 -19.406 1 96.94 229 GLN B C 1
ATOM 5421 O O . GLN B 1 229 ? -28.312 -29 -18.938 1 96.94 229 GLN B O 1
ATOM 5426 N N . ALA B 1 230 ? -29.703 -28.641 -20.688 1 97.25 230 ALA B N 1
ATOM 5427 C CA . ALA B 1 230 ? -28.719 -28.938 -21.719 1 97.25 230 ALA B CA 1
ATOM 5428 C C . ALA B 1 230 ? -28.297 -27.672 -22.453 1 97.25 230 ALA B C 1
ATOM 5430 O O . ALA B 1 230 ? -29.125 -26.812 -22.75 1 97.25 230 ALA B O 1
ATOM 5431 N N . ILE B 1 231 ? -27 -27.594 -22.75 1 97.25 231 ILE B N 1
ATOM 5432 C CA . ILE B 1 231 ? -26.484 -26.438 -23.469 1 97.25 231 ILE B CA 1
ATOM 5433 C C . ILE B 1 231 ? -25.719 -26.906 -24.719 1 97.25 231 ILE B C 1
ATOM 5435 O O . ILE B 1 231 ? -24.922 -27.844 -24.656 1 97.25 231 ILE B O 1
ATOM 5439 N N . LYS B 1 232 ? -26.031 -26.219 -25.812 1 97.06 232 LYS B N 1
ATOM 5440 C CA . LYS B 1 232 ? -25.25 -26.484 -27.016 1 97.06 232 LYS B CA 1
ATOM 5441 C C . LYS B 1 232 ? -23.797 -26.062 -26.844 1 97.06 232 LYS B C 1
ATOM 5443 O O . LYS B 1 232 ? -23.516 -25.062 -26.156 1 97.06 232 LYS B O 1
ATOM 5448 N N . ALA B 1 233 ? -22.875 -26.859 -27.516 1 96.19 233 ALA B N 1
ATOM 5449 C CA . ALA B 1 233 ? -21.453 -26.531 -27.375 1 96.19 233 ALA B CA 1
ATOM 5450 C C . ALA B 1 233 ? -20.703 -26.844 -28.672 1 96.19 233 ALA B C 1
ATOM 5452 O O . ALA B 1 233 ? -20.781 -27.969 -29.188 1 96.19 233 ALA B O 1
ATOM 5453 N N . ASP B 1 234 ? -20.016 -25.844 -29.219 1 97.12 234 ASP B N 1
ATOM 5454 C CA . ASP B 1 234 ? -19.062 -26.078 -30.281 1 97.12 234 ASP B CA 1
ATOM 5455 C C . ASP B 1 234 ? -17.672 -26.422 -29.734 1 97.12 234 ASP B C 1
ATOM 5457 O O . ASP B 1 234 ? -16.875 -27.062 -30.406 1 97.12 234 ASP B O 1
ATOM 5461 N N . MET B 1 235 ? -17.469 -26 -28.594 1 96.19 235 MET B N 1
ATOM 5462 C CA . MET B 1 235 ? -16.203 -26.188 -27.906 1 96.19 235 MET B CA 1
ATOM 5463 C C . MET B 1 235 ? -16.406 -26.25 -26.391 1 96.19 235 MET B C 1
ATOM 5465 O O . MET B 1 235 ? -17.219 -25.5 -25.844 1 96.19 235 MET B O 1
ATOM 5469 N N . VAL B 1 236 ? -15.734 -27.188 -25.766 1 94.81 236 VAL B N 1
ATOM 5470 C CA . VAL B 1 236 ? -15.773 -27.312 -24.312 1 94.81 236 VAL B CA 1
ATOM 5471 C C . VAL B 1 236 ? -14.375 -27.109 -23.75 1 94.81 236 VAL B C 1
ATOM 5473 O O . VAL B 1 236 ? -13.414 -27.75 -24.188 1 94.81 236 VAL B O 1
ATOM 5476 N N . ILE B 1 237 ? -14.242 -26.172 -22.844 1 93.5 237 ILE B N 1
ATOM 5477 C CA . ILE B 1 237 ? -12.969 -25.891 -22.203 1 93.5 237 ILE B CA 1
ATOM 5478 C C . ILE B 1 237 ? -13.078 -26.125 -20.688 1 93.5 237 ILE B C 1
ATOM 5480 O O . ILE B 1 237 ? -14 -25.594 -20.047 1 93.5 237 ILE B O 1
ATOM 5484 N N . PHE B 1 238 ? -12.219 -26.875 -20.188 1 91.56 238 PHE B N 1
ATOM 5485 C CA . PHE B 1 238 ? -12.133 -27.062 -18.75 1 91.56 238 PHE B CA 1
ATOM 5486 C C . PHE B 1 238 ? -11.016 -26.188 -18.156 1 91.56 238 PHE B C 1
ATOM 5488 O O . PHE B 1 238 ? -9.852 -26.328 -18.547 1 91.56 238 PHE B O 1
ATOM 5495 N N . SER B 1 239 ? -11.438 -25.141 -17.406 1 86.69 239 SER B N 1
ATOM 5496 C CA . SER B 1 239 ? -10.461 -24.297 -16.719 1 86.69 239 SER B CA 1
ATOM 5497 C C . SER B 1 239 ? -10.133 -24.828 -15.336 1 86.69 239 SER B C 1
ATOM 5499 O O . SER B 1 239 ? -10.953 -24.734 -14.414 1 86.69 239 SER B O 1
ATOM 5501 N N . ALA B 1 240 ? -9.406 -25.984 -15.266 1 66.19 240 ALA B N 1
ATOM 5502 C CA . ALA B 1 240 ? -9.352 -27.078 -14.305 1 66.19 240 ALA B CA 1
ATOM 5503 C C . ALA B 1 240 ? -8.586 -26.672 -13.047 1 66.19 240 ALA B C 1
ATOM 5505 O O . ALA B 1 240 ? -7.836 -25.703 -13.062 1 66.19 240 ALA B O 1
ATOM 5506 N N . GLN B 1 241 ? -8.922 -27.469 -12.047 1 71.25 241 GLN B N 1
ATOM 5507 C CA . GLN B 1 241 ? -8.219 -27.688 -10.789 1 71.25 241 GLN B CA 1
ATOM 5508 C C . GLN B 1 241 ? -6.891 -28.406 -11.016 1 71.25 241 GLN B C 1
ATOM 5510 O O . GLN B 1 241 ? -6.77 -29.219 -11.93 1 71.25 241 GLN B O 1
ATOM 5515 N N . THR B 1 242 ? -5.863 -27.875 -10.617 1 84.19 242 THR B N 1
ATOM 5516 C CA . THR B 1 242 ? -4.547 -28.5 -10.727 1 84.19 242 THR B CA 1
ATOM 5517 C C . THR B 1 242 ? -4.188 -29.234 -9.438 1 84.19 242 THR B C 1
ATOM 5519 O O . THR B 1 242 ? -4.863 -29.078 -8.422 1 84.19 242 THR B O 1
ATOM 5522 N N . ARG B 1 243 ? -3.371 -30.203 -9.609 1 91 243 ARG B N 1
ATOM 5523 C CA . ARG B 1 243 ? -2.785 -30.891 -8.461 1 91 243 ARG B CA 1
ATOM 5524 C C . ARG B 1 243 ? -1.268 -30.75 -8.445 1 91 243 ARG B C 1
ATOM 5526 O O . ARG B 1 243 ? -0.635 -30.672 -9.508 1 91 243 ARG B O 1
ATOM 5533 N N . PRO B 1 244 ? -0.668 -30.703 -7.242 1 95.62 244 PRO B N 1
ATOM 5534 C CA . PRO B 1 244 ? 0.788 -30.562 -7.176 1 95.62 244 PRO B CA 1
ATOM 5535 C C . PRO B 1 244 ? 1.524 -31.766 -7.734 1 95.62 244 PRO B C 1
ATOM 5537 O O . PRO B 1 244 ? 1.083 -32.906 -7.539 1 95.62 244 PRO B O 1
ATOM 5540 N N . ASN B 1 245 ? 2.623 -31.547 -8.469 1 95.56 245 ASN B N 1
ATOM 5541 C CA . ASN B 1 245 ? 3.482 -32.625 -8.977 1 95.56 245 ASN B CA 1
ATOM 5542 C C . ASN B 1 245 ? 4.547 -33 -7.961 1 95.56 245 ASN B C 1
ATOM 5544 O O . ASN B 1 245 ? 5.684 -32.531 -8.023 1 95.56 245 ASN B O 1
ATOM 5548 N N . THR B 1 246 ? 4.16 -33.969 -7.059 1 97.75 246 THR B N 1
ATOM 5549 C CA . THR B 1 246 ? 5.086 -34.25 -5.965 1 97.75 246 THR B CA 1
ATOM 5550 C C . THR B 1 246 ? 5.438 -35.75 -5.918 1 97.75 246 THR B C 1
ATOM 5552 O O . THR B 1 246 ? 5.949 -36.219 -4.91 1 97.75 246 THR B O 1
ATOM 5555 N N . THR B 1 247 ? 5.234 -36.469 -6.996 1 96.12 247 THR B N 1
ATOM 5556 C CA . THR B 1 247 ? 5.457 -37.906 -7.043 1 96.12 247 THR B CA 1
ATOM 5557 C C . THR B 1 247 ? 6.902 -38.25 -6.684 1 96.12 247 THR B C 1
ATOM 5559 O O . THR B 1 247 ? 7.164 -39.188 -5.961 1 96.12 247 THR B O 1
ATOM 5562 N N . LEU B 1 248 ? 7.816 -37.469 -7.16 1 97.06 248 LEU B N 1
ATOM 5563 C CA . LEU B 1 248 ? 9.242 -37.688 -6.941 1 97.06 248 LEU B CA 1
ATOM 5564 C C . LEU B 1 248 ? 9.586 -37.625 -5.457 1 97.06 248 LEU B C 1
ATOM 5566 O O . LEU B 1 248 ? 10.586 -38.188 -5.02 1 97.06 248 LEU B O 1
ATOM 5570 N N . LEU B 1 249 ? 8.797 -36.875 -4.688 1 98.25 249 LEU B N 1
ATOM 5571 C CA . LEU B 1 249 ? 9.117 -36.562 -3.299 1 98.25 249 LEU B CA 1
ATOM 5572 C C . LEU B 1 249 ? 8.406 -37.531 -2.348 1 98.25 249 LEU B C 1
ATOM 5574 O O . LEU B 1 249 ? 8.703 -37.562 -1.151 1 98.25 249 LEU B O 1
ATOM 5578 N N . LYS B 1 250 ? 7.516 -38.375 -2.867 1 97.31 250 LYS B N 1
ATOM 5579 C CA . LYS B 1 250 ? 6.727 -39.281 -2.035 1 97.31 250 LYS B CA 1
ATOM 5580 C C . LYS B 1 250 ? 7.629 -40.219 -1.237 1 97.31 250 LYS B C 1
ATOM 5582 O O . LYS B 1 250 ? 8.562 -40.812 -1.787 1 97.31 250 LYS B O 1
ATOM 5587 N N . GLU B 1 251 ? 7.348 -40.281 0.072 1 96.44 251 GLU B N 1
ATOM 5588 C CA . GLU B 1 251 ? 8.055 -41.125 1.02 1 96.44 251 GLU B CA 1
ATOM 5589 C C . GLU B 1 251 ? 9.5 -40.688 1.194 1 96.44 251 GLU B C 1
ATOM 5591 O O . GLU B 1 251 ? 10.312 -41.406 1.787 1 96.44 251 GLU B O 1
ATOM 5596 N N . LYS B 1 252 ? 9.844 -39.625 0.669 1 97.81 252 LYS B N 1
ATOM 5597 C CA . LYS B 1 252 ? 11.203 -39.094 0.79 1 97.81 252 LYS B CA 1
ATOM 5598 C C . LYS B 1 252 ? 11.242 -37.844 1.661 1 97.81 252 LYS B C 1
ATOM 5600 O O . LYS B 1 252 ? 12.211 -37.625 2.383 1 97.81 252 LYS B O 1
ATOM 5605 N N . VAL B 1 253 ? 10.242 -37.031 1.548 1 98.12 253 VAL B N 1
ATOM 5606 C CA . VAL B 1 253 ? 10.086 -35.844 2.41 1 98.12 253 VAL B CA 1
ATOM 5607 C C . VAL B 1 253 ? 8.656 -35.812 2.953 1 98.12 253 VAL B C 1
ATOM 5609 O O . VAL B 1 253 ? 7.785 -36.562 2.494 1 98.12 253 VAL B O 1
ATOM 5612 N N . ALA B 1 254 ? 8.422 -34.938 3.967 1 97 254 ALA B N 1
ATOM 5613 C CA . ALA B 1 254 ? 7.102 -34.812 4.578 1 97 254 ALA B CA 1
ATOM 5614 C C . ALA B 1 254 ? 6.125 -34.125 3.645 1 97 254 ALA B C 1
ATOM 5616 O O . ALA B 1 254 ? 6.434 -33.031 3.117 1 97 254 ALA B O 1
ATOM 5617 N N . LEU B 1 255 ? 5.02 -34.719 3.416 1 96.56 255 LEU B N 1
ATOM 5618 C CA . LEU B 1 255 ? 3.936 -34.156 2.617 1 96.56 255 LEU B CA 1
ATOM 5619 C C . LEU B 1 255 ? 2.666 -34.031 3.449 1 96.56 255 LEU B C 1
ATOM 5621 O O . LEU B 1 255 ? 2.473 -34.75 4.426 1 96.56 255 LEU B O 1
ATOM 5625 N N . TYR B 1 256 ? 1.853 -33.062 3.102 1 94.25 256 TYR B N 1
ATOM 5626 C CA . TYR B 1 256 ? 0.491 -33 3.621 1 94.25 256 TYR B CA 1
ATOM 5627 C C . TYR B 1 256 ? -0.39 -34.031 2.951 1 94.25 256 TYR B C 1
ATOM 5629 O O . TYR B 1 256 ? 0.033 -34.688 1.998 1 94.25 256 TYR B O 1
ATOM 5637 N N . GLU B 1 257 ? -1.638 -34.188 3.354 1 91.62 257 GLU B N 1
ATOM 5638 C CA . GLU B 1 257 ? -2.578 -35.156 2.816 1 91.62 257 GLU B CA 1
ATOM 5639 C C . GLU B 1 257 ? -2.939 -34.844 1.369 1 91.62 257 GLU B C 1
ATOM 5641 O O . GLU B 1 257 ? -3.188 -35.75 0.57 1 91.62 257 GLU B O 1
ATOM 5646 N N . ASP B 1 258 ? -2.896 -33.562 1.073 1 91.25 258 ASP B N 1
ATOM 5647 C CA . ASP B 1 258 ? -3.248 -33.156 -0.29 1 91.25 258 ASP B CA 1
ATOM 5648 C C . ASP B 1 258 ? -2.033 -33.25 -1.212 1 91.25 258 ASP B C 1
ATOM 5650 O O . ASP B 1 258 ? -2.059 -32.719 -2.328 1 91.25 258 ASP B O 1
ATOM 5654 N N . GLU B 1 259 ? -0.947 -33.719 -0.706 1 95 259 GLU B N 1
ATOM 5655 C CA . GLU B 1 259 ? 0.271 -34.031 -1.439 1 95 259 GLU B CA 1
ATOM 5656 C C . GLU B 1 259 ? 1.142 -32.812 -1.649 1 95 259 GLU B C 1
ATOM 5658 O O . GLU B 1 259 ? 2.141 -32.875 -2.371 1 95 259 GLU B O 1
ATOM 5663 N N . THR B 1 260 ? 0.783 -31.703 -1.061 1 96.56 260 THR B N 1
ATOM 5664 C CA . THR B 1 260 ? 1.707 -30.578 -1.076 1 96.56 260 THR B CA 1
ATOM 5665 C C . THR B 1 260 ? 2.844 -30.797 -0.08 1 96.56 260 THR B C 1
ATOM 5667 O O . THR B 1 260 ? 2.719 -31.609 0.845 1 96.56 260 THR B O 1
ATOM 5670 N N . VAL B 1 261 ? 3.859 -30.125 -0.284 1 97.38 261 VAL B N 1
ATOM 5671 C CA . VAL B 1 261 ? 5.086 -30.406 0.455 1 97.38 261 VAL B CA 1
ATOM 5672 C C . VAL B 1 261 ? 5.121 -29.562 1.732 1 97.38 261 VAL B C 1
ATOM 5674 O O . VAL B 1 261 ? 4.832 -28.359 1.704 1 97.38 261 VAL B O 1
ATOM 5677 N N . ILE B 1 262 ? 5.402 -30.188 2.883 1 96.44 262 ILE B N 1
ATOM 5678 C CA . ILE B 1 262 ? 5.621 -29.484 4.137 1 96.44 262 ILE B CA 1
ATOM 5679 C C . ILE B 1 262 ? 7.023 -28.875 4.148 1 96.44 262 ILE B C 1
ATOM 5681 O O . ILE B 1 262 ? 8.016 -29.594 3.977 1 96.44 262 ILE B O 1
ATOM 5685 N N . VAL B 1 263 ? 7.125 -27.562 4.293 1 96.75 263 VAL B N 1
ATOM 5686 C CA . VAL B 1 263 ? 8.414 -26.891 4.34 1 96.75 263 VAL B CA 1
ATOM 5687 C C . VAL B 1 263 ? 8.461 -25.953 5.547 1 96.75 263 VAL B C 1
ATOM 5689 O O . VAL B 1 263 ? 7.422 -25.609 6.117 1 96.75 263 VAL B O 1
ATOM 5692 N N . ASN B 1 264 ? 9.688 -25.594 6 1 96.12 264 ASN B N 1
ATOM 5693 C CA . ASN B 1 264 ? 9.844 -24.531 6.996 1 96.12 264 ASN B CA 1
ATOM 5694 C C . ASN B 1 264 ? 9.883 -23.156 6.348 1 96.12 264 ASN B C 1
ATOM 5696 O O . ASN B 1 264 ? 9.648 -23.016 5.145 1 96.12 264 ASN B O 1
ATOM 5700 N N . GLU B 1 265 ? 10.172 -22.125 7.074 1 95.88 265 GLU B N 1
ATOM 5701 C CA . GLU B 1 265 ? 10.109 -20.734 6.594 1 95.88 265 GLU B CA 1
ATOM 5702 C C . GLU B 1 265 ? 11.227 -20.453 5.59 1 95.88 265 GLU B C 1
ATOM 5704 O O . GLU B 1 265 ? 11.203 -19.422 4.91 1 95.88 265 GLU B O 1
ATOM 5709 N N . TYR B 1 266 ? 12.172 -21.312 5.484 1 98.12 266 TYR B N 1
ATOM 5710 C CA . TYR B 1 266 ? 13.242 -21.141 4.508 1 98.12 266 TYR B CA 1
ATOM 5711 C C . TYR B 1 266 ? 13.023 -22.047 3.299 1 98.12 266 TYR B C 1
ATOM 5713 O O . TYR B 1 266 ? 13.922 -22.219 2.471 1 98.12 266 TYR B O 1
ATOM 5721 N N . LEU B 1 267 ? 11.867 -22.703 3.244 1 98.31 267 LEU B N 1
ATOM 5722 C CA . LEU B 1 267 ? 11.391 -23.547 2.143 1 98.31 267 LEU B CA 1
ATOM 5723 C C . LEU B 1 267 ? 12.164 -24.859 2.076 1 98.31 267 LEU B C 1
ATOM 5725 O O . LEU B 1 267 ? 12.266 -25.469 1.011 1 98.31 267 LEU B O 1
ATOM 5729 N N . GLN B 1 268 ? 12.758 -25.156 3.219 1 98.62 268 GLN B N 1
ATOM 5730 C CA . GLN B 1 268 ? 13.445 -26.438 3.385 1 98.62 268 GLN B CA 1
ATOM 5731 C C . GLN B 1 268 ? 12.461 -27.547 3.746 1 98.62 268 GLN B C 1
ATOM 5733 O O . GLN B 1 268 ? 11.578 -27.359 4.582 1 98.62 268 GLN B O 1
ATOM 5738 N N . THR B 1 269 ? 12.617 -28.703 3.031 1 98.31 269 THR B N 1
ATOM 5739 C CA . THR B 1 269 ? 11.781 -29.859 3.35 1 98.31 269 THR B CA 1
ATOM 5740 C C . THR B 1 269 ? 12.297 -30.578 4.598 1 98.31 269 THR B C 1
ATOM 5742 O O . THR B 1 269 ? 13.156 -30.047 5.305 1 98.31 269 THR B O 1
ATOM 5745 N N . SER B 1 270 ? 11.648 -31.734 4.875 1 98.25 270 SER B N 1
ATOM 5746 C CA . SER B 1 270 ? 12.109 -32.531 6.008 1 98.25 270 SER B CA 1
ATOM 5747 C C . SER B 1 270 ? 13.523 -33.062 5.773 1 98.25 270 SER B C 1
ATOM 5749 O O . SER B 1 270 ? 14.18 -33.531 6.703 1 98.25 270 SER B O 1
ATOM 5751 N N . ASP B 1 271 ? 14.016 -33.094 4.52 1 98.25 271 ASP B N 1
ATOM 5752 C CA . ASP B 1 271 ? 15.414 -33.344 4.195 1 98.25 271 ASP B CA 1
ATOM 5753 C C . ASP B 1 271 ? 16.203 -32.031 4.105 1 98.25 271 ASP B C 1
ATOM 5755 O O . ASP B 1 271 ? 15.852 -31.156 3.311 1 98.25 271 ASP B O 1
ATOM 5759 N N . PRO B 1 272 ? 17.219 -31.875 4.84 1 98 272 PRO B N 1
ATOM 5760 C CA . PRO B 1 272 ? 17.906 -30.578 4.945 1 98 272 PRO B CA 1
ATOM 5761 C C . PRO B 1 272 ? 18.547 -30.156 3.631 1 98 272 PRO B C 1
ATOM 5763 O O . PRO B 1 272 ? 18.922 -28.984 3.477 1 98 272 PRO B O 1
ATOM 5766 N N . ASP B 1 273 ? 18.719 -31.047 2.662 1 98.5 273 ASP B N 1
ATOM 5767 C CA . ASP B 1 273 ? 19.406 -30.703 1.419 1 98.5 273 ASP B CA 1
ATOM 5768 C C . ASP B 1 273 ? 18.406 -30.594 0.26 1 98.5 273 ASP B C 1
ATOM 5770 O O . ASP B 1 273 ? 18.812 -30.391 -0.889 1 98.5 273 ASP B O 1
ATOM 5774 N N . ILE B 1 274 ? 17.078 -30.688 0.561 1 98.88 274 ILE B N 1
ATOM 5775 C CA . ILE B 1 274 ? 16.047 -30.594 -0.457 1 98.88 274 ILE B CA 1
ATOM 5776 C C . ILE B 1 274 ? 15.102 -29.438 -0.137 1 98.88 274 ILE B C 1
ATOM 5778 O O . ILE B 1 274 ? 14.523 -29.391 0.952 1 98.88 274 ILE B O 1
ATOM 5782 N N . TYR B 1 275 ? 14.969 -28.547 -1.062 1 98.88 275 TYR B N 1
ATOM 5783 C CA . TYR B 1 275 ? 14.047 -27.422 -0.981 1 98.88 275 TYR B CA 1
ATOM 5784 C C . TYR B 1 275 ? 12.898 -27.578 -1.968 1 98.88 275 TYR B C 1
ATOM 5786 O O . TYR B 1 275 ? 13.055 -28.219 -3.014 1 98.88 275 TYR B O 1
ATOM 5794 N N . ALA B 1 276 ? 11.727 -27.078 -1.596 1 98.81 276 ALA B N 1
ATOM 5795 C CA . ALA B 1 276 ? 10.547 -27.109 -2.463 1 98.81 276 ALA B CA 1
ATOM 5796 C C . ALA B 1 276 ? 9.984 -25.703 -2.654 1 98.81 276 ALA B C 1
ATOM 5798 O O . ALA B 1 276 ? 9.859 -24.938 -1.691 1 98.81 276 ALA B O 1
ATOM 5799 N N . ILE B 1 277 ? 9.641 -25.344 -3.908 1 98.75 277 ILE B N 1
ATOM 5800 C CA . ILE B 1 277 ? 9.109 -24.016 -4.199 1 98.75 277 ILE B CA 1
ATOM 5801 C C . ILE B 1 277 ? 8.016 -24.125 -5.258 1 98.75 277 ILE B C 1
ATOM 5803 O O . ILE B 1 277 ? 7.914 -25.125 -5.965 1 98.75 277 ILE B O 1
ATOM 5807 N N . GLY B 1 278 ? 7.176 -23.047 -5.324 1 97.62 278 GLY B N 1
ATOM 5808 C CA . GLY B 1 278 ? 6.125 -22.969 -6.328 1 97.62 278 GLY B CA 1
ATOM 5809 C C . GLY B 1 278 ? 4.855 -23.688 -5.914 1 97.62 278 GLY B C 1
ATOM 5810 O O . GLY B 1 278 ? 4.488 -23.688 -4.738 1 97.62 278 GLY B O 1
ATOM 5811 N N . ASP B 1 279 ? 4.215 -24.266 -6.891 1 96.25 279 ASP B N 1
ATOM 5812 C CA . ASP B 1 279 ? 2.857 -24.766 -6.711 1 96.25 279 ASP B CA 1
ATOM 5813 C C . ASP B 1 279 ? 2.84 -25.984 -5.785 1 96.25 279 ASP B C 1
ATOM 5815 O O . ASP B 1 279 ? 1.783 -26.375 -5.277 1 96.25 279 ASP B O 1
ATOM 5819 N N . ILE B 1 280 ? 3.941 -26.562 -5.512 1 98.25 280 ILE B N 1
ATOM 5820 C CA . ILE B 1 280 ? 3.941 -27.766 -4.688 1 98.25 280 ILE B CA 1
ATOM 5821 C C . ILE B 1 280 ? 3.949 -27.391 -3.209 1 98.25 280 ILE B C 1
ATOM 5823 O O . ILE B 1 280 ? 3.803 -28.25 -2.336 1 98.25 280 ILE B O 1
ATOM 5827 N N . VAL B 1 281 ? 4.125 -26.094 -2.912 1 97.25 281 VAL B N 1
ATOM 5828 C CA . VAL B 1 281 ? 4.109 -25.578 -1.547 1 97.25 281 VAL B CA 1
ATOM 5829 C C . VAL B 1 281 ? 2.789 -24.859 -1.275 1 97.25 281 VAL B C 1
ATOM 5831 O O . VAL B 1 281 ? 2.436 -23.906 -1.973 1 97.25 281 VAL B O 1
ATOM 5834 N N . PRO B 1 282 ? 2.014 -25.266 -0.251 1 95.31 282 PRO B N 1
ATOM 5835 C CA . PRO B 1 282 ? 0.714 -24.641 0.025 1 95.31 282 PRO B CA 1
ATOM 5836 C C . PRO B 1 282 ? 0.831 -23.375 0.864 1 95.31 282 PRO B C 1
ATOM 5838 O O . PRO B 1 282 ? 1.911 -23.062 1.369 1 95.31 282 PRO B O 1
ATOM 5841 N N . VAL B 1 283 ? -0.25 -22.609 0.907 1 93.19 283 VAL B N 1
ATOM 5842 C CA . VAL B 1 283 ? -0.398 -21.578 1.934 1 93.19 283 VAL B CA 1
ATOM 5843 C C . VAL B 1 283 ? -0.647 -22.234 3.289 1 93.19 283 VAL B C 1
ATOM 5845 O O . VAL B 1 283 ? -1.563 -23.047 3.432 1 93.19 283 VAL B O 1
ATOM 5848 N N . SER B 1 284 ? 0.149 -21.875 4.227 1 90.69 284 SER B N 1
ATOM 5849 C CA . SER B 1 284 ? 0.025 -22.5 5.535 1 90.69 284 SER B CA 1
ATOM 5850 C C . SER B 1 284 ? -0.408 -21.484 6.594 1 90.69 284 SER B C 1
ATOM 5852 O O . SER B 1 284 ? 0.23 -20.438 6.766 1 90.69 284 SER B O 1
ATOM 5854 N N . PHE B 1 285 ? -1.563 -21.672 7.34 1 80.38 285 PHE B N 1
ATOM 5855 C CA . PHE B 1 285 ? -2.105 -20.719 8.297 1 80.38 285 PHE B CA 1
ATOM 5856 C C . PHE B 1 285 ? -1.589 -21 9.703 1 80.38 285 PHE B C 1
ATOM 5858 O O . PHE B 1 285 ? -1.607 -20.125 10.57 1 80.38 285 PHE B O 1
ATOM 5865 N N . ASP B 1 286 ? -1.477 -22.219 10.203 1 68.38 286 ASP B N 1
ATOM 5866 C CA . ASP B 1 286 ? -1.08 -22.453 11.586 1 68.38 286 ASP B CA 1
ATOM 5867 C C . ASP B 1 286 ? -0.214 -23.703 11.703 1 68.38 286 ASP B C 1
ATOM 5869 O O . ASP B 1 286 ? 0.056 -24.375 10.711 1 68.38 286 ASP B O 1
ATOM 5873 N N . LYS B 1 287 ? 0.206 -23.797 12.945 1 57.19 287 LYS B N 1
ATOM 5874 C CA . LYS B 1 287 ? 1.04 -24.938 13.32 1 57.19 287 LYS B CA 1
ATOM 5875 C C . LYS B 1 287 ? 0.274 -26.25 13.188 1 57.19 287 LYS B C 1
ATOM 5877 O O . LYS B 1 287 ? 0.878 -27.312 13.039 1 57.19 287 LYS B O 1
ATOM 5882 N N . ASN B 1 288 ? -1.104 -26.094 13.219 1 59.06 288 ASN B N 1
ATOM 5883 C CA . ASN B 1 288 ? -1.897 -27.312 13.258 1 59.06 288 ASN B CA 1
ATOM 5884 C C . ASN B 1 288 ? -2.172 -27.844 11.852 1 59.06 288 ASN B C 1
ATOM 5886 O O . ASN B 1 288 ? -3.119 -28.609 11.648 1 59.06 288 ASN B O 1
ATOM 5890 N N . LYS B 1 289 ? -1.538 -27.328 10.891 1 64.44 289 LYS B N 1
ATOM 5891 C CA . LYS B 1 289 ? -1.415 -27.938 9.562 1 64.44 289 LYS B CA 1
ATOM 5892 C C . LYS B 1 289 ? -2.531 -27.453 8.641 1 64.44 289 LYS B C 1
ATOM 5894 O O . LYS B 1 289 ? -2.947 -28.188 7.734 1 64.44 289 LYS B O 1
ATOM 5899 N N . ARG B 1 290 ? -3.318 -26.531 9.117 1 83.5 290 ARG B N 1
ATOM 5900 C CA . ARG B 1 290 ? -4.277 -26.016 8.141 1 83.5 290 ARG B CA 1
ATOM 5901 C C . ARG B 1 290 ? -3.566 -25.312 6.988 1 83.5 290 ARG B C 1
ATOM 5903 O O . ARG B 1 290 ? -2.674 -24.5 7.215 1 83.5 290 ARG B O 1
ATOM 5910 N N . HIS B 1 291 ? -3.814 -25.766 5.77 1 90 291 HIS B N 1
ATOM 5911 C CA . HIS B 1 291 ? -3.145 -25.281 4.566 1 90 291 HIS B CA 1
ATOM 5912 C C . HIS B 1 291 ? -4.098 -25.266 3.373 1 90 291 HIS B C 1
ATOM 5914 O O . HIS B 1 291 ? -5.18 -25.859 3.432 1 90 291 HIS B O 1
ATOM 5920 N N . LEU B 1 292 ? -3.799 -24.469 2.506 1 90 292 LEU B N 1
ATOM 5921 C CA . LEU B 1 292 ? -4.59 -24.328 1.289 1 90 292 LEU B CA 1
ATOM 5922 C C . LEU B 1 292 ? -3.709 -24.453 0.05 1 90 292 LEU B C 1
ATOM 5924 O O . LEU B 1 292 ? -2.664 -23.797 -0.035 1 90 292 LEU B O 1
ATOM 5928 N N . PHE B 1 293 ? -4.082 -25.391 -0.821 1 91.56 293 PHE B N 1
ATOM 5929 C CA . PHE B 1 293 ? -3.432 -25.453 -2.123 1 91.56 293 PHE B CA 1
ATOM 5930 C C . PHE B 1 293 ? -3.791 -24.234 -2.965 1 91.56 293 PHE B C 1
ATOM 5932 O O . PHE B 1 293 ? -4.957 -24.031 -3.318 1 91.56 293 PHE B O 1
ATOM 5939 N N . LEU B 1 294 ? -2.818 -23.359 -3.225 1 91.12 294 LEU B N 1
ATOM 5940 C CA . LEU B 1 294 ? -3.027 -22.109 -3.957 1 91.12 294 LEU B CA 1
ATOM 5941 C C . LEU B 1 294 ? -1.867 -21.844 -4.91 1 91.12 294 LEU B C 1
ATOM 5943 O O . LEU B 1 294 ? -0.943 -21.094 -4.57 1 91.12 294 LEU B O 1
ATOM 5947 N N . PRO B 1 295 ? -1.974 -22.375 -6.102 1 91.06 295 PRO B N 1
ATOM 5948 C CA . PRO B 1 295 ? -0.911 -22.156 -7.082 1 91.06 295 PRO B CA 1
ATOM 5949 C C . PRO B 1 295 ? -0.946 -20.75 -7.688 1 91.06 295 PRO B C 1
ATOM 5951 O O . PRO B 1 295 ? -1.899 -20.406 -8.383 1 91.06 295 PRO B O 1
ATOM 5954 N N . LEU B 1 296 ? 0.01 -19.938 -7.41 1 90.81 296 LEU B N 1
ATOM 5955 C CA . LEU B 1 296 ? 0.129 -18.578 -7.91 1 90.81 296 LEU B CA 1
ATOM 5956 C C . LEU B 1 296 ? 1.55 -18.297 -8.383 1 90.81 296 LEU B C 1
ATOM 5958 O O . LEU B 1 296 ? 2.518 -18.625 -7.699 1 90.81 296 LEU B O 1
ATOM 5962 N N . VAL B 1 297 ? 1.652 -17.672 -9.539 1 90.56 297 VAL B N 1
ATOM 5963 C CA . VAL B 1 297 ? 2.951 -17.312 -10.109 1 90.56 297 VAL B CA 1
ATOM 5964 C C . VAL B 1 297 ? 3.719 -16.438 -9.133 1 90.56 297 VAL B C 1
ATOM 5966 O O . VAL B 1 297 ? 4.93 -16.594 -8.961 1 90.56 297 VAL B O 1
ATOM 5969 N N . THR B 1 298 ? 3.035 -15.539 -8.461 1 91.25 298 THR B N 1
ATOM 5970 C CA . THR B 1 298 ? 3.666 -14.602 -7.539 1 91.25 298 THR B CA 1
ATOM 5971 C C . THR B 1 298 ? 4.348 -15.344 -6.395 1 91.25 298 THR B C 1
ATOM 5973 O O . THR B 1 298 ? 5.488 -15.047 -6.043 1 91.25 298 THR B O 1
ATOM 5976 N N . ARG B 1 299 ? 3.713 -16.297 -5.832 1 95.38 299 ARG B N 1
ATOM 5977 C CA . ARG B 1 299 ? 4.316 -17.078 -4.758 1 95.38 299 ARG B CA 1
ATOM 5978 C C . ARG B 1 299 ? 5.527 -17.859 -5.262 1 95.38 299 ARG B C 1
ATOM 5980 O O . ARG B 1 299 ? 6.555 -17.922 -4.586 1 95.38 299 ARG B O 1
ATOM 5987 N N . ALA B 1 300 ? 5.34 -18.406 -6.465 1 96.31 300 ALA B N 1
ATOM 5988 C CA . ALA B 1 300 ? 6.395 -19.234 -7.043 1 96.31 300 ALA B CA 1
ATOM 5989 C C . ALA B 1 300 ? 7.699 -18.438 -7.168 1 96.31 300 ALA B C 1
ATOM 5991 O O . ALA B 1 300 ? 8.75 -18.906 -6.727 1 96.31 300 ALA B O 1
ATOM 5992 N N . VAL B 1 301 ? 7.648 -17.281 -7.715 1 96.31 301 VAL B N 1
ATOM 5993 C CA . VAL B 1 301 ? 8.867 -16.531 -8.016 1 96.31 301 VAL B CA 1
ATOM 5994 C C . VAL B 1 301 ? 9.453 -15.961 -6.727 1 96.31 301 VAL B C 1
ATOM 5996 O O . VAL B 1 301 ? 10.672 -15.875 -6.582 1 96.31 301 VAL B O 1
ATOM 5999 N N . HIS B 1 302 ? 8.633 -15.57 -5.77 1 98.06 302 HIS B N 1
ATOM 6000 C CA . HIS B 1 302 ? 9.148 -15.031 -4.512 1 98.06 302 HIS B CA 1
ATOM 6001 C C . HIS B 1 302 ? 9.773 -16.125 -3.654 1 98.06 302 HIS B C 1
ATOM 6003 O O . HIS B 1 302 ? 10.781 -15.891 -2.986 1 98.06 302 HIS B O 1
ATOM 6009 N N . MET B 1 303 ? 9.156 -17.297 -3.656 1 98.5 303 MET B N 1
ATOM 6010 C CA . MET B 1 303 ? 9.781 -18.438 -2.996 1 98.5 303 MET B CA 1
ATOM 6011 C C . MET B 1 303 ? 11.141 -18.75 -3.609 1 98.5 303 MET B C 1
ATOM 6013 O O . MET B 1 303 ? 12.102 -19.031 -2.891 1 98.5 303 MET B O 1
ATOM 6017 N N . ALA B 1 304 ? 11.164 -18.672 -4.934 1 98.56 304 ALA B N 1
ATOM 6018 C CA . ALA B 1 304 ? 12.406 -18.938 -5.652 1 98.56 304 ALA B CA 1
ATOM 6019 C C . ALA B 1 304 ? 13.508 -17.984 -5.211 1 98.56 304 ALA B C 1
ATOM 6021 O O . ALA B 1 304 ? 14.641 -18.406 -4.969 1 98.56 304 ALA B O 1
ATOM 6022 N N . ARG B 1 305 ? 13.203 -16.75 -5.113 1 98.5 305 ARG B N 1
ATOM 6023 C CA . ARG B 1 305 ? 14.188 -15.766 -4.68 1 98.5 305 ARG B CA 1
ATOM 6024 C C . ARG B 1 305 ? 14.617 -16.031 -3.238 1 98.5 305 ARG B C 1
ATOM 6026 O O . ARG B 1 305 ? 15.797 -15.898 -2.902 1 98.5 305 ARG B O 1
ATOM 6033 N N . ALA B 1 306 ? 13.688 -16.344 -2.363 1 98.62 306 ALA B N 1
ATOM 6034 C CA . ALA B 1 306 ? 13.992 -16.625 -0.964 1 98.62 306 ALA B CA 1
ATOM 6035 C C . ALA B 1 306 ? 14.984 -17.781 -0.843 1 98.62 306 ALA B C 1
ATOM 6037 O O . ALA B 1 306 ? 15.961 -17.688 -0.104 1 98.62 306 ALA B O 1
ATOM 6038 N N . VAL B 1 307 ? 14.766 -18.797 -1.601 1 98.56 307 VAL B N 1
ATOM 6039 C CA . VAL B 1 307 ? 15.648 -19.969 -1.54 1 98.56 307 VAL B CA 1
ATOM 6040 C C . VAL B 1 307 ? 17.031 -19.594 -2.086 1 98.56 307 VAL B C 1
ATOM 6042 O O . VAL B 1 307 ? 18.047 -20.031 -1.549 1 98.56 307 VAL B O 1
ATOM 6045 N N . ALA B 1 308 ? 17.031 -18.859 -3.18 1 98.19 308 ALA B N 1
ATOM 6046 C CA . ALA B 1 308 ? 18.312 -18.438 -3.758 1 98.19 308 ALA B CA 1
ATOM 6047 C C . ALA B 1 308 ? 19.125 -17.625 -2.752 1 98.19 308 ALA B C 1
ATOM 6049 O O . ALA B 1 308 ? 20.328 -17.859 -2.604 1 98.19 308 ALA B O 1
ATOM 6050 N N . LEU B 1 309 ? 18.5 -16.719 -2.057 1 98 309 LEU B N 1
ATOM 6051 C CA . LEU B 1 309 ? 19.172 -15.922 -1.033 1 98 309 LEU B CA 1
ATOM 6052 C C . LEU B 1 309 ? 19.688 -16.812 0.089 1 98 309 LEU B C 1
ATOM 6054 O O . LEU B 1 309 ? 20.844 -16.688 0.504 1 98 309 LEU B O 1
ATOM 6058 N N . THR B 1 310 ? 18.828 -17.703 0.533 1 97.75 310 THR B N 1
ATOM 6059 C CA . THR B 1 310 ? 19.188 -18.609 1.622 1 97.75 310 THR B CA 1
ATOM 6060 C C . THR B 1 310 ? 20.406 -19.453 1.242 1 97.75 310 THR B C 1
ATOM 6062 O O . THR B 1 310 ? 21.359 -19.547 2.01 1 97.75 310 THR B O 1
ATOM 6065 N N . LEU B 1 311 ? 20.438 -19.984 0.05 1 96.94 311 LEU B N 1
ATOM 6066 C CA . LEU B 1 311 ? 21.516 -20.859 -0.403 1 96.94 311 LEU B CA 1
ATOM 6067 C C . LEU B 1 311 ? 22.766 -20.062 -0.726 1 96.94 311 LEU B C 1
ATOM 6069 O O . LEU B 1 311 ? 23.859 -20.625 -0.889 1 96.94 311 LEU B O 1
ATOM 6073 N N . SER B 1 312 ? 22.641 -18.766 -0.813 1 94.81 312 SER B N 1
ATOM 6074 C CA . SER B 1 312 ? 23.781 -17.906 -1.065 1 94.81 312 SER B CA 1
ATOM 6075 C C . SER B 1 312 ? 24.344 -17.328 0.234 1 94.81 312 SER B C 1
ATOM 6077 O O . SER B 1 312 ? 25.109 -16.359 0.214 1 94.81 312 SER B O 1
ATOM 6079 N N . GLY B 1 313 ? 23.891 -17.797 1.331 1 94.06 313 GLY B N 1
ATOM 6080 C CA . GLY B 1 313 ? 24.453 -17.406 2.617 1 94.06 313 GLY B CA 1
ATOM 6081 C C . GLY B 1 313 ? 23.719 -16.25 3.262 1 94.06 313 GLY B C 1
ATOM 6082 O O . GLY B 1 313 ? 24.203 -15.641 4.207 1 94.06 313 GLY B O 1
ATOM 6083 N N . GLN B 1 314 ? 22.594 -15.93 2.756 1 95.19 314 GLN B N 1
ATOM 6084 C CA . GLN B 1 314 ? 21.719 -14.906 3.33 1 95.19 314 GLN B CA 1
ATOM 6085 C C . GLN B 1 314 ? 20.344 -15.484 3.678 1 95.19 314 GLN B C 1
ATOM 6087 O O . GLN B 1 314 ? 19.359 -15.211 2.996 1 95.19 314 GLN B O 1
ATOM 6092 N N . PRO B 1 315 ? 20.312 -16.219 4.754 1 97.12 315 PRO B N 1
ATOM 6093 C CA . PRO B 1 315 ? 19.047 -16.844 5.105 1 97.12 315 PRO B CA 1
ATOM 6094 C C . PRO B 1 315 ? 17.875 -15.867 5.121 1 97.12 315 PRO B C 1
ATOM 6096 O O . PRO B 1 315 ? 17.906 -14.875 5.852 1 97.12 315 PRO B O 1
ATOM 6099 N N . THR B 1 316 ? 16.906 -16.109 4.305 1 97.81 316 THR B N 1
ATOM 6100 C CA . THR B 1 316 ? 15.75 -15.25 4.129 1 97.81 316 THR B CA 1
ATOM 6101 C C . THR B 1 316 ? 14.461 -16.047 4.281 1 97.81 316 THR B C 1
ATOM 6103 O O . THR B 1 316 ? 14.164 -16.922 3.465 1 97.81 316 THR B O 1
ATOM 6106 N N . ALA B 1 317 ? 13.703 -15.742 5.328 1 97.38 317 ALA B N 1
ATOM 6107 C CA . ALA B 1 317 ? 12.438 -16.422 5.582 1 97.38 317 ALA B CA 1
ATOM 6108 C C . ALA B 1 317 ? 11.359 -15.953 4.605 1 97.38 317 ALA B C 1
ATOM 6110 O O . ALA B 1 317 ? 11.281 -14.773 4.273 1 97.38 317 ALA B O 1
ATOM 6111 N N . TYR B 1 318 ? 10.562 -16.859 4.094 1 96.75 318 TYR B N 1
ATOM 6112 C CA . TYR B 1 318 ? 9.367 -16.609 3.291 1 96.75 318 TYR B CA 1
ATOM 6113 C C . TYR B 1 318 ? 8.102 -16.781 4.125 1 96.75 318 TYR B C 1
ATOM 6115 O O . TYR B 1 318 ? 7.996 -17.719 4.922 1 96.75 318 TYR B O 1
ATOM 6123 N N . ASP B 1 319 ? 7.184 -15.828 4.016 1 95.06 319 ASP B N 1
ATOM 6124 C CA . ASP B 1 319 ? 5.93 -15.922 4.762 1 95.06 319 ASP B CA 1
ATOM 6125 C C . ASP B 1 319 ? 4.965 -16.891 4.094 1 95.06 319 ASP B C 1
ATOM 6127 O O . ASP B 1 319 ? 4.215 -16.516 3.193 1 95.06 319 ASP B O 1
ATOM 6131 N N . LEU B 1 320 ? 4.809 -18.094 4.625 1 94.56 320 LEU B N 1
ATOM 6132 C CA . LEU B 1 320 ? 4.008 -19.156 4.043 1 94.56 320 LEU B CA 1
ATOM 6133 C C . LEU B 1 320 ? 2.52 -18.875 4.203 1 94.56 320 LEU B C 1
ATOM 6135 O O . LEU B 1 320 ? 1.688 -19.516 3.553 1 94.56 320 LEU B O 1
ATOM 6139 N N . ARG B 1 321 ? 2.176 -17.875 5.008 1 91.81 321 ARG B N 1
ATOM 6140 C CA . ARG B 1 321 ? 0.772 -17.625 5.324 1 91.81 321 ARG B CA 1
ATOM 6141 C C . ARG B 1 321 ? 0.161 -16.625 4.352 1 91.81 321 ARG B C 1
ATOM 6143 O O . ARG B 1 321 ? -1.062 -16.469 4.289 1 91.81 321 ARG B O 1
ATOM 6150 N N . GLN B 1 322 ? 0.995 -15.922 3.678 1 92.19 322 GLN B N 1
ATOM 6151 C CA . GLN B 1 322 ? 0.51 -14.812 2.861 1 92.19 322 GLN B CA 1
ATOM 6152 C C . GLN B 1 322 ? -0.328 -15.312 1.69 1 92.19 322 GLN B C 1
ATOM 6154 O O . GLN B 1 322 ? 0.106 -16.188 0.943 1 92.19 322 GLN B O 1
ATOM 6159 N N . LYS B 1 323 ? -1.506 -14.844 1.591 1 94.12 323 LYS B N 1
ATOM 6160 C CA . LYS B 1 323 ? -2.461 -15.117 0.521 1 94.12 323 LYS B CA 1
ATOM 6161 C C . LYS B 1 323 ? -2.951 -13.82 -0.119 1 94.12 323 LYS B C 1
ATOM 6163 O O . LYS B 1 323 ? -3.609 -13.008 0.537 1 94.12 323 LYS B O 1
ATOM 6168 N N . ILE B 1 324 ? -2.561 -13.508 -1.313 1 96.44 324 ILE B N 1
ATOM 6169 C CA . ILE B 1 324 ? -2.977 -12.32 -2.055 1 96.44 324 ILE B CA 1
ATOM 6170 C C . ILE B 1 324 ? -3.318 -12.711 -3.492 1 96.44 324 ILE B C 1
ATOM 6172 O O . ILE B 1 324 ? -2.537 -13.383 -4.164 1 96.44 324 ILE B O 1
ATOM 6176 N N . THR B 1 325 ? -4.469 -12.398 -3.965 1 95.88 325 THR B N 1
ATOM 6177 C CA . THR B 1 325 ? -4.871 -12.641 -5.344 1 95.88 325 THR B CA 1
ATOM 6178 C C . THR B 1 325 ? -5.496 -11.391 -5.953 1 95.88 325 THR B C 1
ATOM 6180 O O . THR B 1 325 ? -6.148 -10.609 -5.254 1 95.88 325 THR B O 1
ATOM 6183 N N . ALA B 1 326 ? -5.234 -11.18 -7.188 1 95.5 326 ALA B N 1
ATOM 6184 C CA . ALA B 1 326 ? -5.785 -10.047 -7.918 1 95.5 326 ALA B CA 1
ATOM 6185 C C . ALA B 1 326 ? -6.086 -10.414 -9.367 1 95.5 326 ALA B C 1
ATOM 6187 O O . ALA B 1 326 ? -5.418 -11.273 -9.945 1 95.5 326 ALA B O 1
ATOM 6188 N N . ALA B 1 327 ? -7.062 -9.773 -9.93 1 95.38 327 ALA B N 1
ATOM 6189 C CA . ALA B 1 327 ? -7.406 -9.914 -11.344 1 95.38 327 ALA B CA 1
ATOM 6190 C C . ALA B 1 327 ? -8.109 -8.656 -11.859 1 95.38 327 ALA B C 1
ATOM 6192 O O . ALA B 1 327 ? -8.656 -7.879 -11.078 1 95.38 327 ALA B O 1
ATOM 6193 N N . VAL B 1 328 ? -7.977 -8.383 -13.078 1 95.12 328 VAL B N 1
ATOM 6194 C CA . VAL B 1 328 ? -8.82 -7.418 -13.781 1 95.12 328 VAL B CA 1
ATOM 6195 C C . VAL B 1 328 ? -9.719 -8.141 -14.781 1 95.12 328 VAL B C 1
ATOM 6197 O O . VAL B 1 328 ? -9.234 -8.711 -15.758 1 95.12 328 VAL B O 1
ATOM 6200 N N . ILE B 1 329 ? -10.969 -8.172 -14.477 1 95.88 329 ILE B N 1
ATOM 6201 C CA . ILE B 1 329 ? -11.938 -8.906 -15.297 1 95.88 329 ILE B CA 1
ATOM 6202 C C . ILE B 1 329 ? -13.117 -8 -15.625 1 95.88 329 ILE B C 1
ATOM 6204 O O . ILE B 1 329 ? -13.695 -7.367 -14.734 1 95.88 329 ILE B O 1
ATOM 6208 N N . ILE B 1 330 ? -13.453 -7.883 -16.906 1 94.81 330 ILE B N 1
ATOM 6209 C CA . ILE B 1 330 ? -14.539 -7.074 -17.453 1 94.81 330 ILE B CA 1
ATOM 6210 C C . ILE B 1 330 ? -14.469 -5.66 -16.875 1 94.81 330 ILE B C 1
ATOM 6212 O O . ILE B 1 330 ? -15.469 -5.117 -16.406 1 94.81 330 ILE B O 1
ATOM 6216 N N . ASP B 1 331 ? -13.32 -5.137 -16.734 1 91.75 331 ASP B N 1
ATOM 6217 C CA . ASP B 1 331 ? -13.016 -3.748 -16.406 1 91.75 331 ASP B CA 1
ATOM 6218 C C . ASP B 1 331 ? -13.125 -3.498 -14.914 1 91.75 331 ASP B C 1
ATOM 6220 O O . ASP B 1 331 ? -13.25 -2.35 -14.477 1 91.75 331 ASP B O 1
ATOM 6224 N N . TYR B 1 332 ? -13.18 -4.594 -14.164 1 96 332 TYR B N 1
ATOM 6225 C CA . TYR B 1 332 ? -13.164 -4.465 -12.711 1 96 332 TYR B CA 1
ATOM 6226 C C . TYR B 1 332 ? -11.867 -5.016 -12.125 1 96 332 TYR B C 1
ATOM 6228 O O . TYR B 1 332 ? -11.383 -6.062 -12.555 1 96 332 TYR B O 1
ATOM 6236 N N . PHE B 1 333 ? -11.297 -4.223 -11.25 1 96.56 333 PHE B N 1
ATOM 6237 C CA . PHE B 1 333 ? -10.234 -4.746 -10.398 1 96.56 333 PHE B C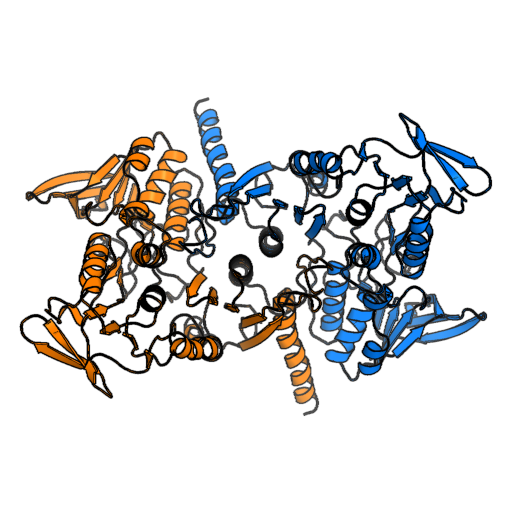A 1
ATOM 6238 C C . PHE B 1 333 ? -10.82 -5.57 -9.258 1 96.56 333 PHE B C 1
ATOM 6240 O O . PHE B 1 333 ? -11.695 -5.098 -8.531 1 96.56 333 PHE B O 1
ATOM 6247 N N . LEU B 1 334 ? -10.414 -6.832 -9.094 1 98 334 LEU B N 1
ATOM 6248 C CA . LEU B 1 334 ? -10.82 -7.75 -8.031 1 98 334 LEU B CA 1
ATOM 6249 C C . LEU B 1 334 ? -9.609 -8.211 -7.227 1 98 334 LEU B C 1
ATOM 6251 O O . LEU B 1 334 ? -8.695 -8.828 -7.766 1 98 334 LEU B O 1
ATOM 6255 N N . GLY B 1 335 ? -9.578 -7.852 -5.938 1 98.06 335 GLY B N 1
ATOM 6256 C CA . GLY B 1 335 ? -8.461 -8.227 -5.086 1 98.06 335 GLY B CA 1
ATOM 6257 C C . GLY B 1 335 ? -8.898 -8.812 -3.756 1 98.06 335 GLY B C 1
ATOM 6258 O O . GLY B 1 335 ? -9.875 -8.367 -3.164 1 98.06 335 GLY B O 1
ATOM 6259 N N . THR B 1 336 ? -8.227 -9.859 -3.299 1 97.56 336 THR B N 1
ATOM 6260 C CA . THR B 1 336 ? -8.477 -10.469 -1.996 1 97.56 336 THR B CA 1
ATOM 6261 C C . THR B 1 336 ? -7.16 -10.75 -1.27 1 97.56 336 THR B C 1
ATOM 6263 O O . THR B 1 336 ? -6.152 -11.07 -1.901 1 97.56 336 THR B O 1
ATOM 6266 N N . VAL B 1 337 ? -7.168 -10.547 0.02 1 97.25 337 VAL B N 1
ATOM 6267 C CA . VAL B 1 337 ? -6.02 -10.867 0.861 1 97.25 337 VAL B CA 1
ATOM 6268 C C . VAL B 1 337 ? -6.484 -11.625 2.1 1 97.25 337 VAL B C 1
ATOM 6270 O O . VAL B 1 337 ? -7.586 -11.398 2.602 1 97.25 337 VAL B O 1
ATOM 6273 N N . GLY B 1 338 ? -5.645 -12.562 2.541 1 94.5 338 GLY B N 1
ATOM 6274 C CA . GLY B 1 338 ? -5.945 -13.289 3.764 1 94.5 338 GLY B CA 1
ATOM 6275 C C . GLY B 1 338 ? -7.156 -14.195 3.635 1 94.5 338 GLY B C 1
ATOM 6276 O O . GLY B 1 338 ? -7.398 -14.773 2.572 1 94.5 338 GLY B O 1
ATOM 6277 N N . LEU B 1 339 ? -7.875 -14.398 4.688 1 93.12 339 LEU B N 1
ATOM 6278 C CA . LEU B 1 339 ? -8.953 -15.383 4.75 1 93.12 339 LEU B CA 1
ATOM 6279 C C . LEU B 1 339 ? -10.289 -14.742 4.379 1 93.12 339 LEU B C 1
ATOM 6281 O O . LEU B 1 339 ? -10.523 -13.57 4.672 1 93.12 339 LEU B O 1
ATOM 6285 N N . THR B 1 340 ? -11.109 -15.492 3.75 1 93.94 340 THR B N 1
ATOM 6286 C CA . THR B 1 340 ? -12.516 -15.133 3.566 1 93.94 340 THR B CA 1
ATOM 6287 C C . THR B 1 340 ? -13.344 -15.555 4.777 1 93.94 340 THR B C 1
ATOM 6289 O O . THR B 1 340 ? -12.844 -16.25 5.668 1 93.94 340 THR B O 1
ATOM 6292 N N . GLU B 1 341 ? -14.586 -15.117 4.781 1 92.56 341 GLU B N 1
ATOM 6293 C CA . GLU B 1 341 ? -15.469 -15.539 5.863 1 92.56 341 GLU B CA 1
ATOM 6294 C C . GLU B 1 341 ? -15.656 -17.047 5.859 1 92.56 341 GLU B C 1
ATOM 6296 O O . GLU B 1 341 ? -15.734 -17.672 6.922 1 92.56 341 GLU B O 1
ATOM 6301 N N . ASP B 1 342 ? -15.648 -17.656 4.684 1 88.62 342 ASP B N 1
ATOM 6302 C CA . ASP B 1 342 ? -15.844 -19.094 4.543 1 88.62 342 ASP B CA 1
ATOM 6303 C C . ASP B 1 342 ? -14.602 -19.859 4.98 1 88.62 342 ASP B C 1
ATOM 6305 O O . ASP B 1 342 ? -14.703 -21 5.457 1 88.62 342 ASP B O 1
ATOM 6309 N N . GLU B 1 343 ? -13.492 -19.281 4.777 1 88.12 343 GLU B N 1
ATOM 6310 C CA . GLU B 1 343 ? -12.227 -19.922 5.113 1 88.12 343 GLU B CA 1
ATOM 6311 C C . GLU B 1 343 ? -11.875 -19.719 6.582 1 88.12 343 GLU B C 1
ATOM 6313 O O . GLU B 1 343 ? -11 -20.406 7.117 1 88.12 343 GLU B O 1
ATOM 6318 N N . ALA B 1 344 ? -12.609 -18.859 7.262 1 81.31 344 ALA B N 1
ATOM 6319 C CA . ALA B 1 344 ? -12.258 -18.438 8.617 1 81.31 344 ALA B CA 1
ATOM 6320 C C . ALA B 1 344 ? -12.188 -19.625 9.562 1 81.31 344 ALA B C 1
ATOM 6322 O O . ALA B 1 344 ? -11.328 -19.688 10.445 1 81.31 344 ALA B O 1
ATOM 6323 N N . PRO B 1 345 ? -13.094 -20.609 9.32 1 72.88 345 PRO B N 1
ATOM 6324 C CA . PRO B 1 345 ? -13.008 -21.766 10.211 1 72.88 345 PRO B CA 1
ATOM 6325 C C . PRO B 1 345 ? -11.633 -22.438 10.172 1 72.88 345 PRO B C 1
ATOM 6327 O O . PRO B 1 345 ? -11.266 -23.156 11.109 1 72.88 345 PRO B O 1
ATOM 6330 N N . PHE B 1 346 ? -10.914 -22.234 9.086 1 69.25 346 PHE B N 1
ATOM 6331 C CA . PHE B 1 346 ? -9.555 -22.766 9.047 1 69.25 346 PHE B CA 1
ATOM 6332 C C . PHE B 1 346 ? -8.742 -22.25 10.227 1 69.25 346 PHE B C 1
ATOM 6334 O O . PHE B 1 346 ? -7.801 -22.891 10.68 1 69.25 346 PHE B O 1
ATOM 6341 N N . LEU B 1 347 ? -9.07 -21.141 10.695 1 65.12 347 LEU B N 1
ATOM 6342 C CA . LEU B 1 347 ? -8.375 -20.594 11.852 1 65.12 347 LEU B CA 1
ATOM 6343 C C . LEU B 1 347 ? -9.18 -20.812 13.125 1 65.12 347 LEU B C 1
ATOM 6345 O O . LEU B 1 347 ? -8.82 -20.297 14.188 1 65.12 347 LEU B O 1
ATOM 6349 N N . GLU B 1 348 ? -10.117 -21.812 13.109 1 62.78 348 GLU B N 1
ATOM 6350 C CA . GLU B 1 348 ? -10.992 -22.094 14.242 1 62.78 348 GLU B CA 1
ATOM 6351 C C . GLU B 1 348 ? -11.586 -20.828 14.828 1 62.78 348 GLU B C 1
ATOM 6353 O O . GLU B 1 348 ? -11.656 -20.672 16.047 1 62.78 348 GLU B O 1
ATOM 6358 N N . GLN B 1 349 ? -11.758 -19.938 14.008 1 62.81 349 GLN B N 1
ATOM 6359 C CA . GLN B 1 349 ? -12.078 -18.656 14.625 1 62.81 349 GLN B CA 1
ATOM 6360 C C . GLN B 1 349 ? -13.414 -18.109 14.117 1 62.81 349 GLN B C 1
ATOM 6362 O O . GLN B 1 349 ? -13.828 -18.422 12.992 1 62.81 349 GLN B O 1
ATOM 6367 N N . ASN B 1 350 ? -14.32 -17.688 14.992 1 79.31 350 ASN B N 1
ATOM 6368 C CA . ASN B 1 350 ? -15.375 -16.75 14.625 1 79.31 350 ASN B CA 1
ATOM 6369 C C . ASN B 1 350 ? -14.805 -15.484 13.992 1 79.31 350 ASN B C 1
ATOM 6371 O O . ASN B 1 350 ? -13.633 -15.164 14.18 1 79.31 350 ASN B O 1
ATOM 6375 N N . THR B 1 351 ? -15.547 -15.008 12.945 1 88.44 351 THR B N 1
ATOM 6376 C CA . THR B 1 351 ? -15.023 -13.797 12.312 1 88.44 351 THR B CA 1
ATOM 6377 C C . THR B 1 351 ? -16.078 -12.695 12.312 1 88.44 351 THR B C 1
ATOM 6379 O O . THR B 1 351 ? -17.281 -12.977 12.289 1 88.44 351 THR B O 1
ATOM 6382 N N . GLY B 1 352 ? -15.672 -11.5 12.625 1 92.94 352 GLY B N 1
ATOM 6383 C CA . GLY B 1 352 ? -16.422 -10.312 12.25 1 92.94 352 GLY B CA 1
ATOM 6384 C C . GLY B 1 352 ? -16.031 -9.758 10.898 1 92.94 352 GLY B C 1
ATOM 6385 O O . GLY B 1 352 ? -14.969 -10.086 10.367 1 92.94 352 GLY B O 1
ATOM 6386 N N . SER B 1 353 ? -16.969 -9.141 10.289 1 95.94 353 SER B N 1
ATOM 6387 C CA . SER B 1 353 ? -16.656 -8.492 9.016 1 95.94 353 SER B CA 1
ATOM 6388 C C . SER B 1 353 ? -17.391 -7.164 8.883 1 95.94 353 SER B C 1
ATOM 6390 O O . SER B 1 353 ? -18.375 -6.91 9.578 1 95.94 353 SER B O 1
ATOM 6392 N N . CYS B 1 354 ? -16.859 -6.254 8.125 1 97.25 354 CYS B N 1
ATOM 6393 C CA . CYS B 1 354 ? -17.438 -4.965 7.773 1 97.25 354 CYS B CA 1
ATOM 6394 C C . CYS B 1 354 ? -17.141 -4.609 6.324 1 97.25 354 CYS B C 1
ATOM 6396 O O . CYS B 1 354 ? -16.016 -4.777 5.859 1 97.25 354 CYS B O 1
ATOM 6398 N N . SER B 1 355 ? -18.141 -4.246 5.594 1 97.75 355 SER B N 1
ATOM 6399 C CA . SER B 1 355 ? -17.969 -3.848 4.203 1 97.75 355 SER B CA 1
ATOM 6400 C C . SER B 1 355 ? -18.656 -2.51 3.924 1 97.75 355 SER B C 1
ATOM 6402 O O . SER B 1 355 ? -19.422 -2.014 4.75 1 97.75 355 SER B O 1
ATOM 6404 N N . GLY B 1 356 ? -18.266 -1.856 2.809 1 96.44 356 GLY B N 1
ATOM 6405 C CA . GLY B 1 356 ? -18.859 -0.594 2.389 1 96.44 356 GLY B CA 1
ATOM 6406 C C . GLY B 1 356 ? -18.344 -0.112 1.046 1 96.44 356 GLY B C 1
ATOM 6407 O O . GLY B 1 356 ? -17.328 -0.612 0.546 1 96.44 356 GLY B O 1
ATOM 6408 N N . GLU B 1 357 ? -19.141 0.707 0.444 1 95.62 357 GLU B N 1
ATOM 6409 C CA . GLU B 1 357 ? -18.734 1.399 -0.777 1 95.62 357 GLU B CA 1
ATOM 6410 C C . GLU B 1 357 ? -18.219 2.805 -0.472 1 95.62 357 GLU B C 1
ATOM 6412 O O . GLU B 1 357 ? -18.859 3.551 0.277 1 95.62 357 GLU B O 1
ATOM 6417 N N . PHE B 1 358 ? -17.109 3.191 -1.026 1 94.56 358 PHE B N 1
ATOM 6418 C CA . PHE B 1 358 ? -16.484 4.473 -0.734 1 94.56 358 PHE B CA 1
ATOM 6419 C C . PHE B 1 358 ? -16.062 5.176 -2.02 1 94.56 358 PHE B C 1
ATOM 6421 O O . PHE B 1 358 ? -15.688 4.523 -2.996 1 94.56 358 PHE B O 1
ATOM 6428 N N . ASP B 1 359 ? -16.062 6.465 -1.975 1 89.94 359 ASP B N 1
ATOM 6429 C CA . ASP B 1 359 ? -15.469 7.262 -3.041 1 89.94 359 ASP B CA 1
ATOM 6430 C C . ASP B 1 359 ? -13.945 7.246 -2.951 1 89.94 359 ASP B C 1
ATOM 6432 O O . ASP B 1 359 ? -13.383 7.316 -1.855 1 89.94 359 ASP B O 1
ATOM 6436 N N . LEU B 1 360 ? -13.289 7.09 -4.078 1 87.12 360 LEU B N 1
ATOM 6437 C CA . LEU B 1 360 ? -11.828 7.047 -4.086 1 87.12 360 LEU B CA 1
ATOM 6438 C C . LEU B 1 360 ? -11.242 8.453 -4.184 1 87.12 360 LEU B C 1
ATOM 6440 O O . LEU B 1 360 ? -10.117 8.695 -3.738 1 87.12 360 LEU B O 1
ATOM 6444 N N . PHE B 1 361 ? -11.945 9.391 -4.812 1 78.44 361 PHE B N 1
ATOM 6445 C CA . PHE B 1 361 ? -11.469 10.758 -5.023 1 78.44 361 PHE B CA 1
ATOM 6446 C C . PHE B 1 361 ? -12.438 11.766 -4.41 1 78.44 361 PHE B C 1
ATOM 6448 O O . PHE B 1 361 ? -13.602 11.453 -4.184 1 78.44 361 PHE B O 1
ATOM 6455 N N . PRO B 1 362 ? -11.773 12.922 -4.027 1 69.19 362 PRO B N 1
ATOM 6456 C CA . PRO B 1 362 ? -12.672 13.93 -3.453 1 69.19 362 PRO B CA 1
ATOM 6457 C C . PRO B 1 362 ? -13.781 14.352 -4.414 1 69.19 362 PRO B C 1
ATOM 6459 O O . PRO B 1 362 ? -13.664 14.141 -5.625 1 69.19 362 PRO B O 1
ATOM 6462 N N . GLN B 1 363 ? -14.836 14.797 -3.936 1 57.53 363 GLN B N 1
ATOM 6463 C CA . GLN B 1 363 ? -16.109 15.094 -4.566 1 57.53 363 GLN B CA 1
ATOM 6464 C C . GLN B 1 363 ? -15.945 16.062 -5.734 1 57.53 363 GLN B C 1
ATOM 6466 O O . GLN B 1 363 ? -16.766 16.078 -6.656 1 57.53 363 GLN B O 1
ATOM 6471 N N . TYR B 1 364 ? -14.93 16.766 -5.746 1 55.81 364 TYR B N 1
ATOM 6472 C CA . TYR B 1 364 ? -14.852 17.734 -6.832 1 55.81 364 TYR B CA 1
ATOM 6473 C C . TYR B 1 364 ? -14.453 17.062 -8.141 1 55.81 364 TYR B C 1
ATOM 6475 O O . TYR B 1 364 ? -14.516 17.672 -9.211 1 55.81 364 TYR B O 1
ATOM 6483 N N . ASP B 1 365 ? -14.18 15.727 -7.992 1 58.06 365 ASP B N 1
ATOM 6484 C CA . ASP B 1 365 ? -13.719 15.023 -9.188 1 58.06 365 ASP B CA 1
ATOM 6485 C C . ASP B 1 365 ? -14.898 14.445 -9.977 1 58.06 365 ASP B C 1
ATOM 6487 O O . ASP B 1 365 ? -15.734 13.742 -9.414 1 58.06 365 ASP B O 1
ATOM 6491 N N . GLU B 1 366 ? -15.336 14.883 -11.078 1 56.41 366 GLU B N 1
ATOM 6492 C CA . GLU B 1 366 ? -16.453 14.57 -11.969 1 56.41 366 GLU B CA 1
ATOM 6493 C C . GLU B 1 366 ? -16.594 13.062 -12.164 1 56.41 366 GLU B C 1
ATOM 6495 O O . GLU B 1 366 ? -17.688 12.562 -12.406 1 56.41 366 GLU B O 1
ATOM 6500 N N . GLU B 1 367 ? -15.547 12.359 -12.227 1 61.03 367 GLU B N 1
ATOM 6501 C CA . GLU B 1 367 ? -15.695 10.938 -12.508 1 61.03 367 GLU B CA 1
ATOM 6502 C C . GLU B 1 367 ? -15.5 10.094 -11.25 1 61.03 367 GLU B C 1
ATOM 6504 O O . GLU B 1 367 ? -14.453 9.461 -11.078 1 61.03 367 GLU B O 1
ATOM 6509 N N . ASN B 1 368 ? -16.406 10.289 -10.375 1 62.91 368 ASN B N 1
ATOM 6510 C CA . ASN B 1 368 ? -16.219 9.656 -9.078 1 62.91 368 ASN B CA 1
ATOM 6511 C C . ASN B 1 368 ? -16.266 8.133 -9.188 1 62.91 368 ASN B C 1
ATOM 6513 O O . ASN B 1 368 ? -17.266 7.566 -9.648 1 62.91 368 ASN B O 1
ATOM 6517 N N . LYS B 1 369 ? -15.117 7.535 -9.086 1 84.44 369 LYS B N 1
ATOM 6518 C CA . LYS B 1 369 ? -14.953 6.086 -9.031 1 84.44 369 LYS B CA 1
ATOM 6519 C C . LYS B 1 369 ? -15.016 5.582 -7.59 1 84.44 369 LYS B C 1
ATOM 6521 O O . LYS B 1 369 ? -14.664 6.312 -6.66 1 84.44 369 LYS B O 1
ATOM 6526 N N . THR B 1 370 ? -15.664 4.469 -7.422 1 93.12 370 THR B N 1
ATOM 6527 C CA . THR B 1 370 ? -15.883 3.926 -6.086 1 93.12 370 THR B CA 1
ATOM 6528 C C . THR B 1 370 ? -15.125 2.613 -5.902 1 93.12 370 THR B C 1
ATOM 6530 O O . THR B 1 370 ? -14.609 2.049 -6.871 1 93.12 370 THR B O 1
ATOM 6533 N N . VAL B 1 371 ? -14.953 2.264 -4.684 1 96.56 371 VAL B N 1
ATOM 6534 C CA . VAL B 1 371 ? -14.438 0.954 -4.305 1 96.56 371 VAL B CA 1
ATOM 6535 C C . VAL B 1 371 ? -15.398 0.283 -3.326 1 96.56 371 VAL B C 1
ATOM 6537 O O . VAL B 1 371 ? -15.914 0.929 -2.41 1 96.56 371 VAL B O 1
ATOM 6540 N N . ASN B 1 372 ? -15.766 -0.914 -3.619 1 97.75 372 ASN B N 1
ATOM 6541 C CA . ASN B 1 372 ? -16.359 -1.798 -2.627 1 97.75 372 ASN B CA 1
ATOM 6542 C C . ASN B 1 372 ? -15.305 -2.543 -1.823 1 97.75 372 ASN B C 1
ATOM 6544 O O . ASN B 1 372 ? -14.547 -3.342 -2.379 1 97.75 372 ASN B O 1
ATOM 6548 N N . ALA B 1 373 ? -15.219 -2.23 -0.524 1 98.5 373 ALA B N 1
ATOM 6549 C CA . ALA B 1 373 ? -14.156 -2.775 0.318 1 98.5 373 ALA B CA 1
ATOM 6550 C C . ALA B 1 373 ? -14.734 -3.561 1.491 1 98.5 373 ALA B C 1
ATOM 6552 O O . ALA B 1 373 ? -15.82 -3.24 1.986 1 98.5 373 ALA B O 1
ATOM 6553 N N . LYS B 1 374 ? -14.031 -4.59 1.92 1 98.5 374 LYS B N 1
ATOM 6554 C CA . LYS B 1 374 ? -14.422 -5.418 3.055 1 98.5 374 LYS B CA 1
ATOM 6555 C C . LYS B 1 374 ? -13.211 -5.773 3.918 1 98.5 374 LYS B C 1
ATOM 6557 O O . LYS B 1 374 ? -12.133 -6.07 3.398 1 98.5 374 LYS B O 1
ATOM 6562 N N . LEU B 1 375 ? -13.391 -5.738 5.234 1 98.19 375 LEU B N 1
ATOM 6563 C CA . LEU B 1 375 ? -12.438 -6.262 6.207 1 98.19 375 LEU B CA 1
ATOM 6564 C C . LEU B 1 375 ? -13.016 -7.465 6.945 1 98.19 375 LEU B C 1
ATOM 6566 O O . LEU B 1 375 ? -14.203 -7.48 7.27 1 98.19 375 LEU B O 1
ATOM 6570 N N . ILE B 1 376 ? -12.234 -8.445 7.121 1 96.62 376 ILE B N 1
ATOM 6571 C CA . ILE B 1 376 ? -12.539 -9.586 7.977 1 96.62 376 ILE B CA 1
ATOM 6572 C C . ILE B 1 376 ? -11.594 -9.602 9.172 1 96.62 376 ILE B C 1
ATOM 6574 O O . ILE B 1 376 ? -10.383 -9.414 9.023 1 96.62 376 ILE B O 1
ATOM 6578 N N . TYR B 1 377 ? -12.156 -9.75 10.391 1 95.5 377 TYR B N 1
ATOM 6579 C CA . TYR B 1 377 ? -11.312 -9.625 11.578 1 95.5 377 TYR B CA 1
ATOM 6580 C C . TYR B 1 377 ? -11.766 -10.586 12.664 1 95.5 377 TYR B C 1
ATOM 6582 O O . TYR B 1 377 ? -12.891 -11.094 12.625 1 95.5 377 TYR B O 1
ATOM 6590 N N . HIS B 1 378 ? -10.82 -10.922 13.586 1 92.5 378 HIS B N 1
ATOM 6591 C CA . HIS B 1 378 ? -11.148 -11.695 14.773 1 92.5 378 HIS B CA 1
ATOM 6592 C C . HIS B 1 378 ? -11.984 -10.883 15.75 1 92.5 378 HIS B C 1
ATOM 6594 O O . HIS B 1 378 ? -11.594 -9.789 16.156 1 92.5 378 HIS B O 1
ATOM 6600 N N . PRO B 1 379 ? -13.141 -11.367 16.156 1 89.31 379 PRO B N 1
ATOM 6601 C CA . PRO B 1 379 ? -14.078 -10.562 16.938 1 89.31 379 PRO B CA 1
ATOM 6602 C C . PRO B 1 379 ? -13.539 -10.18 18.312 1 89.31 379 PRO B C 1
ATOM 6604 O O . PRO B 1 379 ? -13.883 -9.125 18.844 1 89.31 379 PRO B O 1
ATOM 6607 N N . ASP B 1 380 ? -12.664 -10.977 18.906 1 90.19 380 ASP B N 1
ATOM 6608 C CA . ASP B 1 380 ? -12.18 -10.727 20.266 1 90.19 380 ASP B CA 1
ATOM 6609 C C . ASP B 1 380 ? -10.938 -9.836 20.234 1 90.19 380 ASP B C 1
ATOM 6611 O O . ASP B 1 380 ? -10.859 -8.859 20.984 1 90.19 380 ASP B O 1
ATOM 6615 N N . THR B 1 381 ? -10.016 -10.203 19.375 1 92.69 381 THR B N 1
ATOM 6616 C CA . THR B 1 381 ? -8.75 -9.477 19.375 1 92.69 381 THR B CA 1
ATOM 6617 C C . THR B 1 381 ? -8.812 -8.289 18.422 1 92.69 381 THR B C 1
ATOM 6619 O O . THR B 1 381 ? -7.957 -7.406 18.453 1 92.69 381 THR B O 1
ATOM 6622 N N . LEU B 1 382 ? -9.75 -8.297 17.484 1 95.62 382 LEU B N 1
ATOM 6623 C CA . LEU B 1 382 ? -9.984 -7.289 16.453 1 95.62 382 LEU B CA 1
ATOM 6624 C C . LEU B 1 382 ? -8.836 -7.266 15.453 1 95.62 382 LEU B C 1
ATOM 6626 O O . LEU B 1 382 ? -8.672 -6.289 14.719 1 95.62 382 LEU B O 1
ATOM 6630 N N . GLU B 1 383 ? -8.07 -8.359 15.469 1 95.5 383 GLU B N 1
ATOM 6631 C CA . GLU B 1 383 ? -7.02 -8.516 14.461 1 95.5 383 GLU B CA 1
ATOM 6632 C C . GLU B 1 383 ? -7.617 -8.703 13.07 1 95.5 383 GLU B C 1
ATOM 6634 O O . GLU B 1 383 ? -8.523 -9.516 12.883 1 95.5 383 GLU B O 1
ATOM 6639 N N . ILE B 1 384 ? -7.07 -7.926 12.125 1 96.88 384 ILE B N 1
ATOM 6640 C CA . ILE B 1 384 ? -7.523 -8.062 10.75 1 96.88 384 ILE B CA 1
ATOM 6641 C C . ILE B 1 384 ? -6.902 -9.312 10.125 1 96.88 384 ILE B C 1
ATOM 6643 O O . ILE B 1 384 ? -5.676 -9.461 10.117 1 96.88 384 ILE B O 1
ATOM 6647 N N . ILE B 1 385 ? -7.734 -10.227 9.531 1 94.81 385 ILE B N 1
ATOM 6648 C CA . ILE B 1 385 ? -7.223 -11.508 9.07 1 94.81 385 ILE B CA 1
ATOM 6649 C C . ILE B 1 385 ? -7.492 -11.656 7.574 1 94.81 385 ILE B C 1
ATOM 6651 O O . ILE B 1 385 ? -7.043 -12.625 6.949 1 94.81 385 ILE B O 1
ATOM 6655 N N . GLY B 1 386 ? -8.227 -10.719 6.961 1 96.25 386 GLY B N 1
ATOM 6656 C CA . GLY B 1 386 ? -8.492 -10.734 5.531 1 96.25 386 GLY B CA 1
ATOM 6657 C C . GLY B 1 386 ? -9.133 -9.453 5.027 1 96.25 386 GLY B C 1
ATOM 6658 O O . GLY B 1 386 ? -9.516 -8.594 5.82 1 96.25 386 GLY B O 1
ATOM 6659 N N . GLY B 1 387 ? -9.18 -9.289 3.754 1 98 387 GLY B N 1
ATOM 6660 C CA . GLY B 1 387 ? -9.812 -8.156 3.098 1 98 387 GLY B CA 1
ATOM 6661 C C . GLY B 1 387 ? -10.07 -8.383 1.621 1 98 387 GLY B C 1
ATOM 6662 O O . GLY B 1 387 ? -9.469 -9.273 1.013 1 98 387 GLY B O 1
ATOM 6663 N N . GLN B 1 388 ? -11 -7.621 1.091 1 98.75 388 GLN B N 1
ATOM 6664 C CA . GLN B 1 388 ? -11.406 -7.73 -0.308 1 98.75 388 GLN B CA 1
ATOM 6665 C C . GLN B 1 388 ? -11.68 -6.355 -0.911 1 98.75 388 GLN B C 1
ATOM 6667 O O . GLN B 1 388 ? -12.234 -5.477 -0.245 1 98.75 388 GLN B O 1
ATOM 6672 N N . LEU B 1 389 ? -11.273 -6.113 -2.131 1 98.56 389 LEU B N 1
ATOM 6673 C CA . LEU B 1 389 ? -11.492 -4.875 -2.869 1 98.56 389 LEU B CA 1
ATOM 6674 C C . LEU B 1 389 ? -12.07 -5.16 -4.25 1 98.56 389 LEU B C 1
ATOM 6676 O O . LEU B 1 389 ? -11.562 -6.02 -4.977 1 98.56 389 LEU B O 1
ATOM 6680 N N . ILE B 1 390 ? -13.109 -4.531 -4.676 1 98.25 390 ILE B N 1
ATOM 6681 C CA . ILE B 1 390 ? -13.664 -4.543 -6.023 1 98.25 390 ILE B CA 1
ATOM 6682 C C . ILE B 1 390 ? -13.898 -3.113 -6.496 1 98.25 390 ILE B C 1
ATOM 6684 O O . ILE B 1 390 ? -14.547 -2.324 -5.805 1 98.25 390 ILE B O 1
ATOM 6688 N N . SER B 1 391 ? -13.344 -2.725 -7.609 1 96.88 391 SER B N 1
ATOM 6689 C CA . SER B 1 391 ? -13.461 -1.363 -8.117 1 96.88 391 SER B CA 1
ATOM 6690 C C . SER B 1 391 ? -13.242 -1.318 -9.625 1 96.88 391 SER B C 1
ATOM 6692 O O . SER B 1 391 ? -12.602 -2.205 -10.195 1 96.88 391 SER B O 1
ATOM 6694 N N . GLN B 1 392 ? -13.766 -0.317 -10.297 1 94.56 392 GLN B N 1
ATOM 6695 C CA . GLN B 1 392 ? -13.43 -0.072 -11.695 1 94.56 392 GLN B CA 1
ATOM 6696 C C . GLN B 1 392 ? -12.078 0.63 -11.82 1 94.56 392 GLN B C 1
ATOM 6698 O O . GLN B 1 392 ? -11.5 0.689 -12.906 1 94.56 392 GLN B O 1
ATOM 6703 N N . GLU B 1 393 ? -11.617 1.117 -10.688 1 93.25 393 GLU B N 1
ATOM 6704 C CA . GLU B 1 393 ? -10.273 1.686 -10.648 1 93.25 393 GLU B CA 1
ATOM 6705 C C . GLU B 1 393 ? -9.234 0.616 -10.336 1 93.25 393 GLU B C 1
ATOM 6707 O O . GLU B 1 393 ? -9.523 -0.346 -9.617 1 93.25 393 GLU B O 1
ATOM 6712 N N . PHE B 1 394 ? -8.047 0.805 -10.93 1 93.19 394 PHE B N 1
ATOM 6713 C CA . PHE B 1 394 ? -6.938 -0.108 -10.688 1 93.19 394 PHE B CA 1
ATOM 6714 C C . PHE B 1 394 ? -6.352 0.113 -9.297 1 93.19 394 PHE B C 1
ATOM 6716 O O . PHE B 1 394 ? -5.727 1.143 -9.039 1 93.19 394 PHE B O 1
ATOM 6723 N N . LEU B 1 395 ? -6.504 -0.854 -8.359 1 96.19 395 LEU B N 1
ATOM 6724 C CA . LEU B 1 395 ? -6.203 -0.625 -6.945 1 96.19 395 LEU B CA 1
ATOM 6725 C C . LEU B 1 395 ? -5.184 -1.636 -6.438 1 96.19 395 LEU B C 1
ATOM 6727 O O . LEU B 1 395 ? -5.262 -2.078 -5.289 1 96.19 395 LEU B O 1
ATOM 6731 N N . LEU B 1 396 ? -4.234 -2.072 -7.285 1 96.06 396 LEU B N 1
ATOM 6732 C CA . LEU B 1 396 ? -3.273 -3.094 -6.887 1 96.06 396 LEU B CA 1
ATOM 6733 C C . LEU B 1 396 ? -2.43 -2.617 -5.711 1 96.06 396 LEU B C 1
ATOM 6735 O O . LEU B 1 396 ? -2.145 -3.389 -4.793 1 96.06 396 LEU B O 1
ATOM 6739 N N . SER B 1 397 ? -1.977 -1.359 -5.699 1 96.25 397 SER B N 1
ATOM 6740 C CA . SER B 1 397 ? -1.17 -0.833 -4.602 1 96.25 397 SER B CA 1
ATOM 6741 C C . SER B 1 397 ? -1.962 -0.8 -3.299 1 96.25 397 SER B C 1
ATOM 6743 O O . SER B 1 397 ? -1.409 -1.044 -2.225 1 96.25 397 SER B O 1
ATOM 6745 N N . ASP B 1 398 ? -3.242 -0.474 -3.35 1 97.38 398 ASP B N 1
ATOM 6746 C CA . ASP B 1 398 ? -4.105 -0.541 -2.176 1 97.38 398 ASP B CA 1
ATOM 6747 C C . ASP B 1 398 ? -4.211 -1.97 -1.65 1 97.38 398 ASP B C 1
ATOM 6749 O O . ASP B 1 398 ? -4.234 -2.191 -0.438 1 97.38 398 ASP B O 1
ATOM 6753 N N . LEU B 1 399 ? -4.32 -2.889 -2.584 1 98.25 399 LEU B N 1
ATOM 6754 C CA . LEU B 1 399 ? -4.387 -4.293 -2.193 1 98.25 399 LEU B CA 1
ATOM 6755 C C . LEU B 1 399 ? -3.104 -4.723 -1.49 1 98.25 399 LEU B C 1
ATOM 6757 O O . LEU B 1 399 ? -3.15 -5.461 -0.502 1 98.25 399 LEU B O 1
ATOM 6761 N N . ASN B 1 400 ? -1.962 -4.336 -2.039 1 98.06 400 ASN B N 1
ATOM 6762 C CA . ASN B 1 400 ? -0.682 -4.641 -1.411 1 98.06 400 ASN B CA 1
ATOM 6763 C C . ASN B 1 400 ? -0.597 -4.066 -0.001 1 98.06 400 ASN B C 1
ATOM 6765 O O . ASN B 1 400 ? -0.057 -4.703 0.904 1 98.06 400 ASN B O 1
ATOM 6769 N N . LEU B 1 401 ? -1.098 -2.836 0.146 1 98.25 401 LEU B N 1
ATOM 6770 C CA . LEU B 1 401 ? -1.179 -2.229 1.47 1 98.25 401 LEU B CA 1
ATOM 6771 C C . LEU B 1 401 ? -2.029 -3.078 2.408 1 98.25 401 LEU B C 1
ATOM 6773 O O . LEU B 1 401 ? -1.626 -3.352 3.541 1 98.25 401 LEU B O 1
ATOM 6777 N N . LEU B 1 402 ? -3.178 -3.459 1.944 1 98.31 402 LEU B N 1
ATOM 6778 C CA . LEU B 1 402 ? -4.078 -4.293 2.73 1 98.31 402 LEU B CA 1
ATOM 6779 C C . LEU B 1 402 ? -3.41 -5.613 3.102 1 98.31 402 LEU B C 1
ATOM 6781 O O . LEU B 1 402 ? -3.592 -6.113 4.215 1 98.31 402 LEU B O 1
ATOM 6785 N N . ALA B 1 403 ? -2.662 -6.191 2.174 1 97.88 403 ALA B N 1
ATOM 6786 C CA . ALA B 1 403 ? -1.937 -7.43 2.432 1 97.88 403 ALA B CA 1
ATOM 6787 C C . ALA B 1 403 ? -0.928 -7.25 3.562 1 97.88 403 ALA B C 1
ATOM 6789 O O . ALA B 1 403 ? -0.77 -8.133 4.406 1 97.88 403 ALA B O 1
ATOM 6790 N N . ASP B 1 404 ? -0.244 -6.148 3.559 1 97.56 404 ASP B N 1
ATOM 6791 C CA . ASP B 1 404 ? 0.722 -5.863 4.613 1 97.56 404 ASP B CA 1
ATOM 6792 C C . ASP B 1 404 ? 0.029 -5.707 5.965 1 97.56 404 ASP B C 1
ATOM 6794 O O . ASP B 1 404 ? 0.542 -6.164 6.988 1 97.56 404 ASP B O 1
ATOM 6798 N N . ILE B 1 405 ? -1.09 -5.016 5.969 1 97.94 405 ILE B N 1
ATOM 6799 C CA . ILE B 1 405 ? -1.901 -4.832 7.168 1 97.94 405 ILE B CA 1
ATOM 6800 C C . ILE B 1 405 ? -2.271 -6.191 7.754 1 97.94 405 ILE B C 1
ATOM 6802 O O . ILE B 1 405 ? -2.141 -6.41 8.961 1 97.94 405 ILE B O 1
ATOM 6806 N N . VAL B 1 406 ? -2.682 -7.125 6.922 1 96.25 406 VAL B N 1
ATOM 6807 C CA . VAL B 1 406 ? -3.066 -8.469 7.352 1 96.25 406 VAL B CA 1
ATOM 6808 C C . VAL B 1 406 ? -1.835 -9.219 7.844 1 96.25 406 VAL B C 1
ATOM 6810 O O . VAL B 1 406 ? -1.867 -9.852 8.906 1 96.25 406 VAL B O 1
ATOM 6813 N N . LYS B 1 407 ? -0.778 -9.148 7.078 1 95.69 407 LYS B N 1
ATOM 6814 C CA . LYS B 1 407 ? 0.469 -9.836 7.391 1 95.69 407 LYS B CA 1
ATOM 6815 C C . LYS B 1 407 ? 0.964 -9.477 8.789 1 95.69 407 LYS B C 1
ATOM 6817 O O . LYS B 1 407 ? 1.43 -10.344 9.531 1 95.69 407 LYS B O 1
ATOM 6822 N N . HIS B 1 408 ? 0.815 -8.227 9.18 1 96.56 408 HIS B N 1
ATOM 6823 C CA . HIS B 1 408 ? 1.394 -7.734 10.43 1 96.56 408 HIS B CA 1
ATOM 6824 C C . HIS B 1 408 ? 0.362 -7.738 11.555 1 96.56 408 HIS B C 1
ATOM 6826 O O . HIS B 1 408 ? 0.584 -7.141 12.609 1 96.56 408 HIS B O 1
ATOM 6832 N N . LYS B 1 409 ? -0.828 -8.312 11.32 1 94.69 409 LYS B N 1
ATOM 6833 C CA . LYS B 1 409 ? -1.878 -8.516 12.312 1 94.69 409 LYS B CA 1
ATOM 6834 C C . LYS B 1 409 ? -2.348 -7.18 12.891 1 94.69 409 LYS B C 1
ATOM 6836 O O . LYS B 1 409 ? -2.594 -7.074 14.094 1 94.69 409 LYS B O 1
ATOM 6841 N N . THR B 1 410 ? -2.322 -6.176 12.047 1 97.81 410 THR B N 1
ATOM 6842 C CA . THR B 1 410 ? -2.871 -4.887 12.453 1 97.81 410 THR B CA 1
ATOM 6843 C C . THR B 1 410 ? -4.309 -5.039 12.945 1 97.81 410 THR B C 1
ATOM 6845 O O . THR B 1 410 ? -5.098 -5.777 12.352 1 97.81 410 THR B O 1
ATOM 6848 N N . THR B 1 411 ? -4.676 -4.359 14.023 1 97.94 411 THR B N 1
ATOM 6849 C CA . THR B 1 411 ? -6.023 -4.457 14.578 1 97.94 411 THR B CA 1
ATOM 6850 C C . THR B 1 411 ? -6.922 -3.363 14.008 1 97.94 411 THR B C 1
ATOM 6852 O O . THR B 1 411 ? -6.434 -2.377 13.453 1 97.94 411 THR B O 1
ATOM 6855 N N . ILE B 1 412 ? -8.234 -3.545 14.18 1 98.38 412 ILE B N 1
ATOM 6856 C CA . ILE B 1 412 ? -9.242 -2.604 13.719 1 98.38 412 ILE B CA 1
ATOM 6857 C C . ILE B 1 412 ? -8.984 -1.226 14.32 1 98.38 412 ILE B C 1
ATOM 6859 O O . ILE B 1 412 ? -8.938 -0.224 13.602 1 98.38 412 ILE B O 1
ATOM 6863 N N . PRO B 1 413 ? -8.719 -1.049 15.672 1 98.25 413 PRO B N 1
ATOM 6864 C CA . PRO B 1 413 ? -8.438 0.281 16.219 1 98.25 413 PRO B CA 1
ATOM 6865 C C . PRO B 1 413 ? -7.176 0.91 15.641 1 98.25 413 PRO B C 1
ATOM 6867 O O . PRO B 1 413 ? -7.148 2.113 15.367 1 98.25 413 PRO B O 1
ATOM 6870 N N . GLN B 1 414 ? -6.168 0.119 15.43 1 98.06 414 GLN B N 1
ATOM 6871 C CA . GLN B 1 414 ? -4.926 0.625 14.859 1 98.06 414 GLN B CA 1
ATOM 6872 C C . GLN B 1 414 ? -5.145 1.161 13.453 1 98.06 414 GLN B C 1
ATOM 6874 O O . GLN B 1 414 ? -4.645 2.232 13.102 1 98.06 414 GLN B O 1
ATOM 6879 N N . LEU B 1 415 ? -5.891 0.41 12.656 1 98.56 415 LEU B N 1
ATOM 6880 C CA . LEU B 1 415 ? -6.152 0.831 11.281 1 98.56 415 LEU B CA 1
ATOM 6881 C C . LEU B 1 415 ? -7 2.098 11.258 1 98.56 415 LEU B C 1
ATOM 6883 O O . LEU B 1 415 ? -6.828 2.947 10.383 1 98.56 415 LEU B O 1
ATOM 6887 N N . ALA B 1 416 ? -7.91 2.252 12.211 1 98.5 416 ALA B N 1
ATOM 6888 C CA . ALA B 1 416 ? -8.836 3.381 12.25 1 98.5 416 ALA B CA 1
ATOM 6889 C C . ALA B 1 416 ? -8.086 4.699 12.398 1 98.5 416 ALA B C 1
ATOM 6891 O O . ALA B 1 416 ? -8.578 5.75 11.984 1 98.5 416 ALA B O 1
ATOM 6892 N N . VAL B 1 417 ? -6.875 4.66 13 1 98.19 417 VAL B N 1
ATOM 6893 C CA . VAL B 1 417 ? -6.168 5.902 13.297 1 98.19 417 VAL B CA 1
ATOM 6894 C C . VAL B 1 417 ? -4.812 5.91 12.586 1 98.19 417 VAL B C 1
ATOM 6896 O O . VAL B 1 417 ? -3.943 6.723 12.906 1 98.19 417 VAL B O 1
ATOM 6899 N N . GLU B 1 418 ? -4.621 4.973 11.641 1 97.06 418 GLU B N 1
ATOM 6900 C CA . GLU B 1 418 ? -3.359 4.887 10.914 1 97.06 418 GLU B CA 1
ATOM 6901 C C . GLU B 1 418 ? -3.139 6.121 10.047 1 97.06 418 GLU B C 1
ATOM 6903 O O . GLU B 1 418 ? -4.055 6.57 9.359 1 97.06 418 GLU B O 1
ATOM 6908 N N . ASP B 1 419 ? -1.921 6.672 10.047 1 95.38 419 ASP B N 1
ATOM 6909 C CA . ASP B 1 419 ? -1.59 7.832 9.227 1 95.38 419 ASP B CA 1
ATOM 6910 C C . ASP B 1 419 ? -1.343 7.43 7.773 1 95.38 419 ASP B C 1
ATOM 6912 O O . ASP B 1 419 ? -0.368 6.738 7.473 1 95.38 419 ASP B O 1
ATOM 6916 N N . PHE B 1 420 ? -2.229 7.699 6.918 1 94.62 420 PHE B N 1
ATOM 6917 C CA . PHE B 1 420 ? -2.033 7.59 5.477 1 94.62 420 PHE B CA 1
ATOM 6918 C C . PHE B 1 420 ? -1.754 8.961 4.863 1 94.62 420 PHE B C 1
ATOM 6920 O O . PHE B 1 420 ? -2.158 9.984 5.414 1 94.62 420 PHE B O 1
ATOM 6927 N N . GLY B 1 421 ? -0.99 8.867 3.777 1 92.12 421 GLY B N 1
ATOM 6928 C CA . GLY B 1 421 ? -0.708 10.125 3.102 1 92.12 421 GLY B CA 1
ATOM 6929 C C . GLY B 1 421 ? -1.961 10.898 2.742 1 92.12 421 GLY B C 1
ATOM 6930 O O . GLY B 1 421 ? -2.996 10.312 2.426 1 92.12 421 GLY B O 1
ATOM 6931 N N . PHE B 1 422 ? -1.827 12.234 2.756 1 87.5 422 PHE B N 1
ATOM 6932 C CA . PHE B 1 422 ? -2.953 13.125 2.496 1 87.5 422 PHE B CA 1
ATOM 6933 C C . PHE B 1 422 ? -2.572 14.195 1.482 1 87.5 422 PHE B C 1
ATOM 6935 O O . PHE B 1 422 ? -1.512 14.82 1.594 1 87.5 422 PHE B O 1
ATOM 6942 N N . LEU B 1 423 ? -3.34 14.289 0.5 1 88.56 423 LEU B N 1
ATOM 6943 C CA . LEU B 1 423 ? -3.264 15.352 -0.496 1 88.56 423 LEU B CA 1
ATOM 6944 C C . LEU B 1 423 ? -4.621 16.031 -0.683 1 88.56 423 LEU B C 1
ATOM 6946 O O . LEU B 1 423 ? -5.52 15.453 -1.308 1 88.56 423 LEU B O 1
ATOM 6950 N N . SER B 1 424 ? -4.73 17.25 -0.288 1 80.25 424 SER B N 1
ATOM 6951 C CA . SER B 1 424 ? -6.016 17.938 -0.217 1 80.25 424 SER B CA 1
ATOM 6952 C C . SER B 1 424 ? -6.727 17.922 -1.564 1 80.25 424 SER B C 1
ATOM 6954 O O . SER B 1 424 ? -7.957 17.875 -1.619 1 80.25 424 SER B O 1
ATOM 6956 N N . GLU B 1 425 ? -5.973 17.953 -2.633 1 81.69 425 GLU B N 1
ATOM 6957 C CA . GLU B 1 425 ? -6.566 18 -3.965 1 81.69 425 GLU B CA 1
ATOM 6958 C C . GLU B 1 425 ? -7.035 16.625 -4.414 1 81.69 425 GLU B C 1
ATOM 6960 O O . GLU B 1 425 ? -7.863 16.5 -5.316 1 81.69 425 GLU B O 1
ATOM 6965 N N . HIS B 1 426 ? -6.539 15.578 -3.695 1 83.69 426 HIS B N 1
ATOM 6966 C CA . HIS B 1 426 ? -6.688 14.273 -4.328 1 83.69 426 HIS B CA 1
ATOM 6967 C C . HIS B 1 426 ? -7.312 13.266 -3.367 1 83.69 426 HIS B C 1
ATOM 6969 O O . HIS B 1 426 ? -7.809 12.219 -3.793 1 83.69 426 HIS B O 1
ATOM 6975 N N . THR B 1 427 ? -7.289 13.586 -2.131 1 85.94 427 THR B N 1
ATOM 6976 C CA . THR B 1 427 ? -7.719 12.57 -1.176 1 85.94 427 THR B CA 1
ATOM 6977 C C . THR B 1 427 ? -8.586 13.188 -0.081 1 85.94 427 THR B C 1
ATOM 6979 O O . THR B 1 427 ? -8.555 14.406 0.128 1 85.94 427 THR B O 1
ATOM 6982 N N . SER B 1 428 ? -9.328 12.336 0.571 1 85.88 428 SER B N 1
ATOM 6983 C CA . SER B 1 428 ? -9.977 12.719 1.821 1 85.88 428 SER B CA 1
ATOM 6984 C C . SER B 1 428 ? -9 12.656 2.99 1 85.88 428 SER B C 1
ATOM 6986 O O . SER B 1 428 ? -7.906 12.102 2.865 1 85.88 428 SER B O 1
ATOM 6988 N N . ARG B 1 429 ? -9.359 13.297 4.039 1 87.44 429 ARG B N 1
ATOM 6989 C CA . ARG B 1 429 ? -8.5 13.328 5.223 1 87.44 429 ARG B CA 1
ATOM 6990 C C . ARG B 1 429 ? -8.312 11.93 5.801 1 87.44 429 ARG B C 1
ATOM 6992 O O . ARG B 1 429 ? -7.266 11.633 6.379 1 87.44 429 ARG B O 1
ATOM 6999 N N . PHE B 1 430 ? -9.406 11.164 5.688 1 94.19 430 PHE B N 1
ATOM 7000 C CA . PHE B 1 430 ? -9.32 9.773 6.102 1 94.19 430 PHE B CA 1
ATOM 7001 C C . PHE B 1 430 ? -9.406 8.844 4.898 1 94.19 430 PHE B C 1
ATOM 7003 O O . PHE B 1 430 ? -10.305 8.969 4.066 1 94.19 430 PHE B O 1
ATOM 7010 N N . HIS B 1 431 ? -8.461 7.941 4.762 1 95.5 431 HIS B N 1
ATOM 7011 C CA . HIS B 1 431 ? -8.492 6.871 3.771 1 95.5 431 HIS B CA 1
ATOM 7012 C C . HIS B 1 431 ? -9.711 5.973 3.971 1 95.5 431 HIS B C 1
ATOM 7014 O O . HIS B 1 431 ? -10.195 5.816 5.094 1 95.5 431 HIS B O 1
ATOM 7020 N N . TYR B 1 432 ? -10.25 5.371 2.936 1 96.19 432 TYR B N 1
ATOM 7021 C CA . TYR B 1 432 ? -11.461 4.566 3.061 1 96.19 432 TYR B CA 1
ATOM 7022 C C . TYR B 1 432 ? -11.227 3.377 3.984 1 96.19 432 TYR B C 1
ATOM 7024 O O . TYR B 1 432 ? -12.156 2.912 4.648 1 96.19 432 TYR B O 1
ATOM 7032 N N . LEU B 1 433 ? -10.008 2.857 4.078 1 97.94 433 LEU B N 1
ATOM 7033 C CA . LEU B 1 433 ? -9.711 1.778 5.016 1 97.94 433 LEU B CA 1
ATOM 7034 C C . LEU B 1 433 ? -9.812 2.266 6.457 1 97.94 433 LEU B C 1
ATOM 7036 O O . LEU B 1 433 ? -10.234 1.515 7.34 1 97.94 433 LEU B O 1
ATOM 7040 N N . ASN B 1 434 ? -9.367 3.561 6.75 1 97.81 434 ASN B N 1
ATOM 7041 C CA . ASN B 1 434 ? -9.617 4.152 8.062 1 97.81 434 ASN B CA 1
ATOM 7042 C C . ASN B 1 434 ? -11.109 4.164 8.398 1 97.81 434 ASN B C 1
ATOM 7044 O O . ASN B 1 434 ? -11.5 3.799 9.508 1 97.81 434 ASN B O 1
ATOM 7048 N N . GLU B 1 435 ? -11.844 4.609 7.387 1 97 435 GLU B N 1
ATOM 7049 C CA . GLU B 1 435 ? -13.281 4.77 7.578 1 97 435 GLU B CA 1
ATOM 7050 C C . GLU B 1 435 ? -13.953 3.428 7.844 1 97 435 GLU B C 1
ATOM 7052 O O . GLU B 1 435 ? -14.844 3.33 8.688 1 97 435 GLU B O 1
ATOM 7057 N N . LEU B 1 436 ? -13.555 2.428 7.117 1 97.44 436 LEU B N 1
ATOM 7058 C CA . LEU B 1 436 ? -14.102 1.089 7.297 1 97.44 436 LEU B CA 1
ATOM 7059 C C . LEU B 1 436 ? -13.82 0.571 8.703 1 97.44 436 LEU B C 1
ATOM 7061 O O . LEU B 1 436 ? -14.703 0 9.352 1 97.44 436 LEU B O 1
ATOM 7065 N N . ALA B 1 437 ? -12.633 0.709 9.156 1 98.31 437 ALA B N 1
ATOM 7066 C CA . ALA B 1 437 ? -12.258 0.292 10.508 1 98.31 437 ALA B CA 1
ATOM 7067 C C . ALA B 1 437 ? -13.039 1.076 11.555 1 98.31 437 ALA B C 1
ATOM 7069 O O . ALA B 1 437 ? -13.547 0.501 12.523 1 98.31 437 ALA B O 1
ATOM 7070 N N . PHE B 1 438 ? -13.18 2.383 11.352 1 97.94 438 PHE B N 1
ATOM 7071 C CA . PHE B 1 438 ? -13.891 3.24 12.297 1 97.94 438 PHE B CA 1
ATOM 7072 C C . PHE B 1 438 ? -15.359 2.848 12.383 1 97.94 438 PHE B C 1
ATOM 7074 O O . PHE B 1 438 ? -15.961 2.924 13.453 1 97.94 438 PHE B O 1
ATOM 7081 N N . LYS B 1 439 ? -15.898 2.461 11.273 1 96.62 439 LYS B N 1
ATOM 7082 C CA . LYS B 1 439 ? -17.281 1.99 11.242 1 96.62 439 LYS B CA 1
ATOM 7083 C C . LYS B 1 439 ? -17.484 0.832 12.211 1 96.62 439 LYS B C 1
ATOM 7085 O O . LYS B 1 439 ? -18.5 0.766 12.898 1 96.62 439 LYS B O 1
ATOM 7090 N N . VAL B 1 440 ? -16.547 -0.058 12.266 1 96.5 440 VAL B N 1
ATOM 7091 C CA . VAL B 1 440 ? -16.594 -1.197 13.18 1 96.5 440 VAL B CA 1
ATOM 7092 C C . VAL B 1 440 ? -16.609 -0.705 14.625 1 96.5 440 VAL B C 1
ATOM 7094 O O . VAL B 1 440 ? -17.422 -1.157 15.43 1 96.5 440 VAL B O 1
ATOM 7097 N N . LEU B 1 441 ? -15.789 0.23 14.945 1 96.69 441 LEU B N 1
ATOM 7098 C CA . LEU B 1 441 ? -15.633 0.716 16.312 1 96.69 441 LEU B CA 1
ATOM 7099 C C . LEU B 1 441 ? -16.828 1.55 16.734 1 96.69 441 LEU B C 1
ATOM 7101 O O . LEU B 1 441 ? -17.234 1.519 17.906 1 96.69 441 LEU B O 1
ATOM 7105 N N . ALA B 1 442 ? -17.375 2.332 15.789 1 95.25 442 ALA B N 1
ATOM 7106 C CA . ALA B 1 442 ? -18.578 3.113 16.078 1 95.25 442 ALA B CA 1
ATOM 7107 C C . ALA B 1 442 ? -19.75 2.201 16.406 1 95.25 442 ALA B C 1
ATOM 7109 O O . ALA B 1 442 ? -20.547 2.498 17.312 1 95.25 442 ALA B O 1
ATOM 7110 N N . LYS B 1 443 ? -19.891 1.097 15.711 1 91.94 443 LYS B N 1
ATOM 7111 C CA . LYS B 1 443 ? -20.938 0.129 15.984 1 91.94 443 LYS B CA 1
ATOM 7112 C C . LYS B 1 443 ? -20.75 -0.521 17.344 1 91.94 443 LYS B C 1
ATOM 7114 O O . LYS B 1 443 ? -21.719 -0.763 18.062 1 91.94 443 LYS B O 1
ATOM 7119 N N . ARG B 1 444 ? -19.562 -0.822 17.641 1 90.31 444 ARG B N 1
ATOM 7120 C CA . ARG B 1 444 ? -19.25 -1.429 18.922 1 90.31 444 ARG B CA 1
ATOM 7121 C C . ARG B 1 444 ? -19.578 -0.48 20.078 1 90.31 444 ARG B C 1
ATOM 7123 O O . ARG B 1 444 ? -20.062 -0.911 21.125 1 90.31 444 ARG B O 1
ATOM 7130 N N . ALA B 1 445 ? -19.266 0.8 19.891 1 88.69 445 ALA B N 1
ATOM 7131 C CA . ALA B 1 445 ? -19.562 1.806 20.906 1 88.69 445 ALA B CA 1
ATOM 7132 C C . ALA B 1 445 ? -21.062 1.913 21.156 1 88.69 445 ALA B C 1
ATOM 7134 O O . ALA B 1 445 ? -21.516 2.102 22.281 1 88.69 445 ALA B O 1
ATOM 7135 N N . ASN B 1 446 ? -21.812 1.69 20.125 1 81.62 446 ASN B N 1
ATOM 7136 C CA . ASN B 1 446 ? -23.266 1.766 20.234 1 81.62 446 ASN B CA 1
ATOM 7137 C C . ASN B 1 446 ? -23.844 0.511 20.875 1 81.62 446 ASN B C 1
ATOM 7139 O O . ASN B 1 446 ? -24.844 0.581 21.594 1 81.62 446 ASN B O 1
ATOM 7143 N N . SER B 1 447 ? -23.203 -0.613 20.625 1 74 447 SER B N 1
ATOM 7144 C CA . SER B 1 447 ? -23.672 -1.87 21.203 1 74 447 SER B CA 1
ATOM 7145 C C . SER B 1 447 ? -23.391 -1.937 22.703 1 74 447 SER B C 1
ATOM 7147 O O . SER B 1 447 ? -24.188 -2.477 23.469 1 74 447 SER B O 1
ATOM 7149 N N . ASN B 1 448 ? -22.266 -1.466 23.109 1 68 448 ASN B N 1
ATOM 7150 C CA . ASN B 1 448 ? -21.906 -1.451 24.516 1 68 448 ASN B CA 1
ATOM 7151 C C . ASN B 1 448 ? -22.844 -0.555 25.328 1 68 448 ASN B C 1
ATOM 7153 O O . ASN B 1 448 ? -23.016 -0.761 26.531 1 68 448 ASN B O 1
ATOM 7157 N N . ARG B 1 449 ? -23.438 0.347 24.656 1 66.75 449 ARG B N 1
ATOM 7158 C CA . ARG B 1 449 ? -24.375 1.249 25.312 1 66.75 449 ARG B CA 1
ATOM 7159 C C . ARG B 1 449 ? -25.703 0.552 25.594 1 66.75 449 ARG B C 1
ATOM 7161 O O . ARG B 1 449 ? -26.344 0.792 26.609 1 66.75 449 ARG B O 1
ATOM 7168 N N . VAL B 1 450 ? -26 -0.319 24.719 1 55.09 450 VAL B N 1
ATOM 7169 C CA . VAL B 1 450 ? -27.281 -1.023 24.891 1 55.09 450 VAL B CA 1
ATOM 7170 C C . VAL B 1 450 ? -27.141 -2.072 25.984 1 55.09 450 VAL B C 1
ATOM 7172 O O . VAL B 1 450 ? -28.062 -2.271 26.781 1 55.09 450 VAL B O 1
ATOM 7175 N N . ASP B 1 451 ? -25.938 -2.713 26.094 1 53.69 451 ASP B N 1
ATOM 7176 C CA . ASP B 1 451 ? -25.75 -3.764 27.078 1 53.69 451 ASP B CA 1
ATOM 7177 C C . ASP B 1 451 ? -25.641 -3.178 28.484 1 53.69 451 ASP B C 1
ATOM 7179 O O . ASP B 1 451 ? -26.031 -3.824 29.469 1 53.69 451 ASP B O 1
ATOM 7183 N N . LYS B 1 452 ? -25.156 -2.02 28.562 1 49.03 452 LYS B N 1
ATOM 7184 C CA . LYS B 1 452 ? -25.047 -1.385 29.859 1 49.03 452 LYS B CA 1
ATOM 7185 C C . LYS B 1 452 ? -26.375 -0.795 30.312 1 49.03 452 LYS B C 1
ATOM 7187 O O . LYS B 1 452 ? -26.531 -0.401 31.469 1 49.03 452 LYS B O 1
ATOM 7192 N N . ARG B 1 453 ? -27.359 -0.473 29.469 1 44.16 453 ARG B N 1
ATOM 7193 C CA . ARG B 1 453 ? -28.703 -0.007 29.797 1 44.16 453 ARG B CA 1
ATOM 7194 C C . ARG B 1 453 ? -29.594 -1.165 30.25 1 44.16 453 ARG B C 1
ATOM 7196 O O . ARG B 1 453 ? -30.734 -0.956 30.656 1 44.16 453 ARG B O 1
ATOM 7203 N N . LEU B 1 454 ? -29.062 -2.379 29.938 1 31.02 454 LEU B N 1
ATOM 7204 C CA . LEU B 1 454 ? -29.781 -3.496 30.516 1 31.02 454 LEU B CA 1
ATOM 7205 C C . LEU B 1 454 ? -29.203 -3.873 31.875 1 31.02 454 LEU B C 1
ATOM 7207 O O . LEU B 1 454 ? -27.984 -3.984 32.031 1 31.02 454 LEU B O 1
#

Organism: Enterococcus faecium (strain ATCC BAA-472 / TX0016 / DO) (NCBI:txid333849)

Foldseek 3Di:
DEEEEEAQALQRVLLLLLLLVLPVPYAYEYEEQDPVLARHQALCLLLCVLQPVDVDSNVRGDDPVSSVVSVHHYHYQKDFDAADLVQQKTWIAHPVGDIDIDHGQFYEYEHAWDFPPPVVVQQFPQEAEGRTPVRSVSPVVLVVVWAEEEEEALEPQRQSVCQSCLPPRHQAEYEYLAQFRNVVFADPVQCVVVRVCCVVSRHHYHYNKDFDDFDDDVRHTQWTDIPVGIDGTSHYYYHGDIATDQVNCPPPWDADPSQAFDAFQLQATVRNRYGYAFQSQFQAADPVGLTDRDGDSVRSSVSSNQNSCCVSVRRHGHRSNWDKDWDQGPLKTKIKTFDYCVCCCSVVAHKDKFWDKDFQWPPVDVPTWIKIKMWIAGPPQQFTGMMIIMTSDDCVVVRVVVSVSNVVRPGLVCQLPPDDDDDPRTGDRDDVSNVRSVVVVVVVVVVVVVVVVD/DEEEEEAQALQRVLLLLLLLVLPVPYAYEYEEQDPPLARHQALCLLLCVLQPVDVDSNVRGDDPVSSVVSVHHYHYQKDFDAADLVQQKTWIAHPVGDIDIDHGQFYEYEHAWDFPPPVVVQQFPQEAEGRTPVRSVSPVVLVVVWAEEEEEALEPQRQSVCQSCLPPRHQAEYEYLAQFRNVVFADPVQCVVVRVCCVVSRHHYHYNKDFDDFDDDVRHTQWTDIPVGIDGTSHYYYHGDIAGDQVNCPPPWDADPSQAFDAFQLQATVRNRYGYAFQSQFQAADPVGLTDRDGDSVRSSVSSNQNSCCVSVRHHGHRSNWDWDWDQGPLKTKIKTFDYCVCVCSVVAHKDKFWDKDFQWPPVDVPTWIKIKMWIAGPPVQFTGMMIIMTSDDCVVVRVVVSVSNVVRPGLVCQLPPDDDDDPRTGDRDDVSNVRSVVVVVVVVVVVVVVVVD